Protein 3O9Z (pdb70)

Organism: Thermus thermophilus (strain ATCC BAA-163 / DSM 7039 / HB27) (NCBI:txid262724)

Structure (mmCIF, N/CA/C/O backbone):
data_3O9Z
#
_entry.id   3O9Z
#
_cell.length_a   71.781
_cell.length_b   68.199
_cell.length_c   164.053
_cell.angle_alpha   90.00
_cell.angle_beta   94.66
_cell.angle_gamma   90.00
#
_symmetry.space_group_name_H-M   'P 1 21 1'
#
loop_
_entity.id
_entity.type
_entity.pdbx_description
1 polymer 'Lipopolysaccharide biosynthesis protein wbpB'
2 non-polymer NICOTINAMIDE-ADENINE-DINUCLEOTIDE
3 non-polymer '2-OXOGLUTARIC ACID'
4 non-polymer 'CHLORIDE ION'
5 non-polymer 1,2-ETHANEDIOL
6 water water
#
loop_
_atom_site.group_PDB
_atom_site.id
_atom_site.type_symbol
_atom_site.label_atom_id
_atom_site.label_alt_id
_atom_site.label_comp_id
_atom_site.label_asym_id
_atom_site.label_entity_id
_atom_site.label_seq_id
_atom_site.pdbx_PDB_ins_code
_atom_site.Cartn_x
_atom_site.Cartn_y
_atom_site.Cartn_z
_atom_site.occupancy
_atom_site.B_iso_or_equiv
_atom_site.auth_seq_id
_atom_site.auth_comp_id
_atom_site.auth_asym_id
_atom_site.auth_atom_id
_atom_site.pdbx_PDB_model_num
ATOM 1 N N . MET A 1 3 ? 11.793 24.180 48.076 1.00 35.85 1 MET A N 1
ATOM 2 C CA . MET A 1 3 ? 12.335 25.558 47.877 1.00 33.11 1 MET A CA 1
ATOM 3 C C . MET A 1 3 ? 13.730 25.441 47.296 1.00 30.51 1 MET A C 1
ATOM 4 O O . MET A 1 3 ? 14.671 25.072 48.012 1.00 31.99 1 MET A O 1
ATOM 9 N N . THR A 1 4 ? 13.858 25.775 46.013 1.00 26.26 2 THR A N 1
ATOM 10 C CA . THR A 1 4 ? 15.141 25.622 45.339 1.00 22.68 2 THR A CA 1
ATOM 11 C C . THR A 1 4 ? 16.009 26.669 45.996 1.00 18.28 2 THR A C 1
ATOM 12 O O . THR A 1 4 ? 15.561 27.789 46.122 1.00 21.93 2 THR A O 1
ATOM 16 N N . ARG A 1 5 ? 17.255 26.304 46.255 1.00 19.71 3 ARG A N 1
ATOM 17 C CA . ARG A 1 5 ? 18.160 27.276 46.885 1.00 21.12 3 ARG A CA 1
ATOM 18 C C . ARG A 1 5 ? 19.110 27.837 45.817 1.00 17.18 3 ARG A C 1
ATOM 19 O O . ARG A 1 5 ? 19.888 27.096 45.186 1.00 17.26 3 ARG A O 1
ATOM 27 N N . PHE A 1 6 ? 19.121 29.175 45.725 1.00 19.01 4 PHE A N 1
ATOM 28 C CA . PHE A 1 6 ? 19.905 29.876 44.709 1.00 18.27 4 PHE A CA 1
ATOM 29 C C . PHE A 1 6 ? 20.987 30.738 45.334 1.00 14.94 4 PHE A C 1
ATOM 30 O O . PHE A 1 6 ? 20.779 31.309 46.434 1.00 17.91 4 PHE A O 1
ATOM 38 N N . ALA A 1 7 ? 22.128 30.878 44.668 1.00 15.72 5 ALA A N 1
ATOM 39 C CA . ALA A 1 7 ? 23.009 32.020 44.931 1.00 13.74 5 ALA A CA 1
ATOM 40 C C . ALA A 1 7 ? 23.020 32.765 43.585 1.00 14.71 5 ALA A C 1
ATOM 41 O O . ALA A 1 7 ? 22.752 32.186 42.528 1.00 15.24 5 ALA A O 1
ATOM 43 N N . LEU A 1 8 ? 23.305 34.060 43.624 1.00 13.75 6 LEU A N 1
ATOM 44 C CA . LEU A 1 8 ? 23.214 34.927 42.414 1.00 15.12 6 LEU A CA 1
ATOM 45 C C . LEU A 1 8 ? 24.516 35.710 42.278 1.00 14.33 6 LEU A C 1
ATOM 46 O O . LEU A 1 8 ? 24.982 36.305 43.269 1.00 15.44 6 LEU A O 1
ATOM 51 N N . THR A 1 9 ? 25.098 35.748 41.077 1.00 11.40 7 THR A N 1
ATOM 52 C CA . THR A 1 9 ? 26.225 36.644 40.804 1.00 12.12 7 THR A CA 1
ATOM 53 C C . THR A 1 9 ? 25.750 37.786 39.913 1.00 11.12 7 THR A C 1
ATOM 54 O O . THR A 1 9 ? 24.818 37.652 39.115 1.00 12.99 7 THR A O 1
ATOM 58 N N . GLY A 1 10 ? 26.267 38.979 40.212 1.00 11.44 8 GLY A N 1
ATOM 59 C CA . GLY A 1 10 ? 25.922 40.158 39.412 1.00 13.34 8 GLY A CA 1
ATOM 60 C C . GLY A 1 10 ? 24.750 40.937 39.985 1.00 11.67 8 GLY A C 1
ATOM 61 O O . GLY A 1 10 ? 24.050 41.640 39.226 1.00 12.46 8 GLY A O 1
ATOM 62 N N . LEU A 1 11 ? 24.526 40.857 41.299 1.00 12.08 9 LEU A N 1
ATOM 63 C CA . LEU A 1 11 ? 23.320 41.415 41.922 1.00 11.71 9 LEU A CA 1
ATOM 64 C C . LEU A 1 11 ? 23.090 42.930 41.666 1.00 12.16 9 LEU A C 1
ATOM 65 O O . LEU A 1 11 ? 21.963 43.375 41.673 1.00 14.47 9 LEU A O 1
ATOM 70 N N . ALA A 1 12 ? 24.178 43.680 41.488 1.00 12.74 10 ALA A N 1
ATOM 71 C CA . ALA A 1 12 ? 24.025 45.151 41.354 1.00 11.97 10 ALA A CA 1
ATOM 72 C C . ALA A 1 12 ? 23.640 45.588 39.949 1.00 14.58 10 ALA A C 1
ATOM 73 O O . ALA A 1 12 ? 23.456 46.791 39.703 1.00 14.92 10 ALA A O 1
ATOM 75 N N . GLY A 1 13 ? 23.555 44.646 39.018 1.00 12.50 11 GLY A N 1
ATOM 76 C CA . GLY A 1 13 ? 23.543 45.017 37.625 1.00 14.27 11 GLY A CA 1
ATOM 77 C C . GLY A 1 13 ? 22.163 45.307 37.110 1.00 14.47 11 GLY A C 1
ATOM 78 O O . GLY A 1 13 ? 21.131 45.144 37.789 1.00 15.97 11 GLY A O 1
ATOM 79 N N . TYR A 1 14 ? 22.132 45.765 35.866 1.00 11.91 12 TYR A N 1
ATOM 80 C CA . TYR A 1 14 ? 20.862 46.020 35.219 1.00 13.62 12 TYR A CA 1
ATOM 81 C C . TYR A 1 14 ? 19.868 44.860 35.184 1.00 13.88 12 TYR A C 1
ATOM 82 O O . TYR A 1 14 ? 18.672 45.041 35.423 1.00 14.39 12 TYR A O 1
ATOM 91 N N . ILE A 1 15 ? 20.307 43.660 34.819 1.00 13.58 13 ILE A N 1
ATOM 92 C CA . ILE A 1 15 ? 19.371 42.558 34.608 1.00 13.33 13 ILE A CA 1
ATOM 93 C C . ILE A 1 15 ? 19.072 41.817 35.918 1.00 13.92 13 ILE A C 1
ATOM 94 O O . ILE A 1 15 ? 18.062 41.094 35.979 1.00 14.54 13 ILE A O 1
ATOM 99 N N . ALA A 1 16 ? 19.898 42.002 36.939 1.00 13.27 14 ALA A N 1
ATOM 100 C CA . ALA A 1 16 ? 19.666 41.290 38.219 1.00 15.68 14 ALA A CA 1
ATOM 101 C C . ALA A 1 16 ? 18.244 41.332 38.776 1.00 16.16 14 ALA A C 1
ATOM 102 O O . ALA A 1 16 ? 17.756 40.313 39.280 1.00 15.87 14 ALA A O 1
ATOM 104 N N . PRO A 1 17 ? 17.545 42.466 38.709 1.00 16.96 15 PRO A N 1
ATOM 105 C CA . PRO A 1 17 ? 16.209 42.475 39.336 1.00 18.27 15 PRO A CA 1
ATOM 106 C C . PRO A 1 17 ? 15.247 41.500 38.650 1.00 19.49 15 PRO A C 1
ATOM 107 O O . PRO A 1 17 ? 14.266 41.052 39.255 1.00 19.83 15 PRO A O 1
ATOM 111 N N . ARG A 1 18 ? 15.466 41.187 37.372 1.00 17.80 16 ARG A N 1
ATOM 112 C CA . ARG A 1 18 ? 14.620 40.214 36.694 1.00 21.43 16 ARG A CA 1
ATOM 113 C C . ARG A 1 18 ? 14.868 38.823 37.242 1.00 20.95 16 ARG A C 1
ATOM 114 O O . ARG A 1 18 ? 13.940 38.002 37.313 1.00 21.76 16 ARG A O 1
ATOM 122 N N . HIS A 1 19 ? 16.096 38.553 37.670 1.00 17.39 17 HIS A N 1
ATOM 123 C CA . HIS A 1 19 ? 16.430 37.256 38.290 1.00 15.49 17 HIS A CA 1
ATOM 124 C C . HIS A 1 19 ? 15.896 37.182 39.710 1.00 18.08 17 HIS A C 1
ATOM 125 O O . HIS A 1 19 ? 15.431 36.123 40.120 1.00 18.95 17 HIS A O 1
ATOM 132 N N . LEU A 1 20 ? 15.877 38.304 40.415 1.00 16.67 18 LEU A N 1
ATOM 133 C CA . LEU A 1 20 ? 15.299 38.317 41.760 1.00 17.08 18 LEU A CA 1
ATOM 134 C C . LEU A 1 20 ? 13.822 38.065 41.661 1.00 18.98 18 LEU A C 1
ATOM 135 O O . LEU A 1 20 ? 13.303 37.258 42.443 1.00 20.10 18 LEU A O 1
ATOM 140 N N . LYS A 1 21 ? 13.153 38.713 40.706 1.00 20.21 19 LYS A N 1
ATOM 141 C CA . LYS A 1 21 ? 11.731 38.471 40.488 1.00 21.53 19 LYS A CA 1
ATOM 142 C C . LYS A 1 21 ? 11.494 36.994 40.103 1.00 21.39 19 LYS A C 1
ATOM 143 O O . LYS A 1 21 ? 10.551 36.359 40.616 1.00 23.56 19 LYS A O 1
ATOM 149 N N . ALA A 1 22 ? 12.334 36.410 39.247 1.00 20.84 20 ALA A N 1
ATOM 150 C CA . ALA A 1 22 ? 12.129 35.014 38.827 1.00 23.06 20 ALA A CA 1
ATOM 151 C C . ALA A 1 22 ? 12.297 34.044 39.999 1.00 23.54 20 ALA A C 1
ATOM 152 O O . ALA A 1 22 ? 11.540 33.077 40.147 1.00 24.51 20 ALA A O 1
ATOM 154 N N . ILE A 1 23 ? 13.348 34.224 40.786 1.00 22.97 21 ILE A N 1
ATOM 155 C CA . ILE A 1 23 ? 13.577 33.352 41.933 1.00 21.54 21 ILE A CA 1
ATOM 156 C C . ILE A 1 23 ? 12.388 33.417 42.875 1.00 23.65 21 ILE A C 1
ATOM 157 O O . ILE A 1 23 ? 11.937 32.379 43.361 1.00 24.56 21 ILE A O 1
ATOM 162 N N . LYS A 1 24 ? 11.917 34.626 43.154 1.00 23.93 22 LYS A N 1
ATOM 163 C CA . LYS A 1 24 ? 10.690 34.835 43.924 1.00 26.78 22 LYS A CA 1
ATOM 164 C C . LYS A 1 24 ? 9.542 34.002 43.334 1.00 29.91 22 LYS A C 1
ATOM 165 O O . LYS A 1 24 ? 8.984 33.113 44.002 1.00 29.77 22 LYS A O 1
ATOM 171 N N . GLU A 1 25 ? 9.211 34.303 42.078 1.00 26.14 23 GLU A N 1
ATOM 172 C CA . GLU A 1 25 ? 8.022 33.776 41.417 1.00 27.13 23 GLU A CA 1
ATOM 173 C C . GLU A 1 25 ? 8.089 32.255 41.239 1.00 25.41 23 GLU A C 1
ATOM 174 O O . GLU A 1 25 ? 7.057 31.604 41.186 1.00 30.94 23 GLU A O 1
ATOM 180 N N . VAL A 1 26 ? 9.263 31.641 41.222 1.00 26.15 24 VAL A N 1
ATOM 181 C CA . VAL A 1 26 ? 9.305 30.180 41.208 1.00 24.94 24 VAL A CA 1
ATOM 182 C C . VAL A 1 26 ? 9.380 29.531 42.607 1.00 27.17 24 VAL A C 1
ATOM 183 O O . VAL A 1 26 ? 9.583 28.320 42.719 1.00 28.19 24 VAL A O 1
ATOM 187 N N . GLY A 1 27 ? 9.274 30.338 43.662 1.00 28.04 25 GLY A N 1
ATOM 188 C CA . GLY A 1 27 ? 9.315 29.847 45.052 1.00 25.91 25 GLY A CA 1
ATOM 189 C C . GLY A 1 27 ? 10.679 29.443 45.569 1.00 28.05 25 GLY A C 1
ATOM 190 O O . GLY A 1 27 ? 10.800 28.609 46.477 1.00 26.56 25 GLY A O 1
ATOM 191 N N . GLY A 1 28 ? 11.718 30.059 45.004 1.00 22.51 26 GLY A N 1
ATOM 192 C CA . GLY A 1 28 ? 13.090 29.743 45.389 1.00 22.88 26 GLY A CA 1
ATOM 193 C C . GLY A 1 28 ? 13.500 30.646 46.544 1.00 20.61 26 GLY A C 1
ATOM 194 O O . GLY A 1 28 ? 12.783 31.568 46.847 1.00 22.06 26 GLY A O 1
ATOM 195 N N . VAL A 1 29 ? 14.671 30.393 47.110 1.00 21.16 27 VAL A N 1
ATOM 196 C CA . VAL A 1 29 ? 15.206 31.357 48.071 1.00 23.11 27 VAL A CA 1
ATOM 197 C C . VAL A 1 29 ? 16.590 31.772 47.605 1.00 19.28 27 VAL A C 1
ATOM 198 O O . VAL A 1 29 ? 17.411 30.934 47.240 1.00 20.75 27 VAL A O 1
ATOM 202 N N . LEU A 1 30 ? 16.855 33.086 47.713 1.00 20.78 28 LEU A N 1
ATOM 203 C CA . LEU A 1 30 ? 18.173 33.609 47.448 1.00 20.90 28 LEU A CA 1
ATOM 204 C C . LEU A 1 30 ? 18.957 33.468 48.748 1.00 16.44 28 LEU A C 1
ATOM 205 O O . LEU A 1 30 ? 18.670 34.189 49.720 1.00 21.01 28 LEU A O 1
ATOM 210 N N . VAL A 1 31 ? 19.931 32.579 48.750 1.00 16.94 29 VAL A N 1
ATOM 211 C CA . VAL A 1 31 ? 20.732 32.329 49.941 1.00 18.13 29 VAL A CA 1
ATOM 212 C C . VAL A 1 31 ? 21.878 33.352 50.056 1.00 16.39 29 VAL A C 1
ATOM 213 O O . VAL A 1 31 ? 22.199 33.793 51.159 1.00 16.12 29 VAL A O 1
ATOM 217 N N . ALA A 1 32 ? 22.509 33.711 48.937 1.00 15.82 30 ALA A N 1
ATOM 218 C CA . ALA A 1 32 ? 23.716 34.518 48.980 1.00 14.60 30 ALA A CA 1
ATOM 219 C C . ALA A 1 32 ? 23.888 35.107 47.593 1.00 15.58 30 ALA A C 1
ATOM 220 O O . ALA A 1 32 ? 23.453 34.534 46.582 1.00 15.90 30 ALA A O 1
ATOM 222 N N . SER A 1 33 ? 24.484 36.288 47.560 1.00 13.18 31 SER A N 1
ATOM 223 C CA . SER A 1 33 ? 24.864 36.917 46.279 1.00 12.51 31 SER A CA 1
ATOM 224 C C . SER A 1 33 ? 26.283 37.405 46.313 1.00 12.33 31 SER A C 1
ATOM 225 O O . SER A 1 33 ? 26.857 37.629 47.386 1.00 13.70 31 SER A O 1
ATOM 228 N N . LEU A 1 34 ? 26.828 37.617 45.110 1.00 10.53 32 LEU A N 1
ATOM 229 C CA . LEU A 1 34 ? 28.176 38.101 44.890 1.00 10.17 32 LEU A CA 1
ATOM 230 C C . LEU A 1 34 ? 28.088 39.272 43.916 1.00 12.52 32 LEU A C 1
ATOM 231 O O . LEU A 1 34 ? 27.531 39.125 42.818 1.00 13.42 32 LEU A O 1
ATOM 236 N N . ASP A 1 35 ? 28.730 40.393 44.267 1.00 12.43 33 ASP A N 1
ATOM 237 C CA . ASP A 1 35 ? 29.005 41.452 43.261 1.00 11.46 33 ASP A CA 1
ATOM 238 C C . ASP A 1 35 ? 30.098 42.309 43.878 1.00 11.68 33 ASP A C 1
ATOM 239 O O . ASP A 1 35 ? 29.957 42.703 45.045 1.00 12.50 33 ASP A O 1
ATOM 244 N N . PRO A 1 36 ? 31.182 42.581 43.149 1.00 12.34 34 PRO A N 1
ATOM 245 C CA . PRO A 1 36 ? 32.242 43.469 43.640 1.00 13.24 34 PRO A CA 1
ATOM 246 C C . PRO A 1 36 ? 31.699 44.880 43.873 1.00 14.82 34 PRO A C 1
ATOM 247 O O . PRO A 1 36 ? 32.316 45.586 44.702 1.00 16.80 34 PRO A O 1
ATOM 251 N N . ALA A 1 37 ? 30.600 45.239 43.217 1.00 14.73 35 ALA A N 1
ATOM 252 C CA . ALA A 1 37 ? 29.936 46.519 43.495 1.00 16.30 35 ALA A CA 1
ATOM 253 C C . ALA A 1 37 ? 28.865 46.356 44.526 1.00 15.41 35 ALA A C 1
ATOM 254 O O . ALA A 1 37 ? 28.154 45.345 44.595 1.00 16.44 35 ALA A O 1
ATOM 256 N N . THR A 1 38 ? 28.688 47.386 45.349 1.00 15.76 36 THR A N 1
ATOM 257 C CA . THR A 1 38 ? 27.773 47.237 46.468 1.00 16.41 36 THR A CA 1
ATOM 258 C C . THR A 1 38 ? 26.504 48.066 46.328 1.00 15.01 36 THR A C 1
ATOM 259 O O . THR A 1 38 ? 25.729 48.182 47.302 1.00 17.59 36 THR A O 1
ATOM 263 N N . ASN A 1 39 ? 26.288 48.588 45.117 1.00 14.43 37 ASN A N 1
ATOM 264 C CA . ASN A 1 39 ? 25.029 49.271 44.856 1.00 16.32 37 ASN A CA 1
ATOM 265 C C . ASN A 1 39 ? 23.830 48.371 44.617 1.00 16.32 37 ASN A C 1
ATOM 266 O O . ASN A 1 39 ? 23.312 48.264 43.508 1.00 20.96 37 ASN A O 1
ATOM 271 N N . VAL A 1 40 ? 23.490 47.604 45.656 1.00 16.77 38 VAL A N 1
ATOM 272 C CA . VAL A 1 40 ? 22.594 46.458 45.565 1.00 16.01 38 VAL A CA 1
ATOM 273 C C . VAL A 1 40 ? 21.408 46.583 46.495 1.00 18.55 38 VAL A C 1
ATOM 274 O O . VAL A 1 40 ? 20.649 45.629 46.710 1.00 16.52 38 VAL A O 1
ATOM 278 N N . GLY A 1 41 ? 21.175 47.771 47.043 1.00 17.02 39 GLY A N 1
ATOM 279 C CA . GLY A 1 41 ? 20.087 47.926 48.035 1.00 17.86 39 GLY A CA 1
ATOM 280 C C . GLY A 1 41 ? 18.686 47.464 47.657 1.00 17.59 39 GLY A C 1
ATOM 281 O O . GLY A 1 41 ? 17.833 47.173 48.505 1.00 19.54 39 GLY A O 1
ATOM 282 N N . LEU A 1 42 ? 18.424 47.362 46.357 1.00 16.25 40 LEU A N 1
ATOM 283 C CA . LEU A 1 42 ? 17.178 46.796 45.888 1.00 18.71 40 LEU A CA 1
ATOM 284 C C . LEU A 1 42 ? 16.901 45.406 46.446 1.00 17.77 40 LEU A C 1
ATOM 285 O O . LEU A 1 42 ? 15.750 45.004 46.540 1.00 18.41 40 LEU A O 1
ATOM 290 N N . VAL A 1 43 ? 17.947 44.670 46.789 1.00 18.21 41 VAL A N 1
ATOM 291 C CA . VAL A 1 43 ? 17.804 43.259 47.159 1.00 16.19 41 VAL A CA 1
ATOM 292 C C . VAL A 1 43 ? 16.950 43.089 48.428 1.00 19.24 41 VAL A C 1
ATOM 293 O O . VAL A 1 43 ? 16.249 42.081 48.594 1.00 18.86 41 VAL A O 1
ATOM 297 N N . ASP A 1 44 ? 16.946 44.087 49.313 1.00 18.39 42 ASP A N 1
ATOM 298 C CA . ASP A 1 44 ? 16.142 43.951 50.525 1.00 19.86 42 ASP A CA 1
ATOM 299 C C . ASP A 1 44 ? 14.643 43.924 50.255 1.00 20.80 42 ASP A C 1
ATOM 300 O O . ASP A 1 44 ? 13.899 43.400 51.075 1.00 24.50 42 ASP A O 1
ATOM 305 N N . SER A 1 45 ? 14.198 44.450 49.121 1.00 21.21 43 SER A N 1
ATOM 306 C CA . SER A 1 45 ? 12.773 44.395 48.809 1.00 24.35 43 SER A CA 1
ATOM 307 C C . SER A 1 45 ? 12.365 43.008 48.311 1.00 25.65 43 SER A C 1
ATOM 308 O O . SER A 1 45 ? 11.173 42.758 48.160 1.00 28.92 43 SER A O 1
ATOM 311 N N . PHE A 1 46 ? 13.332 42.120 48.084 1.00 24.35 44 PHE A N 1
ATOM 312 C CA . PHE A 1 46 ? 13.037 40.755 47.625 1.00 23.16 44 PHE A CA 1
ATOM 313 C C . PHE A 1 46 ? 13.432 39.703 48.657 1.00 21.92 44 PHE A C 1
ATOM 314 O O . PHE A 1 46 ? 12.651 38.793 48.980 1.00 24.49 44 PHE A O 1
ATOM 322 N N . PHE A 1 47 ? 14.694 39.751 49.079 1.00 20.04 45 PHE A N 1
ATOM 323 C CA . PHE A 1 47 ? 15.280 38.734 49.935 1.00 18.32 45 PHE A CA 1
ATOM 324 C C . PHE A 1 47 ? 16.115 39.417 51.004 1.00 18.68 45 PHE A C 1
ATOM 325 O O . PHE A 1 47 ? 17.350 39.425 50.941 1.00 18.81 45 PHE A O 1
ATOM 333 N N . PRO A 1 48 ? 15.426 39.970 52.017 1.00 21.23 46 PRO A N 1
ATOM 334 C CA . PRO A 1 48 ? 16.108 40.785 53.017 1.00 21.12 46 PRO A CA 1
ATOM 335 C C . PRO A 1 48 ? 17.035 40.030 53.968 1.00 19.84 46 PRO A C 1
ATOM 336 O O . PRO A 1 48 ? 17.759 40.679 54.715 1.00 21.20 46 PRO A O 1
ATOM 340 N N . GLU A 1 49 ? 17.131 38.700 53.886 1.00 19.22 47 GLU A N 1
ATOM 341 C CA . GLU A 1 49 ? 18.040 37.898 54.725 1.00 20.82 47 GLU A CA 1
ATOM 342 C C . GLU A 1 49 ? 19.225 37.230 53.987 1.00 16.98 47 GLU A C 1
ATOM 343 O O . GLU A 1 49 ? 20.093 36.555 54.562 1.00 20.53 47 GLU A O 1
ATOM 349 N N . ALA A 1 50 ? 19.308 37.482 52.670 1.00 16.10 48 ALA A N 1
ATOM 350 C CA . ALA A 1 50 ? 20.366 36.886 51.875 1.00 17.13 48 ALA A CA 1
ATOM 351 C C . ALA A 1 50 ? 21.737 37.373 52.315 1.00 15.81 48 ALA A C 1
ATOM 352 O O . ALA A 1 50 ? 21.925 38.570 52.622 1.00 15.50 48 ALA A O 1
ATOM 354 N N . GLU A 1 51 ? 22.724 36.500 52.323 1.00 13.63 49 GLU A N 1
ATOM 355 C CA . GLU A 1 51 ? 24.103 36.854 52.563 1.00 15.26 49 GLU A CA 1
ATOM 356 C C . GLU A 1 51 ? 24.619 37.628 51.337 1.00 13.55 49 GLU A C 1
ATOM 357 O O . GLU A 1 51 ? 24.119 37.458 50.223 1.00 14.23 49 GLU A O 1
ATOM 363 N N . PHE A 1 52 ? 25.693 38.384 51.528 1.00 12.82 50 PHE A N 1
ATOM 364 C CA . PHE A 1 52 ? 26.221 39.197 50.437 1.00 12.90 50 PHE A CA 1
ATOM 365 C C . PHE A 1 52 ? 27.741 39.239 50.510 1.00 13.29 50 PHE A C 1
ATOM 366 O O . PHE A 1 52 ? 28.329 39.380 51.593 1.00 13.64 50 PHE A O 1
ATOM 374 N N . PHE A 1 53 ? 28.414 39.091 49.371 1.00 11.59 51 PHE A N 1
ATOM 375 C CA . PHE A 1 53 ? 29.847 39.109 49.273 1.00 12.25 51 PHE A CA 1
ATOM 376 C C . PHE A 1 53 ? 30.304 40.035 48.149 1.00 12.22 51 PHE A C 1
ATOM 377 O O . PHE A 1 53 ? 29.638 40.044 47.086 1.00 12.93 51 PHE A O 1
ATOM 385 N N . THR A 1 54 ? 31.407 40.740 48.375 1.00 12.61 52 THR A N 1
ATOM 386 C CA . THR A 1 54 ? 32.094 41.441 47.296 1.00 12.75 52 THR A CA 1
ATOM 387 C C . THR A 1 54 ? 33.297 40.661 46.735 1.00 14.01 52 THR A C 1
ATOM 388 O O . THR A 1 54 ? 33.757 40.969 45.634 1.00 14.03 52 THR A O 1
ATOM 392 N N . GLU A 1 55 ? 33.831 39.676 47.466 1.00 14.91 53 GLU A N 1
ATOM 393 C CA . GLU A 1 55 ? 35.048 38.959 47.062 1.00 14.12 53 GLU A CA 1
ATOM 394 C C . GLU A 1 55 ? 34.629 37.547 46.598 1.00 13.49 53 GLU A C 1
ATOM 395 O O . GLU A 1 55 ? 34.028 36.760 47.348 1.00 13.94 53 GLU A O 1
ATOM 401 N N . PRO A 1 56 ? 34.867 37.253 45.312 1.00 13.34 54 PRO A N 1
ATOM 402 C CA . PRO A 1 56 ? 34.495 35.921 44.827 1.00 14.11 54 PRO A CA 1
ATOM 403 C C . PRO A 1 56 ? 35.069 34.774 45.680 1.00 14.82 54 PRO A C 1
ATOM 404 O O . PRO A 1 56 ? 34.374 33.789 45.807 1.00 14.51 54 PRO A O 1
ATOM 408 N N . GLU A 1 57 ? 36.283 34.921 46.177 1.00 15.14 55 GLU A N 1
ATOM 409 C CA . GLU A 1 57 ? 36.955 33.844 46.949 1.00 14.21 55 GLU A CA 1
ATOM 410 C C . GLU A 1 57 ? 36.191 33.607 48.222 1.00 16.26 55 GLU A C 1
ATOM 411 O O . GLU A 1 57 ? 35.993 32.459 48.643 1.00 14.97 55 GLU A O 1
ATOM 417 N N . ALA A 1 58 ? 35.699 34.687 48.840 1.00 15.18 56 ALA A N 1
ATOM 418 C CA . ALA A 1 58 ? 34.919 34.515 50.058 1.00 13.20 56 ALA A CA 1
ATOM 419 C C . ALA A 1 58 ? 33.537 33.936 49.811 1.00 13.28 56 ALA A C 1
ATOM 420 O O . ALA A 1 58 ? 33.034 33.103 50.577 1.00 15.82 56 ALA A O 1
ATOM 422 N N . PHE A 1 59 ? 32.870 34.345 48.719 1.00 13.36 57 PHE A N 1
ATOM 423 C CA . PHE A 1 59 ? 31.590 33.793 48.352 1.00 12.97 57 PHE A CA 1
ATOM 424 C C . PHE A 1 59 ? 31.760 32.277 48.064 1.00 13.04 57 PHE A C 1
ATOM 425 O O . PHE A 1 59 ? 30.970 31.520 48.580 1.00 13.95 57 PHE A O 1
ATOM 433 N N . GLU A 1 60 ? 32.837 31.909 47.382 1.00 14.84 58 GLU A N 1
ATOM 434 C CA . GLU A 1 60 ? 33.080 30.472 47.109 1.00 16.51 58 GLU A CA 1
ATOM 435 C C . GLU A 1 60 ? 33.283 29.708 48.431 1.00 16.98 58 GLU A C 1
ATOM 436 O O . GLU A 1 60 ? 32.695 28.618 48.563 1.00 16.01 58 GLU A O 1
ATOM 442 N N . ALA A 1 61 ? 34.145 30.233 49.312 1.00 14.72 59 ALA A N 1
ATOM 443 C CA . ALA A 1 61 ? 34.407 29.510 50.563 1.00 15.23 59 ALA A CA 1
ATOM 444 C C . ALA A 1 61 ? 33.130 29.337 51.344 1.00 15.63 59 ALA A C 1
ATOM 445 O O . ALA A 1 61 ? 32.954 28.321 52.022 1.00 16.72 59 ALA A O 1
ATOM 447 N N . TYR A 1 62 ? 32.240 30.338 51.357 1.00 15.09 60 TYR A N 1
ATOM 448 C CA . TYR A 1 62 ? 30.966 30.291 52.033 1.00 15.06 60 TYR A CA 1
ATOM 449 C C . TYR A 1 62 ? 30.034 29.238 51.457 1.00 17.18 60 TYR A C 1
ATOM 450 O O . TYR A 1 62 ? 29.490 28.416 52.198 1.00 16.93 60 TYR A O 1
ATOM 459 N N . LEU A 1 63 ? 29.935 29.219 50.134 1.00 16.25 61 LEU A N 1
ATOM 460 C CA . LEU A 1 63 ? 29.112 28.213 49.492 1.00 16.37 61 LEU A CA 1
ATOM 461 C C . LEU A 1 63 ? 29.728 26.824 49.696 1.00 14.27 61 LEU A C 1
ATOM 462 O O . LEU A 1 63 ? 28.964 25.889 49.799 1.00 17.21 61 LEU A O 1
ATOM 467 N N . GLU A 1 64 ? 31.051 26.706 49.777 1.00 15.36 62 GLU A N 1
ATOM 468 C CA . GLU A 1 64 ? 31.723 25.410 50.019 1.00 15.03 62 GLU A CA 1
ATOM 469 C C . GLU A 1 64 ? 31.435 24.985 51.445 1.00 18.70 62 GLU A C 1
ATOM 470 O O . GLU A 1 64 ? 31.145 23.793 51.668 1.00 18.63 62 GLU A O 1
ATOM 476 N N . ASP A 1 65 ? 31.507 25.913 52.412 1.00 16.08 63 ASP A N 1
ATOM 477 C CA . ASP A 1 65 ? 31.059 25.599 53.766 1.00 18.11 63 ASP A CA 1
ATOM 478 C C . ASP A 1 65 ? 29.620 25.118 53.830 1.00 16.85 63 ASP A C 1
ATOM 479 O O . ASP A 1 65 ? 29.350 24.130 54.529 1.00 19.33 63 ASP A O 1
ATOM 484 N N . LEU A 1 66 ? 28.672 25.770 53.156 1.00 17.72 64 LEU A N 1
ATOM 485 C CA . LEU A 1 66 ? 27.284 25.331 53.100 1.00 16.43 64 LEU A CA 1
ATOM 486 C C . LEU A 1 66 ? 27.204 23.899 52.529 1.00 19.72 64 LEU A C 1
ATOM 487 O O . LEU A 1 66 ? 26.513 23.050 53.116 1.00 19.96 64 LEU A O 1
ATOM 492 N N . ARG A 1 67 ? 27.944 23.618 51.460 1.00 18.85 65 ARG A N 1
ATOM 493 C CA . ARG A 1 67 ? 27.890 22.275 50.865 1.00 18.46 65 ARG A CA 1
ATOM 494 C C . ARG A 1 67 ? 28.304 21.288 51.939 1.00 19.90 65 ARG A C 1
ATOM 495 O O . ARG A 1 67 ? 27.694 20.213 52.056 1.00 22.10 65 ARG A O 1
ATOM 503 N N . ASP A 1 68 ? 29.409 21.594 52.616 1.00 18.80 66 ASP A N 1
ATOM 504 C CA . ASP A 1 68 ? 30.094 20.601 53.470 1.00 19.06 66 ASP A CA 1
ATOM 505 C C . ASP A 1 68 ? 29.196 20.340 54.673 1.00 24.99 66 ASP A C 1
ATOM 506 O O . ASP A 1 68 ? 29.364 19.336 55.364 1.00 25.89 66 ASP A O 1
ATOM 511 N N . ARG A 1 69 ? 28.226 21.204 54.941 1.00 23.86 67 ARG A N 1
ATOM 512 C CA . ARG A 1 69 ? 27.330 20.975 56.077 1.00 27.23 67 ARG A CA 1
ATOM 513 C C . ARG A 1 69 ? 25.919 20.631 55.657 1.00 25.05 67 ARG A C 1
ATOM 514 O O . ARG A 1 69 ? 24.954 20.704 56.431 1.00 27.40 67 ARG A O 1
ATOM 522 N N . GLY A 1 70 ? 25.806 20.186 54.413 1.00 25.57 68 GLY A N 1
ATOM 523 C CA . GLY A 1 70 ? 24.529 19.691 53.926 1.00 23.98 68 GLY A CA 1
ATOM 524 C C . GLY A 1 70 ? 23.472 20.744 53.657 1.00 25.83 68 GLY A C 1
ATOM 525 O O . GLY A 1 70 ? 22.287 20.451 53.646 1.00 27.32 68 GLY A O 1
ATOM 526 N N . GLU A 1 71 ? 23.883 21.985 53.397 1.00 22.63 69 GLU A N 1
ATOM 527 C CA . GLU A 1 71 ? 22.936 23.067 53.130 1.00 23.33 69 GLU A CA 1
ATOM 528 C C . GLU A 1 71 ? 23.357 23.785 51.839 1.00 22.55 69 GLU A C 1
ATOM 529 O O . GLU A 1 71 ? 23.162 24.998 51.688 1.00 23.62 69 GLU A O 1
ATOM 535 N N . GLY A 1 72 ? 24.005 23.051 50.938 1.00 22.60 70 GLY A N 1
ATOM 536 C CA . GLY A 1 72 ? 24.504 23.658 49.702 1.00 21.88 70 GLY A CA 1
ATOM 537 C C . GLY A 1 72 ? 23.395 24.304 48.905 1.00 21.26 70 GLY A C 1
ATOM 538 O O . GLY A 1 72 ? 22.200 23.996 49.012 1.00 20.69 70 GLY A O 1
ATOM 539 N N . VAL A 1 73 ? 23.768 25.285 48.075 1.00 18.03 71 VAL A N 1
ATOM 540 C CA . VAL A 1 73 ? 22.848 25.776 47.070 1.00 18.05 71 VAL A CA 1
ATOM 541 C C . VAL A 1 73 ? 22.636 24.706 45.962 1.00 15.12 71 VAL A C 1
ATOM 542 O O . VAL A 1 73 ? 23.557 23.952 45.610 1.00 18.75 71 VAL A O 1
ATOM 546 N N . ASP A 1 74 ? 21.444 24.798 45.412 1.00 15.99 72 ASP A N 1
ATOM 547 C CA . ASP A 1 74 ? 21.063 23.973 44.236 1.00 18.73 72 ASP A CA 1
ATOM 548 C C . ASP A 1 74 ? 21.539 24.575 42.909 1.00 19.20 72 ASP A C 1
ATOM 549 O O . ASP A 1 74 ? 21.958 23.837 42.002 1.00 16.84 72 ASP A O 1
ATOM 554 N N . TYR A 1 75 ? 21.551 25.911 42.823 1.00 16.18 73 TYR A N 1
ATOM 555 C CA . TYR A 1 75 ? 21.788 26.617 41.571 1.00 18.61 73 TYR A CA 1
ATOM 556 C C . TYR A 1 75 ? 22.609 27.891 41.855 1.00 16.40 73 TYR A C 1
ATOM 557 O O . TYR A 1 75 ? 22.347 28.623 42.840 1.00 17.64 73 TYR A O 1
ATOM 566 N N . LEU A 1 76 ? 23.584 28.110 40.995 1.00 17.31 74 LEU A N 1
ATOM 567 C CA . LEU A 1 76 ? 24.199 29.444 40.892 1.00 14.27 74 LEU A CA 1
ATOM 568 C C . LEU A 1 76 ? 23.555 30.123 39.684 1.00 16.45 74 LEU A C 1
ATOM 569 O O . LEU A 1 76 ? 23.810 29.673 38.557 1.00 15.37 74 LEU A O 1
ATOM 574 N N . SER A 1 77 ? 22.795 31.206 39.883 1.00 15.38 75 SER A N 1
ATOM 575 C CA . SER A 1 77 ? 22.377 32.078 38.782 1.00 14.36 75 SER A CA 1
ATOM 576 C C . SER A 1 77 ? 23.458 33.113 38.499 1.00 16.53 75 SER A C 1
ATOM 577 O O . SER A 1 77 ? 24.022 33.715 39.413 1.00 15.82 75 SER A O 1
ATOM 580 N N . ILE A 1 78 ? 23.716 33.358 37.222 1.00 14.09 76 ILE A N 1
ATOM 581 C CA . ILE A 1 78 ? 24.918 34.098 36.847 1.00 12.65 76 ILE A CA 1
ATOM 582 C C . ILE A 1 78 ? 24.502 35.262 35.942 1.00 13.14 76 ILE A C 1
ATOM 583 O O . ILE A 1 78 ? 24.085 35.081 34.802 1.00 13.96 76 ILE A O 1
ATOM 588 N N . ALA A 1 79 ? 24.633 36.468 36.489 1.00 13.31 77 ALA A N 1
ATOM 589 C CA . ALA A 1 79 ? 24.294 37.718 35.757 1.00 13.30 77 ALA A CA 1
ATOM 590 C C . ALA A 1 79 ? 25.500 38.651 35.713 1.00 13.38 77 ALA A C 1
ATOM 591 O O . ALA A 1 79 ? 25.328 39.890 35.684 1.00 12.98 77 ALA A O 1
ATOM 593 N N . SER A 1 80 ? 26.710 38.121 35.730 1.00 10.28 78 SER A N 1
ATOM 594 C CA . SER A 1 80 ? 27.975 38.834 35.607 1.00 11.94 78 SER A CA 1
ATOM 595 C C . SER A 1 80 ? 28.312 39.136 34.139 1.00 11.79 78 SER A C 1
ATOM 596 O O . SER A 1 80 ? 27.608 38.613 33.243 1.00 12.19 78 SER A O 1
ATOM 599 N N . PRO A 1 81 ? 29.359 39.944 33.867 1.00 10.50 79 PRO A N 1
ATOM 600 C CA . PRO A 1 81 ? 29.837 40.168 32.484 1.00 10.99 79 PRO A CA 1
ATOM 601 C C . PRO A 1 81 ? 30.213 38.847 31.799 1.00 12.01 79 PRO A C 1
ATOM 602 O O . PRO A 1 81 ? 30.523 37.842 32.474 1.00 10.70 79 PRO A O 1
ATOM 606 N N . ASN A 1 82 ? 30.070 38.803 30.484 1.00 10.05 80 ASN A N 1
ATOM 607 C CA . ASN A 1 82 ? 30.051 37.554 29.742 1.00 11.23 80 ASN A CA 1
ATOM 608 C C . ASN A 1 82 ? 31.281 36.725 29.963 1.00 11.76 80 ASN A C 1
ATOM 609 O O . ASN A 1 82 ? 31.131 35.479 30.001 1.00 13.36 80 ASN A O 1
ATOM 614 N N . HIS A 1 83 ? 32.458 37.328 30.034 1.00 11.56 81 HIS A N 1
ATOM 615 C CA . HIS A 1 83 ? 33.686 36.542 30.157 1.00 11.87 81 HIS A CA 1
ATOM 616 C C . HIS A 1 83 ? 33.754 35.827 31.497 1.00 13.96 81 HIS A C 1
ATOM 617 O O . HIS A 1 83 ? 34.542 34.862 31.622 1.00 15.45 81 HIS A O 1
ATOM 624 N N . LEU A 1 84 ? 32.972 36.267 32.471 1.00 12.20 82 LEU A N 1
ATOM 625 C CA . LEU A 1 84 ? 32.972 35.592 33.760 1.00 11.05 82 LEU A CA 1
ATOM 626 C C . LEU A 1 84 ? 31.971 34.451 33.797 1.00 11.53 82 LEU A C 1
ATOM 627 O O . LEU A 1 84 ? 31.922 33.682 34.784 1.00 12.13 82 LEU A O 1
ATOM 632 N N . HIS A 1 85 ? 31.139 34.267 32.761 1.00 11.80 83 HIS A N 1
ATOM 633 C CA . HIS A 1 85 ? 30.195 33.177 32.821 1.00 11.22 83 HIS A CA 1
ATOM 634 C C . HIS A 1 85 ? 30.921 31.819 32.916 1.00 12.09 83 HIS A C 1
ATOM 635 O O . HIS A 1 85 ? 30.568 31.036 33.817 1.00 12.55 83 HIS A O 1
ATOM 642 N N . TYR A 1 86 ? 31.882 31.588 32.035 1.00 12.70 84 TYR A N 1
ATOM 643 C CA . TYR A 1 86 ? 32.593 30.279 32.039 1.00 12.70 84 TYR A CA 1
ATOM 644 C C . TYR A 1 86 ? 33.194 30.006 33.446 1.00 13.45 84 TYR A C 1
ATOM 645 O O . TYR A 1 86 ? 32.876 28.924 33.996 1.00 14.44 84 TYR A O 1
ATOM 654 N N . PRO A 1 87 ? 34.056 30.919 33.982 1.00 13.63 85 PRO A N 1
ATOM 655 C CA . PRO A 1 87 ? 34.687 30.537 35.268 1.00 14.13 85 PRO A CA 1
ATOM 656 C C . PRO A 1 87 ? 33.700 30.488 36.414 1.00 14.22 85 PRO A C 1
ATOM 657 O O . PRO A 1 87 ? 34.001 29.802 37.419 1.00 14.39 85 PRO A O 1
ATOM 661 N N . GLN A 1 88 ? 32.587 31.236 36.367 1.00 13.63 86 GLN A N 1
ATOM 662 C CA . GLN A 1 88 ? 31.556 31.152 37.385 1.00 11.68 86 GLN A CA 1
ATOM 663 C C . GLN A 1 88 ? 30.706 29.893 37.314 1.00 14.55 86 GLN A C 1
ATOM 664 O O . GLN A 1 88 ? 30.249 29.360 38.316 1.00 15.57 86 GLN A O 1
ATOM 670 N N . ILE A 1 89 ? 30.494 29.422 36.077 1.00 14.65 87 ILE A N 1
ATOM 671 C CA . ILE A 1 89 ? 29.911 28.098 35.896 1.00 16.26 87 ILE A CA 1
ATOM 672 C C . ILE A 1 89 ? 30.923 27.034 36.386 1.00 11.59 87 ILE A C 1
ATOM 673 O O . ILE A 1 89 ? 30.471 26.146 37.109 1.00 16.42 87 ILE A O 1
ATOM 678 N N . ARG A 1 90 ? 32.227 27.200 36.187 1.00 15.87 88 ARG A N 1
ATOM 679 C CA . ARG A 1 90 ? 33.194 26.206 36.741 1.00 12.78 88 ARG A CA 1
ATOM 680 C C . ARG A 1 90 ? 33.065 26.255 38.277 1.00 16.30 88 ARG A C 1
ATOM 681 O O . ARG A 1 90 ? 33.172 25.215 38.948 1.00 16.68 88 ARG A O 1
ATOM 689 N N . MET A 1 91 ? 32.855 27.428 38.879 1.00 14.93 89 MET A N 1
ATOM 690 C CA A MET A 1 91 ? 32.726 27.530 40.333 0.50 16.91 89 MET A CA 1
ATOM 691 C CA B MET A 1 91 ? 32.739 27.515 40.336 0.50 16.79 89 MET A CA 1
ATOM 692 C C . MET A 1 91 ? 31.464 26.800 40.790 1.00 15.11 89 MET A C 1
ATOM 693 O O . MET A 1 91 ? 31.503 26.031 41.783 1.00 18.37 89 MET A O 1
ATOM 702 N N . ALA A 1 92 ? 30.319 27.048 40.151 1.00 15.70 90 ALA A N 1
ATOM 703 C CA . ALA A 1 92 ? 29.075 26.382 40.486 1.00 13.12 90 ALA A CA 1
ATOM 704 C C . ALA A 1 92 ? 29.352 24.854 40.508 1.00 16.05 90 ALA A C 1
ATOM 705 O O . ALA A 1 92 ? 29.030 24.166 41.503 1.00 17.14 90 ALA A O 1
ATOM 707 N N . LEU A 1 93 ? 29.934 24.362 39.432 1.00 16.98 91 LEU A N 1
ATOM 708 C CA . LEU A 1 93 ? 30.062 22.900 39.301 1.00 19.59 91 LEU A CA 1
ATOM 709 C C . LEU A 1 93 ? 30.968 22.363 40.399 1.00 17.40 91 LEU A C 1
ATOM 710 O O . LEU A 1 93 ? 30.750 21.242 40.923 1.00 19.74 91 LEU A O 1
ATOM 715 N N . ARG A 1 94 ? 32.114 22.999 40.629 1.00 17.77 92 ARG A N 1
ATOM 716 C CA . ARG A 1 94 ? 32.998 22.514 41.686 1.00 17.47 92 ARG A CA 1
ATOM 717 C C . ARG A 1 94 ? 32.417 22.552 43.078 1.00 18.72 92 ARG A C 1
ATOM 718 O O . ARG A 1 94 ? 32.842 21.754 43.921 1.00 19.22 92 ARG A O 1
ATOM 726 N N . LEU A 1 95 ? 31.449 23.435 43.299 1.00 18.70 93 LEU A N 1
ATOM 727 C CA . LEU A 1 95 ? 30.694 23.591 44.557 1.00 21.67 93 LEU A CA 1
ATOM 728 C C . LEU A 1 95 ? 29.523 22.625 44.626 1.00 19.63 93 LEU A C 1
ATOM 729 O O . LEU A 1 95 ? 28.819 22.557 45.630 1.00 21.24 93 LEU A O 1
ATOM 734 N N . GLY A 1 96 ? 29.360 21.803 43.589 1.00 20.76 94 GLY A N 1
ATOM 735 C CA . GLY A 1 96 ? 28.232 20.882 43.631 1.00 19.49 94 GLY A CA 1
ATOM 736 C C . GLY A 1 96 ? 26.877 21.490 43.396 1.00 15.11 94 GLY A C 1
ATOM 737 O O . GLY A 1 96 ? 25.860 20.955 43.795 1.00 17.59 94 GLY A O 1
ATOM 738 N N . ALA A 1 97 ? 26.807 22.518 42.544 1.00 15.52 95 ALA A N 1
ATOM 739 C CA . ALA A 1 97 ? 25.553 23.173 42.180 1.00 14.86 95 ALA A CA 1
ATOM 740 C C . ALA A 1 97 ? 25.455 23.181 40.631 1.00 13.98 95 ALA A C 1
ATOM 741 O O . ALA A 1 97 ? 26.476 23.084 39.925 1.00 15.96 95 ALA A O 1
ATOM 743 N N . ASN A 1 98 ? 24.224 23.298 40.181 1.00 13.03 96 ASN A N 1
ATOM 744 C CA . ASN A 1 98 ? 23.951 23.506 38.748 1.00 15.79 96 ASN A CA 1
ATOM 745 C C . ASN A 1 98 ? 24.152 25.000 38.523 1.00 17.18 96 ASN A C 1
ATOM 746 O O . ASN A 1 98 ? 24.293 25.779 39.477 1.00 17.71 96 ASN A O 1
ATOM 751 N N . ALA A 1 99 ? 24.176 25.389 37.252 1.00 15.44 97 ALA A N 1
ATOM 752 C CA . ALA A 1 99 ? 24.344 26.794 36.864 1.00 13.94 97 ALA A CA 1
ATOM 753 C C . ALA A 1 99 ? 23.220 27.213 35.973 1.00 16.67 97 ALA A C 1
ATOM 754 O O . ALA A 1 99 ? 22.790 26.445 35.073 1.00 16.43 97 ALA A O 1
ATOM 756 N N . LEU A 1 100 ? 22.777 28.450 36.143 1.00 17.23 98 LEU A N 1
ATOM 757 C CA . LEU A 1 100 ? 21.851 29.035 35.212 1.00 16.44 98 LEU A CA 1
ATOM 758 C C . LEU A 1 100 ? 22.431 30.384 34.847 1.00 16.60 98 LEU A C 1
ATOM 759 O O . LEU A 1 100 ? 22.324 31.348 35.622 1.00 16.55 98 LEU A O 1
ATOM 764 N N . SER A 1 101 ? 23.008 30.440 33.666 1.00 15.49 99 SER A N 1
ATOM 765 C CA . SER A 1 101 ? 23.755 31.626 33.271 1.00 13.77 99 SER A CA 1
ATOM 766 C C . SER A 1 101 ? 22.982 32.470 32.269 1.00 14.08 99 SER A C 1
ATOM 767 O O . SER A 1 101 ? 22.297 31.962 31.390 1.00 15.69 99 SER A O 1
ATOM 770 N N . GLU A 1 102 ? 23.089 33.789 32.440 1.00 12.79 100 GLU A N 1
ATOM 771 C CA . GLU A 1 102 ? 22.659 34.677 31.355 1.00 11.51 100 GLU A CA 1
ATOM 772 C C . GLU A 1 102 ? 23.319 34.296 30.046 1.00 11.28 100 GLU A C 1
ATOM 773 O O . GLU A 1 102 ? 24.419 33.733 29.999 1.00 12.43 100 GLU A O 1
ATOM 779 N N . LYS A 1 103 ? 22.700 34.769 28.958 1.00 12.20 101 LYS A N 1
ATOM 780 C CA . LYS A 1 103 ? 23.331 34.714 27.636 1.00 11.19 101 LYS A CA 1
ATOM 781 C C . LYS A 1 103 ? 24.485 35.711 27.533 1.00 12.47 101 LYS A C 1
ATOM 782 O O . LYS A 1 103 ? 24.541 36.699 28.291 1.00 13.13 101 LYS A O 1
ATOM 788 N N . PRO A 1 104 ? 25.439 35.458 26.649 1.00 12.63 102 PRO A N 1
ATOM 789 C CA . PRO A 1 104 ? 25.716 34.160 25.978 1.00 11.72 102 PRO A CA 1
ATOM 790 C C . PRO A 1 104 ? 26.157 33.203 27.077 1.00 15.49 102 PRO A C 1
ATOM 791 O O . PRO A 1 104 ? 26.838 33.622 28.011 1.00 14.53 102 PRO A O 1
ATOM 795 N N . LEU A 1 105 ? 25.803 31.923 26.991 1.00 14.60 103 LEU A N 1
ATOM 796 C CA . LEU A 1 105 ? 26.186 30.980 28.054 1.00 13.84 103 LEU A CA 1
ATOM 797 C C . LEU A 1 105 ? 27.680 31.047 28.374 1.00 15.26 103 LEU A C 1
ATOM 798 O O . LEU A 1 105 ? 28.063 31.149 29.561 1.00 15.09 103 LEU A O 1
ATOM 803 N N . VAL A 1 106 ? 28.541 30.971 27.362 1.00 12.03 104 VAL A N 1
ATOM 804 C CA . VAL A 1 106 ? 29.958 31.249 27.461 1.00 11.85 104 VAL A CA 1
ATOM 805 C C . VAL A 1 106 ? 30.404 31.942 26.176 1.00 11.69 104 VAL A C 1
ATOM 806 O O . VAL A 1 106 ? 29.571 32.113 25.264 1.00 13.87 104 VAL A O 1
ATOM 810 N N . LEU A 1 107 ? 31.657 32.345 26.105 1.00 11.11 105 LEU A N 1
ATOM 811 C CA . LEU A 1 107 ? 32.175 33.095 24.955 1.00 12.42 105 LEU A CA 1
ATOM 812 C C . LEU A 1 107 ? 32.683 32.187 23.850 1.00 13.43 105 LEU A C 1
ATOM 813 O O . LEU A 1 107 ? 32.673 32.556 22.686 1.00 13.44 105 LEU A O 1
ATOM 818 N N . TRP A 1 108 ? 33.201 31.000 24.180 1.00 14.73 106 TRP A N 1
ATOM 819 C CA . TRP A 1 108 ? 33.949 30.195 23.188 1.00 14.68 106 TRP A CA 1
ATOM 820 C C . TRP A 1 108 ? 33.470 28.744 23.111 1.00 14.55 106 TRP A C 1
ATOM 821 O O . TRP A 1 108 ? 33.182 28.122 24.113 1.00 14.49 106 TRP A O 1
ATOM 832 N N . PRO A 1 109 ? 33.509 28.150 21.902 1.00 15.94 107 PRO A N 1
ATOM 833 C CA . PRO A 1 109 ? 33.287 26.702 21.804 1.00 15.26 107 PRO A CA 1
ATOM 834 C C . PRO A 1 109 ? 34.226 25.844 22.683 1.00 13.85 107 PRO A C 1
ATOM 835 O O . PRO A 1 109 ? 33.722 24.855 23.176 1.00 16.92 107 PRO A O 1
ATOM 839 N N . GLU A 1 110 ? 35.476 26.246 22.887 1.00 16.27 108 GLU A N 1
ATOM 840 C CA . GLU A 1 110 ? 36.394 25.452 23.743 1.00 16.21 108 GLU A CA 1
ATOM 841 C C . GLU A 1 110 ? 35.839 25.422 25.172 1.00 18.82 108 GLU A C 1
ATOM 842 O O . GLU A 1 110 ? 35.928 24.410 25.871 1.00 19.41 108 GLU A O 1
ATOM 848 N N . GLU A 1 111 ? 35.171 26.503 25.598 1.00 16.54 109 GLU A N 1
ATOM 849 C CA . GLU A 1 111 ? 34.584 26.559 26.935 1.00 16.83 109 GLU A CA 1
ATOM 850 C C . GLU A 1 111 ? 33.374 25.626 27.026 1.00 15.37 109 GLU A C 1
ATOM 851 O O . GLU A 1 111 ? 33.184 24.919 28.021 1.00 17.80 109 GLU A O 1
ATOM 857 N N . ILE A 1 112 ? 32.524 25.583 25.987 1.00 15.35 110 ILE A N 1
ATOM 858 C CA . ILE A 1 112 ? 31.425 24.640 25.914 1.00 16.72 110 ILE A CA 1
ATOM 859 C C . ILE A 1 112 ? 32.001 23.199 26.045 1.00 16.67 110 ILE A C 1
ATOM 860 O O . ILE A 1 112 ? 31.424 22.445 26.844 1.00 18.17 110 ILE A O 1
ATOM 865 N N . ALA A 1 113 ? 33.087 22.901 25.323 1.00 16.44 111 ALA A N 1
ATOM 866 C CA . ALA A 1 113 ? 33.663 21.539 25.333 1.00 19.19 111 ALA A CA 1
ATOM 867 C C . ALA A 1 113 ? 34.192 21.187 26.731 1.00 17.99 111 ALA A C 1
ATOM 868 O O . ALA A 1 113 ? 33.985 20.061 27.215 1.00 20.25 111 ALA A O 1
ATOM 870 N N . ARG A 1 114 ? 34.847 22.130 27.400 1.00 17.11 112 ARG A N 1
ATOM 871 C CA . ARG A 1 114 ? 35.400 21.852 28.711 1.00 17.82 112 ARG A CA 1
ATOM 872 C C . ARG A 1 114 ? 34.265 21.712 29.700 1.00 16.38 112 ARG A C 1
ATOM 873 O O . ARG A 1 114 ? 34.308 20.851 30.602 1.00 19.29 112 ARG A O 1
ATOM 881 N N . LEU A 1 115 ? 33.212 22.532 29.598 1.00 17.32 113 LEU A N 1
ATOM 882 C CA . LEU A 1 115 ? 32.025 22.374 30.411 1.00 15.40 113 LEU A CA 1
ATOM 883 C C . LEU A 1 115 ? 31.306 21.045 30.288 1.00 20.05 113 LEU A C 1
ATOM 884 O O . LEU A 1 115 ? 30.868 20.495 31.288 1.00 17.96 113 LEU A O 1
ATOM 889 N N . LYS A 1 116 ? 31.324 20.478 29.082 1.00 18.28 114 LYS A N 1
ATOM 890 C CA . LYS A 1 116 ? 30.783 19.137 28.913 1.00 20.04 114 LYS A CA 1
ATOM 891 C C . LYS A 1 116 ? 31.587 18.128 29.750 1.00 15.45 114 LYS A C 1
ATOM 892 O O . LYS A 1 116 ? 31.032 17.305 30.452 1.00 22.10 114 LYS A O 1
ATOM 898 N N . GLU A 1 117 ? 32.911 18.268 29.722 1.00 19.26 115 GLU A N 1
ATOM 899 C CA . GLU A 1 117 ? 33.767 17.361 30.520 1.00 15.58 115 GLU A CA 1
ATOM 900 C C . GLU A 1 117 ? 33.441 17.521 32.006 1.00 21.17 115 GLU A C 1
ATOM 901 O O . GLU A 1 117 ? 33.468 16.546 32.777 1.00 21.83 115 GLU A O 1
ATOM 907 N N . LEU A 1 118 ? 33.219 18.762 32.451 1.00 20.39 116 LEU A N 1
ATOM 908 C CA . LEU A 1 118 ? 33.123 19.010 33.879 1.00 19.38 116 LEU A CA 1
ATOM 909 C C . LEU A 1 118 ? 31.725 18.627 34.366 1.00 15.99 116 LEU A C 1
ATOM 910 O O . LEU A 1 118 ? 31.520 18.228 35.524 1.00 19.75 116 LEU A O 1
ATOM 915 N N . GLU A 1 119 ? 30.741 18.669 33.482 1.00 18.28 117 GLU A N 1
ATOM 916 C CA . GLU A 1 119 ? 29.398 18.168 33.809 1.00 14.67 117 GLU A CA 1
ATOM 917 C C . GLU A 1 119 ? 29.527 16.638 34.065 1.00 18.57 117 GLU A C 1
ATOM 918 O O . GLU A 1 119 ? 28.899 16.133 34.983 1.00 18.76 117 GLU A O 1
ATOM 924 N N . ALA A 1 120 ? 30.305 15.940 33.244 1.00 20.21 118 ALA A N 1
ATOM 925 C CA . ALA A 1 120 ? 30.570 14.506 33.440 1.00 19.28 118 ALA A CA 1
ATOM 926 C C . ALA A 1 120 ? 31.338 14.189 34.708 1.00 20.89 118 ALA A C 1
ATOM 927 O O . ALA A 1 120 ? 31.073 13.188 35.393 1.00 22.16 118 ALA A O 1
ATOM 929 N N . ARG A 1 121 ? 32.296 15.039 35.062 1.00 19.71 119 ARG A N 1
ATOM 930 C CA . ARG A 1 121 ? 33.057 14.797 36.283 1.00 20.75 119 ARG A CA 1
ATOM 931 C C . ARG A 1 121 ? 32.215 15.025 37.523 1.00 22.69 119 ARG A C 1
ATOM 932 O O . ARG A 1 121 ? 32.378 14.299 38.523 1.00 26.37 119 ARG A O 1
ATOM 940 N N . THR A 1 122 ? 31.365 16.057 37.514 1.00 20.15 120 THR A N 1
ATOM 941 C CA . THR A 1 122 ? 30.644 16.530 38.683 1.00 19.96 120 THR A CA 1
ATOM 942 C C . THR A 1 122 ? 29.235 16.061 38.787 1.00 19.11 120 THR A C 1
ATOM 943 O O . THR A 1 122 ? 28.640 16.175 39.869 1.00 18.29 120 THR A O 1
ATOM 947 N N . GLY A 1 123 ? 28.695 15.447 37.732 1.00 17.30 121 GLY A N 1
ATOM 948 C CA . GLY A 1 123 ? 27.261 15.140 37.760 1.00 17.29 121 GLY A CA 1
ATOM 949 C C . GLY A 1 123 ? 26.286 16.277 37.834 1.00 20.08 121 GLY A C 1
ATOM 950 O O . GLY A 1 123 ? 25.102 16.084 38.071 1.00 20.30 121 GLY A O 1
ATOM 951 N N . ARG A 1 124 ? 26.765 17.495 37.553 1.00 16.56 122 ARG A N 1
ATOM 952 C CA A ARG A 1 124 ? 25.873 18.653 37.579 0.50 16.51 122 ARG A CA 1
ATOM 953 C CA B ARG A 1 124 ? 25.910 18.676 37.591 0.50 17.33 122 ARG A CA 1
ATOM 954 C C . ARG A 1 124 ? 25.633 19.129 36.145 1.00 17.28 122 ARG A C 1
ATOM 955 O O . ARG A 1 124 ? 26.297 18.643 35.198 1.00 19.16 122 ARG A O 1
ATOM 970 N N . ARG A 1 125 ? 24.703 20.079 36.028 1.00 19.04 123 ARG A N 1
ATOM 971 C CA . ARG A 1 125 ? 24.276 20.608 34.710 1.00 15.64 123 ARG A CA 1
ATOM 972 C C . ARG A 1 125 ? 24.411 22.126 34.595 1.00 19.10 123 ARG A C 1
ATOM 973 O O . ARG A 1 125 ? 24.194 22.866 35.570 1.00 17.88 123 ARG A O 1
ATOM 981 N N . VAL A 1 126 ? 24.646 22.543 33.353 1.00 17.62 124 VAL A N 1
ATOM 982 C CA . VAL A 1 126 ? 24.763 23.955 32.965 1.00 17.98 124 VAL A CA 1
ATOM 983 C C . VAL A 1 126 ? 23.594 24.348 32.093 1.00 18.28 124 VAL A C 1
ATOM 984 O O . VAL A 1 126 ? 23.426 23.737 31.022 1.00 16.80 124 VAL A O 1
ATOM 988 N N . TYR A 1 127 ? 22.843 25.377 32.492 1.00 17.56 125 TYR A N 1
ATOM 989 C CA . TYR A 1 127 ? 21.762 25.961 31.715 1.00 17.70 125 TYR A CA 1
ATOM 990 C C . TYR A 1 127 ? 21.857 27.454 31.456 1.00 20.45 125 TYR A C 1
ATOM 991 O O . TYR A 1 127 ? 22.695 28.104 32.063 1.00 18.04 125 TYR A O 1
ATOM 1000 N N . THR A 1 128 ? 21.092 27.953 30.490 1.00 19.30 126 THR A N 1
ATOM 1001 C CA . THR A 1 128 ? 21.234 29.353 30.084 1.00 18.91 126 THR A CA 1
ATOM 1002 C C . THR A 1 128 ? 19.899 30.045 29.836 1.00 15.35 126 THR A C 1
ATOM 1003 O O . THR A 1 128 ? 18.847 29.446 29.591 1.00 18.76 126 THR A O 1
ATOM 1007 N N . VAL A 1 129 ? 19.908 31.374 29.949 1.00 15.65 127 VAL A N 1
ATOM 1008 C CA . VAL A 1 129 ? 18.713 32.182 29.692 1.00 15.81 127 VAL A CA 1
ATOM 1009 C C . VAL A 1 129 ? 18.694 32.606 28.212 1.00 18.69 127 VAL A C 1
ATOM 1010 O O . VAL A 1 129 ? 19.510 33.419 27.761 1.00 18.75 127 VAL A O 1
ATOM 1014 N N . LEU A 1 130 ? 17.766 32.017 27.470 1.00 18.57 128 LEU A N 1
ATOM 1015 C CA . LEU A 1 130 ? 17.550 32.400 26.074 1.00 18.26 128 LEU A CA 1
ATOM 1016 C C . LEU A 1 130 ? 16.061 32.681 25.945 1.00 18.46 128 LEU A C 1
ATOM 1017 O O . LEU A 1 130 ? 15.279 31.814 25.554 1.00 17.13 128 LEU A O 1
ATOM 1022 N N . GLN A 1 131 ? 15.598 33.857 26.357 1.00 17.23 129 GLN A N 1
ATOM 1023 C CA . GLN A 1 131 ? 14.155 34.029 26.453 1.00 16.76 129 GLN A CA 1
ATOM 1024 C C . GLN A 1 131 ? 13.435 34.026 25.127 1.00 16.25 129 GLN A C 1
ATOM 1025 O O . GLN A 1 131 ? 12.222 33.889 25.135 1.00 17.31 129 GLN A O 1
ATOM 1031 N N . LEU A 1 132 ? 14.125 34.240 24.007 1.00 16.58 130 LEU A N 1
ATOM 1032 C CA . LEU A 1 132 ? 13.383 34.133 22.745 1.00 16.96 130 LEU A CA 1
ATOM 1033 C C . LEU A 1 132 ? 12.786 32.741 22.534 1.00 17.04 130 LEU A C 1
ATOM 1034 O O . LEU A 1 132 ? 11.757 32.589 21.853 1.00 17.34 130 LEU A O 1
ATOM 1039 N N . ARG A 1 133 ? 13.405 31.720 23.125 1.00 16.84 131 ARG A N 1
ATOM 1040 C CA . ARG A 1 133 ? 12.870 30.358 22.959 1.00 16.98 131 ARG A CA 1
ATOM 1041 C C . ARG A 1 133 ? 11.578 30.119 23.735 1.00 20.20 131 ARG A C 1
ATOM 1042 O O . ARG A 1 133 ? 10.929 29.079 23.552 1.00 21.30 131 ARG A O 1
ATOM 1050 N N . VAL A 1 134 ? 11.199 31.053 24.606 1.00 18.22 132 VAL A N 1
ATOM 1051 C CA . VAL A 1 134 ? 9.889 30.985 25.247 1.00 19.56 132 VAL A CA 1
ATOM 1052 C C . VAL A 1 134 ? 8.956 32.117 24.817 1.00 20.13 132 VAL A C 1
ATOM 1053 O O . VAL A 1 134 ? 7.863 32.312 25.358 1.00 20.45 132 VAL A O 1
ATOM 1057 N N . HIS A 1 135 ? 9.384 32.910 23.837 1.00 21.40 133 HIS A N 1
ATOM 1058 C CA . HIS A 1 135 ? 8.507 33.963 23.353 1.00 19.46 133 HIS A CA 1
ATOM 1059 C C . HIS A 1 135 ? 7.331 33.383 22.588 1.00 21.12 133 HIS A C 1
ATOM 1060 O O . HIS A 1 135 ? 7.543 32.645 21.641 1.00 18.94 133 HIS A O 1
ATOM 1067 N N . PRO A 1 136 ? 6.089 33.661 23.011 1.00 20.71 134 PRO A N 1
ATOM 1068 C CA . PRO A 1 136 ? 4.953 32.995 22.381 1.00 23.31 134 PRO A CA 1
ATOM 1069 C C . PRO A 1 136 ? 4.850 33.170 20.864 1.00 21.92 134 PRO A C 1
ATOM 1070 O O . PRO A 1 136 ? 4.410 32.239 20.187 1.00 23.14 134 PRO A O 1
ATOM 1074 N N . SER A 1 137 ? 5.261 34.321 20.324 1.00 20.27 135 SER A N 1
ATOM 1075 C CA . SER A 1 137 ? 5.153 34.529 18.879 1.00 21.93 135 SER A CA 1
ATOM 1076 C C . SER A 1 137 ? 6.164 33.672 18.131 1.00 21.17 135 SER A C 1
ATOM 1077 O O . SER A 1 137 ? 5.944 33.251 16.991 1.00 22.57 135 SER A O 1
ATOM 1080 N N . LEU A 1 138 ? 7.303 33.470 18.775 1.00 18.94 136 LEU A N 1
ATOM 1081 C CA . LEU A 1 138 ? 8.372 32.713 18.148 1.00 18.23 136 LEU A CA 1
ATOM 1082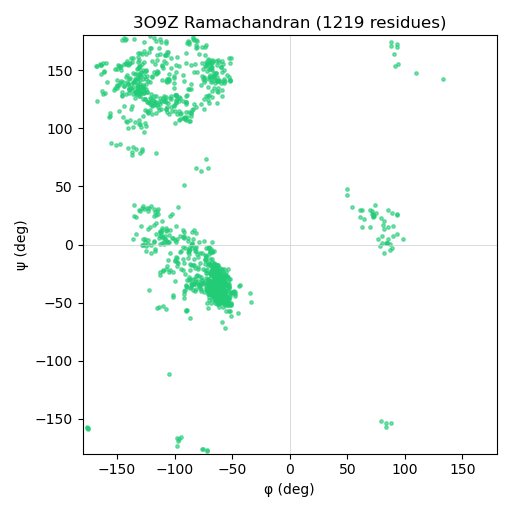 C C . LEU A 1 138 ? 8.165 31.201 18.319 1.00 19.33 136 LEU A C 1
ATOM 1083 O O . LEU A 1 138 ? 8.473 30.422 17.417 1.00 19.91 136 LEU A O 1
ATOM 1088 N N . LEU A 1 139 ? 7.581 30.774 19.438 1.00 18.28 137 LEU A N 1
ATOM 1089 C CA . LEU A 1 139 ? 7.118 29.394 19.541 1.00 18.28 137 LEU A CA 1
ATOM 1090 C C . LEU A 1 139 ? 6.072 29.101 18.463 1.00 18.18 137 LEU A C 1
ATOM 1091 O O . LEU A 1 139 ? 6.089 28.017 17.880 1.00 20.87 137 LEU A O 1
ATOM 1096 N N . ALA A 1 140 ? 5.166 30.040 18.222 1.00 21.26 138 ALA A N 1
ATOM 1097 C CA . ALA A 1 140 ? 4.117 29.867 17.206 1.00 22.09 138 ALA A CA 1
ATOM 1098 C C . ALA A 1 140 ? 4.751 29.751 15.808 1.00 23.89 138 ALA A C 1
ATOM 1099 O O . ALA A 1 140 ? 4.386 28.883 14.995 1.00 24.88 138 ALA A O 1
ATOM 1101 N N . LEU A 1 141 ? 5.706 30.634 15.524 1.00 23.41 139 LEU A N 1
ATOM 1102 C CA . LEU A 1 141 ? 6.459 30.579 14.272 1.00 24.27 139 LEU A CA 1
ATOM 1103 C C . LEU A 1 141 ? 7.143 29.237 14.058 1.00 24.74 139 LEU A C 1
ATOM 1104 O O . LEU A 1 141 ? 7.098 28.672 12.946 1.00 25.88 139 LEU A O 1
ATOM 1109 N N . LYS A 1 142 ? 7.797 28.721 15.093 1.00 21.60 140 LYS A N 1
ATOM 1110 C CA . LYS A 1 142 ? 8.499 27.466 14.981 1.00 22.59 140 LYS A CA 1
ATOM 1111 C C . LYS A 1 142 ? 7.540 26.332 14.642 1.00 26.52 140 LYS A C 1
ATOM 1112 O O . LYS A 1 142 ? 7.857 25.457 13.843 1.00 25.94 140 LYS A O 1
ATOM 1118 N N . GLU A 1 143 ? 6.342 26.372 15.213 1.00 25.73 141 GLU A N 1
ATOM 1119 C CA . GLU A 1 143 ? 5.368 25.332 14.899 1.00 27.26 141 GLU A CA 1
ATOM 1120 C C . GLU A 1 143 ? 4.955 25.393 13.439 1.00 26.57 141 GLU A C 1
ATOM 1121 O O . GLU A 1 143 ? 4.870 24.353 12.777 1.00 29.69 141 GLU A O 1
ATOM 1127 N N . ARG A 1 144 ? 4.705 26.600 12.940 1.00 25.70 142 ARG A N 1
ATOM 1128 C CA . ARG A 1 144 ? 4.270 26.767 11.558 1.00 28.29 142 ARG A CA 1
ATOM 1129 C C . ARG A 1 144 ? 5.356 26.299 10.595 1.00 29.86 142 ARG A C 1
ATOM 1130 O O . ARG A 1 144 ? 5.047 25.727 9.546 1.00 30.91 142 ARG A O 1
ATOM 1138 N N . LEU A 1 145 ? 6.623 26.538 10.939 1.00 27.80 143 LEU A N 1
ATOM 1139 C CA . LEU A 1 145 ? 7.736 26.126 10.081 1.00 26.42 143 LEU A CA 1
ATOM 1140 C C . LEU A 1 145 ? 7.903 24.610 9.996 1.00 28.86 143 LEU A C 1
ATOM 1141 O O . LEU A 1 145 ? 8.314 24.082 8.959 1.00 29.71 143 LEU A O 1
ATOM 1146 N N . GLY A 1 146 ? 7.615 23.903 11.082 1.00 29.17 144 GLY A N 1
ATOM 1147 C CA . GLY A 1 146 ? 7.613 22.450 11.073 1.00 30.06 144 GLY A CA 1
ATOM 1148 C C . GLY A 1 146 ? 6.701 21.876 9.999 1.00 33.06 144 GLY A C 1
ATOM 1149 O O . GLY A 1 146 ? 6.903 20.753 9.570 1.00 36.08 144 GLY A O 1
ATOM 1150 N N . GLN A 1 147 ? 5.708 22.645 9.565 1.00 33.81 145 GLN A N 1
ATOM 1151 C CA . GLN A 1 147 ? 4.760 22.196 8.541 1.00 36.98 145 GLN A CA 1
ATOM 1152 C C . GLN A 1 147 ? 5.338 22.273 7.135 1.00 36.24 145 GLN A C 1
ATOM 1153 O O . GLN A 1 147 ? 4.769 21.728 6.192 1.00 37.64 145 GLN A O 1
ATOM 1159 N N . GLU A 1 148 ? 6.431 23.009 6.988 1.00 32.73 146 GLU A N 1
ATOM 1160 C CA . GLU A 1 148 ? 6.821 23.499 5.684 1.00 32.38 146 GLU A CA 1
ATOM 1161 C C . GLU A 1 148 ? 7.964 22.627 5.207 1.00 29.33 146 GLU A C 1
ATOM 1162 O O . GLU A 1 148 ? 8.661 21.995 6.004 1.00 30.12 146 GLU A O 1
ATOM 1168 N N . LYS A 1 149 ? 8.076 22.500 3.891 1.00 26.00 147 LYS A N 1
ATOM 1169 C CA . LYS A 1 149 ? 9.188 21.753 3.329 1.00 23.73 147 LYS A CA 1
ATOM 1170 C C . LYS A 1 149 ? 10.114 22.743 2.650 1.00 20.18 147 LYS A C 1
ATOM 1171 O O . LYS A 1 149 ? 9.667 23.765 2.168 1.00 24.97 147 LYS A O 1
ATOM 1177 N N . GLY A 1 150 ? 11.385 22.380 2.601 1.00 23.30 148 GLY A N 1
ATOM 1178 C CA . GLY A 1 150 ? 12.374 23.201 1.919 1.00 22.77 148 GLY A CA 1
ATOM 1179 C C . GLY A 1 150 ? 12.967 24.180 2.908 1.00 21.93 148 GLY A C 1
ATOM 1180 O O . GLY A 1 150 ? 12.392 24.441 3.971 1.00 26.18 148 GLY A O 1
ATOM 1181 N N . ALA A 1 151 ? 14.100 24.744 2.518 1.00 18.30 149 ALA A N 1
ATOM 1182 C CA . ALA A 1 151 ? 14.645 25.863 3.274 1.00 17.10 149 ALA A CA 1
ATOM 1183 C C . ALA A 1 151 ? 13.895 27.148 3.009 1.00 17.77 149 ALA A C 1
ATOM 1184 O O . ALA A 1 151 ? 13.272 27.311 1.954 1.00 20.25 149 ALA A O 1
ATOM 1186 N N . LYS A 1 152 ? 13.962 28.085 3.951 1.00 16.62 150 LYS A N 1
ATOM 1187 C CA . LYS A 1 152 ? 13.253 29.349 3.828 1.00 18.64 150 LYS A CA 1
ATOM 1188 C C . LYS A 1 152 ? 14.237 30.504 3.619 1.00 17.53 150 LYS A C 1
ATOM 1189 O O . LYS A 1 152 ? 15.416 30.396 3.974 1.00 19.26 150 LYS A O 1
ATOM 1195 N N . ASP A 1 153 ? 13.786 31.575 2.989 1.00 17.13 151 ASP A N 1
ATOM 1196 C CA . ASP A 1 153 ? 14.588 32.789 2.862 1.00 15.38 151 ASP A CA 1
ATOM 1197 C C . ASP A 1 153 ? 14.114 33.748 3.929 1.00 16.75 151 ASP A C 1
ATOM 1198 O O . ASP A 1 153 ? 12.923 33.991 4.105 1.00 17.38 151 ASP A O 1
ATOM 1203 N N . VAL A 1 154 ? 15.071 34.254 4.703 1.00 13.50 152 VAL A N 1
ATOM 1204 C CA . VAL A 1 154 ? 14.752 34.956 5.956 1.00 14.06 152 VAL A CA 1
ATOM 1205 C C . VAL A 1 154 ? 15.520 36.270 5.988 1.00 14.19 152 VAL A C 1
ATOM 1206 O O . VAL A 1 154 ? 16.696 36.316 5.598 1.00 13.04 152 VAL A O 1
ATOM 1210 N N . VAL A 1 155 ? 14.860 37.327 6.444 1.00 14.15 153 VAL A N 1
ATOM 1211 C CA . VAL A 1 155 ? 15.542 38.585 6.713 1.00 13.95 153 VAL A CA 1
ATOM 1212 C C . VAL A 1 155 ? 15.378 38.838 8.204 1.00 14.86 153 VAL A C 1
ATOM 1213 O O . VAL A 1 155 ? 14.254 38.906 8.716 1.00 15.83 153 VAL A O 1
ATOM 1217 N N . LEU A 1 156 ? 16.492 38.960 8.915 1.00 12.60 154 LEU A N 1
ATOM 1218 C CA . LEU A 1 156 ? 16.472 39.169 10.377 1.00 12.80 154 LEU A CA 1
ATOM 1219 C C . LEU A 1 156 ? 17.029 40.561 10.591 1.00 12.26 154 LEU A C 1
ATOM 1220 O O . LEU A 1 156 ? 18.135 40.883 10.131 1.00 12.07 154 LEU A O 1
ATOM 1225 N N . THR A 1 157 ? 16.240 41.421 11.246 1.00 12.45 155 THR A N 1
ATOM 1226 C CA . THR A 1 157 ? 16.672 42.783 11.543 1.00 11.49 155 THR A CA 1
ATOM 1227 C C . THR A 1 157 ? 16.531 43.014 13.036 1.00 12.53 155 THR A C 1
ATOM 1228 O O . THR A 1 157 ? 15.491 42.696 13.627 1.00 13.78 155 THR A O 1
ATOM 1232 N N . TYR A 1 158 ? 17.621 43.429 13.674 1.00 12.95 156 TYR A N 1
ATOM 1233 C CA . TYR A 1 158 ? 17.675 43.442 15.136 1.00 12.90 156 TYR A CA 1
ATOM 1234 C C . TYR A 1 158 ? 18.311 44.758 15.555 1.00 11.58 156 TYR A C 1
ATOM 1235 O O . TYR A 1 158 ? 19.545 44.909 15.514 1.00 12.45 156 TYR A O 1
ATOM 1244 N N . VAL A 1 159 ? 17.490 45.712 15.966 1.00 13.04 157 VAL A N 1
ATOM 1245 C CA . VAL A 1 159 ? 17.969 47.047 16.312 1.00 11.61 157 VAL A CA 1
ATOM 1246 C C . VAL A 1 159 ? 17.499 47.289 17.735 1.00 14.48 157 VAL A C 1
ATOM 1247 O O . VAL A 1 159 ? 16.320 47.143 18.061 1.00 13.79 157 VAL A O 1
ATOM 1251 N N . THR A 1 160 ? 18.423 47.568 18.644 1.00 12.70 158 THR A N 1
ATOM 1252 C CA . THR A 1 160 ? 18.035 47.823 20.023 1.00 14.06 158 THR A CA 1
ATOM 1253 C C . THR A 1 160 ? 18.903 48.957 20.574 1.00 13.32 158 THR A C 1
ATOM 1254 O O . THR A 1 160 ? 20.118 48.804 20.755 1.00 13.64 158 THR A O 1
ATOM 1258 N N . GLY A 1 161 ? 18.327 50.155 20.710 1.00 13.67 159 GLY A N 1
ATOM 1259 C CA . GLY A 1 161 ? 19.169 51.326 20.942 1.00 14.17 159 GLY A CA 1
ATOM 1260 C C . GLY A 1 161 ? 19.865 51.271 22.290 1.00 12.20 159 GLY A C 1
ATOM 1261 O O . GLY A 1 161 ? 19.312 50.783 23.278 1.00 13.21 159 GLY A O 1
ATOM 1262 N N . ARG A 1 162 ? 21.088 51.798 22.280 1.00 11.33 160 ARG A N 1
ATOM 1263 C CA . ARG A 1 162 ? 21.861 51.894 23.535 1.00 12.23 160 ARG A CA 1
ATOM 1264 C C . ARG A 1 162 ? 22.422 53.296 23.669 1.00 12.27 160 ARG A C 1
ATOM 1265 O O . ARG A 1 162 ? 23.055 53.847 22.754 1.00 13.25 160 ARG A O 1
ATOM 1273 N N . GLY A 1 163 ? 22.262 53.804 24.891 1.00 12.88 161 GLY A N 1
ATOM 1274 C CA . GLY A 1 163 ? 22.836 55.128 25.162 1.00 13.85 161 GLY A CA 1
ATOM 1275 C C . GLY A 1 163 ? 24.339 55.170 25.359 1.00 13.76 161 GLY A C 1
ATOM 1276 O O . GLY A 1 163 ? 25.039 54.150 25.250 1.00 13.37 161 GLY A O 1
ATOM 1277 N N . LYS A 1 164 ? 24.849 56.356 25.684 1.00 13.49 162 LYS A N 1
ATOM 1278 C CA . LYS A 1 164 ? 26.284 56.634 25.705 1.00 13.68 162 LYS A CA 1
ATOM 1279 C C . LYS A 1 164 ? 27.027 55.853 26.773 1.00 12.16 162 LYS A C 1
ATOM 1280 O O . LYS A 1 164 ? 28.234 55.643 26.666 1.00 14.82 162 LYS A O 1
ATOM 1286 N N . TRP A 1 165 ? 26.330 55.362 27.787 1.00 11.63 163 TRP A N 1
ATOM 1287 C CA . TRP A 1 165 ? 26.987 54.578 28.821 1.00 10.89 163 TRP A CA 1
ATOM 1288 C C . TRP A 1 165 ? 27.531 53.261 28.237 1.00 10.72 163 TRP A C 1
ATOM 1289 O O . TRP A 1 165 ? 28.504 52.729 28.752 1.00 12.51 163 TRP A O 1
ATOM 1300 N N . TYR A 1 166 ? 26.828 52.689 27.268 1.00 12.15 164 TYR A N 1
ATOM 1301 C CA . TYR A 1 166 ? 27.224 51.352 26.762 1.00 11.57 164 TYR A CA 1
ATOM 1302 C C . TYR A 1 166 ? 28.668 51.370 26.277 1.00 11.81 164 TYR A C 1
ATOM 1303 O O . TYR A 1 166 ? 29.436 50.432 26.579 1.00 12.13 164 TYR A O 1
ATOM 1312 N N . GLY A 1 167 ? 29.076 52.413 25.547 1.00 11.26 165 GLY A N 1
ATOM 1313 C CA . GLY A 1 167 ? 30.446 52.550 25.056 1.00 11.19 165 GLY A CA 1
ATOM 1314 C C . GLY A 1 167 ? 31.542 52.778 26.067 1.00 10.98 165 GLY A C 1
ATOM 1315 O O . GLY A 1 167 ? 32.722 52.777 25.700 1.00 13.78 165 GLY A O 1
ATOM 1316 N N . LYS A 1 168 ? 31.153 52.957 27.332 1.00 11.49 166 LYS A N 1
ATOM 1317 C CA . LYS A 1 168 ? 32.086 53.130 28.442 1.00 10.86 166 LYS A CA 1
ATOM 1318 C C . LYS A 1 168 ? 32.031 51.945 29.392 1.00 12.64 166 LYS A C 1
ATOM 1319 O O . LYS A 1 168 ? 32.691 51.958 30.434 1.00 14.02 166 LYS A O 1
ATOM 1325 N N . SER A 1 169 ? 31.345 50.882 28.965 1.00 11.75 167 SER A N 1
ATOM 1326 C CA . SER A 1 169 ? 31.150 49.693 29.831 1.00 10.40 167 SER A CA 1
ATOM 1327 C C . SER A 1 169 ? 31.925 48.488 29.283 1.00 10.59 167 SER A C 1
ATOM 1328 O O . SER A 1 169 ? 32.467 48.490 28.168 1.00 12.31 167 SER A O 1
ATOM 1331 N N . TRP A 1 170 ? 31.893 47.417 30.086 1.00 11.77 168 TRP A N 1
ATOM 1332 C CA . TRP A 1 170 ? 32.491 46.146 29.669 1.00 12.06 168 TRP A CA 1
ATOM 1333 C C . TRP A 1 170 ? 31.851 45.634 28.391 1.00 10.81 168 TRP A C 1
ATOM 1334 O O . TRP A 1 170 ? 32.424 44.781 27.714 1.00 10.82 168 TRP A O 1
ATOM 1345 N N . LYS A 1 171 ? 30.633 46.068 28.082 1.00 9.77 169 LYS A N 1
ATOM 1346 C CA . LYS A 1 171 ? 29.925 45.592 26.900 1.00 9.34 169 LYS A CA 1
ATOM 1347 C C . LYS A 1 171 ? 30.636 45.790 25.596 1.00 9.88 169 LYS A C 1
ATOM 1348 O O . LYS A 1 171 ? 30.408 45.047 24.622 1.00 11.07 169 LYS A O 1
ATOM 1354 N N . VAL A 1 172 ? 31.474 46.817 25.510 1.00 10.74 170 VAL A N 1
ATOM 1355 C CA . VAL A 1 172 ? 32.231 47.029 24.286 1.00 11.65 170 VAL A CA 1
ATOM 1356 C C . VAL A 1 172 ? 33.686 46.560 24.382 1.00 12.99 170 VAL A C 1
ATOM 1357 O O . VAL A 1 172 ? 34.453 46.729 23.421 1.00 15.30 170 VAL A O 1
ATOM 1361 N N . ASP A 1 173 ? 34.064 45.924 25.503 1.00 11.20 171 ASP A N 1
ATOM 1362 C CA . ASP A 1 173 ? 35.445 45.371 25.614 1.00 12.43 171 ASP A CA 1
ATOM 1363 C C . ASP A 1 173 ? 35.327 43.945 25.070 1.00 12.45 171 ASP A C 1
ATOM 1364 O O . ASP A 1 173 ? 34.662 43.111 25.681 1.00 11.76 171 ASP A O 1
ATOM 1369 N N . GLU A 1 174 ? 35.853 43.713 23.876 1.00 13.17 172 GLU A N 1
ATOM 1370 C CA . GLU A 1 174 ? 35.580 42.425 23.220 1.00 13.98 172 GLU A CA 1
ATOM 1371 C C . GLU A 1 174 ? 36.043 41.244 24.057 1.00 13.88 172 GLU A C 1
ATOM 1372 O O . GLU A 1 174 ? 35.417 40.183 24.034 1.00 13.50 172 GLU A O 1
ATOM 1378 N N . ALA A 1 175 ? 37.109 41.416 24.827 1.00 13.28 173 ALA A N 1
ATOM 1379 C CA . ALA A 1 175 ? 37.521 40.290 25.691 1.00 11.80 173 ALA A CA 1
ATOM 1380 C C . ALA A 1 175 ? 36.518 39.956 26.761 1.00 14.33 173 ALA A C 1
ATOM 1381 O O . ALA A 1 175 ? 36.459 38.806 27.233 1.00 15.94 173 ALA A O 1
ATOM 1383 N N . LYS A 1 176 ? 35.753 40.959 27.199 1.00 12.22 174 LYS A N 1
ATOM 1384 C CA . LYS A 1 176 ? 34.739 40.753 28.201 1.00 10.86 174 LYS A CA 1
ATOM 1385 C C . LYS A 1 176 ? 33.372 40.369 27.657 1.00 10.74 174 LYS A C 1
ATOM 1386 O O . LYS A 1 176 ? 32.621 39.619 28.279 1.00 12.57 174 LYS A O 1
ATOM 1392 N N . SER A 1 177 ? 33.049 40.965 26.505 1.00 11.00 175 SER A N 1
ATOM 1393 C CA . SER A 1 177 ? 31.693 40.810 25.980 1.00 10.04 175 SER A CA 1
ATOM 1394 C C . SER A 1 177 ? 31.525 39.848 24.804 1.00 10.40 175 SER A C 1
ATOM 1395 O O . SER A 1 177 ? 30.407 39.413 24.579 1.00 11.27 175 SER A O 1
ATOM 1398 N N . GLY A 1 178 ? 32.638 39.626 24.124 1.00 11.53 176 GLY A N 1
ATOM 1399 C CA . GLY A 1 178 ? 32.646 38.884 22.858 1.00 11.64 176 GLY A CA 1
ATOM 1400 C C . GLY A 1 178 ? 32.322 39.717 21.636 1.00 15.14 176 GLY A C 1
ATOM 1401 O O . GLY A 1 178 ? 32.363 39.201 20.512 1.00 14.35 176 GLY A O 1
ATOM 1402 N N . GLY A 1 179 ? 32.103 41.009 21.839 1.00 12.20 177 GLY A N 1
ATOM 1403 C CA . GLY A 1 179 ? 31.831 41.910 20.733 1.00 12.74 177 GLY A CA 1
ATOM 1404 C C . GLY A 1 179 ? 30.318 42.023 20.530 1.00 10.58 177 GLY A C 1
ATOM 1405 O O . GLY A 1 179 ? 29.528 41.259 21.070 1.00 11.97 177 GLY A O 1
ATOM 1406 N N . LEU A 1 180 ? 29.901 42.971 19.691 1.00 12.71 178 LEU A N 1
ATOM 1407 C CA . LEU A 1 180 ? 28.482 43.251 19.453 1.00 10.33 178 LEU A CA 1
ATOM 1408 C C . LEU A 1 180 ? 27.679 42.021 18.998 1.00 12.07 178 LEU A C 1
ATOM 1409 O O . LEU A 1 180 ? 26.582 41.770 19.479 1.00 11.39 178 LEU A O 1
ATOM 1414 N N . ALA A 1 181 ? 28.259 41.270 18.054 1.00 12.35 179 ALA A N 1
ATOM 1415 C CA . ALA A 1 181 ? 27.536 40.105 17.522 1.00 12.95 179 ALA A CA 1
ATOM 1416 C C . ALA A 1 181 ? 27.345 38.994 18.537 1.00 13.70 179 ALA A C 1
ATOM 1417 O O . ALA A 1 181 ? 26.389 38.208 18.431 1.00 15.29 179 ALA A O 1
ATOM 1419 N N . THR A 1 182 ? 28.143 39.007 19.598 1.00 12.93 180 THR A N 1
ATOM 1420 C CA . THR A 1 182 ? 27.923 38.069 20.693 1.00 13.27 180 THR A CA 1
ATOM 1421 C C . THR A 1 182 ? 26.988 38.686 21.735 1.00 13.71 180 THR A C 1
ATOM 1422 O O . THR A 1 182 ? 25.957 38.122 22.088 1.00 15.19 180 THR A O 1
ATOM 1426 N N . ASN A 1 183 ? 27.390 39.841 22.257 1.00 12.63 181 ASN A N 1
ATOM 1427 C CA . ASN A 1 183 ? 26.684 40.409 23.392 1.00 12.65 181 ASN A CA 1
ATOM 1428 C C . ASN A 1 183 ? 25.238 40.688 23.079 1.00 14.03 181 ASN A C 1
ATOM 1429 O O . ASN A 1 183 ? 24.412 40.380 23.913 1.00 15.82 181 ASN A O 1
ATOM 1434 N N . ILE A 1 184 ? 24.946 41.260 21.908 1.00 12.31 182 ILE A N 1
ATOM 1435 C CA . ILE A 1 184 ? 23.557 41.483 21.559 1.00 14.12 182 ILE A CA 1
ATOM 1436 C C . ILE A 1 184 ? 23.115 40.393 20.583 1.00 14.11 182 ILE A C 1
ATOM 1437 O O . ILE A 1 184 ? 22.061 39.825 20.752 1.00 13.57 182 ILE A O 1
ATOM 1442 N N . GLY A 1 185 ? 23.935 40.097 19.594 1.00 12.60 183 GLY A N 1
ATOM 1443 C CA . GLY A 1 185 ? 23.523 39.173 18.516 1.00 12.29 183 GLY A CA 1
ATOM 1444 C C . GLY A 1 185 ? 23.247 37.754 18.927 1.00 13.03 183 GLY A C 1
ATOM 1445 O O . GLY A 1 185 ? 22.471 37.075 18.235 1.00 13.25 183 GLY A O 1
ATOM 1446 N N . ILE A 1 186 ? 23.754 37.313 20.082 1.00 12.94 184 ILE A N 1
ATOM 1447 C CA . ILE A 1 186 ? 23.537 35.899 20.420 1.00 12.61 184 ILE A CA 1
ATOM 1448 C C . ILE A 1 186 ? 22.062 35.547 20.457 1.00 12.13 184 ILE A C 1
ATOM 1449 O O . ILE A 1 186 ? 21.671 34.408 20.155 1.00 11.64 184 ILE A O 1
ATOM 1454 N N . HIS A 1 187 ? 21.195 36.484 20.844 1.00 12.18 185 HIS A N 1
ATOM 1455 C CA . HIS A 1 187 ? 19.769 36.238 20.875 1.00 12.81 185 HIS A CA 1
ATOM 1456 C C . HIS A 1 187 ? 19.295 35.745 19.521 1.00 12.47 185 HIS A C 1
ATOM 1457 O O . HIS A 1 187 ? 18.557 34.757 19.467 1.00 13.69 185 HIS A O 1
ATOM 1464 N N . PHE A 1 188 ? 19.630 36.479 18.480 1.00 12.78 186 PHE A N 1
ATOM 1465 C CA . PHE A 1 188 ? 19.109 36.075 17.179 1.00 13.81 186 PHE A CA 1
ATOM 1466 C C . PHE A 1 188 ? 19.912 34.950 16.534 1.00 13.98 186 PHE A C 1
ATOM 1467 O O . PHE A 1 188 ? 19.284 34.159 15.804 1.00 13.11 186 PHE A O 1
ATOM 1475 N N . PHE A 1 189 ? 21.228 34.857 16.753 1.00 11.84 187 PHE A N 1
ATOM 1476 C CA . PHE A 1 189 ? 21.963 33.691 16.235 1.00 12.92 187 PHE A CA 1
ATOM 1477 C C . PHE A 1 189 ? 21.335 32.442 16.855 1.00 13.33 187 PHE A C 1
ATOM 1478 O O . PHE A 1 189 ? 21.163 31.405 16.180 1.00 14.00 187 PHE A O 1
ATOM 1486 N N . ASP A 1 190 ? 21.012 32.506 18.146 1.00 12.41 188 ASP A N 1
ATOM 1487 C CA . ASP A 1 190 ? 20.390 31.376 18.802 1.00 13.11 188 ASP A CA 1
ATOM 1488 C C . ASP A 1 190 ? 18.979 31.089 18.302 1.00 13.32 188 ASP A C 1
ATOM 1489 O O . ASP A 1 190 ? 18.621 29.914 18.076 1.00 13.69 188 ASP A O 1
ATOM 1494 N N . LEU A 1 191 ? 18.181 32.133 18.079 1.00 13.64 189 LEU A N 1
ATOM 1495 C CA . LEU A 1 191 ? 16.848 31.972 17.502 1.00 13.99 189 LEU A CA 1
ATOM 1496 C C . LEU A 1 191 ? 16.952 31.249 16.163 1.00 13.08 189 LEU A C 1
ATOM 1497 O O . LEU A 1 191 ? 16.199 30.289 15.906 1.00 13.74 189 LEU A O 1
ATOM 1502 N N . LEU A 1 192 ? 17.881 31.696 15.332 1.00 12.85 190 LEU A N 1
ATOM 1503 C CA . LEU A 1 192 ? 18.023 31.107 14.000 1.00 13.37 190 LEU A CA 1
ATOM 1504 C C . LEU A 1 192 ? 18.521 29.673 14.061 1.00 13.24 190 LEU A C 1
ATOM 1505 O O . LEU A 1 192 ? 18.057 28.850 13.263 1.00 15.08 190 LEU A O 1
ATOM 1510 N N . ALA A 1 193 ? 19.432 29.342 14.974 1.00 13.21 191 ALA A N 1
ATOM 1511 C CA . ALA A 1 193 ? 19.903 27.968 15.127 1.00 13.50 191 ALA A CA 1
ATOM 1512 C C . ALA A 1 193 ? 18.761 27.079 15.600 1.00 14.25 191 ALA A C 1
ATOM 1513 O O . ALA A 1 193 ? 18.608 25.928 15.147 1.00 15.82 191 ALA A O 1
ATOM 1515 N N . TRP A 1 194 ? 17.998 27.564 16.566 1.00 14.53 192 TRP A N 1
ATOM 1516 C CA . TRP A 1 194 ? 16.829 26.834 17.078 1.00 14.12 192 TRP A CA 1
ATOM 1517 C C . TRP A 1 194 ? 15.797 26.539 15.981 1.00 14.68 192 TRP A C 1
ATOM 1518 O O . TRP A 1 194 ? 15.295 25.404 15.880 1.00 18.19 192 TRP A O 1
ATOM 1529 N N . LEU A 1 195 ? 15.497 27.526 15.134 1.00 14.60 193 LEU A N 1
ATOM 1530 C CA . LEU A 1 195 ? 14.533 27.323 14.058 1.00 14.65 193 LEU A CA 1
ATOM 1531 C C . LEU A 1 195 ? 15.102 26.535 12.879 1.00 16.81 193 LEU A C 1
ATOM 1532 O O . LEU A 1 195 ? 14.376 25.716 12.303 1.00 18.02 193 LEU A O 1
ATOM 1537 N N . PHE A 1 196 ? 16.356 26.769 12.535 1.00 13.96 194 PHE A N 1
ATOM 1538 C CA . PHE A 1 196 ? 16.869 26.397 11.213 1.00 14.38 194 PHE A CA 1
ATOM 1539 C C . PHE A 1 196 ? 18.131 25.554 11.224 1.00 16.75 194 PHE A C 1
ATOM 1540 O O . PHE A 1 196 ? 18.654 25.191 10.165 1.00 16.86 194 PHE A O 1
ATOM 1548 N N . GLY A 1 197 ? 18.655 25.232 12.396 1.00 15.81 195 GLY A N 1
ATOM 1549 C CA . GLY A 1 197 ? 19.847 24.389 12.449 1.00 14.40 195 GLY A CA 1
ATOM 1550 C C . GLY A 1 197 ? 21.217 24.994 12.285 1.00 16.65 195 GLY A C 1
ATOM 1551 O O . GLY A 1 197 ? 21.424 26.177 12.540 1.00 16.91 195 GLY A O 1
ATOM 1552 N N . ARG A 1 198 ? 22.177 24.175 11.869 1.00 16.57 196 ARG A N 1
ATOM 1553 C CA . ARG A 1 198 ? 23.578 24.518 11.929 1.00 17.96 196 ARG A CA 1
ATOM 1554 C C . ARG A 1 198 ? 23.924 25.414 10.747 1.00 17.66 196 ARG A C 1
ATOM 1555 O O . ARG A 1 198 ? 23.377 25.254 9.633 1.00 17.42 196 ARG A O 1
ATOM 1563 N N . ALA A 1 199 ? 24.877 26.310 10.944 1.00 15.85 197 ALA A N 1
ATOM 1564 C CA . ALA A 1 199 ? 25.335 27.166 9.885 1.00 13.85 197 ALA A CA 1
ATOM 1565 C C . ALA A 1 199 ? 26.393 26.492 9.019 1.00 18.76 197 ALA A C 1
ATOM 1566 O O . ALA A 1 199 ? 27.522 26.195 9.456 1.00 19.59 197 ALA A O 1
ATOM 1568 N N . LEU A 1 200 ? 26.051 26.308 7.753 1.00 17.43 198 LEU A N 1
ATOM 1569 C CA . LEU A 1 200 ? 27.005 25.747 6.797 1.00 17.46 198 LEU A CA 1
ATOM 1570 C C . LEU A 1 200 ? 27.971 26.777 6.257 1.00 17.86 198 LEU A C 1
ATOM 1571 O O . LEU A 1 200 ? 29.092 26.455 5.878 1.00 19.98 198 LEU A O 1
ATOM 1576 N N . HIS A 1 201 ? 27.557 28.038 6.218 1.00 16.22 199 HIS A N 1
ATOM 1577 C CA . HIS A 1 201 ? 28.374 29.098 5.652 1.00 16.76 199 HIS A CA 1
ATOM 1578 C C . HIS A 1 201 ? 28.024 30.379 6.382 1.00 15.56 199 HIS A C 1
ATOM 1579 O O . HIS A 1 201 ? 26.860 30.639 6.670 1.00 15.94 199 HIS A O 1
ATOM 1586 N N . VAL A 1 202 ? 29.043 31.150 6.744 1.00 15.65 200 VAL A N 1
ATOM 1587 C CA . VAL A 1 202 ? 28.822 32.429 7.424 1.00 16.03 200 VAL A CA 1
ATOM 1588 C C . VAL A 1 202 ? 29.584 33.540 6.714 1.00 17.26 200 VAL A C 1
ATOM 1589 O O . VAL A 1 202 ? 30.737 33.320 6.292 1.00 18.85 200 VAL A O 1
ATOM 1593 N N . GLU A 1 203 ? 28.958 34.698 6.510 1.00 15.53 201 GLU A N 1
ATOM 1594 C CA . GLU A 1 203 ? 29.621 35.881 5.938 1.00 15.69 201 GLU A CA 1
ATOM 1595 C C . GLU A 1 203 ? 29.347 37.097 6.814 1.00 15.35 201 GLU A C 1
ATOM 1596 O O . GLU A 1 203 ? 28.258 37.233 7.366 1.00 14.66 201 GLU A O 1
ATOM 1602 N N . VAL A 1 204 ? 30.298 38.023 6.881 1.00 15.44 202 VAL A N 1
ATOM 1603 C CA . VAL A 1 204 ? 30.048 39.303 7.534 1.00 15.34 202 VAL A CA 1
ATOM 1604 C C . VAL A 1 204 ? 30.357 40.392 6.531 1.00 14.67 202 VAL A C 1
ATOM 1605 O O . VAL A 1 204 ? 31.409 40.320 5.846 1.00 14.90 202 VAL A O 1
ATOM 1609 N N . HIS A 1 205 ? 29.435 41.348 6.384 1.00 15.83 203 HIS A N 1
ATOM 1610 C CA . HIS A 1 205 ? 29.505 42.369 5.340 1.00 15.16 203 HIS A CA 1
ATOM 1611 C C . HIS A 1 205 ? 29.808 43.766 5.877 1.00 15.62 203 HIS A C 1
ATOM 1612 O O . HIS A 1 205 ? 30.254 44.643 5.127 1.00 19.17 203 HIS A O 1
ATOM 1619 N N . ALA A 1 206 ? 29.523 43.967 7.163 1.00 16.46 204 ALA A N 1
ATOM 1620 C CA . ALA A 1 206 ? 29.708 45.292 7.805 1.00 17.09 204 ALA A CA 1
ATOM 1621 C C . ALA A 1 206 ? 30.022 45.010 9.245 1.00 16.10 204 ALA A C 1
ATOM 1622 O O . ALA A 1 206 ? 29.430 44.147 9.884 1.00 17.45 204 ALA A O 1
ATOM 1624 N N . ARG A 1 207 ? 30.997 45.734 9.789 1.00 20.87 205 ARG A N 1
ATOM 1625 C CA . ARG A 1 207 ? 31.336 45.498 11.189 1.00 22.86 205 ARG A CA 1
ATOM 1626 C C . ARG A 1 207 ? 31.974 46.705 11.854 1.00 27.37 205 ARG A C 1
ATOM 1627 O O . ARG A 1 207 ? 33.214 46.816 11.830 1.00 31.12 205 ARG A O 1
ATOM 1635 N N . THR A 1 208 ? 31.133 47.596 12.397 1.00 22.99 206 THR A N 1
ATOM 1636 C CA . THR A 1 208 ? 31.532 48.887 12.998 1.00 21.14 206 THR A CA 1
ATOM 1637 C C . THR A 1 208 ? 31.133 48.832 14.469 1.00 20.40 206 THR A C 1
ATOM 1638 O O . THR A 1 208 ? 30.555 47.865 14.905 1.00 19.54 206 THR A O 1
ATOM 1642 N N . PRO A 1 209 ? 31.440 49.881 15.261 1.00 20.92 207 PRO A N 1
ATOM 1643 C CA . PRO A 1 209 ? 31.082 49.769 16.667 1.00 20.54 207 PRO A CA 1
ATOM 1644 C C . PRO A 1 209 ? 29.593 49.592 16.975 1.00 18.87 207 PRO A C 1
ATOM 1645 O O . PRO A 1 209 ? 29.242 49.000 17.996 1.00 18.58 207 PRO A O 1
ATOM 1649 N N . THR A 1 210 ? 28.731 50.058 16.076 1.00 17.39 208 THR A N 1
ATOM 1650 C CA . THR A 1 210 ? 27.312 50.002 16.362 1.00 16.53 208 THR A CA 1
ATOM 1651 C C . THR A 1 210 ? 26.525 49.179 15.344 1.00 13.66 208 THR A C 1
ATOM 1652 O O . THR A 1 210 ? 25.325 49.024 15.553 1.00 12.72 208 THR A O 1
ATOM 1656 N N . VAL A 1 211 ? 27.183 48.620 14.333 1.00 13.57 209 VAL A N 1
ATOM 1657 C CA . VAL A 1 211 ? 26.448 47.853 13.299 1.00 12.37 209 VAL A CA 1
ATOM 1658 C C . VAL A 1 211 ? 27.253 46.619 12.933 1.00 12.35 209 VAL A C 1
ATOM 1659 O O . VAL A 1 211 ? 28.473 46.703 12.707 1.00 13.29 209 VAL A O 1
ATOM 1663 N N . ASN A 1 212 ? 26.591 45.476 12.858 1.00 11.04 210 ASN A N 1
ATOM 1664 C CA . ASN A 1 212 ? 27.139 44.295 12.176 1.00 13.72 210 ASN A CA 1
ATOM 1665 C C . ASN A 1 212 ? 26.060 43.796 11.226 1.00 12.62 210 ASN A C 1
ATOM 1666 O O . ASN A 1 212 ? 24.885 43.792 11.582 1.00 13.40 210 ASN A O 1
ATOM 1671 N N . ALA A 1 213 ? 26.442 43.348 10.039 1.00 13.16 211 ALA A N 1
ATOM 1672 C CA . ALA A 1 213 ? 25.482 42.750 9.125 1.00 12.62 211 ALA A CA 1
ATOM 1673 C C . ALA A 1 213 ? 26.157 41.629 8.373 1.00 12.56 211 ALA A C 1
ATOM 1674 O O . ALA A 1 213 ? 27.389 41.641 8.193 1.00 14.30 211 ALA A O 1
ATOM 1676 N N . GLY A 1 214 ? 25.381 40.677 7.898 1.00 11.99 212 GLY A N 1
ATOM 1677 C CA . GLY A 1 214 ? 25.980 39.581 7.144 1.00 12.68 212 GLY A CA 1
ATOM 1678 C C . GLY A 1 214 ? 24.937 38.624 6.594 1.00 12.35 212 GLY A C 1
ATOM 1679 O O . GLY A 1 214 ? 23.774 38.985 6.397 1.00 13.02 212 GLY A O 1
ATOM 1680 N N . TYR A 1 215 ? 25.387 37.411 6.323 1.00 12.30 213 TYR A N 1
ATOM 1681 C CA . TYR A 1 215 ? 24.556 36.360 5.708 1.00 12.18 213 TYR A CA 1
ATOM 1682 C C . TYR A 1 215 ? 24.910 35.029 6.338 1.00 12.71 213 TYR A C 1
ATOM 1683 O O . TYR A 1 215 ? 26.088 34.792 6.678 1.00 16.53 213 TYR A O 1
ATOM 1692 N N . LEU A 1 216 ? 23.940 34.147 6.517 1.00 12.74 214 LEU A N 1
ATOM 1693 C CA . LEU A 1 216 ? 24.174 32.780 6.941 1.00 14.10 214 LEU A CA 1
ATOM 1694 C C . LEU A 1 216 ? 23.488 31.855 5.961 1.00 14.12 214 LEU A C 1
ATOM 1695 O O . LEU A 1 216 ? 22.353 32.103 5.581 1.00 15.21 214 LEU A O 1
ATOM 1700 N N . GLU A 1 217 ? 24.119 30.731 5.676 1.00 13.17 215 GLU A N 1
ATOM 1701 C CA . GLU A 1 217 ? 23.400 29.592 5.104 1.00 13.79 215 GLU A CA 1
ATOM 1702 C C . GLU A 1 217 ? 23.269 28.551 6.192 1.00 13.45 215 GLU A C 1
ATOM 1703 O O . GLU A 1 217 ? 24.290 28.002 6.628 1.00 15.08 215 GLU A O 1
ATOM 1709 N N . LEU A 1 218 ? 22.040 28.289 6.624 1.00 13.41 216 LEU A N 1
ATOM 1710 C CA . LEU A 1 218 ? 21.763 27.289 7.658 1.00 13.41 216 LEU A CA 1
ATOM 1711 C C . LEU A 1 218 ? 21.099 26.077 7.016 1.00 15.08 216 LEU A C 1
ATOM 1712 O O . LEU A 1 218 ? 20.594 26.162 5.876 1.00 16.33 216 LEU A O 1
ATOM 1717 N N . GLU A 1 219 ? 21.090 24.964 7.732 1.00 15.33 217 GLU A N 1
ATOM 1718 C CA . GLU A 1 219 ? 20.423 23.760 7.211 1.00 15.75 217 GLU A CA 1
ATOM 1719 C C . GLU A 1 219 ? 19.024 24.083 6.709 1.00 17.89 217 GLU A C 1
ATOM 1720 O O . GLU A 1 219 ? 18.657 23.621 5.603 1.00 19.33 217 GLU A O 1
ATOM 1726 N N . GLY A 1 220 ? 18.256 24.918 7.408 1.00 15.82 218 GLY A N 1
ATOM 1727 C CA . GLY A 1 220 ? 16.860 25.167 7.062 1.00 14.66 218 GLY A CA 1
ATOM 1728 C C . GLY A 1 220 ? 16.553 26.542 6.515 1.00 14.39 218 GLY A C 1
ATOM 1729 O O . GLY A 1 220 ? 15.386 26.892 6.358 1.00 14.84 218 GLY A O 1
ATOM 1730 N N . ALA A 1 221 ? 17.563 27.374 6.270 1.00 15.70 219 ALA A N 1
ATOM 1731 C CA . ALA A 1 221 ? 17.287 28.736 5.799 1.00 13.33 219 ALA A CA 1
ATOM 1732 C C . ALA A 1 221 ? 18.501 29.421 5.232 1.00 14.30 219 ALA A C 1
ATOM 1733 O O . ALA A 1 221 ? 19.627 29.166 5.648 1.00 16.99 219 ALA A O 1
ATOM 1735 N N . ARG A 1 222 ? 18.259 30.394 4.363 1.00 13.95 220 ARG A N 1
ATOM 1736 C CA . ARG A 1 222 ? 19.279 31.373 3.975 1.00 13.50 220 ARG A CA 1
ATOM 1737 C C . ARG A 1 222 ? 18.872 32.673 4.640 1.00 14.57 220 ARG A C 1
ATOM 1738 O O . ARG A 1 222 ? 17.736 33.108 4.518 1.00 14.48 220 ARG A O 1
ATOM 1746 N N . VAL A 1 223 ? 19.769 33.306 5.392 1.00 12.77 221 VAL A N 1
ATOM 1747 C CA . VAL A 1 223 ? 19.385 34.435 6.238 1.00 11.90 221 VAL A CA 1
ATOM 1748 C C . VAL A 1 223 ? 20.223 35.651 5.961 1.00 12.18 221 VAL A C 1
ATOM 1749 O O . VAL A 1 223 ? 21.450 35.562 6.018 1.00 12.98 221 VAL A O 1
ATOM 1753 N N . ARG A 1 224 ? 19.615 36.793 5.660 1.00 12.08 222 ARG A N 1
ATOM 1754 C CA . ARG A 1 224 ? 20.359 38.065 5.597 1.00 13.01 222 ARG A CA 1
ATOM 1755 C C . ARG A 1 224 ? 20.071 38.734 6.930 1.00 13.14 222 ARG A C 1
ATOM 1756 O O . ARG A 1 224 ? 18.891 38.853 7.310 1.00 12.67 222 ARG A O 1
ATOM 1764 N N . TRP A 1 225 ? 21.103 39.167 7.663 1.00 11.13 223 TRP A N 1
ATOM 1765 C CA . TRP A 1 225 ? 20.912 39.721 9.004 1.00 11.64 223 TRP A CA 1
ATOM 1766 C C . TRP A 1 225 ? 21.558 41.081 9.174 1.00 12.77 223 TRP A C 1
ATOM 1767 O O . TRP A 1 225 ? 22.557 41.393 8.543 1.00 12.00 223 TRP A O 1
ATOM 1778 N N . PHE A 1 226 ? 20.955 41.892 10.044 1.00 11.90 224 PHE A N 1
ATOM 1779 C CA . PHE A 1 226 ? 21.440 43.211 10.375 1.00 11.06 224 PHE A CA 1
ATOM 1780 C C . PHE A 1 226 ? 21.205 43.425 11.852 1.00 12.44 224 PHE A C 1
ATOM 1781 O O . PHE A 1 226 ? 20.086 43.180 12.330 1.00 12.68 224 PHE A O 1
ATOM 1789 N N . LEU A 1 227 ? 22.265 43.848 12.532 1.00 11.35 225 LEU A N 1
ATOM 1790 C CA . LEU A 1 227 ? 22.250 44.095 13.980 1.00 10.55 225 LEU A CA 1
ATOM 1791 C C . LEU A 1 227 ? 22.764 45.524 14.244 1.00 10.88 225 LEU A C 1
ATOM 1792 O O . LEU A 1 227 ? 23.845 45.885 13.761 1.00 11.62 225 LEU A O 1
ATOM 1797 N N . SER A 1 228 ? 22.038 46.309 15.042 1.00 10.72 226 SER A N 1
ATOM 1798 C CA . SER A 1 228 ? 22.598 47.585 15.442 1.00 11.67 226 SER A CA 1
ATOM 1799 C C . SER A 1 228 ? 22.088 47.998 16.814 1.00 12.58 226 SER A C 1
ATOM 1800 O O . SER A 1 228 ? 20.978 47.619 17.242 1.00 11.97 226 SER A O 1
ATOM 1803 N N . ILE A 1 229 ? 22.947 48.749 17.488 1.00 11.96 227 ILE A N 1
ATOM 1804 C CA . ILE A 1 229 ? 22.581 49.442 18.724 1.00 13.02 227 ILE A CA 1
ATOM 1805 C C . ILE A 1 229 ? 22.387 50.933 18.504 1.00 12.25 227 ILE A C 1
ATOM 1806 O O . ILE A 1 229 ? 22.266 51.693 19.480 1.00 14.13 227 ILE A O 1
ATOM 1811 N N . ASP A 1 230 ? 22.402 51.342 17.235 1.00 12.76 228 ASP A N 1
ATOM 1812 C CA . ASP A 1 230 ? 22.049 52.741 16.870 1.00 14.02 228 ASP A CA 1
ATOM 1813 C C . ASP A 1 230 ? 20.559 52.779 16.508 1.00 14.50 228 ASP A C 1
ATOM 1814 O O . ASP A 1 230 ? 20.162 52.204 15.489 1.00 14.16 228 ASP A O 1
ATOM 1819 N N . PRO A 1 231 ? 19.749 53.471 17.320 1.00 14.30 229 PRO A N 1
ATOM 1820 C CA . PRO A 1 231 ? 18.306 53.456 17.059 1.00 16.83 229 PRO A CA 1
ATOM 1821 C C . PRO A 1 231 ? 17.892 54.249 15.807 1.00 17.35 229 PRO A C 1
ATOM 1822 O O . PRO A 1 231 ? 16.759 54.096 15.364 1.00 16.71 229 PRO A O 1
ATOM 1826 N N . SER A 1 232 ? 18.836 54.898 15.129 1.00 17.95 230 SER A N 1
ATOM 1827 C CA A SER A 1 232 ? 18.549 55.516 13.841 0.50 16.34 230 SER A CA 1
ATOM 1828 C CA B SER A 1 232 ? 18.571 55.515 13.834 0.50 16.85 230 SER A CA 1
ATOM 1829 C C . SER A 1 232 ? 18.146 54.462 12.812 1.00 17.54 230 SER A C 1
ATOM 1830 O O . SER A 1 232 ? 17.593 54.789 11.754 1.00 18.57 230 SER A O 1
ATOM 1835 N N . PHE A 1 233 ? 18.486 53.196 13.056 1.00 16.59 231 PHE A N 1
ATOM 1836 C CA . PHE A 1 233 ? 18.112 52.154 12.080 1.00 15.16 231 PHE A CA 1
ATOM 1837 C C . PHE A 1 233 ? 16.731 51.556 12.303 1.00 16.03 231 PHE A C 1
ATOM 1838 O O . PHE A 1 233 ? 16.268 50.719 11.532 1.00 17.17 231 PHE A O 1
ATOM 1846 N N . VAL A 1 234 ? 16.056 51.950 13.373 1.00 16.27 232 VAL A N 1
ATOM 1847 C CA . VAL A 1 234 ? 14.645 51.597 13.491 1.00 17.13 232 VAL A CA 1
ATOM 1848 C C . VAL A 1 234 ? 13.913 52.182 12.264 1.00 18.71 232 VAL A C 1
ATOM 1849 O O . VAL A 1 234 ? 14.131 53.356 11.911 1.00 19.97 232 VAL A O 1
ATOM 1853 N N . PRO A 1 235 ? 13.064 51.369 11.611 1.00 17.26 233 PRO A N 1
ATOM 1854 C CA . PRO A 1 235 ? 12.362 51.846 10.405 1.00 19.23 233 PRO A CA 1
ATOM 1855 C C . PRO A 1 235 ? 11.651 53.167 10.670 1.00 18.69 233 PRO A C 1
ATOM 1856 O O . PRO A 1 235 ? 11.146 53.411 11.773 1.00 19.28 233 PRO A O 1
ATOM 1860 N N . GLU A 1 236 ? 11.695 54.045 9.670 1.00 19.34 234 GLU A N 1
ATOM 1861 C CA . GLU A 1 236 ? 11.213 55.418 9.837 1.00 23.51 234 GLU A CA 1
ATOM 1862 C C . GLU A 1 236 ? 9.786 55.562 10.376 1.00 23.11 234 GLU A C 1
ATOM 1863 O O . GLU A 1 236 ? 9.564 56.384 11.254 1.00 21.92 234 GLU A O 1
ATOM 1869 N N . PRO A 1 237 ? 8.851 54.708 9.932 1.00 22.78 235 PRO A N 1
ATOM 1870 C CA . PRO A 1 237 ? 7.490 54.836 10.484 1.00 23.71 235 PRO A CA 1
ATOM 1871 C C . PRO A 1 237 ? 7.371 54.576 11.992 1.00 23.65 235 PRO A C 1
ATOM 1872 O O . PRO A 1 237 ? 6.446 55.066 12.645 1.00 26.31 235 PRO A O 1
ATOM 1876 N N . LEU A 1 238 ? 8.306 53.824 12.571 1.00 21.57 236 LEU A N 1
ATOM 1877 C CA . LEU A 1 238 ? 8.383 53.620 14.013 1.00 21.83 236 LEU A CA 1
ATOM 1878 C C . LEU A 1 238 ? 9.294 54.656 14.673 1.00 21.13 236 LEU A C 1
ATOM 1879 O O . LEU A 1 238 ? 9.031 55.116 15.781 1.00 21.47 236 LEU A O 1
ATOM 1884 N N . ARG A 1 239 ? 10.411 54.973 14.032 1.00 21.10 237 ARG A N 1
ATOM 1885 C CA . ARG A 1 239 ? 11.364 55.947 14.550 1.00 23.17 237 ARG A CA 1
ATOM 1886 C C . ARG A 1 239 ? 10.743 57.336 14.705 1.00 25.97 237 ARG A C 1
ATOM 1887 O O . ARG A 1 239 ? 11.024 58.038 15.684 1.00 25.55 237 ARG A O 1
ATOM 1895 N N . ARG A 1 240 ? 9.865 57.704 13.767 1.00 24.67 238 ARG A N 1
ATOM 1896 C CA . ARG A 1 240 ? 9.189 59.008 13.833 1.00 24.84 238 ARG A CA 1
ATOM 1897 C C . ARG A 1 240 ? 8.341 59.123 15.083 1.00 24.68 238 ARG A C 1
ATOM 1898 O O . ARG A 1 240 ? 8.071 60.221 15.563 1.00 26.48 238 ARG A O 1
ATOM 1906 N N . GLN A 1 241 ? 7.950 57.994 15.661 1.00 24.49 239 GLN A N 1
ATOM 1907 C CA . GLN A 1 241 ? 7.154 58.010 16.877 1.00 25.35 239 GLN A CA 1
ATOM 1908 C C . GLN A 1 241 ? 7.996 57.938 18.136 1.00 27.42 239 GLN A C 1
ATOM 1909 O O . GLN A 1 241 ? 7.453 57.940 19.240 1.00 28.02 239 GLN A O 1
ATOM 1915 N N . GLY A 1 242 ? 9.314 57.824 17.973 1.00 24.55 240 GLY A N 1
ATOM 1916 C CA . GLY A 1 242 ? 10.222 57.785 19.112 1.00 26.73 240 GLY A CA 1
ATOM 1917 C C . GLY A 1 242 ? 10.650 56.378 19.500 1.00 25.77 240 GLY A C 1
ATOM 1918 O O . GLY A 1 242 ? 11.337 56.230 20.504 1.00 26.47 240 GLY A O 1
ATOM 1919 N N . LYS A 1 243 ? 10.254 55.346 18.745 1.00 21.77 241 LYS A N 1
ATOM 1920 C CA . LYS A 1 243 ? 10.619 53.965 19.100 1.00 23.09 241 LYS A CA 1
ATOM 1921 C C . LYS A 1 243 ? 12.109 53.703 18.905 1.00 19.87 241 LYS A C 1
ATOM 1922 O O . LYS A 1 243 ? 12.682 54.205 17.927 1.00 21.15 241 LYS A O 1
ATOM 1928 N N . ARG A 1 244 ? 12.699 52.923 19.813 1.00 17.16 242 ARG A N 1
ATOM 1929 C CA A ARG A 1 244 ? 14.151 52.710 19.752 0.50 18.58 242 ARG A CA 1
ATOM 1930 C CA B ARG A 1 244 ? 14.152 52.701 19.858 0.50 18.95 242 ARG A CA 1
ATOM 1931 C C . ARG A 1 244 ? 14.560 51.254 19.610 1.00 19.93 242 ARG A C 1
ATOM 1932 O O . ARG A 1 244 ? 15.751 50.943 19.692 1.00 18.48 242 ARG A O 1
ATOM 1947 N N . THR A 1 245 ? 13.590 50.374 19.401 1.00 17.76 243 THR A N 1
ATOM 1948 C CA . THR A 1 245 ? 13.856 48.975 19.128 1.00 17.64 243 THR A CA 1
ATOM 1949 C C . THR A 1 245 ? 13.021 48.517 17.938 1.00 18.16 243 THR A C 1
ATOM 1950 O O . THR A 1 245 ? 11.889 48.982 17.689 1.00 18.59 243 THR A O 1
ATOM 1954 N N . TYR A 1 246 ? 13.578 47.536 17.247 1.00 16.01 244 TYR A N 1
ATOM 1955 C CA . TYR A 1 246 ? 12.915 46.877 16.135 1.00 16.18 244 TYR A CA 1
ATOM 1956 C C . TYR A 1 246 ? 13.565 45.508 16.004 1.00 15.25 244 TYR A C 1
ATOM 1957 O O . TYR A 1 246 ? 14.722 45.407 15.600 1.00 15.68 244 TYR A O 1
ATOM 1966 N N . ARG A 1 247 ? 12.817 44.466 16.355 1.00 16.07 245 ARG A N 1
ATOM 1967 C CA . ARG A 1 247 ? 13.319 43.099 16.368 1.00 15.13 245 ARG A CA 1
ATOM 1968 C C . ARG A 1 247 ? 12.406 42.240 15.534 1.00 16.83 245 ARG A C 1
ATOM 1969 O O . ARG A 1 247 ? 11.274 41.946 15.944 1.00 16.79 245 ARG A O 1
ATOM 1977 N N . SER A 1 248 ? 12.873 41.906 14.334 1.00 14.94 246 SER A N 1
ATOM 1978 C CA . SER A 1 248 ? 11.988 41.390 13.286 1.00 16.86 246 SER A CA 1
ATOM 1979 C C . SER A 1 248 ? 12.611 40.158 12.641 1.00 15.46 246 SER A C 1
ATOM 1980 O O . SER A 1 248 ? 13.798 40.151 12.284 1.00 15.55 246 SER A O 1
ATOM 1983 N N . ILE A 1 249 ? 11.815 39.101 12.502 1.00 15.83 247 ILE A N 1
ATOM 1984 C CA . ILE A 1 249 ? 12.180 37.966 11.642 1.00 15.64 247 ILE A CA 1
ATOM 1985 C C . ILE A 1 249 ? 11.147 37.865 10.528 1.00 16.15 247 ILE A C 1
ATOM 1986 O O . ILE A 1 249 ? 9.929 37.724 10.775 1.00 18.23 247 ILE A O 1
ATOM 1991 N N . ALA A 1 250 ? 11.608 37.970 9.284 1.00 14.84 248 ALA A N 1
ATOM 1992 C CA . ALA A 1 250 ? 10.692 37.887 8.126 1.00 15.46 248 ALA A CA 1
ATOM 1993 C C . ALA A 1 250 ? 10.998 36.624 7.339 1.00 18.21 248 ALA A C 1
ATOM 1994 O O . ALA A 1 250 ? 12.112 36.453 6.839 1.00 17.92 248 ALA A O 1
ATOM 1996 N N . VAL A 1 251 ? 10.039 35.701 7.279 1.00 20.01 249 VAL A N 1
ATOM 1997 C CA . VAL A 1 251 ? 10.292 34.389 6.696 1.00 21.08 249 VAL A CA 1
ATOM 1998 C C . VAL A 1 251 ? 9.429 34.273 5.438 1.00 25.81 249 VAL A C 1
ATOM 1999 O O . VAL A 1 251 ? 8.199 34.368 5.495 1.00 24.42 249 VAL A O 1
ATOM 2003 N N . ASP A 1 252 ? 10.096 34.106 4.301 1.00 26.59 250 ASP A N 1
ATOM 2004 C CA . ASP A 1 252 ? 9.424 34.034 3.006 1.00 32.02 250 ASP A CA 1
ATOM 2005 C C . ASP A 1 252 ? 8.454 35.218 2.859 1.00 33.23 250 ASP A C 1
ATOM 2006 O O . ASP A 1 252 ? 7.322 35.028 2.405 1.00 33.85 250 ASP A O 1
ATOM 2011 N N . GLY A 1 253 ? 8.871 36.420 3.265 1.00 32.06 251 GLY A N 1
ATOM 2012 C CA . GLY A 1 253 ? 8.026 37.622 3.196 1.00 33.98 251 GLY A CA 1
ATOM 2013 C C . GLY A 1 253 ? 6.966 37.889 4.258 1.00 35.88 251 GLY A C 1
ATOM 2014 O O . GLY A 1 253 ? 6.234 38.878 4.184 1.00 37.54 251 GLY A O 1
ATOM 2015 N N . GLU A 1 254 ? 6.853 37.013 5.247 1.00 34.83 252 GLU A N 1
ATOM 2016 C CA . GLU A 1 254 ? 5.946 37.244 6.375 1.00 34.38 252 GLU A CA 1
ATOM 2017 C C . GLU A 1 254 ? 6.680 37.747 7.615 1.00 31.83 252 GLU A C 1
ATOM 2018 O O . GLU A 1 254 ? 7.599 37.076 8.084 1.00 32.91 252 GLU A O 1
ATOM 2024 N N . GLU A 1 255 ? 6.126 38.773 8.249 1.00 28.10 253 GLU A N 1
ATOM 2025 C CA . GLU A 1 255 ? 6.797 39.540 9.294 1.00 26.77 253 GLU A CA 1
ATOM 2026 C C . GLU A 1 255 ? 6.403 39.095 10.704 1.00 26.11 253 GLU A C 1
ATOM 2027 O O . GLU A 1 255 ? 5.224 39.101 11.064 1.00 27.04 253 GLU A O 1
ATOM 2033 N N . VAL A 1 256 ? 7.375 38.750 11.544 1.00 23.76 254 VAL A N 1
ATOM 2034 C CA . VAL A 1 256 ? 7.107 38.640 12.989 1.00 22.99 254 VAL A CA 1
ATOM 2035 C C . VAL A 1 256 ? 7.988 39.629 13.752 1.00 20.96 254 VAL A C 1
ATOM 2036 O O . VAL A 1 256 ? 9.210 39.475 13.751 1.00 20.43 254 VAL A O 1
ATOM 2040 N N . GLU A 1 257 ? 7.383 40.651 14.367 1.00 20.33 255 GLU A N 1
ATOM 2041 C CA . GLU A 1 257 ? 8.134 41.597 15.200 1.00 19.40 255 GLU A CA 1
ATOM 2042 C C . GLU A 1 257 ? 7.933 41.145 16.638 1.00 21.16 255 GLU A C 1
ATOM 2043 O O . GLU A 1 257 ? 6.784 41.029 17.072 1.00 23.92 255 GLU A O 1
ATOM 2049 N N . PHE A 1 258 ? 9.020 40.866 17.358 1.00 19.99 256 PHE A N 1
ATOM 2050 C CA . PHE A 1 258 ? 8.930 40.182 18.657 1.00 20.28 256 PHE A CA 1
ATOM 2051 C C . PHE A 1 258 ? 9.420 40.974 19.857 1.00 22.00 256 PHE A C 1
ATOM 2052 O O . PHE A 1 258 ? 9.862 40.398 20.847 1.00 21.39 256 PHE A O 1
ATOM 2060 N N . SER A 1 259 ? 9.343 42.295 19.791 1.00 23.45 257 SER A N 1
ATOM 2061 C CA . SER A 1 259 ? 9.757 43.125 20.915 1.00 22.20 257 SER A CA 1
ATOM 2062 C C . SER A 1 259 ? 8.793 43.100 22.101 1.00 22.78 257 SER A C 1
ATOM 2063 O O . SER A 1 259 ? 9.199 43.242 23.260 1.00 23.47 257 SER A O 1
ATOM 2066 N N . GLU A 1 260 ? 7.520 42.873 21.807 1.00 24.89 258 GLU A N 1
ATOM 2067 C CA . GLU A 1 260 ? 6.542 42.986 22.874 1.00 27.22 258 GLU A CA 1
ATOM 2068 C C . GLU A 1 260 ? 6.699 41.799 23.801 1.00 25.68 258 GLU A C 1
ATOM 2069 O O . GLU A 1 260 ? 6.747 40.651 23.355 1.00 25.18 258 GLU A O 1
ATOM 2075 N N . GLY A 1 261 ? 6.843 42.080 25.097 1.00 25.16 259 GLY A N 1
ATOM 2076 C CA . GLY A 1 261 ? 7.126 41.032 26.071 1.00 24.28 259 GLY A CA 1
ATOM 2077 C C . GLY A 1 261 ? 8.560 40.534 26.135 1.00 22.76 259 GLY A C 1
ATOM 2078 O O . GLY A 1 261 ? 8.860 39.648 26.929 1.00 23.08 259 GLY A O 1
ATOM 2079 N N . PHE A 1 262 ? 9.442 41.064 25.291 1.00 21.41 260 PHE A N 1
ATOM 2080 C CA . PHE A 1 262 ? 10.868 40.699 25.370 1.00 20.98 260 PHE A CA 1
ATOM 2081 C C . PHE A 1 262 ? 11.502 40.761 26.770 1.00 23.62 260 PHE A C 1
ATOM 2082 O O . PHE A 1 262 ? 12.343 39.925 27.112 1.00 21.28 260 PHE A O 1
ATOM 2090 N N . THR A 1 263 ? 11.149 41.779 27.549 1.00 24.05 261 THR A N 1
ATOM 2091 C CA . THR A 1 263 ? 11.693 41.930 28.892 1.00 24.38 261 THR A CA 1
ATOM 2092 C C . THR A 1 263 ? 10.851 41.270 29.980 1.00 25.07 261 THR A C 1
ATOM 2093 O O . THR A 1 263 ? 11.147 41.427 31.172 1.00 25.26 261 THR A O 1
ATOM 2097 N N . ASP A 1 264 ? 9.873 40.456 29.572 1.00 25.55 262 ASP A N 1
ATOM 2098 C CA . ASP A 1 264 ? 8.908 39.880 30.513 1.00 28.44 262 ASP A CA 1
ATOM 2099 C C . ASP A 1 264 ? 8.856 38.353 30.511 1.00 26.52 262 ASP A C 1
ATOM 2100 O O . ASP A 1 264 ? 7.762 37.798 30.726 1.00 27.65 262 ASP A O 1
ATOM 2105 N N . LEU A 1 265 ? 9.980 37.690 30.233 1.00 23.03 263 LEU A N 1
ATOM 2106 C CA . LEU A 1 265 ? 10.091 36.210 30.121 1.00 22.28 263 LEU A CA 1
ATOM 2107 C C . LEU A 1 265 ? 11.140 35.466 30.979 1.00 22.51 263 LEU A C 1
ATOM 2108 O O . LEU A 1 265 ? 11.350 34.254 30.852 1.00 21.17 263 LEU A O 1
ATOM 2113 N N . HIS A 1 266 ? 11.858 36.155 31.865 1.00 20.29 264 HIS A N 1
ATOM 2114 C CA . HIS A 1 266 ? 12.851 35.453 32.661 1.00 21.09 264 HIS A CA 1
ATOM 2115 C C . HIS A 1 266 ? 12.227 34.412 33.605 1.00 20.11 264 HIS A C 1
ATOM 2116 O O . HIS A 1 266 ? 12.832 33.394 33.889 1.00 20.14 264 HIS A O 1
ATOM 2123 N N . THR A 1 267 ? 11.043 34.718 34.120 1.00 23.22 265 THR A N 1
ATOM 2124 C CA . THR A 1 267 ? 10.476 33.777 35.093 1.00 23.64 265 THR A CA 1
ATOM 2125 C C . THR A 1 267 ? 10.130 32.460 34.380 1.00 22.52 265 THR A C 1
ATOM 2126 O O . THR A 1 267 ? 10.430 31.369 34.867 1.00 22.44 265 THR A O 1
ATOM 2130 N N . GLU A 1 268 ? 9.619 32.584 33.156 1.00 24.53 266 GLU A N 1
ATOM 2131 C CA . GLU A 1 268 ? 9.415 31.384 32.351 1.00 23.73 266 GLU A CA 1
ATOM 2132 C C . GLU A 1 268 ? 10.656 30.560 31.989 1.00 24.50 266 GLU A C 1
ATOM 2133 O O . GLU A 1 268 ? 10.636 29.344 32.073 1.00 22.11 266 GLU A O 1
ATOM 2139 N N . VAL A 1 269 ? 11.798 31.176 31.662 1.00 18.93 267 VAL A N 1
ATOM 2140 C CA . VAL A 1 269 ? 13.029 30.428 31.580 1.00 22.68 267 VAL A CA 1
ATOM 2141 C C . VAL A 1 269 ? 13.339 29.669 32.878 1.00 21.05 267 VAL A C 1
ATOM 2142 O O . VAL A 1 269 ? 13.857 28.569 32.841 1.00 22.15 267 VAL A O 1
ATOM 2146 N N . TYR A 1 270 ? 13.158 30.332 34.023 1.00 22.96 268 TYR A N 1
ATOM 2147 C CA . TYR A 1 270 ? 13.544 29.720 35.299 1.00 22.65 268 TYR A CA 1
ATOM 2148 C C . TYR A 1 270 ? 12.680 28.490 35.548 1.00 22.95 268 TYR A C 1
ATOM 2149 O O . TYR A 1 270 ? 13.163 27.414 35.884 1.00 21.77 268 TYR A O 1
ATOM 2158 N N . ARG A 1 271 ? 11.395 28.684 35.308 1.00 21.14 269 ARG A N 1
ATOM 2159 C CA . ARG A 1 271 ? 10.480 27.545 35.431 1.00 22.89 269 ARG A CA 1
ATOM 2160 C C . ARG A 1 271 ? 10.860 26.348 34.555 1.00 25.77 269 ARG A C 1
ATOM 2161 O O . ARG A 1 271 ? 10.903 25.200 35.010 1.00 25.06 269 ARG A O 1
ATOM 2169 N N . LYS A 1 272 ? 11.133 26.604 33.283 1.00 26.85 270 LYS A N 1
ATOM 2170 C CA . LYS A 1 272 ? 11.519 25.503 32.405 1.00 24.42 270 LYS A CA 1
ATOM 2171 C C . LYS A 1 272 ? 12.775 24.821 32.889 1.00 28.00 270 LYS A C 1
ATOM 2172 O O . LYS A 1 272 ? 12.898 23.611 32.815 1.00 24.77 270 LYS A O 1
ATOM 2178 N N . THR A 1 273 ? 13.710 25.599 33.424 1.00 20.38 271 THR A N 1
ATOM 2179 C CA . THR A 1 273 ? 14.988 25.055 33.831 1.00 23.18 271 THR A CA 1
ATOM 2180 C C . THR A 1 273 ? 14.713 24.087 34.980 1.00 23.72 271 THR A C 1
ATOM 2181 O O . THR A 1 273 ? 15.258 22.993 35.036 1.00 25.85 271 THR A O 1
ATOM 2185 N N . LEU A 1 274 ? 13.877 24.517 35.914 1.00 26.41 272 LEU A N 1
ATOM 2186 C CA . LEU A 1 274 ? 13.712 23.748 37.144 1.00 25.39 272 LEU A CA 1
ATOM 2187 C C . LEU A 1 274 ? 12.866 22.527 36.820 1.00 29.05 272 LEU A C 1
ATOM 2188 O O . LEU A 1 274 ? 12.886 21.542 37.549 1.00 29.19 272 LEU A O 1
ATOM 2193 N N . ALA A 1 275 ? 12.127 22.617 35.721 1.00 28.08 273 ALA A N 1
ATOM 2194 C CA . ALA A 1 275 ? 11.302 21.489 35.296 1.00 30.53 273 ALA A CA 1
ATOM 2195 C C . ALA A 1 275 ? 12.032 20.517 34.391 1.00 29.59 273 ALA A C 1
ATOM 2196 O O . ALA A 1 275 ? 11.453 19.516 33.979 1.00 32.69 273 ALA A O 1
ATOM 2198 N N . GLY A 1 276 ? 13.323 20.724 34.179 1.00 29.20 274 GLY A N 1
ATOM 2199 C CA . GLY A 1 276 ? 14.133 19.789 33.398 1.00 28.71 274 GLY A CA 1
ATOM 2200 C C . GLY A 1 276 ? 14.038 20.096 31.915 1.00 29.74 274 GLY A C 1
ATOM 2201 O O . GLY A 1 276 ? 14.450 19.295 31.086 1.00 32.03 274 GLY A O 1
ATOM 2202 N N . GLU A 1 277 ? 13.537 21.276 31.576 1.00 27.83 275 GLU A N 1
ATOM 2203 C CA . GLU A 1 277 ? 13.324 21.616 30.173 1.00 29.08 275 GLU A CA 1
ATOM 2204 C C . GLU A 1 277 ? 14.210 22.782 29.780 1.00 25.92 275 GLU A C 1
ATOM 2205 O O . GLU A 1 277 ? 13.881 23.511 28.843 1.00 28.95 275 GLU A O 1
ATOM 2211 N N . GLY A 1 278 ? 15.320 22.935 30.499 1.00 27.27 276 GLY A N 1
ATOM 2212 C CA . GLY A 1 278 ? 16.180 24.103 30.340 1.00 26.52 276 GLY A CA 1
ATOM 2213 C C . GLY A 1 278 ? 17.024 24.014 29.088 1.00 26.80 276 GLY A C 1
ATOM 2214 O O . GLY A 1 278 ? 17.065 22.986 28.402 1.00 25.75 276 GLY A O 1
ATOM 2215 N N . PHE A 1 279 ? 17.677 25.120 28.766 1.00 22.09 277 PHE A N 1
ATOM 2216 C CA . PHE A 1 279 ? 18.546 25.177 27.607 1.00 20.06 277 PHE A CA 1
ATOM 2217 C C . PHE A 1 279 ? 19.979 24.930 28.011 1.00 22.60 277 PHE A C 1
ATOM 2218 O O . PHE A 1 279 ? 20.600 25.792 28.656 1.00 21.53 277 PHE A O 1
ATOM 2226 N N . GLY A 1 280 ? 20.503 23.756 27.683 1.00 17.88 278 GLY A N 1
ATOM 2227 C CA . GLY A 1 280 ? 21.812 23.339 28.115 1.00 19.69 278 GLY A CA 1
ATOM 2228 C C . GLY A 1 280 ? 22.925 23.582 27.123 1.00 16.20 278 GLY A C 1
ATOM 2229 O O . GLY A 1 280 ? 22.715 24.351 26.144 1.00 17.83 278 GLY A O 1
ATOM 2230 N N . LEU A 1 281 ? 24.095 22.998 27.346 1.00 18.21 279 LEU A N 1
ATOM 2231 C CA . LEU A 1 281 ? 25.249 23.175 26.511 1.00 17.63 279 LEU A CA 1
ATOM 2232 C C . LEU A 1 281 ? 24.913 22.802 25.072 1.00 19.31 279 LEU A C 1
ATOM 2233 O O . LEU A 1 281 ? 25.347 23.473 24.145 1.00 20.68 279 LEU A O 1
ATOM 2238 N N . ASP A 1 282 ? 24.244 21.669 24.906 1.00 20.07 280 ASP A N 1
ATOM 2239 C CA . ASP A 1 282 ? 23.955 21.206 23.546 1.00 20.24 280 ASP A CA 1
ATOM 2240 C C . ASP A 1 282 ? 23.062 22.199 22.792 1.00 17.73 280 ASP A C 1
ATOM 2241 O O . ASP A 1 282 ? 23.237 22.343 21.575 1.00 19.27 280 ASP A O 1
ATOM 2246 N N . GLU A 1 283 ? 22.072 22.794 23.449 1.00 17.24 281 GLU A N 1
ATOM 2247 C CA . GLU A 1 283 ? 21.171 23.786 22.863 1.00 17.58 281 GLU A CA 1
ATOM 2248 C C . GLU A 1 283 ? 21.911 25.081 22.546 1.00 17.25 281 GLU A C 1
ATOM 2249 O O . GLU A 1 283 ? 21.716 25.677 21.489 1.00 17.09 281 GLU A O 1
ATOM 2255 N N . ALA A 1 284 ? 22.805 25.496 23.434 1.00 16.34 282 ALA A N 1
ATOM 2256 C CA . ALA A 1 284 ? 23.430 26.824 23.288 1.00 15.63 282 ALA A CA 1
ATOM 2257 C C . ALA A 1 284 ? 24.630 26.852 22.352 1.00 15.93 282 ALA A C 1
ATOM 2258 O O . ALA A 1 284 ? 25.120 27.908 21.873 1.00 14.88 282 ALA A O 1
ATOM 2260 N N . ALA A 1 285 ? 25.176 25.656 22.094 1.00 12.81 283 ALA A N 1
ATOM 2261 C CA . ALA A 1 285 ? 26.479 25.632 21.480 1.00 12.71 283 ALA A CA 1
ATOM 2262 C C . ALA A 1 285 ? 26.512 26.251 20.075 1.00 12.76 283 ALA A C 1
ATOM 2263 O O . ALA A 1 285 ? 27.468 26.898 19.737 1.00 15.08 283 ALA A O 1
ATOM 2265 N N . GLU A 1 286 ? 25.504 25.960 19.250 1.00 15.84 284 GLU A N 1
ATOM 2266 C CA . GLU A 1 286 ? 25.611 26.409 17.870 1.00 16.64 284 GLU A CA 1
ATOM 2267 C C . GLU A 1 286 ? 25.709 27.925 17.698 1.00 13.48 284 GLU A C 1
ATOM 2268 O O . GLU A 1 286 ? 26.541 28.418 16.954 1.00 15.39 284 GLU A O 1
ATOM 2274 N N . ALA A 1 287 ? 24.880 28.652 18.447 1.00 15.26 285 ALA A N 1
ATOM 2275 C CA . ALA A 1 287 ? 24.956 30.110 18.322 1.00 14.01 285 ALA A CA 1
ATOM 2276 C C . ALA A 1 287 ? 26.244 30.686 18.870 1.00 12.75 285 ALA A C 1
ATOM 2277 O O . ALA A 1 287 ? 26.789 31.610 18.318 1.00 14.41 285 ALA A O 1
ATOM 2279 N N . ILE A 1 288 ? 26.780 30.014 19.899 1.00 13.78 286 ILE A N 1
ATOM 2280 C CA . ILE A 1 288 ? 28.116 30.391 20.355 1.00 15.50 286 ILE A CA 1
ATOM 2281 C C . ILE A 1 288 ? 29.260 30.162 19.348 1.00 11.65 286 ILE A C 1
ATOM 2282 O O . ILE A 1 288 ? 30.150 30.969 19.157 1.00 14.68 286 ILE A O 1
ATOM 2287 N N . ARG A 1 289 ? 29.113 29.065 18.596 1.00 15.38 287 ARG A N 1
ATOM 2288 C CA . ARG A 1 289 ? 30.081 28.778 17.546 1.00 16.29 287 ARG A CA 1
ATOM 2289 C C . ARG A 1 289 ? 30.028 29.830 16.431 1.00 12.07 287 ARG A C 1
ATOM 2290 O O . ARG A 1 289 ? 31.042 30.347 16.001 1.00 15.91 287 ARG A O 1
ATOM 2298 N N . VAL A 1 290 ? 28.806 30.204 16.037 1.00 15.50 288 VAL A N 1
ATOM 2299 C CA . VAL A 1 290 ? 28.634 31.257 15.044 1.00 16.48 288 VAL A CA 1
ATOM 2300 C C . VAL A 1 290 ? 29.154 32.628 15.481 1.00 14.08 288 VAL A C 1
ATOM 2301 O O . VAL A 1 290 ? 29.942 33.304 14.807 1.00 14.81 288 VAL A O 1
ATOM 2305 N N . ALA A 1 291 ? 28.761 33.002 16.700 1.00 14.26 289 ALA A N 1
ATOM 2306 C CA . ALA A 1 291 ? 29.223 34.269 17.213 1.00 16.21 289 ALA A CA 1
ATOM 2307 C C . ALA A 1 291 ? 30.736 34.343 17.366 1.00 14.74 289 ALA A C 1
ATOM 2308 O O . ALA A 1 291 ? 31.388 35.371 17.076 1.00 14.99 289 ALA A O 1
ATOM 2310 N N . ALA A 1 292 ? 31.301 33.220 17.812 1.00 15.37 290 ALA A N 1
ATOM 2311 C CA . ALA A 1 292 ? 32.762 33.221 17.965 1.00 17.12 290 ALA A CA 1
ATOM 2312 C C . ALA A 1 292 ? 33.519 33.345 16.632 1.00 17.76 290 ALA A C 1
ATOM 2313 O O . ALA A 1 292 ? 34.490 34.113 16.532 1.00 19.31 290 ALA A O 1
ATOM 2315 N N . LEU A 1 293 ? 33.008 32.663 15.601 1.00 18.00 291 LEU A N 1
ATOM 2316 C CA . LEU A 1 293 ? 33.562 32.783 14.247 1.00 20.57 291 LEU A CA 1
ATOM 2317 C C . LEU A 1 293 ? 33.599 34.224 13.785 1.00 20.62 291 LEU A C 1
ATOM 2318 O O . LEU A 1 293 ? 34.575 34.713 13.201 1.00 21.01 291 LEU A O 1
ATOM 2323 N N . LEU A 1 294 ? 32.486 34.911 14.057 1.00 19.64 292 LEU A N 1
ATOM 2324 C CA . LEU A 1 294 ? 32.320 36.292 13.641 1.00 21.00 292 LEU A CA 1
ATOM 2325 C C . LEU A 1 294 ? 33.312 37.279 14.262 1.00 23.52 292 LEU A C 1
ATOM 2326 O O . LEU A 1 294 ? 33.463 38.403 13.768 1.00 24.37 292 LEU A O 1
ATOM 2331 N N . ARG A 1 295 ? 33.981 36.915 15.361 1.00 20.83 293 ARG A N 1
ATOM 2332 C CA . ARG A 1 295 ? 34.999 37.832 15.893 1.00 22.58 293 ARG A CA 1
ATOM 2333 C C . ARG A 1 295 ? 36.200 38.056 15.000 1.00 25.21 293 ARG A C 1
ATOM 2334 O O . ARG A 1 295 ? 36.847 39.100 15.049 1.00 27.94 293 ARG A O 1
ATOM 2342 N N . THR A 1 296 ? 36.539 37.046 14.208 1.00 24.05 294 THR A N 1
ATOM 2343 C CA . THR A 1 296 ? 37.745 37.138 13.403 1.00 26.07 294 THR A CA 1
ATOM 2344 C C . THR A 1 296 ? 37.456 36.901 11.931 1.00 25.98 294 THR A C 1
ATOM 2345 O O . THR A 1 296 ? 38.359 37.027 11.104 1.00 27.94 294 THR A O 1
ATOM 2349 N N . LEU A 1 297 ? 36.221 36.544 11.580 1.00 22.89 295 LEU A N 1
ATOM 2350 C CA . LEU A 1 297 ? 35.942 36.330 10.156 1.00 21.96 295 LEU A CA 1
ATOM 2351 C C . LEU A 1 297 ? 36.237 37.612 9.350 1.00 21.57 295 LEU A C 1
ATOM 2352 O O . LEU A 1 297 ? 35.716 38.683 9.645 1.00 21.38 295 LEU A O 1
ATOM 2357 N N . PRO A 1 298 ? 37.045 37.505 8.273 1.00 21.90 296 PRO A N 1
ATOM 2358 C CA . PRO A 1 298 ? 37.229 38.679 7.441 1.00 21.70 296 PRO A CA 1
ATOM 2359 C C . PRO A 1 298 ? 35.943 39.142 6.777 1.00 19.60 296 PRO A C 1
ATOM 2360 O O . PRO A 1 298 ? 35.111 38.307 6.390 1.00 20.68 296 PRO A O 1
ATOM 2364 N N . LEU A 1 299 ? 35.820 40.454 6.656 1.00 20.06 297 LEU A N 1
ATOM 2365 C CA . LEU A 1 299 ? 34.772 41.085 5.869 1.00 19.95 297 LEU A CA 1
ATOM 2366 C C . LEU A 1 299 ? 34.793 40.609 4.427 1.00 22.28 297 LEU A C 1
ATOM 2367 O O . LEU A 1 299 ? 35.846 40.409 3.801 1.00 21.42 297 LEU A O 1
ATOM 2372 N N . SER A 1 300 ? 33.605 40.377 3.888 1.00 18.59 298 SER A N 1
ATOM 2373 C CA . SER A 1 300 ? 33.502 40.116 2.467 1.00 21.25 298 SER A CA 1
ATOM 2374 C C . SER A 1 300 ? 32.466 40.999 1.785 1.00 21.25 298 SER A C 1
ATOM 2375 O O . SER A 1 300 ? 31.616 41.613 2.435 1.00 21.79 298 SER A O 1
ATOM 2378 N N . GLN A 1 301 ? 32.531 41.060 0.457 1.00 22.91 299 GLN A N 1
ATOM 2379 C CA . GLN A 1 301 ? 31.640 41.924 -0.290 1.00 22.84 299 GLN A CA 1
ATOM 2380 C C . GLN A 1 301 ? 30.444 41.047 -0.663 1.00 21.96 299 GLN A C 1
ATOM 2381 O O . GLN A 1 301 ? 30.635 40.021 -1.302 1.00 24.62 299 GLN A O 1
ATOM 2387 N N . PRO A 1 302 ? 29.237 41.461 -0.270 1.00 21.83 300 PRO A N 1
ATOM 2388 C CA . PRO A 1 302 ? 28.067 40.611 -0.503 1.00 22.08 300 PRO A CA 1
ATOM 2389 C C . PRO A 1 302 ? 27.660 40.613 -1.968 1.00 21.80 300 PRO A C 1
ATOM 2390 O O . PRO A 1 302 ? 27.724 41.648 -2.641 1.00 22.57 300 PRO A O 1
ATOM 2394 N N . SER A 1 303 ? 27.246 39.450 -2.450 1.00 23.24 301 SER A N 1
ATOM 2395 C CA . SER A 1 303 ? 26.462 39.409 -3.692 1.00 23.52 301 SER A CA 1
ATOM 2396 C C . SER A 1 303 ? 25.106 40.065 -3.427 1.00 25.04 301 SER A C 1
ATOM 2397 O O . SER A 1 303 ? 24.663 40.119 -2.272 1.00 23.24 301 SER A O 1
ATOM 2400 N N . PRO A 1 304 ? 24.432 40.581 -4.472 1.00 22.60 302 PRO A N 1
ATOM 2401 C CA . PRO A 1 304 ? 23.176 41.281 -4.235 1.00 23.63 302 PRO A CA 1
ATOM 2402 C C . PRO A 1 304 ? 22.180 40.384 -3.548 1.00 23.14 302 PRO A C 1
ATOM 2403 O O . PRO A 1 304 ? 21.426 40.859 -2.710 1.00 25.66 302 PRO A O 1
ATOM 2407 N N . GLU A 1 305 ? 22.229 39.091 -3.829 1.00 20.66 303 GLU A N 1
ATOM 2408 C CA . GLU A 1 305 ? 21.224 38.186 -3.266 1.00 18.81 303 GLU A CA 1
ATOM 2409 C C . GLU A 1 305 ? 21.453 37.942 -1.773 1.00 20.13 303 GLU A C 1
ATOM 2410 O O . GLU A 1 305 ? 20.536 37.513 -1.066 1.00 20.67 303 GLU A O 1
ATOM 2416 N N . ASN A 1 306 ? 22.648 38.264 -1.282 1.00 18.18 304 ASN A N 1
ATOM 2417 C CA . ASN A 1 306 ? 22.979 37.966 0.121 1.00 17.96 304 ASN A CA 1
ATOM 2418 C C . ASN A 1 306 ? 23.061 39.190 1.012 1.00 18.58 304 ASN A C 1
ATOM 2419 O O . ASN A 1 306 ? 23.378 39.046 2.192 1.00 16.12 304 ASN A O 1
ATOM 2424 N N . ARG A 1 307 ? 22.776 40.366 0.467 1.00 16.65 305 ARG A N 1
ATOM 2425 C CA . ARG A 1 307 ? 22.939 41.627 1.160 1.00 17.17 305 ARG A CA 1
ATOM 2426 C C . ARG A 1 307 ? 21.681 42.032 1.921 1.00 16.81 305 ARG A C 1
ATOM 2427 O O . ARG A 1 307 ? 20.630 42.211 1.303 1.00 18.95 305 ARG A O 1
ATOM 2435 N N . HIS A 1 308 ? 21.758 42.257 3.235 1.00 14.67 306 HIS A N 1
ATOM 2436 C CA . HIS A 1 308 ? 20.578 42.733 3.957 1.00 15.56 306 HIS A CA 1
ATOM 2437 C C . HIS A 1 308 ? 20.081 44.045 3.365 1.00 15.08 306 HIS A C 1
ATOM 2438 O O . HIS A 1 308 ? 20.907 44.852 2.990 1.00 16.82 306 HIS A O 1
ATOM 2445 N N . PRO A 1 309 ? 18.753 44.243 3.255 1.00 15.09 307 PRO A N 1
ATOM 2446 C CA . PRO A 1 309 ? 18.251 45.483 2.637 1.00 17.96 307 PRO A CA 1
ATOM 2447 C C . PRO A 1 309 ? 18.813 46.769 3.222 1.00 18.26 307 PRO A C 1
ATOM 2448 O O . PRO A 1 309 ? 18.920 47.775 2.495 1.00 22.24 307 PRO A O 1
ATOM 2452 N N . PHE A 1 310 ? 19.086 46.817 4.524 1.00 15.79 308 PHE A N 1
ATOM 2453 C CA . PHE A 1 310 ? 19.614 48.050 5.109 1.00 19.51 308 PHE A CA 1
ATOM 2454 C C . PHE A 1 310 ? 20.989 48.417 4.537 1.00 23.67 308 PHE A C 1
ATOM 2455 O O . PHE A 1 310 ? 21.437 49.561 4.659 1.00 24.84 308 PHE A O 1
ATOM 2463 N N . LEU A 1 311 ? 21.671 47.466 3.905 1.00 24.43 309 LEU A N 1
ATOM 2464 C CA . LEU A 1 311 ? 22.966 47.772 3.281 1.00 26.77 309 LEU A CA 1
ATOM 2465 C C . LEU A 1 311 ? 22.869 48.427 1.896 1.00 30.90 309 LEU A C 1
ATOM 2466 O O . LEU A 1 311 ? 23.882 48.736 1.261 1.00 33.16 309 LEU A O 1
ATOM 2471 N N . GLY A 1 312 ? 21.652 48.606 1.397 1.00 32.78 310 GLY A N 1
ATOM 2472 C CA . GLY A 1 312 ? 21.461 49.263 0.105 1.00 37.92 310 GLY A CA 1
ATOM 2473 C C . GLY A 1 312 ? 21.248 48.220 -0.971 1.00 39.66 310 GLY A C 1
ATOM 2474 O O . GLY A 1 312 ? 20.738 47.127 -0.695 1.00 44.48 310 GLY A O 1
ATOM 2476 N N . MET B 1 3 ? 12.031 73.976 30.379 1.00 47.29 1 MET B N 1
ATOM 2477 C CA . MET B 1 3 ? 12.603 72.603 30.542 1.00 38.11 1 MET B CA 1
ATOM 2478 C C . MET B 1 3 ? 13.928 72.657 31.295 1.00 28.48 1 MET B C 1
ATOM 2479 O O . MET B 1 3 ? 14.983 72.963 30.737 1.00 30.08 1 MET B O 1
ATOM 2484 N N . THR B 1 4 ? 13.873 72.341 32.583 1.00 23.70 2 THR B N 1
ATOM 2485 C CA . THR B 1 4 ? 15.048 72.494 33.416 1.00 17.71 2 THR B CA 1
ATOM 2486 C C . THR B 1 4 ? 16.094 71.433 33.057 1.00 17.04 2 THR B C 1
ATOM 2487 O O . THR B 1 4 ? 15.730 70.268 32.865 1.00 17.80 2 THR B O 1
ATOM 2491 N N . ARG B 1 5 ? 17.337 71.878 32.952 1.00 16.04 3 ARG B N 1
ATOM 2492 C CA . ARG B 1 5 ? 18.453 71.005 32.479 1.00 16.80 3 ARG B CA 1
ATOM 2493 C C . ARG B 1 5 ? 19.218 70.494 33.686 1.00 16.53 3 ARG B C 1
ATOM 2494 O O . ARG B 1 5 ? 19.767 71.276 34.468 1.00 17.82 3 ARG B O 1
ATOM 2502 N N . PHE B 1 6 ? 19.279 69.160 33.809 1.00 14.65 4 PHE B N 1
ATOM 2503 C CA . PHE B 1 6 ? 19.970 68.491 34.937 1.00 15.46 4 PHE B CA 1
ATOM 2504 C C . PHE B 1 6 ? 21.173 67.669 34.496 1.00 14.52 4 PHE B C 1
ATOM 2505 O O . PHE B 1 6 ? 21.153 67.119 33.388 1.00 14.84 4 PHE B O 1
ATOM 2513 N N . ALA B 1 7 ? 22.182 67.604 35.356 1.00 12.57 5 ALA B N 1
ATOM 2514 C CA . ALA B 1 7 ? 23.144 66.499 35.320 1.00 11.51 5 ALA B CA 1
ATOM 2515 C C . ALA B 1 7 ? 22.968 65.758 36.628 1.00 16.08 5 ALA B C 1
ATOM 2516 O O . ALA B 1 7 ? 22.414 66.288 37.586 1.00 13.80 5 ALA B O 1
ATOM 2518 N N . LEU B 1 8 ? 23.469 64.528 36.689 1.00 12.70 6 LEU B N 1
ATOM 2519 C CA . LEU B 1 8 ? 23.262 63.646 37.862 1.00 12.62 6 LEU B CA 1
ATOM 2520 C C . LEU B 1 8 ? 24.529 62.878 38.197 1.00 11.56 6 LEU B C 1
ATOM 2521 O O . LEU B 1 8 ? 25.164 62.310 37.282 1.00 12.68 6 LEU B O 1
ATOM 2526 N N . THR B 1 9 ? 24.959 62.884 39.460 1.00 9.22 7 THR B N 1
ATOM 2527 C CA . THR B 1 9 ? 26.044 61.993 39.898 1.00 10.13 7 THR B CA 1
ATOM 2528 C C . THR B 1 9 ? 25.464 60.837 40.721 1.00 10.86 7 THR B C 1
ATOM 2529 O O . THR B 1 9 ? 24.423 60.947 41.357 1.00 11.19 7 THR B O 1
ATOM 2533 N N . GLY B 1 10 ? 26.067 59.663 40.519 1.00 10.47 8 GLY B N 1
ATOM 2534 C CA . GLY B 1 10 ? 25.627 58.422 41.223 1.00 12.34 8 GLY B CA 1
ATOM 2535 C C . GLY B 1 10 ? 24.541 57.646 40.500 1.00 10.46 8 GLY B C 1
ATOM 2536 O O . GLY B 1 10 ? 23.741 56.945 41.139 1.00 11.63 8 GLY B O 1
ATOM 2537 N N . LEU B 1 11 ? 24.485 57.781 39.167 1.00 10.66 9 LEU B N 1
ATOM 2538 C CA . LEU B 1 11 ? 23.445 57.165 38.335 1.00 11.14 9 LEU B CA 1
ATOM 2539 C C . LEU B 1 11 ? 23.233 55.639 38.523 1.00 9.73 9 LEU B C 1
ATOM 2540 O O . LEU B 1 11 ? 22.098 55.175 38.350 1.00 13.38 9 LEU B O 1
ATOM 2545 N N . ALA B 1 12 ? 24.313 54.925 38.887 1.00 10.21 10 ALA B N 1
ATOM 2546 C CA . ALA B 1 12 ? 24.191 53.442 38.981 1.00 12.50 10 ALA B CA 1
ATOM 2547 C C . ALA B 1 12 ? 23.581 53.015 40.316 1.00 15.32 10 ALA B C 1
ATOM 2548 O O . ALA B 1 12 ? 23.332 51.816 40.544 1.00 15.41 10 ALA B O 1
ATOM 2550 N N . GLY B 1 13 ? 23.364 53.960 41.227 1.00 10.69 11 GLY B N 1
ATOM 2551 C CA . GLY B 1 13 ? 23.034 53.612 42.610 1.00 12.29 11 GLY B CA 1
ATOM 2552 C C . GLY B 1 13 ? 21.590 53.241 42.843 1.00 10.79 11 GLY B C 1
ATOM 2553 O O . GLY B 1 13 ? 20.685 53.418 42.013 1.00 15.02 11 GLY B O 1
ATOM 2554 N N . TYR B 1 14 ? 21.331 52.829 44.084 1.00 11.29 12 TYR B N 1
ATOM 2555 C CA . TYR B 1 14 ? 19.981 52.515 44.527 1.00 10.73 12 TYR B CA 1
ATOM 2556 C C . TYR B 1 14 ? 18.953 53.633 44.379 1.00 11.85 12 TYR B C 1
ATOM 2557 O O . TYR B 1 14 ? 17.793 53.417 43.981 1.00 14.14 12 TYR B O 1
ATOM 2566 N N . ILE B 1 15 ? 19.350 54.837 44.812 1.00 12.24 13 ILE B N 1
ATOM 2567 C CA . ILE B 1 15 ? 18.395 55.955 44.880 1.00 12.01 13 ILE B CA 1
ATOM 2568 C C . ILE B 1 15 ? 18.292 56.678 43.545 1.00 12.14 13 ILE B C 1
ATOM 2569 O O . ILE B 1 15 ? 17.257 57.357 43.317 1.00 13.07 13 ILE B O 1
ATOM 2574 N N . ALA B 1 16 ? 19.262 56.494 42.654 1.00 11.76 14 ALA B N 1
ATOM 2575 C CA . ALA B 1 16 ? 19.234 57.236 41.392 1.00 13.58 14 ALA B CA 1
ATOM 2576 C C . ALA B 1 16 ? 17.926 57.138 40.610 1.00 14.80 14 ALA B C 1
ATOM 2577 O O . ALA B 1 16 ? 17.475 58.144 40.074 1.00 13.48 14 ALA B O 1
ATOM 2579 N N . PRO B 1 17 ? 17.267 55.964 40.518 1.00 14.57 15 PRO B N 1
ATOM 2580 C CA . PRO B 1 17 ? 16.037 55.928 39.719 1.00 14.64 15 PRO B CA 1
ATOM 2581 C C . PRO B 1 17 ? 14.946 56.832 40.254 1.00 14.81 15 PRO B C 1
ATOM 2582 O O . PRO B 1 17 ? 14.079 57.291 39.507 1.00 15.70 15 PRO B O 1
ATOM 2586 N N . ARG B 1 18 ? 14.958 57.128 41.552 1.00 15.25 16 ARG B N 1
ATOM 2587 C CA . ARG B 1 18 ? 13.988 58.043 42.089 1.00 14.61 16 ARG B CA 1
ATOM 2588 C C . ARG B 1 18 ? 14.273 59.477 41.614 1.00 16.52 16 ARG B C 1
ATOM 2589 O O . ARG B 1 18 ? 13.358 60.275 41.429 1.00 18.32 16 ARG B O 1
ATOM 2597 N N . HIS B 1 19 ? 15.547 59.833 41.459 1.00 13.44 17 HIS B N 1
ATOM 2598 C CA . HIS B 1 19 ? 15.918 61.106 40.829 1.00 14.65 17 HIS B CA 1
ATOM 2599 C C . HIS B 1 19 ? 15.542 61.150 39.346 1.00 18.02 17 HIS B C 1
ATOM 2600 O O . HIS B 1 19 ? 15.062 62.156 38.863 1.00 16.11 17 HIS B O 1
ATOM 2607 N N . LEU B 1 20 ? 15.768 60.062 38.631 1.00 14.20 18 LEU B N 1
ATOM 2608 C CA . LEU B 1 20 ? 15.406 60.068 37.217 1.00 15.72 18 LEU B CA 1
ATOM 2609 C C . LEU B 1 20 ? 13.906 60.286 37.079 1.00 16.31 18 LEU B C 1
ATOM 2610 O O . LEU B 1 20 ? 13.417 61.046 36.197 1.00 17.77 18 LEU B O 1
ATOM 2615 N N . LYS B 1 21 ? 13.145 59.629 37.941 1.00 16.27 19 LYS B N 1
ATOM 2616 C CA . LYS B 1 21 ? 11.693 59.832 37.926 1.00 17.85 19 LYS B CA 1
ATOM 2617 C C . LYS B 1 21 ? 11.311 61.268 38.269 1.00 19.91 19 LYS B C 1
ATOM 2618 O O . LYS B 1 21 ? 10.424 61.844 37.644 1.00 18.51 19 LYS B O 1
ATOM 2624 N N . ALA B 1 22 ? 11.963 61.855 39.266 1.00 16.39 20 ALA B N 1
ATOM 2625 C CA . ALA B 1 22 ? 11.658 63.235 39.622 1.00 18.71 20 ALA B CA 1
ATOM 2626 C C . ALA B 1 22 ? 11.945 64.193 38.473 1.00 19.30 20 ALA B C 1
ATOM 2627 O O . ALA B 1 22 ? 11.123 65.076 38.172 1.00 18.27 20 ALA B O 1
ATOM 2629 N N . ILE B 1 23 ? 13.096 64.035 37.826 1.00 15.13 21 ILE B N 1
ATOM 2630 C CA . ILE B 1 23 ? 13.491 64.910 36.714 1.00 15.10 21 ILE B CA 1
ATOM 2631 C C . ILE B 1 23 ? 12.450 64.781 35.611 1.00 19.13 21 ILE B C 1
ATOM 2632 O O . ILE B 1 23 ? 12.027 65.812 35.057 1.00 21.25 21 ILE B O 1
ATOM 2637 N N . LYS B 1 24 ? 12.049 63.553 35.281 1.00 17.87 22 LYS B N 1
ATOM 2638 C CA . LYS B 1 24 ? 10.997 63.364 34.275 1.00 21.12 22 LYS B CA 1
ATOM 2639 C C . LYS B 1 24 ? 9.705 64.080 34.682 1.00 24.83 22 LYS B C 1
ATOM 2640 O O . LYS B 1 24 ? 9.131 64.833 33.903 1.00 25.20 22 LYS B O 1
ATOM 2646 N N . GLU B 1 25 ? 9.285 63.917 35.932 1.00 20.44 23 GLU B N 1
ATOM 2647 C CA . GLU B 1 25 ? 7.996 64.422 36.392 1.00 22.73 23 GLU B CA 1
ATOM 2648 C C . GLU B 1 25 ? 7.954 65.941 36.579 1.00 26.78 23 GLU B C 1
ATOM 2649 O O . GLU B 1 25 ? 6.876 66.529 36.541 1.00 31.93 23 GLU B O 1
ATOM 2655 N N . VAL B 1 26 ? 9.086 66.617 36.758 1.00 20.44 24 VAL B N 1
ATOM 2656 C CA . VAL B 1 26 ? 9.059 68.080 36.800 1.00 21.55 24 VAL B CA 1
ATOM 2657 C C . VAL B 1 26 ? 9.322 68.691 35.420 1.00 28.97 24 VAL B C 1
ATOM 2658 O O . VAL B 1 26 ? 9.592 69.885 35.298 1.00 28.37 24 VAL B O 1
ATOM 2662 N N . GLY B 1 27 ? 9.266 67.845 34.395 1.00 20.36 25 GLY B N 1
ATOM 2663 C CA . GLY B 1 27 ? 9.411 68.297 33.014 1.00 24.03 25 GLY B CA 1
ATOM 2664 C C . GLY B 1 27 ? 10.835 68.687 32.688 1.00 24.21 25 GLY B C 1
ATOM 2665 O O . GLY B 1 27 ? 11.089 69.459 31.762 1.00 25.89 25 GLY B O 1
ATOM 2666 N N . GLY B 1 28 ? 11.795 68.126 33.430 1.00 21.47 26 GLY B N 1
ATOM 2667 C CA . GLY B 1 28 ? 13.189 68.389 33.161 1.00 19.60 26 GLY B CA 1
ATOM 2668 C C . GLY B 1 28 ? 13.805 67.430 32.142 1.00 17.91 26 GLY B C 1
ATOM 2669 O O . GLY B 1 28 ? 13.179 66.474 31.708 1.00 20.90 26 GLY B O 1
ATOM 2670 N N . VAL B 1 29 ? 15.052 67.704 31.798 1.00 16.48 27 VAL B N 1
ATOM 2671 C CA . VAL B 1 29 ? 15.854 66.807 30.949 1.00 21.18 27 VAL B CA 1
ATOM 2672 C C . VAL B 1 29 ? 17.192 66.489 31.607 1.00 17.56 27 VAL B C 1
ATOM 2673 O O . VAL B 1 29 ? 17.903 67.364 32.099 1.00 18.34 27 VAL B O 1
ATOM 2677 N N . LEU B 1 30 ? 17.558 65.201 31.564 1.00 18.14 28 LEU B N 1
ATOM 2678 C CA . LEU B 1 30 ? 18.881 64.794 32.046 1.00 16.46 28 LEU B CA 1
ATOM 2679 C C . LEU B 1 30 ? 19.864 64.920 30.900 1.00 15.90 28 LEU B C 1
ATOM 2680 O O . LEU B 1 30 ? 19.764 64.174 29.915 1.00 18.07 28 LEU B O 1
ATOM 2685 N N . VAL B 1 31 ? 20.812 65.826 31.033 1.00 15.03 29 VAL B N 1
ATOM 2686 C CA . VAL B 1 31 ? 21.760 66.131 29.973 1.00 14.92 29 VAL B CA 1
ATOM 2687 C C . VAL B 1 31 ? 22.960 65.177 30.029 1.00 12.48 29 VAL B C 1
ATOM 2688 O O . VAL B 1 31 ? 23.492 64.746 28.999 1.00 13.92 29 VAL B O 1
ATOM 2692 N N . ALA B 1 32 ? 23.390 64.834 31.238 1.00 13.20 30 ALA B N 1
ATOM 2693 C CA . ALA B 1 32 ? 24.600 64.040 31.407 1.00 11.43 30 ALA B CA 1
ATOM 2694 C C . ALA B 1 32 ? 24.622 63.478 32.811 1.00 11.92 30 ALA B C 1
ATOM 2695 O O . ALA B 1 32 ? 24.015 64.039 33.747 1.00 13.24 30 ALA B O 1
ATOM 2697 N N . SER B 1 33 ? 25.326 62.347 32.963 1.00 11.06 31 SER B N 1
ATOM 2698 C CA . SER B 1 33 ? 25.502 61.721 34.271 1.00 10.64 31 SER B CA 1
ATOM 2699 C C . SER B 1 33 ? 26.941 61.271 34.483 1.00 9.44 31 SER B C 1
ATOM 2700 O O . SER B 1 33 ? 27.720 61.048 33.522 1.00 11.75 31 SER B O 1
ATOM 2703 N N . LEU B 1 34 ? 27.280 61.079 35.764 1.00 8.89 32 LEU B N 1
ATOM 2704 C CA . LEU B 1 34 ? 28.592 60.589 36.189 1.00 9.31 32 LEU B CA 1
ATOM 2705 C C . LEU B 1 34 ? 28.386 59.423 37.147 1.00 10.11 32 LEU B C 1
ATOM 2706 O O . LEU B 1 34 ? 27.660 59.543 38.142 1.00 10.66 32 LEU B O 1
ATOM 2711 N N . ASP B 1 35 ? 29.093 58.306 36.874 1.00 10.15 33 ASP B N 1
ATOM 2712 C CA . ASP B 1 35 ? 29.237 57.279 37.922 1.00 11.44 33 ASP B CA 1
ATOM 2713 C C . ASP B 1 35 ? 30.439 56.415 37.518 1.00 10.86 33 ASP B C 1
ATOM 2714 O O . ASP B 1 35 ? 30.568 56.041 36.360 1.00 10.80 33 ASP B O 1
ATOM 2719 N N . PRO B 1 36 ? 31.402 56.161 38.423 1.00 11.37 34 PRO B N 1
ATOM 2720 C CA . PRO B 1 36 ? 32.555 55.327 38.050 1.00 12.19 34 PRO B CA 1
ATOM 2721 C C . PRO B 1 36 ? 32.081 53.894 37.727 1.00 14.36 34 PRO B C 1
ATOM 2722 O O . PRO B 1 36 ? 32.812 53.141 37.038 1.00 18.03 34 PRO B O 1
ATOM 2726 N N . ALA B 1 37 ? 30.912 53.520 38.220 1.00 11.99 35 ALA B N 1
ATOM 2727 C CA . ALA B 1 37 ? 30.312 52.201 37.886 1.00 15.65 35 ALA B CA 1
ATOM 2728 C C . ALA B 1 37 ? 29.413 52.332 36.675 1.00 15.53 35 ALA B C 1
ATOM 2729 O O . ALA B 1 37 ? 28.684 53.332 36.491 1.00 16.71 35 ALA B O 1
ATOM 2731 N N . THR B 1 38 ? 29.444 51.330 35.796 1.00 15.65 36 THR B N 1
ATOM 2732 C CA . THR B 1 38 ? 28.674 51.441 34.560 1.00 17.82 36 THR B CA 1
ATOM 2733 C C . THR B 1 38 ? 27.395 50.611 34.543 1.00 12.96 36 THR B C 1
ATOM 2734 O O . THR B 1 38 ? 26.776 50.443 33.472 1.00 15.10 36 THR B O 1
ATOM 2738 N N . ASN B 1 39 ? 26.970 50.096 35.703 1.00 14.01 37 ASN B N 1
ATOM 2739 C CA . ASN B 1 39 ? 25.730 49.328 35.732 1.00 14.55 37 ASN B CA 1
ATOM 2740 C C . ASN B 1 39 ? 24.529 50.247 35.789 1.00 14.90 37 ASN B C 1
ATOM 2741 O O . ASN B 1 39 ? 23.890 50.400 36.839 1.00 19.93 37 ASN B O 1
ATOM 2746 N N . VAL B 1 40 ? 24.378 50.988 34.692 1.00 14.85 38 VAL B N 1
ATOM 2747 C CA . VAL B 1 40 ? 23.416 52.071 34.588 1.00 12.97 38 VAL B CA 1
ATOM 2748 C C . VAL B 1 40 ? 22.389 51.966 33.498 1.00 17.11 38 VAL B C 1
ATOM 2749 O O . VAL B 1 40 ? 21.699 52.952 33.176 1.00 16.40 38 VAL B O 1
ATOM 2753 N N . GLY B 1 41 ? 22.247 50.762 32.933 1.00 14.91 39 GLY B N 1
ATOM 2754 C CA . GLY B 1 41 ? 21.385 50.612 31.762 1.00 17.66 39 GLY B CA 1
ATOM 2755 C C . GLY B 1 41 ? 19.956 51.050 31.932 1.00 17.16 39 GLY B C 1
ATOM 2756 O O . GLY B 1 41 ? 19.280 51.332 30.955 1.00 16.87 39 GLY B O 1
ATOM 2757 N N . LEU B 1 42 ? 19.454 51.130 33.162 1.00 15.16 40 LEU B N 1
ATOM 2758 C CA . LEU B 1 42 ? 18.104 51.633 33.345 1.00 15.98 40 LEU B CA 1
ATOM 2759 C C . LEU B 1 42 ? 17.891 53.055 32.785 1.00 15.25 40 LEU B C 1
ATOM 2760 O O . LEU B 1 42 ? 16.773 53.507 32.510 1.00 17.89 40 LEU B O 1
ATOM 2765 N N . VAL B 1 43 ? 18.972 53.815 32.686 1.00 15.38 41 VAL B N 1
ATOM 2766 C CA . VAL B 1 43 ? 18.862 55.213 32.263 1.00 15.00 41 VAL B CA 1
ATOM 2767 C C . VAL B 1 43 ? 18.204 55.347 30.895 1.00 19.65 41 VAL B C 1
ATOM 2768 O O . VAL B 1 43 ? 17.534 56.346 30.633 1.00 18.09 41 VAL B O 1
ATOM 2772 N N . ASP B 1 44 ? 18.391 54.376 29.999 1.00 16.34 42 ASP B N 1
ATOM 2773 C CA . ASP B 1 44 ? 17.825 54.558 28.661 1.00 14.75 42 ASP B CA 1
ATOM 2774 C C . ASP B 1 44 ? 16.302 54.566 28.638 1.00 18.34 42 ASP B C 1
ATOM 2775 O O . ASP B 1 44 ? 15.741 55.131 27.713 1.00 22.09 42 ASP B O 1
ATOM 2780 N N . SER B 1 45 ? 15.658 53.978 29.639 1.00 18.00 43 SER B N 1
ATOM 2781 C CA . SER B 1 45 ? 14.189 54.001 29.716 1.00 21.11 43 SER B CA 1
ATOM 2782 C C . SER B 1 45 ? 13.651 55.352 30.181 1.00 24.44 43 SER B C 1
ATOM 2783 O O . SER B 1 45 ? 12.452 55.585 30.113 1.00 28.55 43 SER B O 1
ATOM 2786 N N . PHE B 1 46 ? 14.528 56.263 30.600 1.00 17.64 44 PHE B N 1
ATOM 2787 C CA . PHE B 1 46 ? 14.117 57.618 31.014 1.00 18.56 44 PHE B CA 1
ATOM 2788 C C . PHE B 1 46 ? 14.658 58.677 30.065 1.00 19.42 44 PHE B C 1
ATOM 2789 O O . PHE B 1 46 ? 13.911 59.515 29.577 1.00 20.97 44 PHE B O 1
ATOM 2797 N N . PHE B 1 47 ? 15.979 58.676 29.844 1.00 17.72 45 PHE B N 1
ATOM 2798 C CA . PHE B 1 47 ? 16.678 59.697 29.080 1.00 17.19 45 PHE B CA 1
ATOM 2799 C C . PHE B 1 47 ? 17.704 59.054 28.139 1.00 17.93 45 PHE B C 1
ATOM 2800 O O . PHE B 1 47 ? 18.888 59.003 28.415 1.00 15.43 45 PHE B O 1
ATOM 2808 N N . PRO B 1 48 ? 17.224 58.536 27.003 1.00 17.15 46 PRO B N 1
ATOM 2809 C CA . PRO B 1 48 ? 18.078 57.742 26.118 1.00 16.44 46 PRO B CA 1
ATOM 2810 C C . PRO B 1 48 ? 19.161 58.536 25.402 1.00 17.08 46 PRO B C 1
ATOM 2811 O O . PRO B 1 48 ? 20.071 57.930 24.819 1.00 18.01 46 PRO B O 1
ATOM 2815 N N . GLU B 1 49 ? 19.186 59.866 25.515 1.00 17.04 47 GLU B N 1
ATOM 2816 C CA . GLU B 1 49 ? 20.215 60.666 24.845 1.00 15.07 47 GLU B CA 1
ATOM 2817 C C . GLU B 1 49 ? 21.228 61.321 25.787 1.00 12.77 47 GLU B C 1
ATOM 2818 O O . GLU B 1 49 ? 22.154 62.024 25.364 1.00 16.79 47 GLU B O 1
ATOM 2824 N N . ALA B 1 50 ? 21.145 60.996 27.080 1.00 13.84 48 ALA B N 1
ATOM 2825 C CA . ALA B 1 50 ? 22.017 61.616 28.056 1.00 13.78 48 ALA B CA 1
ATOM 2826 C C . ALA B 1 50 ? 23.465 61.194 27.844 1.00 12.51 48 ALA B C 1
ATOM 2827 O O . ALA B 1 50 ? 23.723 60.015 27.544 1.00 14.42 48 ALA B O 1
ATOM 2829 N N . GLU B 1 51 ? 24.444 62.093 27.990 1.00 11.15 49 GLU B N 1
ATOM 2830 C CA . GLU B 1 51 ? 25.851 61.788 27.979 1.00 11.59 49 GLU B CA 1
ATOM 2831 C C . GLU B 1 51 ? 26.180 61.053 29.278 1.00 11.50 49 GLU B C 1
ATOM 2832 O O . GLU B 1 51 ? 25.447 61.132 30.270 1.00 12.30 49 GLU B O 1
ATOM 2838 N N . PHE B 1 52 ? 27.268 60.279 29.238 1.00 11.15 50 PHE B N 1
ATOM 2839 C CA . PHE B 1 52 ? 27.658 59.487 30.411 1.00 11.50 50 PHE B CA 1
ATOM 2840 C C . PHE B 1 52 ? 29.151 59.508 30.550 1.00 11.06 50 PHE B C 1
ATOM 2841 O O . PHE B 1 52 ? 29.895 59.375 29.569 1.00 12.57 50 PHE B O 1
ATOM 2849 N N . PHE B 1 53 ? 29.592 59.614 31.812 1.00 10.20 51 PHE B N 1
ATOM 2850 C CA . PHE B 1 53 ? 31.010 59.664 32.154 1.00 8.23 51 PHE B CA 1
ATOM 2851 C C . PHE B 1 53 ? 31.274 58.752 33.339 1.00 11.06 51 PHE B C 1
ATOM 2852 O O . PHE B 1 53 ? 30.512 58.719 34.297 1.00 11.78 51 PHE B O 1
ATOM 2860 N N . THR B 1 54 ? 32.400 58.042 33.280 1.00 10.77 52 THR B N 1
ATOM 2861 C CA . THR B 1 54 ? 32.966 57.356 34.442 1.00 12.24 52 THR B CA 1
ATOM 2862 C C . THR B 1 54 ? 33.985 58.193 35.215 1.00 12.46 52 THR B C 1
ATOM 2863 O O . THR B 1 54 ? 34.297 57.911 36.382 1.00 13.71 52 THR B O 1
ATOM 2867 N N . GLU B 1 55 ? 34.573 59.184 34.548 1.00 12.01 53 GLU B N 1
ATOM 2868 C CA . GLU B 1 55 ? 35.658 59.957 35.173 1.00 14.05 53 GLU B CA 1
ATOM 2869 C C . GLU B 1 55 ? 35.175 61.353 35.568 1.00 11.46 53 GLU B C 1
ATOM 2870 O O . GLU B 1 55 ? 34.758 62.124 34.706 1.00 11.47 53 GLU B O 1
ATOM 2876 N N . PRO B 1 56 ? 35.211 61.688 36.872 1.00 11.18 54 PRO B N 1
ATOM 2877 C CA . PRO B 1 56 ? 34.710 63.011 37.309 1.00 11.21 54 PRO B CA 1
ATOM 2878 C C . PRO B 1 56 ? 35.410 64.172 36.551 1.00 11.37 54 PRO B C 1
ATOM 2879 O O . PRO B 1 56 ? 34.740 65.134 36.194 1.00 12.36 54 PRO B O 1
ATOM 2883 N N . GLU B 1 57 ? 36.697 64.023 36.233 1.00 12.93 55 GLU B N 1
ATOM 2884 C CA . GLU B 1 57 ? 37.413 65.152 35.576 1.00 11.49 55 GLU B CA 1
ATOM 2885 C C . GLU B 1 57 ? 36.869 65.364 34.164 1.00 12.89 55 GLU B C 1
ATOM 2886 O O . GLU B 1 57 ? 36.783 66.500 33.663 1.00 13.01 55 GLU B O 1
ATOM 2892 N N . ALA B 1 58 ? 36.491 64.278 33.482 1.00 12.14 56 ALA B N 1
ATOM 2893 C CA . ALA B 1 58 ? 35.905 64.399 32.142 1.00 9.93 56 ALA B CA 1
ATOM 2894 C C . ALA B 1 58 ? 34.486 64.963 32.174 1.00 12.27 56 ALA B C 1
ATOM 2895 O O . ALA B 1 58 ? 34.097 65.758 31.332 1.00 12.74 56 ALA B O 1
ATOM 2897 N N . PHE B 1 59 ? 33.705 64.534 33.170 1.00 11.21 57 PHE B N 1
ATOM 2898 C CA . PHE B 1 59 ? 32.382 65.075 33.373 1.00 13.26 57 PHE B CA 1
ATOM 2899 C C . PHE B 1 59 ? 32.461 66.610 33.577 1.00 10.67 57 PHE B C 1
ATOM 2900 O O . PHE B 1 59 ? 31.695 67.300 32.906 1.00 12.54 57 PHE B O 1
ATOM 2908 N N . GLU B 1 60 ? 33.344 67.043 34.469 1.00 13.90 58 GLU B N 1
ATOM 2909 C CA . GLU B 1 60 ? 33.544 68.477 34.800 1.00 14.53 58 GLU B CA 1
ATOM 2910 C C . GLU B 1 60 ? 33.888 69.269 33.524 1.00 16.31 58 GLU B C 1
ATOM 2911 O O . GLU B 1 60 ? 33.303 70.321 33.250 1.00 16.23 58 GLU B O 1
ATOM 2917 N N . ALA B 1 61 ? 34.770 68.700 32.714 1.00 14.78 59 ALA B N 1
ATOM 2918 C CA . ALA B 1 61 ? 35.251 69.395 31.498 1.00 13.43 59 ALA B CA 1
ATOM 2919 C C . ALA B 1 61 ? 34.142 69.520 30.479 1.00 18.97 59 ALA B C 1
ATOM 2920 O O . ALA B 1 61 ? 33.926 70.575 29.873 1.00 17.11 59 ALA B O 1
ATOM 2922 N N . TYR B 1 62 ? 33.362 68.459 30.303 1.00 13.91 60 TYR B N 1
ATOM 2923 C CA . TYR B 1 62 ? 32.190 68.502 29.464 1.00 13.41 60 TYR B CA 1
ATOM 2924 C C . TYR B 1 62 ? 31.156 69.542 29.918 1.00 17.30 60 TYR B C 1
ATOM 2925 O O . TYR B 1 62 ? 30.624 70.298 29.087 1.00 16.26 60 TYR B O 1
ATOM 2934 N N . LEU B 1 63 ? 30.888 69.632 31.222 1.00 15.32 61 LEU B N 1
ATOM 2935 C CA . LEU B 1 63 ? 29.801 70.554 31.664 1.00 15.74 61 LEU B CA 1
ATOM 2936 C C . LEU B 1 63 ? 30.270 72.006 31.547 1.00 17.64 61 LEU B C 1
ATOM 2937 O O . LEU B 1 63 ? 29.462 72.918 31.258 1.00 15.50 61 LEU B O 1
ATOM 2942 N N . GLU B 1 64 ? 31.559 72.178 31.751 1.00 16.16 62 GLU B N 1
ATOM 2943 C CA . GLU B 1 64 ? 32.172 73.507 31.528 1.00 17.51 62 GLU B CA 1
ATOM 2944 C C . GLU B 1 64 ? 32.072 73.885 30.063 1.00 25.41 62 GLU B C 1
ATOM 2945 O O . GLU B 1 64 ? 31.710 75.026 29.749 1.00 22.60 62 GLU B O 1
ATOM 2951 N N . ASP B 1 65 ? 32.365 72.943 29.172 1.00 19.59 63 ASP B N 1
ATOM 2952 C CA . ASP B 1 65 ? 32.246 73.239 27.741 1.00 19.39 63 ASP B CA 1
ATOM 2953 C C . ASP B 1 65 ? 30.799 73.627 27.374 1.00 29.61 63 ASP B C 1
ATOM 2954 O O . ASP B 1 65 ? 30.550 74.523 26.561 1.00 28.10 63 ASP B O 1
ATOM 2959 N N . LEU B 1 66 ? 29.809 72.966 27.962 1.00 17.54 64 LEU B N 1
ATOM 2960 C CA . LEU B 1 66 ? 28.402 73.313 27.749 1.00 18.42 64 LEU B CA 1
ATOM 2961 C C . LEU B 1 66 ? 28.145 74.736 28.252 1.00 24.69 64 LEU B C 1
ATOM 2962 O O . LEU B 1 66 ? 27.442 75.476 27.557 1.00 26.90 64 LEU B O 1
ATOM 2967 N N . ARG B 1 67 ? 28.672 75.064 29.433 1.00 20.50 65 ARG B N 1
ATOM 2968 C CA . ARG B 1 67 ? 28.536 76.400 30.080 1.00 24.20 65 ARG B CA 1
ATOM 2969 C C . ARG B 1 67 ? 29.358 77.440 29.296 1.00 33.12 65 ARG B C 1
ATOM 2970 O O . ARG B 1 67 ? 28.786 78.481 28.972 1.00 34.10 65 ARG B O 1
ATOM 2978 N N . ASP B 1 68 ? 30.626 77.164 28.949 1.00 31.03 66 ASP B N 1
ATOM 2979 C CA . ASP B 1 68 ? 31.491 78.173 28.289 1.00 26.47 66 ASP B CA 1
ATOM 2980 C C . ASP B 1 68 ? 30.904 78.401 26.900 1.00 31.21 66 ASP B C 1
ATOM 2981 O O . ASP B 1 68 ? 31.438 79.204 26.136 1.00 60.83 66 ASP B O 1
ATOM 2986 N N . ARG B 1 69 ? 29.793 77.755 26.574 1.00 31.84 67 ARG B N 1
ATOM 2987 C CA . ARG B 1 69 ? 29.032 78.114 25.374 1.00 32.39 67 ARG B CA 1
ATOM 2988 C C . ARG B 1 69 ? 27.496 78.289 25.414 1.00 53.41 67 ARG B C 1
ATOM 2989 O O . ARG B 1 69 ? 26.842 78.171 24.380 1.00 43.38 67 ARG B O 1
ATOM 2997 N N . GLY B 1 70 ? 26.886 78.591 26.558 1.00 26.32 68 GLY B N 1
ATOM 2998 C CA . GLY B 1 70 ? 25.438 78.802 26.593 1.00 31.46 68 GLY B CA 1
ATOM 2999 C C . GLY B 1 70 ? 24.425 77.685 26.751 1.00 27.65 68 GLY B C 1
ATOM 3000 O O . GLY B 1 70 ? 23.219 77.933 26.716 1.00 27.74 68 GLY B O 1
ATOM 3001 N N . GLU B 1 71 ? 24.874 76.444 26.967 1.00 24.85 69 GLU B N 1
ATOM 3002 C CA . GLU B 1 71 ? 23.948 75.322 27.036 1.00 26.37 69 GLU B CA 1
ATOM 3003 C C . GLU B 1 71 ? 24.174 74.553 28.353 1.00 27.14 69 GLU B C 1
ATOM 3004 O O . GLU B 1 71 ? 23.992 73.330 28.420 1.00 24.23 69 GLU B O 1
ATOM 3010 N N . GLY B 1 72 ? 24.593 75.271 29.387 1.00 22.23 70 GLY B N 1
ATOM 3011 C CA . GLY B 1 72 ? 24.960 74.637 30.675 1.00 19.18 70 GLY B CA 1
ATOM 3012 C C . GLY B 1 72 ? 23.760 74.049 31.356 1.00 21.66 70 GLY B C 1
ATOM 3013 O O . GLY B 1 72 ? 22.616 74.370 31.036 1.00 20.78 70 GLY B O 1
ATOM 3014 N N . VAL B 1 73 ? 24.024 73.105 32.264 1.00 17.56 71 VAL B N 1
ATOM 3015 C CA . VAL B 1 73 ? 22.934 72.599 33.078 1.00 17.51 71 VAL B CA 1
ATOM 3016 C C . VAL B 1 73 ? 22.524 73.603 34.169 1.00 14.45 71 VAL B C 1
ATOM 3017 O O . VAL B 1 73 ? 23.342 74.413 34.576 1.00 17.32 71 VAL B O 1
ATOM 3021 N N . ASP B 1 74 ? 21.260 73.527 34.530 1.00 14.24 72 ASP B N 1
ATOM 3022 C CA . ASP B 1 74 ? 20.708 74.392 35.594 1.00 14.75 72 ASP B CA 1
ATOM 3023 C C . ASP B 1 74 ? 20.942 73.818 36.989 1.00 17.88 72 ASP B C 1
ATOM 3024 O O . ASP B 1 74 ? 21.158 74.562 37.947 1.00 17.53 72 ASP B O 1
ATOM 3029 N N . TYR B 1 75 ? 20.905 72.485 37.105 1.00 15.52 73 TYR B N 1
ATOM 3030 C CA . TYR B 1 75 ? 21.063 71.780 38.388 1.00 15.01 73 TYR B CA 1
ATOM 3031 C C . TYR B 1 75 ? 21.986 70.583 38.218 1.00 17.97 73 TYR B C 1
ATOM 3032 O O . TYR B 1 75 ? 21.896 69.882 37.199 1.00 16.13 73 TYR B O 1
ATOM 3041 N N . LEU B 1 76 ? 22.850 70.372 39.203 1.00 14.43 74 LEU B N 1
ATOM 3042 C CA . LEU B 1 76 ? 23.483 69.052 39.396 1.00 11.06 74 LEU B CA 1
ATOM 3043 C C . LEU B 1 76 ? 22.794 68.369 40.562 1.00 12.53 74 LEU B C 1
ATOM 3044 O O . LEU B 1 76 ? 22.846 68.841 41.714 1.00 12.89 74 LEU B O 1
ATOM 3049 N N . SER B 1 77 ? 22.172 67.229 40.265 1.00 11.79 75 SER B N 1
ATOM 3050 C CA . SER B 1 77 ? 21.637 66.315 41.276 1.00 11.04 75 SER B CA 1
ATOM 3051 C C . SER B 1 77 ? 22.740 65.382 41.722 1.00 11.68 75 SER B C 1
ATOM 3052 O O . SER B 1 77 ? 23.448 64.833 40.882 1.00 12.42 75 SER B O 1
ATOM 3055 N N . ILE B 1 78 ? 22.858 65.204 43.035 1.00 11.60 76 ILE B N 1
ATOM 3056 C CA . ILE B 1 78 ? 24.003 64.500 43.576 1.00 9.45 76 ILE B CA 1
ATOM 3057 C C . ILE B 1 78 ? 23.465 63.328 44.416 1.00 12.50 76 ILE B C 1
ATOM 3058 O O . ILE B 1 78 ? 22.856 63.497 45.480 1.00 12.49 76 ILE B O 1
ATOM 3063 N N . ALA B 1 79 ? 23.767 62.108 43.935 1.00 11.15 77 ALA B N 1
ATOM 3064 C CA . ALA B 1 79 ? 23.354 60.863 44.610 1.00 10.18 77 ALA B CA 1
ATOM 3065 C C . ALA B 1 79 ? 24.572 59.967 44.803 1.00 11.53 77 ALA B C 1
ATOM 3066 O O . ALA B 1 79 ? 24.435 58.727 44.784 1.00 11.82 77 ALA B O 1
ATOM 3068 N N . SER B 1 80 ? 25.751 60.540 44.985 1.00 11.42 78 SER B N 1
ATOM 3069 C CA . SER B 1 80 ? 26.972 59.820 45.298 1.00 10.90 78 SER B CA 1
ATOM 3070 C C . SER B 1 80 ? 27.089 59.521 46.825 1.00 10.61 78 SER B C 1
ATOM 3071 O O . SER B 1 80 ? 26.287 60.067 47.615 1.00 11.25 78 SER B O 1
ATOM 3074 N N . PRO B 1 81 ? 28.121 58.788 47.287 1.00 10.33 79 PRO B N 1
ATOM 3075 C CA . PRO B 1 81 ? 28.356 58.556 48.726 1.00 8.72 79 PRO B CA 1
ATOM 3076 C C . PRO B 1 81 ? 28.563 59.877 49.447 1.00 12.40 79 PRO B C 1
ATOM 3077 O O . PRO B 1 81 ? 28.961 60.887 48.836 1.00 10.71 79 PRO B O 1
ATOM 3081 N N . ASN B 1 82 ? 28.233 59.883 50.735 1.00 10.59 80 ASN B N 1
ATOM 3082 C CA . ASN B 1 82 ? 28.089 61.156 51.474 1.00 10.11 80 ASN B CA 1
ATOM 3083 C C . ASN B 1 82 ? 29.303 62.061 51.443 1.00 11.55 80 ASN B C 1
ATOM 3084 O O . ASN B 1 82 ? 29.151 63.287 51.347 1.00 12.67 80 ASN B O 1
ATOM 3089 N N . HIS B 1 83 ? 30.474 61.454 51.544 1.00 10.51 81 HIS B N 1
ATOM 3090 C CA . HIS B 1 83 ? 31.697 62.265 51.618 1.00 11.14 81 HIS B CA 1
ATOM 3091 C C . HIS B 1 83 ? 31.934 62.989 50.311 1.00 13.26 81 HIS B C 1
ATOM 3092 O O . HIS B 1 83 ? 32.675 64.000 50.300 1.00 12.72 81 HIS B O 1
ATOM 3099 N N . LEU B 1 84 ? 31.315 62.544 49.234 1.00 10.35 82 LEU B N 1
ATOM 3100 C CA . LEU B 1 84 ? 31.485 63.220 47.950 1.00 10.35 82 LEU B CA 1
ATOM 3101 C C . LEU B 1 84 ? 30.496 64.360 47.735 1.00 10.09 82 LEU B C 1
ATOM 3102 O O . LEU B 1 84 ? 30.629 65.131 46.762 1.00 11.14 82 LEU B O 1
ATOM 3107 N N . HIS B 1 85 ? 29.510 64.532 48.609 1.00 10.07 83 HIS B N 1
ATOM 3108 C CA . HIS B 1 85 ? 28.514 65.592 48.392 1.00 10.86 83 HIS B CA 1
ATOM 3109 C C . HIS B 1 85 ? 29.215 66.961 48.414 1.00 10.68 83 HIS B C 1
ATOM 3110 O O . HIS B 1 85 ? 29.042 67.708 47.467 1.00 12.05 83 HIS B O 1
ATOM 3117 N N . TYR B 1 86 ? 29.995 67.218 49.452 1.00 11.75 84 TYR B N 1
ATOM 3118 C CA . TYR B 1 86 ? 30.670 68.544 49.514 1.00 13.60 84 TYR B CA 1
ATOM 3119 C C . TYR B 1 86 ? 31.469 68.892 48.234 1.00 12.72 84 TYR B C 1
ATOM 3120 O O . TYR B 1 86 ? 31.187 69.947 47.615 1.00 11.76 84 TYR B O 1
ATOM 3129 N N . PRO B 1 87 ? 32.442 68.024 47.855 1.00 11.42 85 PRO B N 1
ATOM 3130 C CA . PRO B 1 87 ? 33.208 68.452 46.665 1.00 13.57 85 PRO B CA 1
ATOM 3131 C C . PRO B 1 87 ? 32.397 68.423 45.366 1.00 14.61 85 PRO B C 1
ATOM 3132 O O . PRO B 1 87 ? 32.665 69.198 44.429 1.00 15.00 85 PRO B O 1
ATOM 3136 N N . GLN B 1 88 ? 31.335 67.615 45.256 1.00 12.57 86 GLN B N 1
ATOM 3137 C CA . GLN B 1 88 ? 30.555 67.671 44.058 1.00 12.23 86 GLN B CA 1
ATOM 3138 C C . GLN B 1 88 ? 29.609 68.870 44.038 1.00 11.26 86 GLN B C 1
ATOM 3139 O O . GLN B 1 88 ? 29.281 69.383 42.968 1.00 12.36 86 GLN B O 1
ATOM 3145 N N . ILE B 1 89 ? 29.181 69.366 45.215 1.00 11.75 87 ILE B N 1
ATOM 3146 C CA . ILE B 1 89 ? 28.427 70.630 45.245 1.00 10.90 87 ILE B CA 1
ATOM 3147 C C . ILE B 1 89 ? 29.314 71.819 44.811 1.00 13.11 87 ILE B C 1
ATOM 3148 O O . ILE B 1 89 ? 28.869 72.713 44.066 1.00 15.47 87 ILE B O 1
ATOM 3153 N N . ARG B 1 90 ? 30.541 71.754 45.263 1.00 12.77 88 ARG B N 1
ATOM 3154 C CA . ARG B 1 90 ? 31.432 72.848 44.808 1.00 15.11 88 ARG B CA 1
ATOM 3155 C C . ARG B 1 90 ? 31.598 72.786 43.289 1.00 19.31 88 ARG B C 1
ATOM 3156 O O . ARG B 1 90 ? 31.612 73.844 42.615 1.00 18.78 88 ARG B O 1
ATOM 3164 N N . MET B 1 91 ? 31.801 71.575 42.759 1.00 15.15 89 MET B N 1
ATOM 3165 C CA A MET B 1 91 ? 31.823 71.449 41.294 0.50 15.38 89 MET B CA 1
ATOM 3166 C CA B MET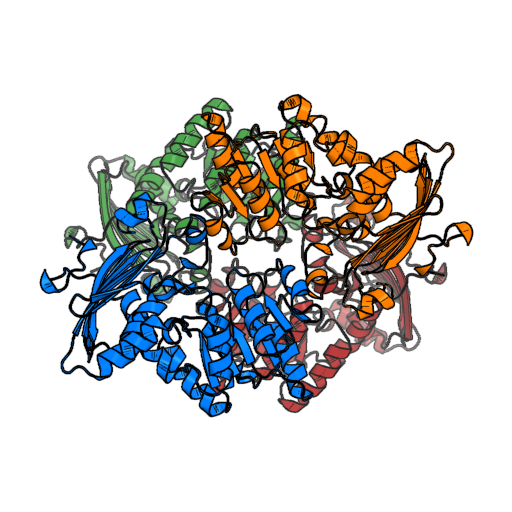 B 1 91 ? 31.823 71.430 41.289 0.50 15.65 89 MET B CA 1
ATOM 3167 C C . MET B 1 91 ? 30.590 72.071 40.631 1.00 16.95 89 MET B C 1
ATOM 3168 O O . MET B 1 91 ? 30.691 72.809 39.636 1.00 15.24 89 MET B O 1
ATOM 3177 N N . ALA B 1 92 ? 29.379 71.814 41.119 1.00 14.29 90 ALA B N 1
ATOM 3178 C CA . ALA B 1 92 ? 28.190 72.335 40.542 1.00 13.73 90 ALA B CA 1
ATOM 3179 C C . ALA B 1 92 ? 28.186 73.866 40.498 1.00 16.44 90 ALA B C 1
ATOM 3180 O O . ALA B 1 92 ? 27.885 74.460 39.456 1.00 15.36 90 ALA B O 1
ATOM 3182 N N . LEU B 1 93 ? 28.413 74.448 41.662 1.00 16.32 91 LEU B N 1
ATOM 3183 C CA . LEU B 1 93 ? 28.345 75.915 41.736 1.00 15.74 91 LEU B CA 1
ATOM 3184 C C . LEU B 1 93 ? 29.331 76.569 40.801 1.00 20.02 91 LEU B C 1
ATOM 3185 O O . LEU B 1 93 ? 28.974 77.527 40.110 1.00 17.17 91 LEU B O 1
ATOM 3190 N N . ARG B 1 94 ? 30.565 76.085 40.799 1.00 17.18 92 ARG B N 1
ATOM 3191 C CA . ARG B 1 94 ? 31.552 76.619 39.876 1.00 27.08 92 ARG B CA 1
ATOM 3192 C C . ARG B 1 94 ? 31.111 76.504 38.427 1.00 35.58 92 ARG B C 1
ATOM 3193 O O . ARG B 1 94 ? 31.364 77.424 37.653 1.00 19.55 92 ARG B O 1
ATOM 3201 N N . LEU B 1 95 ? 30.410 75.429 38.073 1.00 20.32 93 LEU B N 1
ATOM 3202 C CA . LEU B 1 95 ? 29.909 75.263 36.712 1.00 17.76 93 LEU B CA 1
ATOM 3203 C C . LEU B 1 95 ? 28.600 76.029 36.398 1.00 17.42 93 LEU B C 1
ATOM 3204 O O . LEU B 1 95 ? 28.075 75.810 35.320 1.00 18.53 93 LEU B O 1
ATOM 3209 N N . GLY B 1 96 ? 28.103 76.941 37.268 1.00 14.78 94 GLY B N 1
ATOM 3210 C CA . GLY B 1 96 ? 26.849 77.648 37.061 1.00 15.06 94 GLY B CA 1
ATOM 3211 C C . GLY B 1 96 ? 25.603 76.884 37.225 1.00 17.60 94 GLY B C 1
ATOM 3212 O O . GLY B 1 96 ? 24.588 77.207 36.598 1.00 18.59 94 GLY B O 1
ATOM 3213 N N . ALA B 1 97 ? 25.713 75.828 38.049 1.00 15.50 95 ALA B N 1
ATOM 3214 C CA . ALA B 1 97 ? 24.493 75.107 38.335 1.00 15.18 95 ALA B CA 1
ATOM 3215 C C . ALA B 1 97 ? 24.190 75.264 39.833 1.00 11.03 95 ALA B C 1
ATOM 3216 O O . ALA B 1 97 ? 25.131 75.341 40.584 1.00 16.45 95 ALA B O 1
ATOM 3218 N N . ASN B 1 98 ? 22.883 75.242 40.117 1.00 13.83 96 ASN B N 1
ATOM 3219 C CA . ASN B 1 98 ? 22.417 74.928 41.475 1.00 13.45 96 ASN B CA 1
ATOM 3220 C C . ASN B 1 98 ? 22.747 73.466 41.768 1.00 15.52 96 ASN B C 1
ATOM 3221 O O . ASN B 1 98 ? 22.952 72.659 40.829 1.00 17.38 96 ASN B O 1
ATOM 3226 N N . ALA B 1 99 ? 22.927 73.163 43.047 1.00 12.19 97 ALA B N 1
ATOM 3227 C CA . ALA B 1 99 ? 23.124 71.759 43.452 1.00 11.56 97 ALA B CA 1
ATOM 3228 C C . ALA B 1 99 ? 21.834 71.308 44.134 1.00 14.81 97 ALA B C 1
ATOM 3229 O O . ALA B 1 99 ? 21.210 72.029 44.948 1.00 13.46 97 ALA B O 1
ATOM 3231 N N . LEU B 1 100 ? 21.455 70.062 43.892 1.00 13.53 98 LEU B N 1
ATOM 3232 C CA . LEU B 1 100 ? 20.417 69.420 44.676 1.00 14.29 98 LEU B CA 1
ATOM 3233 C C . LEU B 1 100 ? 20.963 68.103 45.204 1.00 13.42 98 LEU B C 1
ATOM 3234 O O . LEU B 1 100 ? 21.016 67.136 44.424 1.00 13.73 98 LEU B O 1
ATOM 3239 N N . SER B 1 101 ? 21.446 68.095 46.442 1.00 12.37 99 SER B N 1
ATOM 3240 C CA . SER B 1 101 ? 22.205 66.944 46.937 1.00 12.91 99 SER B CA 1
ATOM 3241 C C . SER B 1 101 ? 21.327 66.080 47.804 1.00 13.67 99 SER B C 1
ATOM 3242 O O . SER B 1 101 ? 20.533 66.534 48.621 1.00 12.74 99 SER B O 1
ATOM 3245 N N . GLU B 1 102 ? 21.473 64.780 47.627 1.00 11.42 100 GLU B N 1
ATOM 3246 C CA . GLU B 1 102 ? 20.937 63.906 48.650 1.00 10.21 100 GLU B CA 1
ATOM 3247 C C . GLU B 1 102 ? 21.381 64.262 50.062 1.00 10.94 100 GLU B C 1
ATOM 3248 O O . GLU B 1 102 ? 22.428 64.866 50.280 1.00 12.06 100 GLU B O 1
ATOM 3254 N N . LYS B 1 103 ? 20.621 63.777 51.036 1.00 11.10 101 LYS B N 1
ATOM 3255 C CA . LYS B 1 103 ? 21.040 63.846 52.417 1.00 11.09 101 LYS B CA 1
ATOM 3256 C C . LYS B 1 103 ? 22.179 62.860 52.754 1.00 12.01 101 LYS B C 1
ATOM 3257 O O . LYS B 1 103 ? 22.398 61.880 52.017 1.00 12.12 101 LYS B O 1
ATOM 3263 N N . PRO B 1 104 ? 22.963 63.108 53.803 1.00 12.04 102 PRO B N 1
ATOM 3264 C CA . PRO B 1 104 ? 23.074 64.429 54.447 1.00 11.31 102 PRO B CA 1
ATOM 3265 C C . PRO B 1 104 ? 23.679 65.404 53.425 1.00 13.39 102 PRO B C 1
ATOM 3266 O O . PRO B 1 104 ? 24.495 64.995 52.600 1.00 12.98 102 PRO B O 1
ATOM 3270 N N . LEU B 1 105 ? 23.321 66.676 53.459 1.00 11.95 103 LEU B N 1
ATOM 3271 C CA . LEU B 1 105 ? 23.806 67.627 52.458 1.00 10.39 103 LEU B CA 1
ATOM 3272 C C . LEU B 1 105 ? 25.324 67.593 52.404 1.00 11.68 103 LEU B C 1
ATOM 3273 O O . LEU B 1 105 ? 25.898 67.492 51.281 1.00 13.36 103 LEU B O 1
ATOM 3278 N N . VAL B 1 106 ? 25.978 67.708 53.559 1.00 10.30 104 VAL B N 1
ATOM 3279 C CA . VAL B 1 106 ? 27.395 67.437 53.670 1.00 8.99 104 VAL B CA 1
ATOM 3280 C C . VAL B 1 106 ? 27.689 66.750 55.005 1.00 10.78 104 VAL B C 1
ATOM 3281 O O . VAL B 1 106 ? 26.752 66.529 55.787 1.00 13.19 104 VAL B O 1
ATOM 3285 N N . LEU B 1 107 ? 28.934 66.364 55.279 1.00 10.79 105 LEU B N 1
ATOM 3286 C CA . LEU B 1 107 ? 29.280 65.659 56.528 1.00 11.44 105 LEU B CA 1
ATOM 3287 C C . LEU B 1 107 ? 29.589 66.584 57.707 1.00 13.10 105 LEU B C 1
ATOM 3288 O O . LEU B 1 107 ? 29.441 66.178 58.873 1.00 14.49 105 LEU B O 1
ATOM 3293 N N . TRP B 1 108 ? 30.110 67.792 57.443 1.00 12.43 106 TRP B N 1
ATOM 3294 C CA . TRP B 1 108 ? 30.665 68.583 58.533 1.00 13.02 106 TRP B CA 1
ATOM 3295 C C . TRP B 1 108 ? 30.186 70.029 58.501 1.00 12.33 106 TRP B C 1
ATOM 3296 O O . TRP B 1 108 ? 30.005 70.602 57.435 1.00 12.81 106 TRP B O 1
ATOM 3307 N N . PRO B 1 109 ? 30.036 70.622 59.692 1.00 13.92 107 PRO B N 1
ATOM 3308 C CA . PRO B 1 109 ? 29.704 72.055 59.748 1.00 13.39 107 PRO B CA 1
ATOM 3309 C C . PRO B 1 109 ? 30.707 72.991 59.019 1.00 13.07 107 PRO B C 1
ATOM 3310 O O . PRO B 1 109 ? 30.260 73.976 58.428 1.00 15.09 107 PRO B O 1
ATOM 3314 N N . GLU B 1 110 ? 31.974 72.625 58.996 1.00 13.52 108 GLU B N 1
ATOM 3315 C CA . GLU B 1 110 ? 32.962 73.428 58.240 1.00 18.10 108 GLU B CA 1
ATOM 3316 C C . GLU B 1 110 ? 32.632 73.431 56.752 1.00 18.09 108 GLU B C 1
ATOM 3317 O O . GLU B 1 110 ? 32.855 74.425 56.061 1.00 17.41 108 GLU B O 1
ATOM 3323 N N . GLU B 1 111 ? 32.104 72.319 56.234 1.00 13.56 109 GLU B N 1
ATOM 3324 C CA . GLU B 1 111 ? 31.717 72.256 54.832 1.00 12.64 109 GLU B CA 1
ATOM 3325 C C . GLU B 1 111 ? 30.491 73.127 54.524 1.00 13.28 109 GLU B C 1
ATOM 3326 O O . GLU B 1 111 ? 30.449 73.853 53.519 1.00 12.85 109 GLU B O 1
ATOM 3332 N N . ILE B 1 112 ? 29.503 73.191 55.438 1.00 14.49 110 ILE B N 1
ATOM 3333 C CA . ILE B 1 112 ? 28.389 74.133 55.297 1.00 13.59 110 ILE B CA 1
ATOM 3334 C C . ILE B 1 112 ? 28.917 75.590 55.221 1.00 13.14 110 ILE B C 1
ATOM 3335 O O . ILE B 1 112 ? 28.489 76.336 54.343 1.00 14.47 110 ILE B O 1
ATOM 3340 N N . ALA B 1 113 ? 29.847 75.880 56.127 1.00 14.57 111 ALA B N 1
ATOM 3341 C CA . ALA B 1 113 ? 30.334 77.273 56.177 1.00 17.31 111 ALA B CA 1
ATOM 3342 C C . ALA B 1 113 ? 31.043 77.653 54.881 1.00 19.28 111 ALA B C 1
ATOM 3343 O O . ALA B 1 113 ? 30.815 78.743 54.312 1.00 16.89 111 ALA B O 1
ATOM 3345 N N . ARG B 1 114 ? 31.838 76.728 54.355 1.00 16.68 112 ARG B N 1
ATOM 3346 C CA . ARG B 1 114 ? 32.504 77.036 53.086 1.00 14.83 112 ARG B CA 1
ATOM 3347 C C . ARG B 1 114 ? 31.558 77.151 51.903 1.00 19.80 112 ARG B C 1
ATOM 3348 O O . ARG B 1 114 ? 31.707 77.985 51.000 1.00 16.72 112 ARG B O 1
ATOM 3356 N N . LEU B 1 115 ? 30.539 76.299 51.863 1.00 13.55 113 LEU B N 1
ATOM 3357 C CA . LEU B 1 115 ? 29.530 76.433 50.842 1.00 14.78 113 LEU B CA 1
ATOM 3358 C C . LEU B 1 115 ? 28.726 77.757 50.859 1.00 15.25 113 LEU B C 1
ATOM 3359 O O . LEU B 1 115 ? 28.337 78.259 49.815 1.00 16.21 113 LEU B O 1
ATOM 3364 N N . LYS B 1 116 ? 28.490 78.309 52.044 1.00 16.00 114 LYS B N 1
ATOM 3365 C CA A LYS B 1 116 ? 27.778 79.587 52.126 0.50 15.17 114 LYS B CA 1
ATOM 3366 C CA B LYS B 1 116 ? 27.784 79.589 52.140 0.50 15.76 114 LYS B CA 1
ATOM 3367 C C . LYS B 1 116 ? 28.631 80.659 51.457 1.00 16.40 114 LYS B C 1
ATOM 3368 O O . LYS B 1 116 ? 28.121 81.497 50.713 1.00 19.19 114 LYS B O 1
ATOM 3379 N N . GLU B 1 117 ? 29.916 80.611 51.716 1.00 16.35 115 GLU B N 1
ATOM 3380 C CA . GLU B 1 117 ? 30.799 81.556 51.026 1.00 18.28 115 GLU B CA 1
ATOM 3381 C C . GLU B 1 117 ? 30.858 81.338 49.531 1.00 22.05 115 GLU B C 1
ATOM 3382 O O . GLU B 1 117 ? 30.803 82.289 48.733 1.00 21.93 115 GLU B O 1
ATOM 3388 N N . LEU B 1 118 ? 30.990 80.071 49.135 1.00 17.15 116 LEU B N 1
ATOM 3389 C CA . LEU B 1 118 ? 31.000 79.816 47.688 1.00 15.84 116 LEU B CA 1
ATOM 3390 C C . LEU B 1 118 ? 29.708 80.189 46.937 1.00 19.21 116 LEU B C 1
ATOM 3391 O O . LEU B 1 118 ? 29.820 80.615 45.788 1.00 16.71 116 LEU B O 1
ATOM 3396 N N . GLU B 1 119 ? 28.496 80.070 47.511 1.00 14.44 117 GLU B N 1
ATOM 3397 C CA . GLU B 1 119 ? 27.279 80.561 46.869 1.00 12.81 117 GLU B CA 1
ATOM 3398 C C . GLU B 1 119 ? 27.460 82.038 46.468 1.00 15.07 117 GLU B C 1
ATOM 3399 O O . GLU B 1 119 ? 26.910 82.471 45.436 1.00 15.47 117 GLU B O 1
ATOM 3405 N N . ALA B 1 120 ? 28.048 82.765 47.403 1.00 17.16 118 ALA B N 1
ATOM 3406 C CA . ALA B 1 120 ? 28.093 84.235 47.216 1.00 19.98 118 ALA B CA 1
ATOM 3407 C C . ALA B 1 120 ? 29.041 84.603 46.094 1.00 22.10 118 ALA B C 1
ATOM 3408 O O . ALA B 1 120 ? 28.986 85.717 45.581 1.00 20.66 118 ALA B O 1
ATOM 3410 N N . ARG B 1 121 ? 29.912 83.679 45.704 1.00 18.09 119 ARG B N 1
ATOM 3411 C CA . ARG B 1 121 ? 30.922 83.922 44.660 1.00 16.30 119 ARG B CA 1
ATOM 3412 C C . ARG B 1 121 ? 30.579 83.278 43.324 1.00 23.40 119 ARG B C 1
ATOM 3413 O O . ARG B 1 121 ? 31.201 83.516 42.276 1.00 18.67 119 ARG B O 1
ATOM 3421 N N . THR B 1 122 ? 29.529 82.475 43.324 1.00 16.29 120 THR B N 1
ATOM 3422 C CA . THR B 1 122 ? 29.081 81.852 42.103 1.00 17.43 120 THR B CA 1
ATOM 3423 C C . THR B 1 122 ? 27.653 82.146 41.619 1.00 14.93 120 THR B C 1
ATOM 3424 O O . THR B 1 122 ? 27.184 81.591 40.584 1.00 15.77 120 THR B O 1
ATOM 3428 N N . GLY B 1 123 ? 26.834 82.842 42.424 1.00 17.62 121 GLY B N 1
ATOM 3429 C CA . GLY B 1 123 ? 25.470 83.167 42.009 1.00 20.89 121 GLY B CA 1
ATOM 3430 C C . GLY B 1 123 ? 24.516 81.998 41.929 1.00 14.12 121 GLY B C 1
ATOM 3431 O O . GLY B 1 123 ? 23.466 82.103 41.272 1.00 17.85 121 GLY B O 1
ATOM 3432 N N . ARG B 1 124 ? 24.907 80.856 42.535 1.00 18.27 122 ARG B N 1
ATOM 3433 C CA . ARG B 1 124 ? 24.033 79.697 42.580 1.00 12.53 122 ARG B CA 1
ATOM 3434 C C . ARG B 1 124 ? 23.853 79.210 44.026 1.00 15.27 122 ARG B C 1
ATOM 3435 O O . ARG B 1 124 ? 24.470 79.701 44.965 1.00 17.42 122 ARG B O 1
ATOM 3443 N N . ARG B 1 125 ? 22.967 78.231 44.145 1.00 16.09 123 ARG B N 1
ATOM 3444 C CA . ARG B 1 125 ? 22.426 77.891 45.449 1.00 14.75 123 ARG B CA 1
ATOM 3445 C C . ARG B 1 125 ? 22.537 76.365 45.614 1.00 15.76 123 ARG B C 1
ATOM 3446 O O . ARG B 1 125 ? 22.441 75.593 44.623 1.00 15.51 123 ARG B O 1
ATOM 3454 N N . VAL B 1 126 ? 22.657 75.973 46.875 1.00 13.94 124 VAL B N 1
ATOM 3455 C CA . VAL B 1 126 ? 22.813 74.584 47.294 1.00 15.60 124 VAL B CA 1
ATOM 3456 C C . VAL B 1 126 ? 21.512 74.171 47.974 1.00 17.50 124 VAL B C 1
ATOM 3457 O O . VAL B 1 126 ? 21.070 74.777 48.964 1.00 14.76 124 VAL B O 1
ATOM 3461 N N . TYR B 1 127 ? 20.934 73.059 47.537 1.00 14.11 125 TYR B N 1
ATOM 3462 C CA . TYR B 1 127 ? 19.685 72.569 48.112 1.00 14.25 125 TYR B CA 1
ATOM 3463 C C . TYR B 1 127 ? 19.860 71.086 48.409 1.00 17.23 125 TYR B C 1
ATOM 3464 O O . TYR B 1 127 ? 20.820 70.456 47.944 1.00 14.90 125 TYR B O 1
ATOM 3473 N N . THR B 1 128 ? 18.949 70.543 49.216 1.00 14.10 126 THR B N 1
ATOM 3474 C CA . THR B 1 128 ? 19.144 69.158 49.667 1.00 14.66 126 THR B CA 1
ATOM 3475 C C . THR B 1 128 ? 17.825 68.428 49.725 1.00 13.34 126 THR B C 1
ATOM 3476 O O . THR B 1 128 ? 16.732 68.999 49.832 1.00 13.41 126 THR B O 1
ATOM 3480 N N . VAL B 1 129 ? 17.941 67.103 49.634 1.00 12.08 127 VAL B N 1
ATOM 3481 C CA . VAL B 1 129 ? 16.733 66.258 49.686 1.00 11.57 127 VAL B CA 1
ATOM 3482 C C . VAL B 1 129 ? 16.473 65.868 51.142 1.00 15.80 127 VAL B C 1
ATOM 3483 O O . VAL B 1 129 ? 17.208 65.060 51.706 1.00 16.84 127 VAL B O 1
ATOM 3487 N N . LEU B 1 130 ? 15.417 66.448 51.713 1.00 13.27 128 LEU B N 1
ATOM 3488 C CA . LEU B 1 130 ? 14.952 66.106 53.074 1.00 14.15 128 LEU B CA 1
ATOM 3489 C C . LEU B 1 130 ? 13.452 65.855 52.952 1.00 13.84 128 LEU B C 1
ATOM 3490 O O . LEU B 1 130 ? 12.614 66.715 53.224 1.00 14.82 128 LEU B O 1
ATOM 3495 N N . GLN B 1 131 ? 13.092 64.669 52.464 1.00 11.13 129 GLN B N 1
ATOM 3496 C CA . GLN B 1 131 ? 11.693 64.445 52.147 1.00 12.04 129 GLN B CA 1
ATOM 3497 C C . GLN B 1 131 ? 10.785 64.450 53.363 1.00 10.56 129 GLN B C 1
ATOM 3498 O O . GLN B 1 131 ? 9.581 64.622 53.157 1.00 13.82 129 GLN B O 1
ATOM 3504 N N . LEU B 1 132 ? 11.297 64.217 54.571 1.00 13.65 130 LEU B N 1
ATOM 3505 C CA . LEU B 1 132 ? 10.373 64.265 55.716 1.00 12.90 130 LEU B CA 1
ATOM 3506 C C . LEU B 1 132 ? 9.745 65.652 55.817 1.00 16.41 130 LEU B C 1
ATOM 3507 O O . LEU B 1 132 ? 8.605 65.784 56.298 1.00 14.33 130 LEU B O 1
ATOM 3512 N N . ARG B 1 133 ? 10.437 66.687 55.349 1.00 13.34 131 ARG B N 1
ATOM 3513 C CA . ARG B 1 133 ? 9.883 68.058 55.407 1.00 14.35 131 ARG B CA 1
ATOM 3514 C C . ARG B 1 133 ? 8.703 68.273 54.452 1.00 16.68 131 ARG B C 1
ATOM 3515 O O . ARG B 1 133 ? 8.002 69.293 54.568 1.00 17.39 131 ARG B O 1
ATOM 3523 N N . VAL B 1 134 ? 8.472 67.351 53.517 1.00 13.67 132 VAL B N 1
ATOM 3524 C CA . VAL B 1 134 ? 7.257 67.400 52.687 1.00 15.46 132 VAL B CA 1
ATOM 3525 C C . VAL B 1 134 ? 6.240 66.276 52.920 1.00 13.41 132 VAL B C 1
ATOM 3526 O O . VAL B 1 134 ? 5.239 66.137 52.187 1.00 17.71 132 VAL B O 1
ATOM 3530 N N . HIS B 1 135 ? 6.450 65.508 53.984 1.00 14.45 133 HIS B N 1
ATOM 3531 C CA . HIS B 1 135 ? 5.576 64.400 54.306 1.00 14.73 133 HIS B CA 1
ATOM 3532 C C . HIS B 1 135 ? 4.286 65.002 54.881 1.00 15.07 133 HIS B C 1
ATOM 3533 O O . HIS B 1 135 ? 4.311 65.766 55.851 1.00 15.64 133 HIS B O 1
ATOM 3540 N N . PRO B 1 136 ? 3.116 64.665 54.320 1.00 15.89 134 PRO B N 1
ATOM 3541 C CA . PRO B 1 136 ? 1.904 65.367 54.718 1.00 17.91 134 PRO B CA 1
ATOM 3542 C C . PRO B 1 136 ? 1.556 65.191 56.192 1.00 15.90 134 PRO B C 1
ATOM 3543 O O . PRO B 1 136 ? 1.082 66.144 56.806 1.00 17.37 134 PRO B O 1
ATOM 3547 N N . SER B 1 137 ? 1.905 64.052 56.773 1.00 16.33 135 SER B N 1
ATOM 3548 C CA . SER B 1 137 ? 1.573 63.786 58.178 1.00 15.02 135 SER B CA 1
ATOM 3549 C C . SER B 1 137 ? 2.448 64.635 59.067 1.00 16.48 135 SER B C 1
ATOM 3550 O O . SER B 1 137 ? 2.026 65.052 60.148 1.00 18.02 135 SER B O 1
ATOM 3553 N N . LEU B 1 138 ? 3.704 64.829 58.661 1.00 13.63 136 LEU B N 1
ATOM 3554 C CA . LEU B 1 138 ? 4.602 65.635 59.483 1.00 17.71 136 LEU B CA 1
ATOM 3555 C C . LEU B 1 138 ? 4.353 67.130 59.333 1.00 15.41 136 LEU B C 1
ATOM 3556 O O . LEU B 1 138 ? 4.539 67.897 60.278 1.00 15.18 136 LEU B O 1
ATOM 3561 N N . LEU B 1 139 ? 3.982 67.585 58.132 1.00 14.55 137 LEU B N 1
ATOM 3562 C CA . LEU B 1 139 ? 3.584 68.985 57.983 1.00 14.20 137 LEU B CA 1
ATOM 3563 C C . LEU B 1 139 ? 2.353 69.266 58.856 1.00 13.62 137 LEU B C 1
ATOM 3564 O O . LEU B 1 139 ? 2.261 70.336 59.473 1.00 15.28 137 LEU B O 1
ATOM 3569 N N . ALA B 1 140 ? 1.447 68.303 58.914 1.00 16.65 138 ALA B N 1
ATOM 3570 C CA . ALA B 1 140 ? 0.250 68.486 59.732 1.00 17.79 138 ALA B CA 1
ATOM 3571 C C . ALA B 1 140 ? 0.630 68.504 61.219 1.00 19.82 138 ALA B C 1
ATOM 3572 O O . ALA B 1 140 ? 0.119 69.315 62.005 1.00 18.23 138 ALA B O 1
ATOM 3574 N N . LEU B 1 141 ? 1.532 67.614 61.623 1.00 15.56 139 LEU B N 1
ATOM 3575 C CA . LEU B 1 141 ? 1.992 67.585 63.035 1.00 15.45 139 LEU B CA 1
ATOM 3576 C C . LEU B 1 141 ? 2.636 68.928 63.356 1.00 15.38 139 LEU B C 1
ATOM 3577 O O . LEU B 1 141 ? 2.432 69.532 64.425 1.00 16.30 139 LEU B O 1
ATOM 3582 N N . LYS B 1 142 ? 3.472 69.432 62.448 1.00 16.70 140 LYS B N 1
ATOM 3583 C CA . LYS B 1 142 ? 4.122 70.707 62.698 1.00 15.83 140 LYS B CA 1
ATOM 3584 C C . LYS B 1 142 ? 3.133 71.850 62.957 1.00 19.09 140 LYS B C 1
ATOM 3585 O O . LYS B 1 142 ? 3.343 72.684 63.845 1.00 19.40 140 LYS B O 1
ATOM 3591 N N . GLU B 1 143 ? 2.032 71.858 62.219 1.00 17.45 141 GLU B N 1
ATOM 3592 C CA . GLU B 1 143 ? 1.036 72.899 62.449 1.00 18.44 141 GLU B CA 1
ATOM 3593 C C . GLU B 1 143 ? 0.375 72.729 63.813 1.00 20.16 141 GLU B C 1
ATOM 3594 O O . GLU B 1 143 ? 0.234 73.729 64.531 1.00 24.51 141 GLU B O 1
ATOM 3600 N N . ARG B 1 144 ? 0.023 71.505 64.186 1.00 17.88 142 ARG B N 1
ATOM 3601 C CA . ARG B 1 144 ? -0.535 71.205 65.509 1.00 16.73 142 ARG B CA 1
ATOM 3602 C C . ARG B 1 144 ? 0.406 71.635 66.627 1.00 22.86 142 ARG B C 1
ATOM 3603 O O . ARG B 1 144 ? -0.028 72.297 67.582 1.00 23.75 142 ARG B O 1
ATOM 3611 N N . LEU B 1 145 ? 1.701 71.366 66.479 1.00 18.08 143 LEU B N 1
ATOM 3612 C CA . LEU B 1 145 ? 2.632 71.635 67.580 1.00 21.17 143 LEU B CA 1
ATOM 3613 C C . LEU B 1 145 ? 2.858 73.129 67.735 1.00 26.26 143 LEU B C 1
ATOM 3614 O O . LEU B 1 145 ? 3.218 73.586 68.823 1.00 27.79 143 LEU B O 1
ATOM 3619 N N . GLY B 1 146 ? 2.663 73.883 66.660 1.00 22.98 144 GLY B N 1
ATOM 3620 C CA . GLY B 1 146 ? 2.884 75.324 66.687 1.00 29.43 144 GLY B CA 1
ATOM 3621 C C . GLY B 1 146 ? 1.795 76.040 67.473 1.00 28.14 144 GLY B C 1
ATOM 3622 O O . GLY B 1 146 ? 1.948 77.214 67.800 1.00 32.35 144 GLY B O 1
ATOM 3623 N N . GLN B 1 147 ? 0.702 75.345 67.775 1.00 25.70 145 GLN B N 1
ATOM 3624 C CA . GLN B 1 147 ? -0.438 76.033 68.394 1.00 30.30 145 GLN B CA 1
ATOM 3625 C C . GLN B 1 147 ? -0.270 75.957 69.903 1.00 43.24 145 GLN B C 1
ATOM 3626 O O . GLN B 1 147 ? -1.084 76.499 70.647 1.00 41.29 145 GLN B O 1
ATOM 3632 N N . GLU B 1 148 ? 0.784 75.270 70.337 1.00 29.60 146 GLU B N 1
ATOM 3633 C CA . GLU B 1 148 ? 0.940 74.880 71.731 1.00 40.18 146 GLU B CA 1
ATOM 3634 C C . GLU B 1 148 ? 2.165 75.570 72.326 1.00 23.94 146 GLU B C 1
ATOM 3635 O O . GLU B 1 148 ? 3.237 75.567 71.741 1.00 40.07 146 GLU B O 1
ATOM 3641 N N . LYS B 1 149 ? 1.970 76.230 73.465 1.00 27.05 147 LYS B N 1
ATOM 3642 C CA . LYS B 1 149 ? 3.093 76.837 74.178 1.00 19.78 147 LYS B CA 1
ATOM 3643 C C . LYS B 1 149 ? 3.804 75.788 75.042 1.00 22.58 147 LYS B C 1
ATOM 3644 O O . LYS B 1 149 ? 3.217 74.799 75.467 1.00 29.21 147 LYS B O 1
ATOM 3650 N N . GLY B 1 150 ? 5.066 76.064 75.315 1.00 20.14 148 GLY B N 1
ATOM 3651 C CA . GLY B 1 150 ? 5.898 75.168 76.116 1.00 20.15 148 GLY B CA 1
ATOM 3652 C C . GLY B 1 150 ? 6.715 74.193 75.281 1.00 22.77 148 GLY B C 1
ATOM 3653 O O . GLY B 1 150 ? 6.298 73.809 74.179 1.00 22.44 148 GLY B O 1
ATOM 3654 N N . ALA B 1 151 ? 7.818 73.719 75.849 1.00 16.24 149 ALA B N 1
ATOM 3655 C CA . ALA B 1 151 ? 8.578 72.659 75.164 1.00 13.94 149 ALA B CA 1
ATOM 3656 C C . ALA B 1 151 ? 7.811 71.342 75.265 1.00 19.82 149 ALA B C 1
ATOM 3657 O O . ALA B 1 151 ? 6.978 71.101 76.139 1.00 18.68 149 ALA B O 1
ATOM 3659 N N . LYS B 1 152 ? 8.058 70.481 74.288 1.00 15.31 150 LYS B N 1
ATOM 3660 C CA . LYS B 1 152 ? 7.371 69.212 74.238 1.00 16.58 150 LYS B CA 1
ATOM 3661 C C . LYS B 1 152 ? 8.290 68.093 74.708 1.00 15.55 150 LYS B C 1
ATOM 3662 O O . LYS B 1 152 ? 9.508 68.216 74.671 1.00 19.80 150 LYS B O 1
ATOM 3668 N N . ASP B 1 153 ? 7.691 66.985 75.091 1.00 15.25 151 ASP B N 1
ATOM 3669 C CA . ASP B 1 153 ? 8.439 65.775 75.402 1.00 15.22 151 ASP B CA 1
ATOM 3670 C C . ASP B 1 153 ? 8.188 64.762 74.293 1.00 14.25 151 ASP B C 1
ATOM 3671 O O . ASP B 1 153 ? 7.036 64.424 73.974 1.00 17.20 151 ASP B O 1
ATOM 3676 N N . VAL B 1 154 ? 9.282 64.275 73.710 1.00 14.42 152 VAL B N 1
ATOM 3677 C CA . VAL B 1 154 ? 9.205 63.505 72.461 1.00 14.38 152 VAL B CA 1
ATOM 3678 C C . VAL B 1 154 ? 9.936 62.180 72.605 1.00 13.04 152 VAL B C 1
ATOM 3679 O O . VAL B 1 154 ? 11.044 62.096 73.164 1.00 13.47 152 VAL B O 1
ATOM 3683 N N . VAL B 1 155 ? 9.328 61.104 72.085 1.00 13.29 153 VAL B N 1
ATOM 3684 C CA . VAL B 1 155 ? 10.039 59.835 71.892 1.00 14.31 153 VAL B CA 1
ATOM 3685 C C . VAL B 1 155 ? 10.103 59.565 70.386 1.00 13.25 153 VAL B C 1
ATOM 3686 O O . VAL B 1 155 ? 9.063 59.534 69.717 1.00 15.01 153 VAL B O 1
ATOM 3690 N N . LEU B 1 156 ? 11.329 59.460 69.873 1.00 13.30 154 LEU B N 1
ATOM 3691 C CA . LEU B 1 156 ? 11.559 59.277 68.432 1.00 13.88 154 LEU B CA 1
ATOM 3692 C C . LEU B 1 156 ? 12.137 57.875 68.273 1.00 12.58 154 LEU B C 1
ATOM 3693 O O . LEU B 1 156 ? 13.183 57.580 68.865 1.00 13.26 154 LEU B O 1
ATOM 3698 N N . THR B 1 157 ? 11.450 57.022 67.493 1.00 13.36 155 THR B N 1
ATOM 3699 C CA . THR B 1 157 ? 11.928 55.672 67.245 1.00 11.86 155 THR B CA 1
ATOM 3700 C C . THR B 1 157 ? 12.059 55.503 65.745 1.00 12.95 155 THR B C 1
ATOM 3701 O O . THR B 1 157 ? 11.148 55.811 65.013 1.00 14.91 155 THR B O 1
ATOM 3705 N N . TYR B 1 158 ? 13.259 55.163 65.282 1.00 13.90 156 TYR B N 1
ATOM 3706 C CA . TYR B 1 158 ? 13.497 55.109 63.835 1.00 13.66 156 TYR B CA 1
ATOM 3707 C C . TYR B 1 158 ? 14.250 53.804 63.519 1.00 11.28 156 TYR B C 1
ATOM 3708 O O . TYR B 1 158 ? 15.441 53.661 63.755 1.00 13.04 156 TYR B O 1
ATOM 3717 N N . VAL B 1 159 ? 13.484 52.860 62.949 1.00 13.52 157 VAL B N 1
ATOM 3718 C CA . VAL B 1 159 ? 13.984 51.545 62.586 1.00 14.03 157 VAL B CA 1
ATOM 3719 C C . VAL B 1 159 ? 13.787 51.362 61.091 1.00 12.31 157 VAL B C 1
ATOM 3720 O O . VAL B 1 159 ? 12.680 51.506 60.564 1.00 14.42 157 VAL B O 1
ATOM 3724 N N . THR B 1 160 ? 14.874 51.022 60.398 1.00 12.83 158 THR B N 1
ATOM 3725 C CA . THR B 1 160 ? 14.754 50.772 58.966 1.00 12.94 158 THR B CA 1
ATOM 3726 C C . THR B 1 160 ? 15.718 49.650 58.607 1.00 12.96 158 THR B C 1
ATOM 3727 O O . THR B 1 160 ? 16.937 49.781 58.689 1.00 13.37 158 THR B O 1
ATOM 3731 N N . GLY B 1 161 ? 15.157 48.475 58.283 1.00 13.91 159 GLY B N 1
ATOM 3732 C CA . GLY B 1 161 ? 16.001 47.287 58.230 1.00 13.92 159 GLY B CA 1
ATOM 3733 C C . GLY B 1 161 ? 16.954 47.343 57.046 1.00 11.30 159 GLY B C 1
ATOM 3734 O O . GLY B 1 161 ? 16.540 47.794 55.979 1.00 14.25 159 GLY B O 1
ATOM 3735 N N . ARG B 1 162 ? 18.157 46.816 57.254 1.00 13.49 160 ARG B N 1
ATOM 3736 C CA . ARG B 1 162 ? 19.169 46.731 56.183 1.00 13.75 160 ARG B CA 1
ATOM 3737 C C . ARG B 1 162 ? 19.771 45.337 56.154 1.00 13.83 160 ARG B C 1
ATOM 3738 O O . ARG B 1 162 ? 20.200 44.804 57.169 1.00 15.21 160 ARG B O 1
ATOM 3746 N N . GLY B 1 163 ? 19.791 44.764 54.953 1.00 14.02 161 GLY B N 1
ATOM 3747 C CA . GLY B 1 163 ? 20.421 43.441 54.744 1.00 14.22 161 GLY B CA 1
ATOM 3748 C C . GLY B 1 163 ? 21.937 43.446 54.821 1.00 14.34 161 GLY B C 1
ATOM 3749 O O . GLY B 1 163 ? 22.595 44.484 55.072 1.00 14.27 161 GLY B O 1
ATOM 3750 N N . LYS B 1 164 ? 22.550 42.280 54.588 1.00 14.04 162 LYS B N 1
ATOM 3751 C CA . LYS B 1 164 ? 23.948 42.057 54.853 1.00 12.56 162 LYS B CA 1
ATOM 3752 C C . LYS B 1 164 ? 24.894 42.843 53.953 1.00 11.82 162 LYS B C 1
ATOM 3753 O O . LYS B 1 164 ? 26.075 43.031 54.268 1.00 16.43 162 LYS B O 1
ATOM 3759 N N . TRP B 1 165 ? 24.393 43.268 52.784 1.00 13.01 163 TRP B N 1
ATOM 3760 C CA . TRP B 1 165 ? 25.221 44.067 51.877 1.00 14.04 163 TRP B CA 1
ATOM 3761 C C . TRP B 1 165 ? 25.587 45.419 52.514 1.00 12.63 163 TRP B C 1
ATOM 3762 O O . TRP B 1 165 ? 26.642 45.995 52.221 1.00 13.56 163 TRP B O 1
ATOM 3773 N N . TYR B 1 166 ? 24.740 45.920 53.402 1.00 13.01 164 TYR B N 1
ATOM 3774 C CA . TYR B 1 166 ? 24.988 47.272 53.938 1.00 11.57 164 TYR B CA 1
ATOM 3775 C C . TYR B 1 166 ? 26.339 47.331 54.657 1.00 13.44 164 TYR B C 1
ATOM 3776 O O . TYR B 1 166 ? 27.152 48.272 54.500 1.00 13.41 164 TYR B O 1
ATOM 3785 N N . GLY B 1 167 ? 26.616 46.312 55.477 1.00 13.79 165 GLY B N 1
ATOM 3786 C CA . GLY B 1 167 ? 27.866 46.229 56.195 1.00 13.44 165 GLY B CA 1
ATOM 3787 C C . GLY B 1 167 ? 29.112 45.944 55.388 1.00 12.33 165 GLY B C 1
ATOM 3788 O O . GLY B 1 167 ? 30.240 45.888 55.921 1.00 16.37 165 GLY B O 1
ATOM 3789 N N . LYS B 1 168 ? 28.935 45.753 54.071 1.00 12.98 166 LYS B N 1
ATOM 3790 C CA . LYS B 1 168 ? 30.077 45.614 53.170 1.00 12.33 166 LYS B CA 1
ATOM 3791 C C . LYS B 1 168 ? 30.208 46.794 52.206 1.00 14.19 166 LYS B C 1
ATOM 3792 O O . LYS B 1 168 ? 31.031 46.748 51.273 1.00 15.64 166 LYS B O 1
ATOM 3798 N N . SER B 1 169 ? 29.440 47.857 52.489 1.00 11.56 167 SER B N 1
ATOM 3799 C CA . SER B 1 169 ? 29.380 49.000 51.583 1.00 12.55 167 SER B CA 1
ATOM 3800 C C . SER B 1 169 ? 30.019 50.231 52.226 1.00 10.85 167 SER B C 1
ATOM 3801 O O . SER B 1 169 ? 30.298 50.254 53.412 1.00 12.77 167 SER B O 1
ATOM 3804 N N . TRP B 1 170 ? 30.068 51.300 51.423 1.00 11.77 168 TRP B N 1
ATOM 3805 C CA . TRP B 1 170 ? 30.580 52.570 51.906 1.00 12.48 168 TRP B CA 1
ATOM 3806 C C . TRP B 1 170 ? 29.747 53.095 53.070 1.00 11.44 168 TRP B C 1
ATOM 3807 O O . TRP B 1 170 ? 30.217 53.936 53.843 1.00 11.24 168 TRP B O 1
ATOM 3818 N N . LYS B 1 171 ? 28.523 52.608 53.190 1.00 10.93 169 LYS B N 1
ATOM 3819 C CA . LYS B 1 171 ? 27.604 53.162 54.189 1.00 10.62 169 LYS B CA 1
ATOM 3820 C C . LYS B 1 171 ? 28.091 52.933 55.614 1.00 9.81 169 LYS B C 1
ATOM 3821 O O . LYS B 1 171 ? 27.646 53.652 56.545 1.00 11.93 169 LYS B O 1
ATOM 3827 N N . VAL B 1 172 ? 28.897 51.890 55.824 1.00 11.90 170 VAL B N 1
ATOM 3828 C CA . VAL B 1 172 ? 29.481 51.673 57.142 1.00 11.70 170 VAL B CA 1
ATOM 3829 C C . VAL B 1 172 ? 30.932 52.147 57.316 1.00 12.89 170 VAL B C 1
ATOM 3830 O O . VAL B 1 172 ? 31.494 52.037 58.410 1.00 15.33 170 VAL B O 1
ATOM 3834 N N . ASP B 1 173 ? 31.512 52.775 56.290 1.00 11.84 171 ASP B N 1
ATOM 3835 C CA . ASP B 1 173 ? 32.827 53.411 56.393 1.00 11.52 171 ASP B CA 1
ATOM 3836 C C . ASP B 1 173 ? 32.601 54.830 56.910 1.00 10.86 171 ASP B C 1
ATOM 3837 O O . ASP B 1 173 ? 32.028 55.628 56.176 1.00 12.40 171 ASP B O 1
ATOM 3842 N N . GLU B 1 174 ? 32.926 55.078 58.161 1.00 13.01 172 GLU B N 1
ATOM 3843 C CA . GLU B 1 174 ? 32.494 56.334 58.752 1.00 13.21 172 GLU B CA 1
ATOM 3844 C C . GLU B 1 174 ? 33.086 57.530 58.008 1.00 14.24 172 GLU B C 1
ATOM 3845 O O . GLU B 1 174 ? 32.429 58.571 57.926 1.00 14.16 172 GLU B O 1
ATOM 3851 N N . ALA B 1 175 ? 34.261 57.372 57.416 1.00 13.82 173 ALA B N 1
ATOM 3852 C CA . ALA B 1 175 ? 34.833 58.505 56.678 1.00 12.91 173 ALA B CA 1
ATOM 3853 C C . ALA B 1 175 ? 34.015 58.799 55.425 1.00 14.60 173 ALA B C 1
ATOM 3854 O O . ALA B 1 175 ? 33.953 59.956 54.963 1.00 17.00 173 ALA B O 1
ATOM 3856 N N . LYS B 1 176 ? 33.348 57.795 54.868 1.00 11.87 174 LYS B N 1
ATOM 3857 C CA . LYS B 1 176 ? 32.496 58.013 53.704 1.00 10.81 174 LYS B CA 1
ATOM 3858 C C . LYS B 1 176 ? 31.050 58.366 54.028 1.00 10.61 174 LYS B C 1
ATOM 3859 O O . LYS B 1 176 ? 30.366 59.124 53.299 1.00 12.86 174 LYS B O 1
ATOM 3865 N N . SER B 1 177 ? 30.553 57.768 55.118 1.00 10.66 175 SER B N 1
ATOM 3866 C CA . SER B 1 177 ? 29.127 57.901 55.399 1.00 11.03 175 SER B CA 1
ATOM 3867 C C . SER B 1 177 ? 28.760 58.830 56.556 1.00 10.07 175 SER B C 1
ATOM 3868 O O . SER B 1 177 ? 27.605 59.277 56.639 1.00 12.07 175 SER B O 1
ATOM 3871 N N . GLY B 1 178 ? 29.748 59.100 57.395 1.00 11.79 176 GLY B N 1
ATOM 3872 C CA . GLY B 1 178 ? 29.448 59.820 58.635 1.00 10.92 176 GLY B CA 1
ATOM 3873 C C . GLY B 1 178 ? 29.026 58.948 59.795 1.00 13.47 176 GLY B C 1
ATOM 3874 O O . GLY B 1 178 ? 28.887 59.466 60.901 1.00 14.10 176 GLY B O 1
ATOM 3875 N N . GLY B 1 179 ? 28.874 57.642 59.560 1.00 12.13 177 GLY B N 1
ATOM 3876 C CA . GLY B 1 179 ? 28.353 56.709 60.579 1.00 12.85 177 GLY B CA 1
ATOM 3877 C C . GLY B 1 179 ? 26.831 56.616 60.554 1.00 12.41 177 GLY B C 1
ATOM 3878 O O . GLY B 1 179 ? 26.152 57.360 59.885 1.00 12.60 177 GLY B O 1
ATOM 3879 N N . LEU B 1 180 ? 26.302 55.661 61.307 1.00 12.41 178 LEU B N 1
ATOM 3880 C CA . LEU B 1 180 ? 24.877 55.347 61.311 1.00 10.98 178 LEU B CA 1
ATOM 3881 C C . LEU B 1 180 ? 24.007 56.584 61.634 1.00 10.99 178 LEU B C 1
ATOM 3882 O O . LEU B 1 180 ? 22.979 56.810 60.980 1.00 11.84 178 LEU B O 1
ATOM 3887 N N . ALA B 1 181 ? 24.436 57.330 62.663 1.00 12.32 179 ALA B N 1
ATOM 3888 C CA . ALA B 1 181 ? 23.638 58.478 63.102 1.00 11.66 179 ALA B CA 1
ATOM 3889 C C . ALA B 1 181 ? 23.570 59.573 62.053 1.00 13.72 179 ALA B C 1
ATOM 3890 O O . ALA B 1 181 ? 22.625 60.372 62.032 1.00 14.29 179 ALA B O 1
ATOM 3892 N N . THR B 1 182 ? 24.557 59.616 61.156 1.00 11.16 180 THR B N 1
ATOM 3893 C CA . THR B 1 182 ? 24.500 60.558 60.047 1.00 11.64 180 THR B CA 1
ATOM 3894 C C . THR B 1 182 ? 23.778 59.921 58.866 1.00 12.82 180 THR B C 1
ATOM 3895 O O . THR B 1 182 ? 22.798 60.451 58.343 1.00 13.95 180 THR B O 1
ATOM 3899 N N . ASN B 1 183 ? 24.270 58.770 58.406 1.00 11.31 181 ASN B N 1
ATOM 3900 C CA . ASN B 1 183 ? 23.789 58.254 57.152 1.00 11.01 181 ASN B CA 1
ATOM 3901 C C . ASN B 1 183 ? 22.297 57.966 57.223 1.00 12.65 181 ASN B C 1
ATOM 3902 O O . ASN B 1 183 ? 21.572 58.202 56.265 1.00 13.40 181 ASN B O 1
ATOM 3907 N N . ILE B 1 184 ? 21.831 57.377 58.328 1.00 11.13 182 ILE B N 1
ATOM 3908 C CA . ILE B 1 184 ? 20.403 57.103 58.429 1.00 11.69 182 ILE B CA 1
ATOM 3909 C C . ILE B 1 184 ? 19.770 58.173 59.317 1.00 12.31 182 ILE B C 1
ATOM 3910 O O . ILE B 1 184 ? 18.703 58.688 59.024 1.00 13.17 182 ILE B O 1
ATOM 3915 N N . GLY B 1 185 ? 20.429 58.486 60.417 1.00 11.73 183 GLY B N 1
ATOM 3916 C CA . GLY B 1 185 ? 19.761 59.355 61.408 1.00 10.71 183 GLY B CA 1
ATOM 3917 C C . GLY B 1 185 ? 19.578 60.803 61.007 1.00 11.03 183 GLY B C 1
ATOM 3918 O O . GLY B 1 185 ? 18.778 61.480 61.621 1.00 12.36 183 GLY B O 1
ATOM 3919 N N . ILE B 1 186 ? 20.282 61.281 59.974 1.00 11.46 184 ILE B N 1
ATOM 3920 C CA . ILE B 1 186 ? 20.120 62.689 59.620 1.00 11.20 184 ILE B CA 1
ATOM 3921 C C . ILE B 1 186 ? 18.637 62.980 59.337 1.00 11.86 184 ILE B C 1
ATOM 3922 O O . ILE B 1 186 ? 18.158 64.106 59.571 1.00 11.16 184 ILE B O 1
ATOM 3927 N N . HIS B 1 187 ? 17.861 62.027 58.815 1.00 11.89 185 HIS B N 1
ATOM 3928 C CA . HIS B 1 187 ? 16.477 62.303 58.528 1.00 10.61 185 HIS B CA 1
ATOM 3929 C C . HIS B 1 187 ? 15.767 62.783 59.794 1.00 11.50 185 HIS B C 1
ATOM 3930 O O . HIS B 1 187 ? 15.000 63.747 59.734 1.00 10.37 185 HIS B O 1
ATOM 3937 N N . PHE B 1 188 ? 15.941 62.078 60.899 1.00 11.64 186 PHE B N 1
ATOM 3938 C CA . PHE B 1 188 ? 15.197 62.446 62.108 1.00 12.69 186 PHE B CA 1
ATOM 3939 C C . PHE B 1 188 ? 15.875 63.551 62.894 1.00 11.28 186 PHE B C 1
ATOM 3940 O O . PHE B 1 188 ? 15.173 64.327 63.526 1.00 12.71 186 PHE B O 1
ATOM 3948 N N . PHE B 1 189 ? 17.208 63.663 62.846 1.00 10.42 187 PHE B N 1
ATOM 3949 C CA . PHE B 1 189 ? 17.815 64.836 63.506 1.00 11.93 187 PHE B CA 1
ATOM 3950 C C . PHE B 1 189 ? 17.333 66.077 62.779 1.00 12.38 187 PHE B C 1
ATOM 3951 O O . PHE B 1 189 ? 17.098 67.118 63.412 1.00 11.93 187 PHE B O 1
ATOM 3959 N N . ASP B 1 190 ? 17.190 66.015 61.454 1.00 12.39 188 ASP B N 1
ATOM 3960 C CA . ASP B 1 190 ? 16.663 67.149 60.727 1.00 11.69 188 ASP B CA 1
ATOM 3961 C C . ASP B 1 190 ? 15.180 67.403 61.009 1.00 11.05 188 ASP B C 1
ATOM 3962 O O . ASP B 1 190 ? 14.762 68.558 61.186 1.00 11.52 188 ASP B O 1
ATOM 3967 N N . LEU B 1 191 ? 14.347 66.352 61.070 1.00 11.02 189 LEU B N 1
ATOM 3968 C CA . LEU B 1 191 ? 12.950 66.530 61.452 1.00 11.05 189 LEU B CA 1
ATOM 3969 C C . LEU B 1 191 ? 12.878 67.230 62.815 1.00 11.22 189 LEU B C 1
ATOM 3970 O O . LEU B 1 191 ? 12.092 68.159 62.958 1.00 12.45 189 LEU B O 1
ATOM 3975 N N . LEU B 1 192 ? 13.696 66.792 63.772 1.00 10.65 190 LEU B N 1
ATOM 3976 C CA . LEU B 1 192 ? 13.614 67.365 65.113 1.00 12.17 190 LEU B CA 1
ATOM 3977 C C . LEU B 1 192 ? 14.094 68.809 65.111 1.00 11.67 190 LEU B C 1
ATOM 3978 O O . LEU B 1 192 ? 13.537 69.654 65.819 1.00 12.82 190 LEU B O 1
ATOM 3983 N N . ALA B 1 193 ? 15.135 69.143 64.359 1.00 12.56 191 ALA B N 1
ATOM 3984 C CA . ALA B 1 193 ? 15.572 70.563 64.279 1.00 10.85 191 ALA B CA 1
ATOM 3985 C C . ALA B 1 193 ? 14.500 71.417 63.605 1.00 12.13 191 ALA B C 1
ATOM 3986 O O . ALA B 1 193 ? 14.258 72.569 63.973 1.00 12.98 191 ALA B O 1
ATOM 3988 N N . TRP B 1 194 ? 13.875 70.917 62.545 1.00 12.50 192 TRP B N 1
ATOM 3989 C CA . TRP B 1 194 ? 12.816 71.640 61.861 1.00 13.61 192 TRP B CA 1
ATOM 3990 C C . TRP B 1 194 ? 11.644 71.908 62.797 1.00 13.59 192 TRP B C 1
ATOM 3991 O O . TRP B 1 194 ? 11.046 73.018 62.769 1.00 16.68 192 TRP B O 1
ATOM 4002 N N . LEU B 1 195 ? 11.296 70.924 63.618 1.00 12.65 193 LEU B N 1
ATOM 4003 C CA . LEU B 1 195 ? 10.179 71.104 64.549 1.00 12.57 193 LEU B CA 1
ATOM 4004 C C . LEU B 1 195 ? 10.539 71.915 65.788 1.00 12.54 193 LEU B C 1
ATOM 4005 O O . LEU B 1 195 ? 9.680 72.669 66.275 1.00 16.43 193 LEU B O 1
ATOM 4010 N N . PHE B 1 196 ? 11.758 71.775 66.289 1.00 12.17 194 PHE B N 1
ATOM 4011 C CA . PHE B 1 196 ? 12.019 72.146 67.694 1.00 11.55 194 PHE B CA 1
ATOM 4012 C C . PHE B 1 196 ? 13.307 72.933 67.852 1.00 14.72 194 PHE B C 1
ATOM 4013 O O . PHE B 1 196 ? 13.696 73.306 68.977 1.00 15.47 194 PHE B O 1
ATOM 4021 N N . GLY B 1 197 ? 13.947 73.251 66.752 1.00 14.32 195 GLY B N 1
ATOM 4022 C CA . GLY B 1 197 ? 15.136 74.119 66.828 1.00 13.90 195 GLY B CA 1
ATOM 4023 C C . GLY B 1 197 ? 16.443 73.491 67.252 1.00 14.19 195 GLY B C 1
ATOM 4024 O O . GLY B 1 197 ? 16.691 72.296 67.048 1.00 14.97 195 GLY B O 1
ATOM 4025 N N . ARG B 1 198 ? 17.303 74.305 67.864 1.00 16.18 196 ARG B N 1
ATOM 4026 C CA . ARG B 1 198 ? 18.697 73.987 68.047 1.00 15.96 196 ARG B CA 1
ATOM 4027 C C . ARG B 1 198 ? 18.892 73.107 69.283 1.00 14.03 196 ARG B C 1
ATOM 4028 O O . ARG B 1 198 ? 18.176 73.252 70.285 1.00 14.83 196 ARG B O 1
ATOM 4036 N N . ALA B 1 199 ? 19.900 72.240 69.236 1.00 14.19 197 ALA B N 1
ATOM 4037 C CA . ALA B 1 199 ? 20.232 71.351 70.313 1.00 13.18 197 ALA B CA 1
ATOM 4038 C C . ALA B 1 199 ? 21.140 72.063 71.312 1.00 18.78 197 ALA B C 1
ATOM 4039 O O . ALA B 1 199 ? 22.308 72.380 71.037 1.00 19.99 197 ALA B O 1
ATOM 4041 N N . LEU B 1 200 ? 20.611 72.228 72.518 1.00 17.47 198 LEU B N 1
ATOM 4042 C CA . LEU B 1 200 ? 21.369 72.796 73.628 1.00 17.19 198 LEU B CA 1
ATOM 4043 C C . LEU B 1 200 ? 22.237 71.741 74.305 1.00 18.23 198 LEU B C 1
ATOM 4044 O O . LEU B 1 200 ? 23.317 72.040 74.830 1.00 20.71 198 LEU B O 1
ATOM 4049 N N . HIS B 1 201 ? 21.798 70.482 74.286 1.00 15.52 199 HIS B N 1
ATOM 4050 C CA . HIS B 1 201 ? 22.546 69.411 74.938 1.00 17.88 199 HIS B CA 1
ATOM 4051 C C . HIS B 1 201 ? 22.262 68.126 74.167 1.00 14.82 199 HIS B C 1
ATOM 4052 O O . HIS B 1 201 ? 21.149 67.921 73.705 1.00 16.21 199 HIS B O 1
ATOM 4059 N N . VAL B 1 202 ? 23.294 67.292 74.011 1.00 15.79 200 VAL B N 1
ATOM 4060 C CA . VAL B 1 202 ? 23.231 66.010 73.288 1.00 15.66 200 VAL B CA 1
ATOM 4061 C C . VAL B 1 202 ? 23.893 64.916 74.144 1.00 19.22 200 VAL B C 1
ATOM 4062 O O . VAL B 1 202 ? 24.958 65.119 74.764 1.00 17.90 200 VAL B O 1
ATOM 4066 N N . GLU B 1 203 ? 23.265 63.749 74.194 1.00 17.04 201 GLU B N 1
ATOM 4067 C CA . GLU B 1 203 ? 23.845 62.582 74.868 1.00 16.48 201 GLU B CA 1
ATOM 4068 C C . GLU B 1 203 ? 23.669 61.395 73.956 1.00 15.44 201 GLU B C 1
ATOM 4069 O O . GLU B 1 203 ? 22.655 61.277 73.270 1.00 15.58 201 GLU B O 1
ATOM 4075 N N . VAL B 1 204 ? 24.633 60.483 74.013 1.00 16.20 202 VAL B N 1
ATOM 4076 C CA . VAL B 1 204 ? 24.507 59.180 73.370 1.00 16.63 202 VAL B CA 1
ATOM 4077 C C . VAL B 1 204 ? 24.628 58.081 74.426 1.00 14.46 202 VAL B C 1
ATOM 4078 O O . VAL B 1 204 ? 25.544 58.142 75.263 1.00 18.09 202 VAL B O 1
ATOM 4082 N N . HIS B 1 205 ? 23.683 57.145 74.430 1.00 16.23 203 HIS B N 1
ATOM 4083 C CA . HIS B 1 205 ? 23.605 56.111 75.479 1.00 17.38 203 HIS B CA 1
ATOM 4084 C C . HIS B 1 205 ? 23.959 54.718 74.987 1.00 23.82 203 HIS B C 1
ATOM 4085 O O . HIS B 1 205 ? 24.296 53.840 75.796 1.00 22.30 203 HIS B O 1
ATOM 4092 N N . ALA B 1 206 ? 23.827 54.491 73.687 1.00 17.59 204 ALA B N 1
ATOM 4093 C CA . ALA B 1 206 ? 24.152 53.176 73.120 1.00 22.39 204 ALA B CA 1
ATOM 4094 C C . ALA B 1 206 ? 24.745 53.415 71.756 1.00 19.22 204 ALA B C 1
ATOM 4095 O O . ALA B 1 206 ? 24.262 54.254 71.009 1.00 17.83 204 ALA B O 1
ATOM 4097 N N . ARG B 1 207 ? 25.779 52.653 71.410 1.00 21.37 205 ARG B N 1
ATOM 4098 C CA . ARG B 1 207 ? 26.338 52.730 70.075 1.00 25.35 205 ARG B CA 1
ATOM 4099 C C . ARG B 1 207 ? 26.855 51.327 69.758 1.00 43.78 205 ARG B C 1
ATOM 4100 O O . ARG B 1 207 ? 27.674 50.759 70.484 1.00 29.48 205 ARG B O 1
ATOM 4108 N N . THR B 1 208 ? 26.228 50.702 68.769 1.00 22.89 206 THR B N 1
ATOM 4109 C CA . THR B 1 208 ? 26.723 49.459 68.194 1.00 24.84 206 THR B CA 1
ATOM 4110 C C . THR B 1 208 ? 26.617 49.595 66.684 1.00 20.65 206 THR B C 1
ATOM 4111 O O . THR B 1 208 ? 26.114 50.591 66.181 1.00 19.04 206 THR B O 1
ATOM 4115 N N . PRO B 1 209 ? 27.080 48.590 65.924 1.00 21.83 207 PRO B N 1
ATOM 4116 C CA . PRO B 1 209 ? 26.974 48.761 64.477 1.00 20.23 207 PRO B CA 1
ATOM 4117 C C . PRO B 1 209 ? 25.565 48.944 63.924 1.00 17.94 207 PRO B C 1
ATOM 4118 O O . PRO B 1 209 ? 25.406 49.535 62.851 1.00 19.42 207 PRO B O 1
ATOM 4122 N N . THR B 1 210 ? 24.557 48.465 64.643 1.00 16.01 208 THR B N 1
ATOM 4123 C CA . THR B 1 210 ? 23.190 48.488 64.191 1.00 18.32 208 THR B CA 1
ATOM 4124 C C . THR B 1 210 ? 22.209 49.333 65.026 1.00 11.40 208 THR B C 1
ATOM 4125 O O . THR B 1 210 ? 21.058 49.478 64.625 1.00 13.94 208 THR B O 1
ATOM 4129 N N . VAL B 1 211 ? 22.681 49.875 66.142 1.00 14.45 209 VAL B N 1
ATOM 4130 C CA . VAL B 1 211 ? 21.813 50.644 67.041 1.00 13.98 209 VAL B CA 1
ATOM 4131 C C . VAL B 1 211 ? 22.591 51.863 67.533 1.00 15.65 209 VAL B C 1
ATOM 4132 O O . VAL B 1 211 ? 23.732 51.759 67.948 1.00 15.68 209 VAL B O 1
ATOM 4136 N N . ASN B 1 212 ? 21.961 53.036 67.515 1.00 13.57 210 ASN B N 1
ATOM 4137 C CA . ASN B 1 212 ? 22.421 54.161 68.305 1.00 13.32 210 ASN B CA 1
ATOM 4138 C C . ASN B 1 212 ? 21.185 54.693 69.053 1.00 14.34 210 ASN B C 1
ATOM 4139 O O . ASN B 1 212 ? 20.085 54.717 68.513 1.00 15.40 210 ASN B O 1
ATOM 4144 N N . ALA B 1 213 ? 21.375 55.177 70.280 1.00 13.17 211 ALA B N 1
ATOM 4145 C CA . ALA B 1 213 ? 20.274 55.757 71.034 1.00 13.48 211 ALA B CA 1
ATOM 4146 C C . ALA B 1 213 ? 20.809 56.853 71.927 1.00 13.37 211 ALA B C 1
ATOM 4147 O O . ALA B 1 213 ? 21.980 56.847 72.313 1.00 16.80 211 ALA B O 1
ATOM 4149 N N . GLY B 1 214 ? 19.955 57.810 72.259 1.00 12.57 212 GLY B N 1
ATOM 4150 C CA . GLY B 1 214 ? 20.420 58.882 73.113 1.00 14.48 212 GLY B CA 1
ATOM 4151 C C . GLY B 1 214 ? 19.302 59.846 73.472 1.00 12.87 212 GLY B C 1
ATOM 4152 O O . GLY B 1 214 ? 18.101 59.527 73.467 1.00 13.97 212 GLY B O 1
ATOM 4153 N N . TYR B 1 215 ? 19.725 61.049 73.816 1.00 13.31 213 TYR B N 1
ATOM 4154 C CA . TYR B 1 215 ? 18.817 62.092 74.302 1.00 14.52 213 TYR B CA 1
ATOM 4155 C C . TYR B 1 215 ? 19.243 63.444 73.735 1.00 13.68 213 TYR B C 1
ATOM 4156 O O . TYR B 1 215 ? 20.425 63.700 73.548 1.00 17.29 213 TYR B O 1
ATOM 4165 N N . LEU B 1 216 ? 18.291 64.331 73.448 1.00 13.42 214 LEU B N 1
ATOM 4166 C CA . LEU B 1 216 ? 18.550 65.716 73.039 1.00 14.38 214 LEU B CA 1
ATOM 4167 C C . LEU B 1 216 ? 17.719 66.661 73.886 1.00 14.32 214 LEU B C 1
ATOM 4168 O O . LEU B 1 216 ? 16.556 66.397 74.140 1.00 15.33 214 LEU B O 1
ATOM 4173 N N . GLU B 1 217 ? 18.328 67.763 74.294 1.00 13.51 215 GLU B N 1
ATOM 4174 C CA . GLU B 1 217 ? 17.557 68.893 74.747 1.00 13.96 215 GLU B CA 1
ATOM 4175 C C . GLU B 1 217 ? 17.596 69.939 73.653 1.00 15.05 215 GLU B C 1
ATOM 4176 O O . GLU B 1 217 ? 18.658 70.461 73.373 1.00 14.09 215 GLU B O 1
ATOM 4182 N N . LEU B 1 218 ? 16.457 70.208 73.014 1.00 14.65 216 LEU B N 1
ATOM 4183 C CA . LEU B 1 218 ? 16.354 71.195 71.920 1.00 12.81 216 LEU B CA 1
ATOM 4184 C C . LEU B 1 218 ? 15.637 72.425 72.463 1.00 14.94 216 LEU B C 1
ATOM 4185 O O . LEU B 1 218 ? 14.986 72.347 73.509 1.00 15.98 216 LEU B O 1
ATOM 4190 N N . GLU B 1 219 ? 15.709 73.521 71.728 1.00 13.75 217 GLU B N 1
ATOM 4191 C CA . GLU B 1 219 ? 15.012 74.731 72.186 1.00 14.39 217 GLU B CA 1
ATOM 4192 C C . GLU B 1 219 ? 13.534 74.453 72.465 1.00 17.45 217 GLU B C 1
ATOM 4193 O O . GLU B 1 219 ? 12.965 75.006 73.438 1.00 18.23 217 GLU B O 1
ATOM 4199 N N . GLY B 1 220 ? 12.891 73.594 71.661 1.00 14.06 218 GLY B N 1
ATOM 4200 C CA . GLY B 1 220 ? 11.457 73.352 71.751 1.00 13.90 218 GLY B CA 1
ATOM 4201 C C . GLY B 1 220 ? 11.057 71.988 72.291 1.00 12.88 218 GLY B C 1
ATOM 4202 O O . GLY B 1 220 ? 9.861 71.668 72.267 1.00 14.87 218 GLY B O 1
ATOM 4203 N N . ALA B 1 221 ? 12.020 71.140 72.642 1.00 13.14 219 ALA B N 1
ATOM 4204 C CA . ALA B 1 221 ? 11.644 69.817 73.078 1.00 11.64 219 ALA B CA 1
ATOM 4205 C C . ALA B 1 221 ? 12.744 69.079 73.796 1.00 12.83 219 ALA B C 1
ATOM 4206 O O . ALA B 1 221 ? 13.928 69.341 73.535 1.00 16.33 219 ALA B O 1
ATOM 4208 N N . ARG B 1 222 ? 12.353 68.140 74.643 1.00 13.02 220 ARG B N 1
ATOM 4209 C CA . ARG B 1 222 ? 13.256 67.155 75.191 1.00 12.61 220 ARG B CA 1
ATOM 4210 C C . ARG B 1 222 ? 12.983 65.861 74.417 1.00 13.80 220 ARG B C 1
ATOM 4211 O O . ARG B 1 222 ? 11.831 65.418 74.363 1.00 15.89 220 ARG B O 1
ATOM 4219 N N . VAL B 1 223 ? 14.021 65.228 73.854 1.00 12.81 221 VAL B N 1
ATOM 4220 C CA . VAL B 1 223 ? 13.793 64.078 72.955 1.00 12.91 221 VAL B CA 1
ATOM 4221 C C . VAL B 1 223 ? 14.591 62.855 73.361 1.00 13.54 221 VAL B C 1
ATOM 4222 O O . VAL B 1 223 ? 15.820 62.933 73.511 1.00 13.88 221 VAL B O 1
ATOM 4226 N N . ARG B 1 224 ? 13.899 61.728 73.560 1.00 12.63 222 ARG B N 1
ATOM 4227 C CA . ARG B 1 224 ? 14.595 60.453 73.695 1.00 12.08 222 ARG B CA 1
ATOM 4228 C C . ARG B 1 224 ? 14.518 59.781 72.339 1.00 12.63 222 ARG B C 1
ATOM 4229 O O . ARG B 1 224 ? 13.435 59.631 71.777 1.00 12.81 222 ARG B O 1
ATOM 4237 N N . TRP B 1 225 ? 15.648 59.333 71.812 1.00 13.18 223 TRP B N 1
ATOM 4238 C CA . TRP B 1 225 ? 15.653 58.789 70.449 1.00 12.36 223 TRP B CA 1
ATOM 4239 C C . TRP B 1 225 ? 16.364 57.433 70.401 1.00 11.70 223 TRP B C 1
ATOM 4240 O O . TRP B 1 225 ? 17.299 57.143 71.152 1.00 12.77 223 TRP B O 1
ATOM 4251 N N . PHE B 1 226 ? 15.939 56.658 69.405 1.00 12.57 224 PHE B N 1
ATOM 4252 C CA . PHE B 1 226 ? 16.468 55.299 69.174 1.00 11.51 224 PHE B CA 1
ATOM 4253 C C . PHE B 1 226 ? 16.467 55.098 67.663 1.00 11.69 224 PHE B C 1
ATOM 4254 O O . PHE B 1 226 ? 15.449 55.312 67.008 1.00 13.40 224 PHE B O 1
ATOM 4262 N N . LEU B 1 227 ? 17.635 54.675 67.186 1.00 11.61 225 LEU B N 1
ATOM 4263 C CA . LEU B 1 227 ? 17.852 54.422 65.759 1.00 12.80 225 LEU B CA 1
ATOM 4264 C C . LEU B 1 227 ? 18.421 53.019 65.552 1.00 13.93 225 LEU B C 1
ATOM 4265 O O . LEU B 1 227 ? 19.399 52.650 66.180 1.00 12.89 225 LEU B O 1
ATOM 4270 N N . SER B 1 228 ? 17.814 52.271 64.634 1.00 12.35 226 SER B N 1
ATOM 4271 C CA . SER B 1 228 ? 18.354 50.982 64.254 1.00 14.30 226 SER B CA 1
ATOM 4272 C C . SER B 1 228 ? 18.141 50.608 62.801 1.00 10.78 226 SER B C 1
ATOM 4273 O O . SER B 1 228 ? 17.120 50.985 62.212 1.00 12.76 226 SER B O 1
ATOM 4276 N N . ILE B 1 229 ? 19.113 49.821 62.306 1.00 13.42 227 ILE B N 1
ATOM 4277 C CA . ILE B 1 229 ? 18.988 49.121 61.019 1.00 14.14 227 ILE B CA 1
ATOM 4278 C C . ILE B 1 229 ? 18.772 47.632 61.205 1.00 14.65 227 ILE B C 1
ATOM 4279 O O . ILE B 1 229 ? 18.762 46.903 60.207 1.00 14.93 227 ILE B O 1
ATOM 4284 N N . ASP B 1 230 ? 18.470 47.231 62.443 1.00 14.42 228 ASP B N 1
ATOM 4285 C CA . ASP B 1 230 ? 18.069 45.829 62.724 1.00 17.93 228 ASP B CA 1
ATOM 4286 C C . ASP B 1 230 ? 16.536 45.758 62.781 1.00 17.09 228 ASP B C 1
ATOM 4287 O O . ASP B 1 230 ? 15.925 46.355 63.657 1.00 17.01 228 ASP B O 1
ATOM 4292 N N . PRO B 1 231 ? 15.890 45.074 61.817 1.00 15.60 229 PRO B N 1
ATOM 4293 C CA . PRO B 1 231 ? 14.430 45.069 61.745 1.00 15.62 229 PRO B CA 1
ATOM 4294 C C . PRO B 1 231 ? 13.730 44.301 62.873 1.00 17.07 229 PRO B C 1
ATOM 4295 O O . PRO B 1 231 ? 12.514 44.484 63.039 1.00 19.29 229 PRO B O 1
ATOM 4299 N N . SER B 1 232 ? 14.510 43.633 63.716 1.00 20.39 230 SER B N 1
ATOM 4300 C CA . SER B 1 232 ? 13.886 43.024 64.891 1.00 21.05 230 SER B CA 1
ATOM 4301 C C . SER B 1 232 ? 13.316 44.046 65.872 1.00 25.26 230 SER B C 1
ATOM 4302 O O . SER B 1 232 ? 12.515 43.688 66.739 1.00 23.50 230 SER B O 1
ATOM 4305 N N . PHE B 1 233 ? 13.754 45.299 65.769 1.00 20.46 231 PHE B N 1
ATOM 4306 C CA . PHE B 1 233 ? 13.198 46.350 66.618 1.00 17.29 231 PHE B CA 1
ATOM 4307 C C . PHE B 1 233 ? 11.874 46.904 66.113 1.00 16.99 231 PHE B C 1
ATOM 4308 O O . PHE B 1 233 ? 11.271 47.740 66.790 1.00 20.63 231 PHE B O 1
ATOM 4316 N N . VAL B 1 234 ? 11.396 46.505 64.933 1.00 19.25 232 VAL B N 1
ATOM 4317 C CA . VAL B 1 234 ? 10.035 46.834 64.515 1.00 18.63 232 VAL B CA 1
ATOM 4318 C C . VAL B 1 234 ? 9.009 46.212 65.480 1.00 19.29 232 VAL B C 1
ATOM 4319 O O . VAL B 1 234 ? 9.163 45.043 65.829 1.00 22.01 232 VAL B O 1
ATOM 4323 N N . PRO B 1 235 ? 8.022 46.986 65.966 1.00 20.55 233 PRO B N 1
ATOM 4324 C CA . PRO B 1 235 ? 7.081 46.414 66.939 1.00 22.32 233 PRO B CA 1
ATOM 4325 C C . PRO B 1 235 ? 6.438 45.140 66.388 1.00 25.61 233 PRO B C 1
ATOM 4326 O O . PRO B 1 235 ? 6.103 45.062 65.204 1.00 24.40 233 PRO B O 1
ATOM 4330 N N . GLU B 1 236 ? 6.179 44.192 67.285 1.00 28.19 234 GLU B N 1
ATOM 4331 C CA . GLU B 1 236 ? 5.795 42.834 66.907 1.00 34.72 234 GLU B CA 1
ATOM 4332 C C . GLU B 1 236 ? 4.537 42.731 66.046 1.00 30.74 234 GLU B C 1
ATOM 4333 O O . GLU B 1 236 ? 4.519 42.011 65.045 1.00 27.25 234 GLU B O 1
ATOM 4339 N N . PRO B 1 237 ? 3.500 43.511 66.377 1.00 25.77 235 PRO B N 1
ATOM 4340 C CA . PRO B 1 237 ? 2.281 43.508 65.566 1.00 27.11 235 PRO B CA 1
ATOM 4341 C C . PRO B 1 237 ? 2.542 43.927 64.121 1.00 30.61 235 PRO B C 1
ATOM 4342 O O . PRO B 1 237 ? 1.902 43.422 63.198 1.00 30.09 235 PRO B O 1
ATOM 4346 N N . LEU B 1 238 ? 3.472 44.858 63.915 1.00 29.15 236 LEU B N 1
ATOM 4347 C CA . LEU B 1 238 ? 3.861 45.267 62.562 1.00 30.56 236 LEU B CA 1
ATOM 4348 C C . LEU B 1 238 ? 4.795 44.253 61.900 1.00 23.50 236 LEU B C 1
ATOM 4349 O O . LEU B 1 238 ? 4.723 44.002 60.698 1.00 28.40 236 LEU B O 1
ATOM 4354 N N . ARG B 1 239 ? 5.687 43.664 62.687 1.00 22.77 237 ARG B N 1
ATOM 4355 C CA . ARG B 1 239 ? 6.581 42.621 62.186 1.00 29.54 237 ARG B CA 1
ATOM 4356 C C . ARG B 1 239 ? 5.724 41.490 61.622 1.00 110.58 237 ARG B C 1
ATOM 4357 O O . ARG B 1 239 ? 6.057 40.918 60.586 1.00 32.86 237 ARG B O 1
ATOM 4365 N N . ARG B 1 240 ? 4.609 41.198 62.292 1.00 30.29 238 ARG B N 1
ATOM 4366 C CA . ARG B 1 240 ? 3.770 40.048 61.954 1.00 500.00 238 ARG B CA 1
ATOM 4367 C C . ARG B 1 240 ? 3.287 40.227 60.521 1.00 45.04 238 ARG B C 1
ATOM 4368 O O . ARG B 1 240 ? 3.263 39.287 59.733 1.00 45.40 238 ARG B O 1
ATOM 4376 N N . GLN B 1 241 ? 2.882 41.448 60.196 1.00 29.37 239 GLN B N 1
ATOM 4377 C CA . GLN B 1 241 ? 2.366 41.759 58.870 1.00 39.38 239 GLN B CA 1
ATOM 4378 C C . GLN B 1 241 ? 3.480 42.041 57.876 1.00 35.74 239 GLN B C 1
ATOM 4379 O O . GLN B 1 241 ? 3.230 42.535 56.774 1.00 43.30 239 GLN B O 1
ATOM 4385 N N . GLY B 1 242 ? 4.709 41.719 58.268 1.00 30.73 240 GLY B N 1
ATOM 4386 C CA . GLY B 1 242 ? 5.824 41.778 57.334 1.00 37.62 240 GLY B CA 1
ATOM 4387 C C . GLY B 1 242 ? 6.560 43.105 57.259 1.00 85.95 240 GLY B C 1
ATOM 4388 O O . GLY B 1 242 ? 7.427 43.267 56.410 1.00 30.61 240 GLY B O 1
ATOM 4389 N N . LYS B 1 243 ? 6.258 44.069 58.124 1.00 30.43 241 LYS B N 1
ATOM 4390 C CA . LYS B 1 243 ? 6.954 45.367 58.018 1.00 24.11 241 LYS B CA 1
ATOM 4391 C C . LYS B 1 243 ? 8.398 45.323 58.520 1.00 20.23 241 LYS B C 1
ATOM 4392 O O . LYS B 1 243 ? 8.650 44.792 59.594 1.00 24.21 241 LYS B O 1
ATOM 4398 N N . ARG B 1 244 ? 9.279 46.018 57.795 1.00 20.41 242 ARG B N 1
ATOM 4399 C CA A ARG B 1 244 ? 10.721 46.107 58.006 0.50 20.57 242 ARG B CA 1
ATOM 4400 C CA B ARG B 1 244 ? 10.691 46.060 58.204 0.50 17.31 242 ARG B CA 1
ATOM 4401 C C . ARG B 1 244 ? 11.140 47.491 58.498 1.00 19.59 242 ARG B C 1
ATOM 4402 O O . ARG B 1 244 ? 12.331 47.730 58.712 1.00 18.96 242 ARG B O 1
ATOM 4417 N N . THR B 1 245 ? 10.177 48.396 58.583 1.00 17.31 243 THR B N 1
ATOM 4418 C CA . THR B 1 245 ? 10.477 49.756 59.064 1.00 17.48 243 THR B CA 1
ATOM 4419 C C . THR B 1 245 ? 9.469 50.153 60.123 1.00 18.48 243 THR B C 1
ATOM 4420 O O . THR B 1 245 ? 8.327 49.675 60.183 1.00 17.62 243 THR B O 1
ATOM 4424 N N . TYR B 1 246 ? 9.887 51.096 60.948 1.00 16.55 244 TYR B N 1
ATOM 4425 C CA . TYR B 1 246 ? 9.019 51.711 61.948 1.00 16.24 244 TYR B CA 1
ATOM 4426 C C . TYR B 1 246 ? 9.635 53.080 62.239 1.00 15.02 244 TYR B C 1
ATOM 4427 O O . TYR B 1 246 ? 10.722 53.157 62.808 1.00 17.57 244 TYR B O 1
ATOM 4436 N N . ARG B 1 247 ? 8.914 54.126 61.849 1.00 14.96 245 ARG B N 1
ATOM 4437 C CA . ARG B 1 247 ? 9.488 55.483 61.981 1.00 14.12 245 ARG B CA 1
ATOM 4438 C C . ARG B 1 247 ? 8.398 56.293 62.659 1.00 15.05 245 ARG B C 1
ATOM 4439 O O . ARG B 1 247 ? 7.346 56.560 62.074 1.00 15.59 245 ARG B O 1
ATOM 4447 N N . SER B 1 248 ? 8.613 56.606 63.937 1.00 15.47 246 SER B N 1
ATOM 4448 C CA . SER B 1 248 ? 7.533 57.094 64.778 1.00 16.89 246 SER B CA 1
ATOM 4449 C C . SER B 1 248 ? 8.026 58.273 65.608 1.00 14.32 246 SER B C 1
ATOM 4450 O O . SER B 1 248 ? 9.134 58.229 66.162 1.00 17.04 246 SER B O 1
ATOM 4453 N N . ILE B 1 249 ? 7.207 59.312 65.683 1.00 15.72 247 ILE B N 1
ATOM 4454 C CA . ILE B 1 249 ? 7.431 60.410 66.641 1.00 14.04 247 ILE B CA 1
ATOM 4455 C C . ILE B 1 249 ? 6.186 60.520 67.541 1.00 14.17 247 ILE B C 1
ATOM 4456 O O . ILE B 1 249 ? 5.054 60.694 67.063 1.00 17.36 247 ILE B O 1
ATOM 4461 N N . ALA B 1 250 ? 6.415 60.407 68.858 1.00 14.12 248 ALA B N 1
ATOM 4462 C CA . ALA B 1 250 ? 5.361 60.463 69.874 1.00 16.79 248 ALA B CA 1
ATOM 4463 C C . ALA B 1 250 ? 5.616 61.764 70.649 1.00 15.03 248 ALA B C 1
ATOM 4464 O O . ALA B 1 250 ? 6.728 62.006 71.126 1.00 16.96 248 ALA B O 1
ATOM 4466 N N . VAL B 1 251 ? 4.588 62.600 70.736 1.00 16.66 249 VAL B N 1
ATOM 4467 C CA . VAL B 1 251 ? 4.735 63.921 71.323 1.00 16.85 249 VAL B CA 1
ATOM 4468 C C . VAL B 1 251 ? 3.370 64.476 71.657 1.00 21.09 249 VAL B C 1
ATOM 4469 O O . VAL B 1 251 ? 2.403 64.247 70.916 1.00 20.17 249 VAL B O 1
ATOM 4473 N N . ASP B 1 252 ? 3.332 65.252 72.742 1.00 26.23 250 ASP B N 1
ATOM 4474 C CA . ASP B 1 252 ? 2.155 66.068 73.031 1.00 27.37 250 ASP B CA 1
ATOM 4475 C C . ASP B 1 252 ? 0.899 65.198 73.051 1.00 22.85 250 ASP B C 1
ATOM 4476 O O . ASP B 1 252 ? -0.171 65.675 72.653 1.00 25.37 250 ASP B O 1
ATOM 4481 N N . GLY B 1 253 ? 1.033 63.946 73.469 1.00 22.69 251 GLY B N 1
ATOM 4482 C CA . GLY B 1 253 ? -0.087 63.021 73.634 1.00 29.46 251 GLY B CA 1
ATOM 4483 C C . GLY B 1 253 ? -0.547 62.285 72.387 1.00 31.08 251 GLY B C 1
ATOM 4484 O O . GLY B 1 253 ? -1.507 61.520 72.442 1.00 28.02 251 GLY B O 1
ATOM 4485 N N . GLU B 1 254 ? 0.122 62.519 71.257 1.00 22.25 252 GLU B N 1
ATOM 4486 C CA . GLU B 1 254 ? -0.135 61.790 70.015 1.00 23.33 252 GLU B CA 1
ATOM 4487 C C . GLU B 1 254 ? 1.093 61.040 69.486 1.00 32.49 252 GLU B C 1
ATOM 4488 O O . GLU B 1 254 ? 2.202 61.235 69.979 1.00 25.02 252 GLU B O 1
ATOM 4494 N N . GLU B 1 255 ? 0.901 60.176 68.491 1.00 21.54 253 GLU B N 1
ATOM 4495 C CA . GLU B 1 255 ? 2.017 59.474 67.857 1.00 20.88 253 GLU B CA 1
ATOM 4496 C C . GLU B 1 255 ? 1.745 59.487 66.373 1.00 26.39 253 GLU B C 1
ATOM 4497 O O . GLU B 1 255 ? 0.621 59.294 65.934 1.00 23.86 253 GLU B O 1
ATOM 4503 N N . VAL B 1 256 ? 2.781 59.796 65.608 1.00 17.05 254 VAL B N 1
ATOM 4504 C CA . VAL B 1 256 ? 2.666 59.777 64.149 1.00 16.63 254 VAL B CA 1
ATOM 4505 C C . VAL B 1 256 ? 3.706 58.796 63.644 1.00 20.91 254 VAL B C 1
ATOM 4506 O O . VAL B 1 256 ? 4.909 58.970 63.880 1.00 17.10 254 VAL B O 1
ATOM 4510 N N . GLU B 1 257 ? 3.261 57.755 62.937 1.00 18.97 255 GLU B N 1
ATOM 4511 C CA . GLU B 1 257 ? 4.184 56.842 62.261 1.00 17.47 255 GLU B CA 1
ATOM 4512 C C . GLU B 1 257 ? 4.215 57.318 60.801 1.00 20.13 255 GLU B C 1
ATOM 4513 O O . GLU B 1 257 ? 3.155 57.524 60.188 1.00 19.31 255 GLU B O 1
ATOM 4519 N N . PHE B 1 258 ? 5.412 57.610 60.279 1.00 17.62 256 PHE B N 1
ATOM 4520 C CA . PHE B 1 258 ? 5.545 58.344 59.017 1.00 16.91 256 PHE B CA 1
ATOM 4521 C C . PHE B 1 258 ? 6.234 57.545 57.916 1.00 20.03 256 PHE B C 1
ATOM 4522 O O . PHE B 1 258 ? 6.853 58.095 57.013 1.00 18.59 256 PHE B O 1
ATOM 4530 N N . SER B 1 259 ? 6.071 56.229 57.939 1.00 16.56 257 SER B N 1
ATOM 4531 C CA . SER B 1 259 ? 6.668 55.417 56.888 1.00 17.23 257 SER B CA 1
ATOM 4532 C C . SER B 1 259 ? 5.900 55.469 55.582 1.00 19.50 257 SER B C 1
ATOM 4533 O O . SER B 1 259 ? 6.494 55.266 54.534 1.00 18.17 257 SER B O 1
ATOM 4536 N N . GLU B 1 260 ? 4.593 55.705 55.631 1.00 20.78 258 GLU B N 1
ATOM 4537 C CA . GLU B 1 260 ? 3.825 55.573 54.397 1.00 20.81 258 GLU B CA 1
ATOM 4538 C C . GLU B 1 260 ? 4.206 56.730 53.497 1.00 21.35 258 GLU B C 1
ATOM 4539 O O . GLU B 1 260 ? 4.181 57.902 53.897 1.00 24.62 258 GLU B O 1
ATOM 4545 N N . GLY B 1 261 ? 4.646 56.401 52.289 1.00 19.93 259 GLY B N 1
ATOM 4546 C CA . GLY B 1 261 ? 4.985 57.441 51.346 1.00 18.36 259 GLY B CA 1
ATOM 4547 C C . GLY B 1 261 ? 6.404 57.976 51.521 1.00 19.95 259 GLY B C 1
ATOM 4548 O O . GLY B 1 261 ? 6.808 58.845 50.764 1.00 18.52 259 GLY B O 1
ATOM 4549 N N . PHE B 1 262 ? 7.155 57.428 52.478 1.00 18.23 260 PHE B N 1
ATOM 4550 C CA . PHE B 1 262 ? 8.570 57.816 52.700 1.00 16.99 260 PHE B CA 1
ATOM 4551 C C . PHE B 1 262 ? 9.401 57.728 51.421 1.00 17.57 260 PHE B C 1
ATOM 4552 O O . PHE B 1 262 ? 10.248 58.583 51.195 1.00 15.82 260 PHE B O 1
ATOM 4560 N N . THR B 1 263 ? 9.119 56.746 50.566 1.00 16.22 261 THR B N 1
ATOM 4561 C CA . THR B 1 263 ? 9.851 56.540 49.335 1.00 15.91 261 THR B CA 1
ATOM 4562 C C . THR B 1 263 ? 9.216 57.181 48.117 1.00 18.17 261 THR B C 1
ATOM 4563 O O . THR B 1 263 ? 9.662 56.958 46.991 1.00 20.82 261 THR B O 1
ATOM 4567 N N . ASP B 1 264 ? 8.163 57.966 48.315 1.00 17.14 262 ASP B N 1
ATOM 4568 C CA . ASP B 1 264 ? 7.392 58.509 47.213 1.00 18.60 262 ASP B CA 1
ATOM 4569 C C . ASP B 1 264 ? 7.298 60.012 47.267 1.00 19.33 262 ASP B C 1
ATOM 4570 O O . ASP B 1 264 ? 6.288 60.589 46.851 1.00 22.84 262 ASP B O 1
ATOM 4575 N N . LEU B 1 265 ? 8.322 60.674 47.801 1.00 14.89 263 LEU B N 1
ATOM 4576 C CA . LEU B 1 265 ? 8.263 62.129 47.998 1.00 15.91 263 LEU B CA 1
ATOM 4577 C C . LEU B 1 265 ? 9.395 62.894 47.301 1.00 13.27 263 LEU B C 1
ATOM 4578 O O . LEU B 1 265 ? 9.521 64.113 47.405 1.00 14.97 263 LEU B O 1
ATOM 4583 N N . HIS B 1 266 ? 10.227 62.177 46.547 1.00 16.99 264 HIS B N 1
ATOM 4584 C CA . HIS B 1 266 ? 11.341 62.850 45.881 1.00 14.60 264 HIS B CA 1
ATOM 4585 C C . HIS B 1 266 ? 10.844 63.819 44.800 1.00 15.94 264 HIS B C 1
ATOM 4586 O O . HIS B 1 266 ? 11.450 64.886 44.654 1.00 15.21 264 HIS B O 1
ATOM 4593 N N . THR B 1 267 ? 9.788 63.480 44.065 1.00 15.29 265 THR B N 1
ATOM 4594 C CA . THR B 1 267 ? 9.264 64.439 43.070 1.00 17.92 265 THR B CA 1
ATOM 4595 C C . THR B 1 267 ? 8.770 65.736 43.725 1.00 17.08 265 THR B C 1
ATOM 4596 O O . THR B 1 267 ? 9.143 66.817 43.292 1.00 18.16 265 THR B O 1
ATOM 4600 N N . GLU B 1 268 ? 8.107 65.592 44.871 1.00 17.57 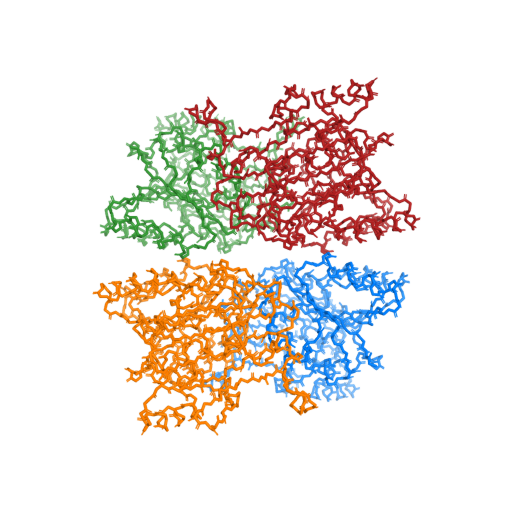266 GLU B N 1
ATOM 4601 C CA . GLU B 1 268 ? 7.688 66.774 45.594 1.00 19.61 266 GLU B CA 1
ATOM 4602 C C . GLU B 1 268 ? 8.857 67.606 46.062 1.00 18.91 266 GLU B C 1
ATOM 4603 O O . GLU B 1 268 ? 8.799 68.808 46.000 1.00 18.29 266 GLU B O 1
ATOM 4609 N N . VAL B 1 269 ? 9.949 66.980 46.518 1.00 14.67 267 VAL B N 1
ATOM 4610 C CA . VAL B 1 269 ? 11.147 67.745 46.866 1.00 15.37 267 VAL B CA 1
ATOM 4611 C C . VAL B 1 269 ? 11.720 68.519 45.680 1.00 15.74 267 VAL B C 1
ATOM 4612 O O . VAL B 1 269 ? 12.062 69.679 45.786 1.00 15.61 267 VAL B O 1
ATOM 4616 N N . TYR B 1 270 ? 11.777 67.871 44.527 1.00 14.83 268 TYR B N 1
ATOM 4617 C CA . TYR B 1 270 ? 12.214 68.544 43.313 1.00 16.12 268 TYR B CA 1
ATOM 4618 C C . TYR B 1 270 ? 11.280 69.698 42.991 1.00 14.39 268 TYR B C 1
ATOM 4619 O O . TYR B 1 270 ? 11.816 70.756 42.623 1.00 16.57 268 TYR B O 1
ATOM 4628 N N . ARG B 1 271 ? 9.963 69.469 43.050 1.00 17.16 269 ARG B N 1
ATOM 4629 C CA . ARG B 1 271 ? 8.998 70.552 42.729 1.00 15.80 269 ARG B CA 1
ATOM 4630 C C . ARG B 1 271 ? 9.198 71.734 43.661 1.00 20.65 269 ARG B C 1
ATOM 4631 O O . ARG B 1 271 ? 9.285 72.875 43.191 1.00 23.25 269 ARG B O 1
ATOM 4639 N N . LYS B 1 272 ? 9.298 71.472 44.966 1.00 17.39 270 LYS B N 1
ATOM 4640 C CA . LYS B 1 272 ? 9.551 72.568 45.926 1.00 22.20 270 LYS B CA 1
ATOM 4641 C C . LYS B 1 272 ? 10.858 73.289 45.617 1.00 19.83 270 LYS B C 1
ATOM 4642 O O . LYS B 1 272 ? 10.946 74.521 45.662 1.00 20.88 270 LYS B O 1
ATOM 4648 N N . THR B 1 273 ? 11.925 72.559 45.316 1.00 18.16 271 THR B N 1
ATOM 4649 C CA . THR B 1 273 ? 13.196 73.158 44.995 1.00 15.65 271 THR B CA 1
ATOM 4650 C C . THR B 1 273 ? 13.152 74.070 43.756 1.00 17.12 271 THR B C 1
ATOM 4651 O O . THR B 1 273 ? 13.665 75.195 43.792 1.00 22.43 271 THR B O 1
ATOM 4655 N N . LEU B 1 274 ? 12.550 73.579 42.676 1.00 17.49 272 LEU B N 1
ATOM 4656 C CA . LEU B 1 274 ? 12.479 74.391 41.443 1.00 19.50 272 LEU B CA 1
ATOM 4657 C C . LEU B 1 274 ? 11.554 75.610 41.638 1.00 24.05 272 LEU B C 1
ATOM 4658 O O . LEU B 1 274 ? 11.760 76.638 40.981 1.00 27.42 272 LEU B O 1
ATOM 4663 N N . ALA B 1 275 ? 10.597 75.532 42.566 1.00 22.74 273 ALA B N 1
ATOM 4664 C CA . ALA B 1 275 ? 9.724 76.669 42.917 1.00 21.41 273 ALA B CA 1
ATOM 4665 C C . ALA B 1 275 ? 10.379 77.698 43.855 1.00 26.74 273 ALA B C 1
ATOM 4666 O O . ALA B 1 275 ? 9.737 78.664 44.270 1.00 28.25 273 ALA B O 1
ATOM 4668 N N . GLY B 1 276 ? 11.645 77.507 44.222 1.00 21.08 274 GLY B N 1
ATOM 4669 C CA . GLY B 1 276 ? 12.362 78.404 45.114 1.00 24.38 274 GLY B CA 1
ATOM 4670 C C . GLY B 1 276 ? 12.052 78.165 46.584 1.00 26.18 274 GLY B C 1
ATOM 4671 O O . GLY B 1 276 ? 12.296 79.023 47.434 1.00 28.72 274 GLY B O 1
ATOM 4672 N N . GLU B 1 277 ? 11.474 77.014 46.902 1.00 21.68 275 GLU B N 1
ATOM 4673 C CA . GLU B 1 277 ? 11.121 76.711 48.280 1.00 20.94 275 GLU B CA 1
ATOM 4674 C C . GLU B 1 277 ? 11.925 75.528 48.809 1.00 23.84 275 GLU B C 1
ATOM 4675 O O . GLU B 1 277 ? 11.472 74.823 49.715 1.00 25.06 275 GLU B O 1
ATOM 4681 N N . GLY B 1 278 ? 13.122 75.354 48.267 1.00 22.80 276 GLY B N 1
ATOM 4682 C CA . GLY B 1 278 ? 13.991 74.259 48.668 1.00 23.57 276 GLY B CA 1
ATOM 4683 C C . GLY B 1 278 ? 14.638 74.382 50.032 1.00 20.85 276 GLY B C 1
ATOM 4684 O O . GLY B 1 278 ? 14.640 75.440 50.697 1.00 25.30 276 GLY B O 1
ATOM 4685 N N . PHE B 1 279 ? 15.288 73.299 50.433 1.00 13.22 277 PHE B N 1
ATOM 4686 C CA . PHE B 1 279 ? 15.912 73.238 51.728 1.00 15.16 277 PHE B CA 1
ATOM 4687 C C . PHE B 1 279 ? 17.400 73.520 51.550 1.00 15.96 277 PHE B C 1
ATOM 4688 O O . PHE B 1 279 ? 18.193 72.703 51.042 1.00 17.01 277 PHE B O 1
ATOM 4696 N N . GLY B 1 280 ? 17.822 74.719 51.923 1.00 14.10 278 GLY B N 1
ATOM 4697 C CA . GLY B 1 280 ? 19.183 75.154 51.676 1.00 13.85 278 GLY B CA 1
ATOM 4698 C C . GLY B 1 280 ? 20.127 74.937 52.816 1.00 13.66 278 GLY B C 1
ATOM 4699 O O . GLY B 1 280 ? 19.839 74.220 53.781 1.00 14.19 278 GLY B O 1
ATOM 4700 N N . LEU B 1 281 ? 21.293 75.585 52.759 1.00 12.09 279 LEU B N 1
ATOM 4701 C CA . LEU B 1 281 ? 22.356 75.448 53.734 1.00 11.85 279 LEU B CA 1
ATOM 4702 C C . LEU B 1 281 ? 21.867 75.818 55.147 1.00 13.77 279 LEU B C 1
ATOM 4703 O O . LEU B 1 281 ? 22.169 75.140 56.119 1.00 15.03 279 LEU B O 1
ATOM 4708 N N . ASP B 1 282 ? 21.137 76.920 55.211 1.00 15.79 280 ASP B N 1
ATOM 4709 C CA . ASP B 1 282 ? 20.642 77.400 56.507 1.00 18.33 280 ASP B CA 1
ATOM 4710 C C . ASP B 1 282 ? 19.692 76.397 57.149 1.00 16.05 280 ASP B C 1
ATOM 4711 O O . ASP B 1 282 ? 19.695 76.234 58.378 1.00 16.95 280 ASP B O 1
ATOM 4716 N N . GLU B 1 283 ? 18.890 75.733 56.328 1.00 14.88 281 GLU B N 1
ATOM 4717 C CA . GLU B 1 283 ? 17.910 74.750 56.785 1.00 15.36 281 GLU B CA 1
ATOM 4718 C C . GLU B 1 283 ? 18.600 73.460 57.196 1.00 15.60 281 GLU B C 1
ATOM 4719 O O . GLU B 1 283 ? 18.207 72.828 58.188 1.00 15.51 281 GLU B O 1
ATOM 4725 N N . ALA B 1 284 ? 19.605 73.035 56.434 1.00 14.15 282 ALA B N 1
ATOM 4726 C CA . ALA B 1 284 ? 20.257 71.751 56.705 1.00 13.55 282 ALA B CA 1
ATOM 4727 C C . ALA B 1 284 ? 21.262 71.755 57.815 1.00 12.53 282 ALA B C 1
ATOM 4728 O O . ALA B 1 284 ? 21.633 70.711 58.345 1.00 14.26 282 ALA B O 1
ATOM 4730 N N . ALA B 1 285 ? 21.767 72.946 58.174 1.00 12.22 283 ALA B N 1
ATOM 4731 C CA . ALA B 1 285 ? 22.964 72.996 58.995 1.00 12.05 283 ALA B CA 1
ATOM 4732 C C . ALA B 1 285 ? 22.819 72.409 60.392 1.00 12.85 283 ALA B C 1
ATOM 4733 O O . ALA B 1 285 ? 23.705 71.726 60.825 1.00 14.42 283 ALA B O 1
ATOM 4735 N N . GLU B 1 286 ? 21.672 72.648 61.050 1.00 14.43 284 GLU B N 1
ATOM 4736 C CA . GLU B 1 286 ? 21.589 72.207 62.445 1.00 14.52 284 GLU B CA 1
ATOM 4737 C C . GLU B 1 286 ? 21.679 70.688 62.658 1.00 11.43 284 GLU B C 1
ATOM 4738 O O . GLU B 1 286 ? 22.453 70.194 63.481 1.00 14.11 284 GLU B O 1
ATOM 4744 N N . ALA B 1 287 ? 21.003 69.957 61.774 1.00 12.65 285 ALA B N 1
ATOM 4745 C CA . ALA B 1 287 ? 21.096 68.509 61.916 1.00 13.75 285 ALA B CA 1
ATOM 4746 C C . ALA B 1 287 ? 22.482 67.937 61.629 1.00 13.07 285 ALA B C 1
ATOM 4747 O O . ALA B 1 287 ? 22.903 66.993 62.246 1.00 13.08 285 ALA B O 1
ATOM 4749 N N . ILE B 1 288 ? 23.185 68.575 60.680 1.00 13.44 286 ILE B N 1
ATOM 4750 C CA . ILE B 1 288 ? 24.544 68.192 60.376 1.00 13.44 286 ILE B CA 1
ATOM 4751 C C . ILE B 1 288 ? 25.450 68.468 61.562 1.00 12.33 286 ILE B C 1
ATOM 4752 O O . ILE B 1 288 ? 26.329 67.681 61.879 1.00 14.35 286 ILE B O 1
ATOM 4757 N N . ARG B 1 289 ? 25.183 69.596 62.242 1.00 13.38 287 ARG B N 1
ATOM 4758 C CA . ARG B 1 289 ? 25.975 69.878 63.438 1.00 15.48 287 ARG B CA 1
ATOM 4759 C C . ARG B 1 289 ? 25.788 68.821 64.521 1.00 13.86 287 ARG B C 1
ATOM 4760 O O . ARG B 1 289 ? 26.747 68.346 65.113 1.00 15.68 287 ARG B O 1
ATOM 4768 N N . VAL B 1 290 ? 24.532 68.436 64.760 1.00 13.03 288 VAL B N 1
ATOM 4769 C CA . VAL B 1 290 ? 24.243 67.392 65.743 1.00 13.99 288 VAL B CA 1
ATOM 4770 C C . VAL B 1 290 ? 24.838 66.039 65.378 1.00 14.69 288 VAL B C 1
ATOM 4771 O O . VAL B 1 290 ? 25.504 65.387 66.167 1.00 15.59 288 VAL B O 1
ATOM 4775 N N . ALA B 1 291 ? 24.624 65.629 64.127 1.00 12.82 289 ALA B N 1
ATOM 4776 C CA . ALA B 1 291 ? 25.187 64.375 63.662 1.00 12.83 289 ALA B CA 1
ATOM 4777 C C . ALA B 1 291 ? 26.717 64.344 63.768 1.00 14.11 289 ALA B C 1
ATOM 4778 O O . ALA B 1 291 ? 27.285 63.334 64.157 1.00 15.50 289 ALA B O 1
ATOM 4780 N N . ALA B 1 292 ? 27.361 65.453 63.424 1.00 14.49 290 ALA B N 1
ATOM 4781 C CA . ALA B 1 292 ? 28.812 65.476 63.500 1.00 17.34 290 ALA B CA 1
ATOM 4782 C C . ALA B 1 292 ? 29.317 65.380 64.948 1.00 20.86 290 ALA B C 1
ATOM 4783 O O . ALA B 1 292 ? 30.291 64.664 65.200 1.00 18.52 290 ALA B O 1
ATOM 4785 N N . LEU B 1 293 ? 28.623 66.040 65.876 1.00 18.76 291 LEU B N 1
ATOM 4786 C CA . LEU B 1 293 ? 28.977 65.986 67.308 1.00 22.74 291 LEU B CA 1
ATOM 4787 C C . LEU B 1 293 ? 28.894 64.544 67.777 1.00 21.95 291 LEU B C 1
ATOM 4788 O O . LEU B 1 293 ? 29.765 64.046 68.517 1.00 21.55 291 LEU B O 1
ATOM 4793 N N . LEU B 1 294 ? 27.857 63.833 67.339 1.00 19.68 292 LEU B N 1
ATOM 4794 C CA . LEU 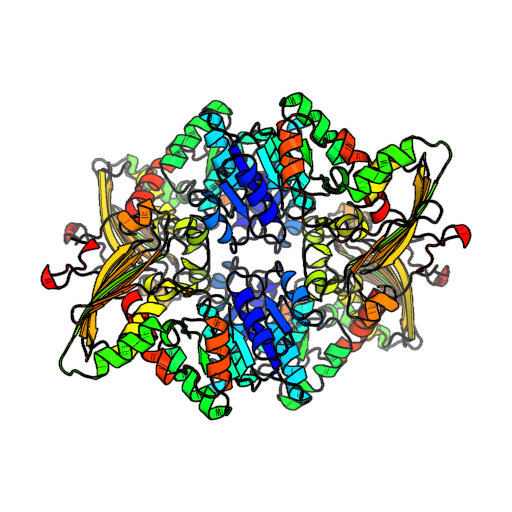B 1 294 ? 27.719 62.447 67.732 1.00 16.52 292 LEU B CA 1
ATOM 4795 C C . LEU B 1 294 ? 28.826 61.478 67.283 1.00 23.53 292 LEU B C 1
ATOM 4796 O O . LEU B 1 294 ? 28.946 60.402 67.872 1.00 25.75 292 LEU B O 1
ATOM 4801 N N . ARG B 1 295 ? 29.604 61.786 66.239 1.00 19.34 293 ARG B N 1
ATOM 4802 C CA . ARG B 1 295 ? 30.685 60.868 65.831 1.00 20.26 293 ARG B CA 1
ATOM 4803 C C . ARG B 1 295 ? 31.738 60.653 66.890 1.00 21.72 293 ARG B C 1
ATOM 4804 O O . ARG B 1 295 ? 32.357 59.592 66.963 1.00 27.80 293 ARG B O 1
ATOM 4812 N N . THR B 1 296 ? 31.900 61.659 67.744 1.00 22.28 294 THR B N 1
ATOM 4813 C CA . THR B 1 296 ? 32.987 61.642 68.724 1.00 28.30 294 THR B CA 1
ATOM 4814 C C . THR B 1 296 ? 32.508 61.807 70.162 1.00 28.06 294 THR B C 1
ATOM 4815 O O . THR B 1 296 ? 33.307 61.755 71.102 1.00 31.40 294 THR B O 1
ATOM 4819 N N . LEU B 1 297 ? 31.207 61.971 70.361 1.00 20.53 295 LEU B N 1
ATOM 4820 C CA . LEU B 1 297 ? 30.726 62.140 71.733 1.00 20.54 295 LEU B CA 1
ATOM 4821 C C . LEU B 1 297 ? 30.850 60.838 72.533 1.00 22.74 295 LEU B C 1
ATOM 4822 O O . LEU B 1 297 ? 30.344 59.812 72.124 1.00 21.25 295 LEU B O 1
ATOM 4827 N N . PRO B 1 298 ? 31.460 60.876 73.734 1.00 21.46 296 PRO B N 1
ATOM 4828 C CA . PRO B 1 298 ? 31.549 59.676 74.552 1.00 21.04 296 PRO B CA 1
ATOM 4829 C C . PRO B 1 298 ? 30.165 59.242 74.998 1.00 23.31 296 PRO B C 1
ATOM 4830 O O . PRO B 1 298 ? 29.303 60.088 75.248 1.00 22.82 296 PRO B O 1
ATOM 4834 N N . LEU B 1 299 ? 29.989 57.937 75.134 1.00 20.94 297 LEU B N 1
ATOM 4835 C CA . LEU B 1 299 ? 28.816 57.352 75.760 1.00 21.92 297 LEU B CA 1
ATOM 4836 C C . LEU B 1 299 ? 28.632 57.872 77.181 1.00 29.18 297 LEU B C 1
ATOM 4837 O O . LEU B 1 299 ? 29.607 58.104 77.904 1.00 27.03 297 LEU B O 1
ATOM 4842 N N . SER B 1 300 ? 27.383 58.091 77.572 1.00 23.38 298 SER B N 1
ATOM 4843 C CA . SER B 1 300 ? 27.073 58.361 78.975 1.00 21.34 298 SER B CA 1
ATOM 4844 C C . SER B 1 300 ? 25.941 57.453 79.433 1.00 23.10 298 SER B C 1
ATOM 4845 O O . SER B 1 300 ? 25.203 56.892 78.625 1.00 21.41 298 SER B O 1
ATOM 4848 N N . GLN B 1 301 ? 25.774 57.368 80.752 1.00 24.74 299 GLN B N 1
ATOM 4849 C CA . GLN B 1 301 ? 24.720 56.552 81.339 1.00 25.99 299 GLN B CA 1
ATOM 4850 C C . GLN B 1 301 ? 23.490 57.451 81.489 1.00 22.75 299 GLN B C 1
ATOM 4851 O O . GLN B 1 301 ? 23.559 58.495 82.121 1.00 27.82 299 GLN B O 1
ATOM 4857 N N . PRO B 1 302 ? 22.367 57.050 80.884 1.00 23.00 300 PRO B N 1
ATOM 4858 C CA . PRO B 1 302 ? 21.189 57.913 80.956 1.00 25.14 300 PRO B CA 1
ATOM 4859 C C . PRO B 1 302 ? 20.518 57.897 82.326 1.00 28.51 300 PRO B C 1
ATOM 4860 O O . PRO B 1 302 ? 20.427 56.850 82.975 1.00 27.33 300 PRO B O 1
ATOM 4864 N N . SER B 1 303 ? 20.005 59.053 82.724 1.00 24.06 301 SER B N 1
ATOM 4865 C CA . SER B 1 303 ? 19.043 59.077 83.808 1.00 26.81 301 SER B CA 1
ATOM 4866 C C . SER B 1 303 ? 17.776 58.386 83.348 1.00 29.85 301 SER B C 1
ATOM 4867 O O . SER B 1 303 ? 17.476 58.296 82.156 1.00 24.90 301 SER B O 1
ATOM 4870 N N . PRO B 1 304 ? 16.977 57.915 84.300 1.00 24.27 302 PRO B N 1
ATOM 4871 C CA . PRO B 1 304 ? 15.788 57.234 83.826 1.00 21.96 302 PRO B CA 1
ATOM 4872 C C . PRO B 1 304 ? 14.875 58.099 82.963 1.00 22.59 302 PRO B C 1
ATOM 4873 O O . PRO B 1 304 ? 14.259 57.553 82.039 1.00 27.48 302 PRO B O 1
ATOM 4877 N N . GLU B 1 305 ? 14.798 59.400 83.246 1.00 22.76 303 GLU B N 1
ATOM 4878 C CA . GLU B 1 305 ? 13.917 60.317 82.514 1.00 21.10 303 GLU B CA 1
ATOM 4879 C C . GLU B 1 305 ? 14.408 60.477 81.075 1.00 20.70 303 GLU B C 1
ATOM 4880 O O . GLU B 1 305 ? 13.619 60.875 80.213 1.00 24.13 303 GLU B O 1
ATOM 4886 N N . ASN B 1 306 ? 15.691 60.197 80.837 1.00 18.37 304 ASN B N 1
ATOM 4887 C CA . ASN B 1 306 ? 16.298 60.458 79.528 1.00 17.86 304 ASN B CA 1
ATOM 4888 C C . ASN B 1 306 ? 16.542 59.212 78.678 1.00 20.97 304 ASN B C 1
ATOM 4889 O O . ASN B 1 306 ? 17.033 59.335 77.560 1.00 18.26 304 ASN B O 1
ATOM 4894 N N . ARG B 1 307 ? 16.154 58.036 79.170 1.00 17.41 305 ARG B N 1
ATOM 4895 C CA . ARG B 1 307 ? 16.426 56.762 78.507 1.00 19.38 305 ARG B CA 1
ATOM 4896 C C . ARG B 1 307 ? 15.294 56.402 77.554 1.00 17.24 305 ARG B C 1
ATOM 4897 O O . ARG B 1 307 ? 14.176 56.218 77.991 1.00 20.35 305 ARG B O 1
ATOM 4905 N N . HIS B 1 308 ? 15.563 56.226 76.253 1.00 15.27 306 HIS B N 1
ATOM 4906 C CA . HIS B 1 308 ? 14.533 55.728 75.361 1.00 15.37 306 HIS B CA 1
ATOM 4907 C C . HIS B 1 308 ? 13.972 54.372 75.847 1.00 17.38 306 HIS B C 1
ATOM 4908 O O . HIS B 1 308 ? 14.746 53.539 76.275 1.00 19.48 306 HIS B O 1
ATOM 4915 N N . PRO B 1 309 ? 12.650 54.154 75.738 1.00 16.82 307 PRO B N 1
ATOM 4916 C CA . PRO B 1 309 ? 12.061 52.885 76.210 1.00 17.92 307 PRO B CA 1
ATOM 4917 C C . PRO B 1 309 ? 12.632 51.607 75.612 1.00 24.84 307 PRO B C 1
ATOM 4918 O O . PRO B 1 309 ? 12.582 50.572 76.285 1.00 25.21 307 PRO B O 1
ATOM 4922 N N . PHE B 1 310 ? 13.203 51.645 74.407 1.00 21.02 308 PHE B N 1
ATOM 4923 C CA . PHE B 1 310 ? 13.737 50.424 73.816 1.00 19.89 308 PHE B CA 1
ATOM 4924 C C . PHE B 1 310 ? 15.040 49.990 74.475 1.00 26.07 308 PHE B C 1
ATOM 4925 O O . PHE B 1 310 ? 15.545 48.909 74.179 1.00 33.89 308 PHE B O 1
ATOM 4933 N N . LEU B 1 311 ? 15.611 50.834 75.330 1.00 24.99 309 LEU B N 1
ATOM 4934 C CA . LEU B 1 311 ? 16.759 50.456 76.134 1.00 31.63 309 LEU B CA 1
ATOM 4935 C C . LEU B 1 311 ? 16.368 49.976 77.535 1.00 39.99 309 LEU B C 1
ATOM 4936 O O . LEU B 1 311 ? 17.227 49.542 78.295 1.00 47.11 309 LEU B O 1
ATOM 4941 N N . GLY B 1 312 ? 15.088 50.094 77.881 1.00 44.67 310 GLY B N 1
ATOM 4942 C CA . GLY B 1 312 ? 14.639 50.079 79.272 1.00 57.69 310 GLY B CA 1
ATOM 4943 C C . GLY B 1 312 ? 15.324 49.027 80.122 1.00 74.27 310 GLY B C 1
ATOM 4944 O O . GLY B 1 312 ? 14.883 47.877 80.176 1.00 104.47 310 GLY B O 1
ATOM 4946 N N . MET C 1 3 ? 60.978 77.038 46.338 1.00 53.38 1 MET C N 1
ATOM 4947 C CA . MET C 1 3 ? 60.730 75.568 46.337 1.00 52.77 1 MET C CA 1
ATOM 4948 C C . MET C 1 3 ? 59.453 75.242 45.557 1.00 24.33 1 MET C C 1
ATOM 4949 O O . MET C 1 3 ? 58.356 75.554 46.003 1.00 33.26 1 MET C O 1
ATOM 4954 N N . THR C 1 4 ? 59.641 74.630 44.395 1.00 27.58 2 THR C N 1
ATOM 4955 C CA . THR C 1 4 ? 58.532 74.434 43.472 1.00 23.18 2 THR C CA 1
ATOM 4956 C C . THR C 1 4 ? 57.544 73.451 44.097 1.00 19.80 2 THR C C 1
ATOM 4957 O O . THR C 1 4 ? 57.924 72.386 44.551 1.00 21.27 2 THR C O 1
ATOM 4961 N N . ARG C 1 5 ? 56.290 73.862 44.162 1.00 19.14 3 ARG C N 1
ATOM 4962 C CA . ARG C 1 5 ? 55.258 73.012 44.767 1.00 16.86 3 ARG C CA 1
ATOM 4963 C C . ARG C 1 5 ? 54.489 72.190 43.733 1.00 15.67 3 ARG C C 1
ATOM 4964 O O . ARG C 1 5 ? 53.927 72.758 42.791 1.00 17.40 3 ARG C O 1
ATOM 4972 N N . PHE C 1 6 ? 54.505 70.879 43.941 1.00 14.72 4 PHE C N 1
ATOM 4973 C CA . PHE C 1 6 ? 53.850 69.947 42.984 1.00 14.41 4 PHE C CA 1
ATOM 4974 C C . PHE C 1 6 ? 52.681 69.246 43.646 1.00 17.53 4 PHE C C 1
ATOM 4975 O O . PHE C 1 6 ? 52.674 68.944 44.842 1.00 16.53 4 PHE C O 1
ATOM 4983 N N . ALA C 1 7 ? 51.688 68.954 42.827 1.00 14.06 5 ALA C N 1
ATOM 4984 C CA . ALA C 1 7 ? 50.772 67.864 43.112 1.00 14.90 5 ALA C CA 1
ATOM 4985 C C . ALA C 1 7 ? 50.920 66.781 42.032 1.00 16.07 5 ALA C C 1
ATOM 4986 O O . ALA C 1 7 ? 51.372 67.093 40.923 1.00 16.33 5 ALA C O 1
ATOM 4988 N N . LEU C 1 8 ? 50.511 65.538 42.305 1.00 13.15 6 LEU C N 1
ATOM 4989 C CA . LEU C 1 8 ? 50.757 64.460 41.349 1.00 14.28 6 LEU C CA 1
ATOM 4990 C C . LEU C 1 8 ? 49.554 63.574 41.213 1.00 14.78 6 LEU C C 1
ATOM 4991 O O . LEU C 1 8 ? 48.942 63.222 42.223 1.00 16.56 6 LEU C O 1
ATOM 4996 N N . THR C 1 9 ? 49.235 63.191 39.980 1.00 12.39 7 THR C N 1
ATOM 4997 C CA . THR C 1 9 ? 48.178 62.205 39.754 1.00 13.34 7 THR C CA 1
ATOM 4998 C C . THR C 1 9 ? 48.787 60.900 39.245 1.00 12.43 7 THR C C 1
ATOM 4999 O O . THR C 1 9 ? 49.818 60.870 38.576 1.00 15.04 7 THR C O 1
ATOM 5003 N N . GLY C 1 10 ? 48.204 59.808 39.737 1.00 13.69 8 GLY C N 1
ATOM 5004 C CA . GLY C 1 10 ? 48.644 58.461 39.334 1.00 14.66 8 GLY C CA 1
ATOM 5005 C C . GLY C 1 10 ? 49.687 57.851 40.266 1.00 15.20 8 GLY C C 1
ATOM 5006 O O . GLY C 1 10 ? 50.469 56.999 39.814 1.00 16.38 8 GLY C O 1
ATOM 5007 N N . LEU C 1 11 ? 49.702 58.283 41.524 1.00 15.46 9 LEU C N 1
ATOM 5008 C CA . LEU C 1 11 ? 50.800 57.852 42.434 1.00 17.17 9 LEU C CA 1
ATOM 5009 C C . LEU C 1 11 ? 51.019 56.338 42.595 1.00 20.11 9 LEU C C 1
ATOM 5010 O O . LEU C 1 11 ? 52.147 55.953 42.890 1.00 17.81 9 LEU C O 1
ATOM 5015 N N . ALA C 1 12 ? 49.989 55.507 42.421 1.00 17.18 10 ALA C N 1
ATOM 5016 C CA . ALA C 1 12 ? 50.103 54.056 42.705 1.00 17.79 10 ALA C CA 1
ATOM 5017 C C . ALA C 1 12 ? 50.660 53.266 41.517 1.00 22.23 10 ALA C C 1
ATOM 5018 O O . ALA C 1 12 ? 50.871 52.059 41.631 1.00 21.35 10 ALA C O 1
ATOM 5020 N N . GLY C 1 13 ? 50.968 53.922 40.405 1.00 18.56 11 GLY C N 1
ATOM 5021 C CA . GLY C 1 13 ? 51.267 53.192 39.192 1.00 20.02 11 GLY C CA 1
ATOM 5022 C C . GLY C 1 13 ? 52.748 53.021 38.958 1.00 20.98 11 GLY C C 1
ATOM 5023 O O . GLY C 1 13 ? 53.594 53.399 39.778 1.00 21.37 11 GLY C O 1
ATOM 5024 N N . TYR C 1 14 ? 53.031 52.470 37.787 1.00 18.61 12 TYR C N 1
ATOM 5025 C CA . TYR C 1 14 ? 54.389 52.086 37.443 1.00 20.60 12 TYR C CA 1
ATOM 5026 C C . TYR C 1 14 ? 55.360 53.254 37.335 1.00 19.35 12 TYR C C 1
ATOM 5027 O O . TYR C 1 14 ? 56.501 53.187 37.798 1.00 19.63 12 TYR C O 1
ATOM 5036 N N . ILE C 1 15 ? 54.952 54.348 36.680 1.00 18.67 13 ILE C N 1
ATOM 5037 C CA . ILE C 1 15 ? 55.889 55.433 36.381 1.00 17.09 13 ILE C CA 1
ATOM 5038 C C . ILE C 1 15 ? 56.047 56.466 37.504 1.00 18.11 13 ILE C C 1
ATOM 5039 O O . ILE C 1 15 ? 57.055 57.186 37.579 1.00 19.24 13 ILE C O 1
ATOM 5044 N N . ALA C 1 16 ? 55.051 56.537 38.382 1.00 18.39 14 ALA C N 1
ATOM 5045 C CA . ALA C 1 16 ? 55.054 57.547 39.443 1.00 19.78 14 ALA C CA 1
ATOM 5046 C C . ALA C 1 16 ? 56.357 57.637 40.257 1.00 16.58 14 ALA C C 1
ATOM 5047 O O . ALA C 1 16 ? 56.762 58.764 40.547 1.00 18.70 14 ALA C O 1
ATOM 5049 N N . PRO C 1 17 ? 56.995 56.494 40.609 1.00 18.81 15 PRO C N 1
ATOM 5050 C CA . PRO C 1 17 ? 58.244 56.624 41.381 1.00 21.38 15 PRO C CA 1
ATOM 5051 C C . PRO C 1 17 ? 59.321 57.470 40.712 1.00 20.07 15 PRO C C 1
ATOM 5052 O O . PRO C 1 17 ? 60.129 58.135 41.370 1.00 23.13 15 PRO C O 1
ATOM 5056 N N . ARG C 1 18 ? 59.316 57.483 39.379 1.00 18.68 16 ARG C N 1
ATOM 5057 C CA . ARG C 1 18 ? 60.232 58.339 38.657 1.00 19.24 16 ARG C CA 1
ATOM 5058 C C . ARG C 1 18 ? 59.916 59.810 38.779 1.00 16.37 16 ARG C C 1
ATOM 5059 O O . ARG C 1 18 ? 60.802 60.684 38.741 1.00 19.62 16 ARG C O 1
ATOM 5067 N N . HIS C 1 19 ? 58.613 60.107 38.879 1.00 16.79 17 HIS C N 1
ATOM 5068 C CA . HIS C 1 19 ? 58.199 61.480 39.127 1.00 17.12 17 HIS C CA 1
ATOM 5069 C C . HIS C 1 19 ? 58.522 61.933 40.548 1.00 16.95 17 HIS C C 1
ATOM 5070 O O . HIS C 1 19 ? 58.989 63.066 40.731 1.00 17.58 17 HIS C O 1
ATOM 5077 N N . LEU C 1 20 ? 58.317 61.049 41.525 1.00 18.74 18 LEU C N 1
ATOM 5078 C CA . LEU C 1 20 ? 58.712 61.349 42.908 1.00 17.10 18 LEU C CA 1
ATOM 5079 C C . LEU C 1 20 ? 60.217 61.642 42.982 1.00 19.96 18 LEU C C 1
ATOM 5080 O O . LEU C 1 20 ? 60.638 62.656 43.554 1.00 20.72 18 LEU C O 1
ATOM 5085 N N . LYS C 1 21 ? 61.007 60.793 42.335 1.00 22.41 19 LYS C N 1
ATOM 5086 C CA . LYS C 1 21 ? 62.457 61.002 42.296 1.00 21.79 19 LYS C CA 1
ATOM 5087 C C . LYS C 1 21 ? 62.819 62.323 41.624 1.00 26.94 19 LYS C C 1
ATOM 5088 O O . LYS C 1 21 ? 63.664 63.090 42.087 1.00 23.85 19 LYS C O 1
ATOM 5094 N N . ALA C 1 22 ? 62.163 62.604 40.502 1.00 19.94 20 ALA C N 1
ATOM 5095 C CA . ALA C 1 22 ? 62.369 63.865 39.829 1.00 20.75 20 ALA C CA 1
ATOM 5096 C C . ALA C 1 22 ? 62.050 65.107 40.678 1.00 20.44 20 ALA C C 1
ATOM 5097 O O . ALA C 1 22 ? 62.825 66.065 40.720 1.00 21.81 20 ALA C O 1
ATOM 5099 N N . ILE C 1 23 ? 60.887 65.135 41.321 1.00 18.83 21 ILE C N 1
ATOM 5100 C CA . ILE C 1 23 ? 60.511 66.279 42.135 1.00 18.43 21 ILE C CA 1
ATOM 5101 C C . ILE C 1 23 ? 61.565 66.485 43.247 1.00 18.55 21 ILE C C 1
ATOM 5102 O O . ILE C 1 23 ? 61.918 67.618 43.555 1.00 22.60 21 ILE C O 1
ATOM 5107 N N . LYS C 1 24 ? 61.993 65.390 43.871 1.00 20.43 22 LYS C N 1
ATOM 5108 C CA . LYS C 1 24 ? 62.973 65.434 44.965 1.00 20.80 22 LYS C CA 1
ATOM 5109 C C . LYS C 1 24 ? 64.256 66.025 44.391 1.00 22.88 22 LYS C C 1
ATOM 5110 O O . LYS C 1 24 ? 64.786 67.007 44.939 1.00 27.67 22 LYS C O 1
ATOM 5116 N N . GLU C 1 25 ? 64.705 65.483 43.256 1.00 21.83 23 GLU C N 1
ATOM 5117 C CA . GLU C 1 25 ? 65.995 65.908 42.680 1.00 23.56 23 GLU C CA 1
ATOM 5118 C C . GLU C 1 25 ? 66.059 67.334 42.142 1.00 34.27 23 GLU C C 1
ATOM 5119 O O . GLU C 1 25 ? 67.148 67.930 42.109 1.00 31.38 23 GLU C O 1
ATOM 5125 N N . VAL C 1 26 ? 64.922 67.907 41.745 1.00 25.36 24 VAL C N 1
ATOM 5126 C CA . VAL C 1 26 ? 64.901 69.319 41.377 1.00 23.48 24 VAL C CA 1
ATOM 5127 C C . VAL C 1 26 ? 64.565 70.245 42.541 1.00 26.67 24 VAL C C 1
ATOM 5128 O O . VAL C 1 26 ? 64.360 71.437 42.337 1.00 28.13 24 VAL C O 1
ATOM 5132 N N . GLY C 1 27 ? 64.482 69.690 43.745 1.00 25.37 25 GLY C N 1
ATOM 5133 C CA . GLY C 1 27 ? 64.317 70.507 44.943 1.00 26.84 25 GLY C CA 1
ATOM 5134 C C . GLY C 1 27 ? 62.886 70.960 45.130 1.00 27.70 25 GLY C C 1
ATOM 5135 O O . GLY C 1 27 ? 62.620 71.970 45.784 1.00 26.89 25 GLY C O 1
ATOM 5136 N N . GLY C 1 28 ? 61.960 70.223 44.520 1.00 25.52 26 GLY C N 1
ATOM 5137 C CA . GLY C 1 28 ? 60.538 70.515 44.709 1.00 23.98 26 GLY C CA 1
ATOM 5138 C C . GLY C 1 28 ? 59.962 69.877 45.957 1.00 20.01 26 GLY C C 1
ATOM 5139 O O . GLY C 1 28 ? 60.631 69.135 46.673 1.00 24.52 26 GLY C O 1
ATOM 5140 N N . VAL C 1 29 ? 58.693 70.158 46.216 1.00 21.07 27 VAL C N 1
ATOM 5141 C CA . VAL C 1 29 ? 58.009 69.449 47.285 1.00 18.17 27 VAL C CA 1
ATOM 5142 C C . VAL C 1 29 ? 56.670 68.962 46.754 1.00 19.95 27 VAL C C 1
ATOM 5143 O O . VAL C 1 29 ? 55.986 69.689 46.059 1.00 22.45 27 VAL C O 1
ATOM 5147 N N . LEU C 1 30 ? 56.339 67.719 47.078 1.00 18.79 28 LEU C N 1
ATOM 5148 C CA . LEU C 1 30 ? 55.027 67.163 46.732 1.00 18.61 28 LEU C CA 1
ATOM 5149 C C . LEU C 1 30 ? 54.048 67.545 47.830 1.00 17.64 28 LEU C C 1
ATOM 5150 O O . LEU C 1 30 ? 54.221 67.143 48.994 1.00 22.10 28 LEU C O 1
ATOM 5155 N N . VAL C 1 31 ? 53.081 68.380 47.492 1.00 16.75 29 VAL C N 1
ATOM 5156 C CA . VAL C 1 31 ? 52.067 68.832 48.431 1.00 17.93 29 VAL C CA 1
ATOM 5157 C C . VAL C 1 31 ? 50.924 67.806 48.590 1.00 19.29 29 VAL C C 1
ATOM 5158 O O . VAL C 1 31 ? 50.409 67.595 49.696 1.00 18.21 29 VAL C O 1
ATOM 5162 N N . ALA C 1 32 ? 50.496 67.176 47.493 1.00 15.85 30 ALA C N 1
ATOM 5163 C CA . ALA C 1 32 ? 49.325 66.295 47.498 1.00 14.98 30 ALA C CA 1
ATOM 5164 C C . ALA C 1 32 ? 49.386 65.368 46.301 1.00 14.93 30 ALA C C 1
ATOM 5165 O O . ALA C 1 32 ? 49.972 65.738 45.260 1.00 15.71 30 ALA C O 1
ATOM 5167 N N . SER C 1 33 ? 48.704 64.219 46.416 1.00 15.67 31 SER C N 1
ATOM 5168 C CA . SER C 1 33 ? 48.645 63.251 45.303 1.00 12.87 31 SER C CA 1
ATOM 5169 C C . SER C 1 33 ? 47.227 62.699 45.230 1.00 13.06 31 SER C C 1
ATOM 5170 O O . SER C 1 33 ? 46.457 62.776 46.194 1.00 14.94 31 SER C O 1
ATOM 5173 N N . LEU C 1 34 ? 46.888 62.239 44.024 1.00 12.59 32 LEU C N 1
ATOM 5174 C CA . LEU C 1 34 ? 45.606 61.595 43.735 1.00 12.89 32 LEU C CA 1
ATOM 5175 C C . LEU C 1 34 ? 45.895 60.241 43.085 1.00 13.04 32 LEU C C 1
ATOM 5176 O O . LEU C 1 34 ? 46.626 60.136 42.093 1.00 13.71 32 LEU C O 1
ATOM 5181 N N . ASP C 1 35 ? 45.172 59.226 43.576 1.00 14.11 33 ASP C N 1
ATOM 5182 C CA . ASP C 1 35 ? 45.036 57.962 42.856 1.00 14.89 33 ASP C CA 1
ATOM 5183 C C . ASP C 1 35 ? 43.833 57.255 43.479 1.00 17.92 33 ASP C C 1
ATOM 5184 O O . ASP C 1 35 ? 43.761 57.161 44.684 1.00 16.33 33 ASP C O 1
ATOM 5189 N N . PRO C 1 36 ? 42.894 56.739 42.676 1.00 15.78 34 PRO C N 1
ATOM 5190 C CA . PRO C 1 36 ? 41.816 55.899 43.224 1.00 19.99 34 PRO C CA 1
ATOM 5191 C C . PRO C 1 36 ? 42.346 54.629 43.878 1.00 20.30 34 PRO C C 1
ATOM 5192 O O . PRO C 1 36 ? 41.661 54.085 44.751 1.00 26.91 34 PRO C O 1
ATOM 5196 N N . ALA C 1 37 ? 43.540 54.172 43.518 1.00 18.84 35 ALA C N 1
ATOM 5197 C CA . ALA C 1 37 ? 44.204 53.051 44.207 1.00 22.03 35 ALA C CA 1
ATOM 5198 C C . ALA C 1 37 ? 45.197 53.476 45.280 1.00 27.29 35 ALA C C 1
ATOM 5199 O O . ALA C 1 37 ? 45.834 54.516 45.193 1.00 19.76 35 ALA C O 1
ATOM 5201 N N . THR C 1 38 ? 45.424 52.613 46.269 1.00 26.10 36 THR C N 1
ATOM 5202 C CA . THR C 1 38 ? 46.183 53.013 47.446 1.00 26.55 36 THR C CA 1
ATOM 5203 C C . THR C 1 38 ? 47.492 52.243 47.675 1.00 26.13 36 THR C C 1
ATOM 5204 O O . THR C 1 38 ? 48.090 52.345 48.745 1.00 31.26 36 THR C O 1
ATOM 5208 N N . ASN C 1 39 ? 47.997 51.545 46.656 1.00 31.58 37 ASN C N 1
ATOM 5209 C CA . ASN C 1 39 ? 49.380 51.033 46.648 1.00 22.36 37 ASN C CA 1
ATOM 5210 C C . ASN C 1 39 ? 50.524 52.053 46.488 1.00 24.30 37 ASN C C 1
ATOM 5211 O O . ASN C 1 39 ? 51.244 52.028 45.482 1.00 24.95 37 ASN C O 1
ATOM 5216 N N . VAL C 1 40 ? 50.699 52.929 47.478 1.00 24.08 38 VAL C N 1
ATOM 5217 C CA . VAL C 1 40 ? 51.458 54.171 47.345 1.00 24.26 38 VAL C CA 1
ATOM 5218 C C . VAL C 1 40 ? 52.459 54.460 48.468 1.00 22.46 38 VAL C C 1
ATOM 5219 O O . VAL C 1 40 ? 53.068 55.534 48.467 1.00 26.33 38 VAL C O 1
ATOM 5223 N N . GLY C 1 41 ? 52.691 53.499 49.361 1.00 29.38 39 GLY C N 1
ATOM 5224 C CA . GLY C 1 41 ? 53.556 53.688 50.540 1.00 34.50 39 GLY C CA 1
ATOM 5225 C C . GLY C 1 41 ? 54.945 54.242 50.277 1.00 32.45 39 GLY C C 1
ATOM 5226 O O . GLY C 1 41 ? 55.523 54.946 51.115 1.00 27.62 39 GLY C O 1
ATOM 5227 N N . LEU C 1 42 ? 55.478 53.949 49.094 1.00 30.01 40 LEU C N 1
ATOM 5228 C CA . LEU C 1 42 ? 56.713 54.553 48.620 1.00 23.57 40 LEU C CA 1
ATOM 5229 C C . LEU C 1 42 ? 56.814 56.056 48.873 1.00 24.61 40 LEU C C 1
ATOM 5230 O O . LEU C 1 42 ? 57.905 56.594 49.095 1.00 26.59 40 LEU C O 1
ATOM 5235 N N . VAL C 1 43 ? 55.677 56.744 48.785 1.00 24.99 41 VAL C N 1
ATOM 5236 C CA . VAL C 1 43 ? 55.680 58.197 48.848 1.00 25.97 41 VAL C CA 1
ATOM 5237 C C . VAL C 1 43 ? 56.290 58.669 50.169 1.00 22.18 41 VAL C C 1
ATOM 5238 O O . VAL C 1 43 ? 56.837 59.775 50.237 1.00 25.99 41 VAL C O 1
ATOM 5242 N N . ASP C 1 44 ? 56.184 57.838 51.210 1.00 29.34 42 ASP C N 1
ATOM 5243 C CA . ASP C 1 44 ? 56.608 58.227 52.565 1.00 24.28 42 ASP C CA 1
ATOM 5244 C C . ASP C 1 44 ? 58.124 58.364 52.630 1.00 22.89 42 ASP C C 1
ATOM 5245 O O . ASP C 1 44 ? 58.638 59.179 53.416 1.00 26.94 42 ASP C O 1
ATOM 5250 N N . SER C 1 45 ? 58.822 57.663 51.742 1.00 27.40 43 SER C N 1
ATOM 5251 C CA . SER C 1 45 ? 60.281 57.766 51.689 1.00 25.29 43 SER C CA 1
ATOM 5252 C C . SER C 1 45 ? 60.760 59.013 50.940 1.00 31.48 43 SER C C 1
ATOM 5253 O O . SER C 1 45 ? 61.932 59.398 51.015 1.00 33.15 43 SER C O 1
ATOM 5256 N N . PHE C 1 46 ? 59.830 59.686 50.265 1.00 25.78 44 PHE C N 1
ATOM 5257 C CA . PHE C 1 46 ? 60.121 60.947 49.592 1.00 24.70 44 PHE C CA 1
ATOM 5258 C C . PHE C 1 46 ? 59.531 62.169 50.273 1.00 18.52 44 PHE C C 1
ATOM 5259 O O . PHE C 1 46 ? 60.208 63.166 50.529 1.00 23.47 44 PHE C O 1
ATOM 5267 N N . PHE C 1 47 ? 58.214 62.140 50.468 1.00 21.08 45 PHE C N 1
ATOM 5268 C CA . PHE C 1 47 ? 57.460 63.288 50.981 1.00 18.43 45 PHE C CA 1
ATOM 5269 C C . PHE C 1 47 ? 56.468 62.833 52.032 1.00 22.29 45 PHE C C 1
ATOM 5270 O O . PHE C 1 47 ? 55.287 62.590 51.743 1.00 20.99 45 PHE C O 1
ATOM 5278 N N . PRO C 1 48 ? 56.970 62.707 53.272 1.00 23.03 46 PRO C N 1
ATOM 5279 C CA . PRO C 1 48 ? 56.209 62.028 54.311 1.00 25.58 46 PRO C CA 1
ATOM 5280 C C . PRO C 1 48 ? 54.954 62.781 54.729 1.00 24.06 46 PRO C C 1
ATOM 5281 O O . PRO C 1 48 ? 54.128 62.226 55.454 1.00 29.47 46 PRO C O 1
ATOM 5285 N N . GLU C 1 49 ? 54.838 64.049 54.367 1.00 21.97 47 GLU C N 1
ATOM 5286 C CA . GLU C 1 49 ? 53.723 64.845 54.846 1.00 22.78 47 GLU C CA 1
ATOM 5287 C C . GLU C 1 49 ? 52.738 65.130 53.722 1.00 19.37 47 GLU C C 1
ATOM 5288 O O . GLU C 1 49 ? 51.834 65.939 53.913 1.00 22.28 47 GLU C O 1
ATOM 5294 N N . ALA C 1 50 ? 52.955 64.554 52.535 1.00 18.36 48 ALA C N 1
ATOM 5295 C CA . ALA C 1 50 ? 52.044 64.890 51.420 1.00 16.06 48 ALA C CA 1
ATOM 5296 C C . ALA C 1 50 ? 50.606 64.441 51.705 1.00 15.95 48 ALA C C 1
ATOM 5297 O O . ALA C 1 50 ? 50.367 63.318 52.178 1.00 18.16 48 ALA C O 1
ATOM 5299 N N . GLU C 1 51 ? 49.659 65.291 51.311 1.00 13.96 49 GLU C N 1
ATOM 5300 C CA . GLU C 1 51 ? 48.254 64.875 51.362 1.00 14.28 49 GLU C CA 1
ATOM 5301 C C . GLU C 1 51 ? 47.970 63.802 50.309 1.00 15.28 49 GLU C C 1
ATOM 5302 O O . GLU C 1 51 ? 48.696 63.685 49.308 1.00 16.36 49 GLU C O 1
ATOM 5308 N N . PHE C 1 52 ? 46.919 63.017 50.531 1.00 16.84 50 PHE C N 1
ATOM 5309 C CA . PHE C 1 52 ? 46.536 61.958 49.593 1.00 15.59 50 PHE C CA 1
ATOM 5310 C C . PHE C 1 52 ? 45.024 61.860 49.438 1.00 14.79 50 PHE C C 1
ATOM 5311 O O . PHE C 1 52 ? 44.280 61.952 50.409 1.00 16.45 50 PHE C O 1
ATOM 5319 N N . PHE C 1 53 ? 44.579 61.679 48.193 1.00 11.87 51 PHE C N 1
ATOM 5320 C CA . PHE C 1 53 ? 43.159 61.618 47.872 1.00 13.44 51 PHE C CA 1
ATOM 5321 C C . PHE C 1 53 ? 42.920 60.464 46.931 1.00 12.45 51 PHE C C 1
ATOM 5322 O O . PHE C 1 53 ? 43.711 60.213 46.032 1.00 14.00 51 PHE C O 1
ATOM 5330 N N . THR C 1 54 ? 41.816 59.761 47.169 1.00 13.18 52 THR C N 1
ATOM 5331 C CA . THR C 1 54 ? 41.347 58.769 46.195 1.00 11.87 52 THR C CA 1
ATOM 5332 C C . THR C 1 54 ? 40.312 59.404 45.268 1.00 12.95 52 THR C C 1
ATOM 5333 O O . THR C 1 54 ? 40.047 58.825 44.219 1.00 14.24 52 THR C O 1
ATOM 5337 N N . GLU C 1 55 ? 39.675 60.504 45.660 1.00 12.66 53 GLU C N 1
ATOM 5338 C CA . GLU C 1 55 ? 38.565 61.051 44.915 1.00 13.70 53 GLU C CA 1
ATOM 5339 C C . GLU C 1 55 ? 39.041 62.303 44.170 1.00 13.64 53 GLU C C 1
ATOM 5340 O O . GLU C 1 55 ? 39.445 63.254 44.820 1.00 13.19 53 GLU C O 1
ATOM 5346 N N . PRO C 1 56 ? 38.923 62.322 42.836 1.00 12.35 54 PRO C N 1
ATOM 5347 C CA . PRO C 1 56 ? 39.411 63.500 42.119 1.00 12.17 54 PRO C CA 1
ATOM 5348 C C . PRO C 1 56 ? 38.719 64.760 42.575 1.00 11.98 54 PRO C C 1
ATOM 5349 O O . PRO C 1 56 ? 39.366 65.813 42.605 1.00 13.11 54 PRO C O 1
ATOM 5353 N N . GLU C 1 57 ? 37.419 64.709 42.914 1.00 11.46 55 GLU C N 1
ATOM 5354 C CA . GLU C 1 57 ? 36.694 65.950 43.259 1.00 12.28 55 GLU C CA 1
ATOM 5355 C C . GLU C 1 57 ? 37.228 66.492 44.597 1.00 14.42 55 GLU C C 1
ATOM 5356 O O . GLU C 1 57 ? 37.296 67.697 44.803 1.00 12.79 55 GLU C O 1
ATOM 5362 N N . ALA C 1 58 ? 37.588 65.598 45.517 1.00 13.23 56 ALA C N 1
ATOM 5363 C CA . ALA C 1 58 ? 38.183 66.047 46.799 1.00 11.13 56 ALA C CA 1
ATOM 5364 C C . ALA C 1 58 ? 39.596 66.586 46.617 1.00 13.79 56 ALA C C 1
ATOM 5365 O O . ALA C 1 58 ? 39.928 67.619 47.237 1.00 14.79 56 ALA C O 1
ATOM 5367 N N . PHE C 1 59 ? 40.388 65.982 45.726 1.00 13.33 57 PHE C N 1
ATOM 5368 C CA . PHE C 1 59 ? 41.726 66.513 45.415 1.00 12.57 57 PHE C CA 1
ATOM 5369 C C . PHE C 1 59 ? 41.551 67.919 44.842 1.00 13.59 57 PHE C C 1
ATOM 5370 O O . PHE C 1 59 ? 42.257 68.845 45.251 1.00 13.22 57 PHE C O 1
ATOM 5378 N N . GLU C 1 60 ? 40.595 68.103 43.940 1.00 11.22 58 GLU C N 1
ATOM 5379 C CA . GLU C 1 60 ? 40.477 69.383 43.256 1.00 12.57 58 GLU C CA 1
ATOM 5380 C C . GLU C 1 60 ? 40.011 70.425 44.288 1.00 16.07 58 GLU C C 1
ATOM 5381 O O . GLU C 1 60 ? 40.504 71.573 44.315 1.00 15.63 58 GLU C O 1
ATOM 5387 N N . ALA C 1 61 ? 39.042 70.081 45.151 1.00 14.08 59 ALA C N 1
ATOM 5388 C CA . ALA C 1 61 ? 38.613 71.043 46.168 1.00 14.06 59 ALA C CA 1
ATOM 5389 C C . ALA C 1 61 ? 39.731 71.451 47.126 1.00 15.26 59 ALA C C 1
ATOM 5390 O O . ALA C 1 61 ? 39.805 72.634 47.522 1.00 15.16 59 ALA C O 1
ATOM 5392 N N . TYR C 1 62 ? 40.610 70.517 47.467 1.00 13.81 60 TYR C N 1
ATOM 5393 C CA . TYR C 1 62 ? 41.751 70.787 48.346 1.00 13.97 60 TYR C CA 1
ATOM 5394 C C . TYR C 1 62 ? 42.681 71.769 47.633 1.00 15.82 60 TYR C C 1
ATOM 5395 O O . TYR C 1 62 ? 43.110 72.750 48.231 1.00 16.67 60 TYR C O 1
ATOM 5404 N N . LEU C 1 63 ? 43.009 71.493 46.376 1.00 15.14 61 LEU C N 1
ATOM 5405 C CA . LEU C 1 63 ? 43.924 72.368 45.632 1.00 16.83 61 LEU C CA 1
ATOM 5406 C C . LEU C 1 63 ? 43.282 73.740 45.394 1.00 17.53 61 LEU C C 1
ATOM 5407 O O . LEU C 1 63 ? 44.001 74.775 45.370 1.00 17.17 61 LEU C O 1
ATOM 5412 N N . GLU C 1 64 ? 41.975 73.785 45.202 1.00 16.50 62 GLU C N 1
ATOM 5413 C CA . GLU C 1 64 ? 41.250 75.051 45.055 1.00 16.34 62 GLU C CA 1
ATOM 5414 C C . GLU C 1 64 ? 41.348 75.865 46.345 1.00 17.49 62 GLU C C 1
ATOM 5415 O O . GLU C 1 64 ? 41.610 77.079 46.281 1.00 17.09 62 GLU C O 1
ATOM 5421 N N . ASP C 1 65 ? 41.133 75.214 47.487 1.00 16.08 63 ASP C N 1
ATOM 5422 C CA . ASP C 1 65 ? 41.325 75.892 48.776 1.00 15.02 63 ASP C CA 1
ATOM 5423 C C . ASP C 1 65 ? 42.727 76.496 48.915 1.00 19.13 63 ASP C C 1
ATOM 5424 O O . ASP C 1 65 ? 42.859 77.649 49.377 1.00 18.80 63 ASP C O 1
ATOM 5429 N N . LEU C 1 66 ? 43.763 75.744 48.576 1.00 15.40 64 LEU C N 1
ATOM 5430 C CA . LEU C 1 66 ? 45.145 76.244 48.626 1.00 16.31 64 LEU C CA 1
ATOM 5431 C C . LEU C 1 66 ? 45.256 77.469 47.757 1.00 19.52 64 LEU C C 1
ATOM 5432 O O . LEU C 1 66 ? 45.788 78.500 48.213 1.00 18.27 64 LEU C O 1
ATOM 5437 N N . ARG C 1 67 ? 44.785 77.392 46.518 1.00 16.34 65 ARG C N 1
ATOM 5438 C CA . ARG C 1 67 ? 44.872 78.525 45.580 1.00 19.56 65 ARG C CA 1
ATOM 5439 C C . ARG C 1 67 ? 44.194 79.756 46.200 1.00 21.12 65 ARG C C 1
ATOM 5440 O O . ARG C 1 67 ? 44.737 80.868 46.165 1.00 22.61 65 ARG C O 1
ATOM 5448 N N . ASP C 1 68 ? 43.007 79.573 46.764 1.00 18.11 66 ASP C N 1
ATOM 5449 C CA . ASP C 1 68 ? 42.215 80.707 47.255 1.00 19.24 66 ASP C CA 1
ATOM 5450 C C . ASP C 1 68 ? 42.898 81.423 48.416 1.00 27.45 66 ASP C C 1
ATOM 5451 O O . ASP C 1 68 ? 42.742 82.635 48.612 1.00 24.48 66 ASP C O 1
ATOM 5456 N N . ARG C 1 69 ? 43.664 80.690 49.206 1.00 19.40 67 ARG C N 1
ATOM 5457 C CA . ARG C 1 69 ? 44.387 81.325 50.312 1.00 21.15 67 ARG C CA 1
ATOM 5458 C C . ARG C 1 69 ? 45.866 81.531 49.991 1.00 18.69 67 ARG C C 1
ATOM 5459 O O . ARG C 1 69 ? 46.714 81.634 50.872 1.00 21.53 67 ARG C O 1
ATOM 5467 N N . GLY C 1 70 ? 46.156 81.635 48.691 1.00 20.42 68 GLY C N 1
ATOM 5468 C CA . GLY C 1 70 ? 47.487 82.066 48.265 1.00 26.61 68 GLY C CA 1
ATOM 5469 C C . GLY C 1 70 ? 48.628 81.088 48.460 1.00 30.12 68 GLY C C 1
ATOM 5470 O O . GLY C 1 70 ? 49.791 81.493 48.592 1.00 31.33 68 GLY C O 1
ATOM 5471 N N . GLU C 1 71 ? 48.307 79.792 48.418 1.00 21.68 69 GLU C N 1
ATOM 5472 C CA . GLU C 1 71 ? 49.227 78.709 48.741 1.00 18.39 69 GLU C CA 1
ATOM 5473 C C . GLU C 1 71 ? 49.119 77.585 47.682 1.00 17.33 69 GLU C C 1
ATOM 5474 O O . GLU C 1 71 ? 49.505 76.448 47.936 1.00 20.78 69 GLU C O 1
ATOM 5480 N N . GLY C 1 72 ? 48.672 77.970 46.488 1.00 19.57 70 GLY C N 1
ATOM 5481 C CA . GLY C 1 72 ? 48.467 77.017 45.375 1.00 17.57 70 GLY C CA 1
ATOM 5482 C C . GLY C 1 72 ? 49.712 76.267 44.955 1.00 26.54 70 GLY C C 1
ATOM 5483 O O . GLY C 1 72 ? 50.821 76.760 45.125 1.00 23.70 70 GLY C O 1
ATOM 5484 N N . VAL C 1 73 ? 49.551 75.068 44.399 1.00 16.32 71 VAL C N 1
ATOM 5485 C CA . VAL C 1 73 ? 50.675 74.410 43.748 1.00 16.74 71 VAL C CA 1
ATOM 5486 C C . VAL C 1 73 ? 51.080 75.142 42.457 1.00 13.52 71 VAL C C 1
ATOM 5487 O O . VAL C 1 73 ? 50.291 75.825 41.804 1.00 16.88 71 VAL C O 1
ATOM 5491 N N . ASP C 1 74 ? 52.361 74.984 42.144 1.00 17.59 72 ASP C N 1
ATOM 5492 C CA . ASP C 1 74 ? 52.963 75.551 40.940 1.00 16.52 72 ASP C CA 1
ATOM 5493 C C . ASP C 1 74 ? 52.769 74.650 39.731 1.00 16.82 72 ASP C C 1
ATOM 5494 O O . ASP C 1 74 ? 52.596 75.146 38.622 1.00 16.15 72 ASP C O 1
ATOM 5499 N N . TYR C 1 75 ? 52.767 73.345 39.967 1.00 15.86 73 TYR C N 1
ATOM 5500 C CA . TYR C 1 75 ? 52.690 72.337 38.890 1.00 15.85 73 TYR C CA 1
ATOM 5501 C C . TYR C 1 75 ? 51.752 71.205 39.320 1.00 15.06 73 TYR C C 1
ATOM 5502 O O . TYR C 1 75 ? 51.781 70.793 40.494 1.00 16.56 73 TYR C O 1
ATOM 5511 N N . LEU C 1 76 ? 51.001 70.683 38.354 1.00 14.45 74 LEU C N 1
ATOM 5512 C CA . LEU C 1 76 ? 50.390 69.361 38.482 1.00 13.38 74 LEU C CA 1
ATOM 5513 C C . LEU C 1 76 ? 51.143 68.402 37.575 1.00 11.47 74 LEU C C 1
ATOM 5514 O O . LEU C 1 76 ? 51.104 68.575 36.346 1.00 13.20 74 LEU C O 1
ATOM 5519 N N . SER C 1 77 ? 51.783 67.410 38.176 1.00 13.27 75 SER C N 1
ATOM 5520 C CA . SER C 1 77 ? 52.402 66.328 37.413 1.00 11.69 75 SER C CA 1
ATOM 5521 C C . SER C 1 77 ? 51.365 65.228 37.168 1.00 13.05 75 SER C C 1
ATOM 5522 O O . SER C 1 77 ? 50.687 64.818 38.102 1.00 14.35 75 SER C O 1
ATOM 5525 N N . ILE C 1 78 ? 51.268 64.724 35.944 1.00 13.06 76 ILE C N 1
ATOM 5526 C CA . ILE C 1 78 ? 50.160 63.876 35.591 1.00 13.17 76 ILE C CA 1
ATOM 5527 C C . ILE C 1 78 ? 50.691 62.539 35.095 1.00 15.55 76 ILE C C 1
ATOM 5528 O O . ILE C 1 78 ? 51.327 62.442 34.043 1.00 14.51 76 ILE C O 1
ATOM 5533 N N . ALA C 1 79 ? 50.417 61.501 35.872 1.00 12.96 77 ALA C N 1
ATOM 5534 C CA . ALA C 1 79 ? 50.831 60.155 35.468 1.00 13.43 77 ALA C CA 1
ATOM 5535 C C . ALA C 1 79 ? 49.663 59.197 35.513 1.00 15.07 77 ALA C C 1
ATOM 5536 O O . ALA C 1 79 ? 49.818 58.004 35.809 1.00 17.48 77 ALA C O 1
ATOM 5538 N N . SER C 1 80 ? 48.479 59.689 35.215 1.00 13.51 78 SER C N 1
ATOM 5539 C CA . SER C 1 80 ? 47.299 58.863 35.090 1.00 13.50 78 SER C CA 1
ATOM 5540 C C . SER C 1 80 ? 47.160 58.225 33.696 1.00 12.54 78 SER C C 1
ATOM 5541 O O . SER C 1 80 ? 47.929 58.545 32.790 1.00 14.41 78 SER C O 1
ATOM 5544 N N . PRO C 1 81 ? 46.113 57.401 33.456 1.00 14.17 79 PRO C N 1
ATOM 5545 C CA . PRO C 1 81 ? 45.909 56.804 32.127 1.00 12.96 79 PRO C CA 1
ATOM 5546 C C . PRO C 1 81 ? 45.704 57.913 31.099 1.00 12.30 79 PRO C C 1
ATOM 5547 O O . PRO C 1 81 ? 45.229 59.015 31.428 1.00 13.52 79 PRO C O 1
ATOM 5551 N N . ASN C 1 82 ? 45.974 57.577 29.835 1.00 12.24 80 ASN C N 1
ATOM 5552 C CA . ASN C 1 82 ? 46.161 58.635 28.825 1.00 11.24 80 ASN C CA 1
ATOM 5553 C C . ASN C 1 82 ? 44.906 59.471 28.613 1.00 13.81 80 ASN C C 1
ATOM 5554 O O . ASN C 1 82 ? 45.030 60.683 28.400 1.00 12.25 80 ASN C O 1
ATOM 5559 N N . HIS C 1 83 ? 43.705 58.881 28.621 1.00 12.96 81 HIS C N 1
ATOM 5560 C CA . HIS C 1 83 ? 42.487 59.653 28.391 1.00 12.16 81 HIS C CA 1
ATOM 5561 C C . HIS C 1 83 ? 42.232 60.693 29.478 1.00 10.37 81 HIS C C 1
ATOM 5562 O O . HIS C 1 83 ? 41.429 61.606 29.237 1.00 14.21 81 HIS C O 1
ATOM 5569 N N . LEU C 1 84 ? 42.850 60.510 30.639 1.00 12.67 82 LEU C N 1
ATOM 5570 C CA . LEU C 1 84 ? 42.699 61.438 31.756 1.00 12.61 82 LEU C CA 1
ATOM 5571 C C . LEU C 1 84 ? 43.630 62.631 31.632 1.00 12.52 82 LEU C C 1
ATOM 5572 O O . LEU C 1 84 ? 43.491 63.587 32.400 1.00 12.03 82 LEU C O 1
ATOM 5577 N N . HIS C 1 85 ? 44.613 62.576 30.731 1.00 11.60 83 HIS C N 1
ATOM 5578 C CA . HIS C 1 85 ? 45.591 63.690 30.704 1.00 12.57 83 HIS C CA 1
ATOM 5579 C C . HIS C 1 85 ? 44.895 64.983 30.349 1.00 11.42 83 HIS C C 1
ATOM 5580 O O . HIS C 1 85 ? 45.051 65.955 31.077 1.00 12.20 83 HIS C O 1
ATOM 5587 N N . TYR C 1 86 ? 44.114 65.011 29.268 1.00 11.45 84 TYR C N 1
ATOM 5588 C CA . TYR C 1 86 ? 43.418 66.255 28.912 1.00 12.11 84 TYR C CA 1
ATOM 5589 C C . TYR C 1 86 ? 42.608 66.862 30.060 1.00 11.14 84 TYR C C 1
ATOM 5590 O O . TYR C 1 86 ? 42.808 68.027 30.395 1.00 13.60 84 TYR C O 1
ATOM 5599 N N . PRO C 1 87 ? 41.650 66.116 30.657 1.00 11.11 85 PRO C N 1
ATOM 5600 C CA . PRO C 1 87 ? 40.865 66.797 31.682 1.00 13.23 85 PRO C CA 1
ATOM 5601 C C . PRO C 1 87 ? 41.653 67.064 32.964 1.00 11.56 85 PRO C C 1
ATOM 5602 O O . PRO C 1 87 ? 41.314 68.040 33.645 1.00 13.60 85 PRO C O 1
ATOM 5606 N N . GLN C 1 88 ? 42.739 66.348 33.258 1.00 11.26 86 GLN C N 1
ATOM 5607 C CA . GLN C 1 88 ? 43.571 66.753 34.399 1.00 12.78 86 GLN C CA 1
ATOM 5608 C C . GLN C 1 88 ? 44.450 67.972 34.111 1.00 12.23 86 GLN C C 1
ATOM 5609 O O . GLN C 1 88 ? 44.671 68.766 35.018 1.00 13.52 86 GLN C O 1
ATOM 5615 N N . ILE C 1 89 ? 44.868 68.133 32.860 1.00 11.37 87 ILE C N 1
ATOM 5616 C CA . ILE C 1 89 ? 45.567 69.386 32.489 1.00 11.08 87 ILE C CA 1
ATOM 5617 C C . ILE C 1 89 ? 44.582 70.546 32.582 1.00 12.73 87 ILE C C 1
ATOM 5618 O O . ILE C 1 89 ? 44.957 71.608 33.102 1.00 13.53 87 ILE C O 1
ATOM 5623 N N . ARG C 1 90 ? 43.315 70.308 32.195 1.00 11.09 88 ARG C N 1
ATOM 5624 C CA . ARG C 1 90 ? 42.321 71.400 32.352 1.00 15.07 88 ARG C CA 1
ATOM 5625 C C . ARG C 1 90 ? 42.176 71.759 33.818 1.00 15.28 88 ARG C C 1
ATOM 5626 O O . ARG C 1 90 ? 42.105 72.942 34.138 1.00 16.48 88 ARG C O 1
ATOM 5634 N N . MET C 1 91 ? 42.139 70.749 34.686 1.00 13.62 89 MET C N 1
ATOM 5635 C CA . MET C 1 91 ? 42.100 71.034 36.130 1.00 15.77 89 MET C CA 1
ATOM 5636 C C . MET C 1 91 ? 43.306 71.873 36.599 1.00 17.09 89 MET C C 1
ATOM 5637 O O . MET C 1 91 ? 43.156 72.857 37.316 1.00 16.52 89 MET C O 1
ATOM 5642 N N . ALA C 1 92 ? 44.522 71.486 36.220 1.00 13.81 90 ALA C N 1
ATOM 5643 C CA . ALA C 1 92 ? 45.694 72.268 36.557 1.00 13.58 90 ALA C CA 1
ATOM 5644 C C . ALA C 1 92 ? 45.586 73.717 36.166 1.00 14.54 90 ALA C C 1
ATOM 5645 O O . ALA C 1 92 ? 45.854 74.619 36.993 1.00 15.91 90 ALA C O 1
ATOM 5647 N N . LEU C 1 93 ? 45.216 73.947 34.908 1.00 14.62 91 LEU C N 1
ATOM 5648 C CA . LEU C 1 93 ? 45.135 75.324 34.407 1.00 18.24 91 LEU C CA 1
ATOM 5649 C C . LEU C 1 93 ? 44.079 76.099 35.194 1.00 17.25 91 LEU C C 1
ATOM 5650 O O . LEU C 1 93 ? 44.333 77.260 35.511 1.00 22.91 91 LEU C O 1
ATOM 5655 N N . ARG C 1 94 ? 42.904 75.525 35.428 1.00 17.32 92 ARG C N 1
ATOM 5656 C CA . ARG C 1 94 ? 41.935 76.355 36.170 1.00 23.61 92 ARG C CA 1
ATOM 5657 C C . ARG C 1 94 ? 42.310 76.589 37.644 1.00 22.81 92 ARG C C 1
ATOM 5658 O O . ARG C 1 94 ? 41.830 77.548 38.262 1.00 21.67 92 ARG C O 1
ATOM 5666 N N . LEU C 1 95 ? 43.222 75.768 38.163 1.00 18.20 93 LEU C N 1
ATOM 5667 C CA . LEU C 1 95 ? 43.795 75.953 39.512 1.00 18.42 93 LEU C CA 1
ATOM 5668 C C . LEU C 1 95 ? 44.965 76.951 39.505 1.00 19.70 93 LEU C C 1
ATOM 5669 O O . LEU C 1 95 ? 45.602 77.179 40.541 1.00 20.25 93 LEU C O 1
ATOM 5674 N N . GLY C 1 96 ? 45.244 77.572 38.363 1.00 17.08 94 GLY C N 1
ATOM 5675 C CA . GLY C 1 96 ? 46.457 78.381 38.203 1.00 17.52 94 GLY C CA 1
ATOM 5676 C C . GLY C 1 96 ? 47.834 77.750 38.318 1.00 19.23 94 GLY C C 1
ATOM 5677 O O . GLY C 1 96 ? 48.808 78.402 38.716 1.00 20.41 94 GLY C O 1
ATOM 5678 N N . ALA C 1 97 ? 47.918 76.471 37.963 1.00 16.43 95 ALA C N 1
ATOM 5679 C CA . ALA C 1 97 ? 49.166 75.724 37.971 1.00 14.15 95 ALA C CA 1
ATOM 5680 C C . ALA C 1 97 ? 49.541 75.437 36.526 1.00 12.90 95 ALA C C 1
ATOM 5681 O O . ALA C 1 97 ? 48.677 75.381 35.649 1.00 15.72 95 ALA C O 1
ATOM 5683 N N . ASN C 1 98 ? 50.848 75.275 36.330 1.00 13.70 96 ASN C N 1
ATOM 5684 C CA . ASN C 1 98 ? 51.340 74.650 35.087 1.00 14.11 96 ASN C CA 1
ATOM 5685 C C . ASN C 1 98 ? 51.054 73.155 35.172 1.00 14.31 96 ASN C C 1
ATOM 5686 O O . ASN C 1 98 ? 50.794 72.614 36.264 1.00 15.65 96 ASN C O 1
ATOM 5691 N N . ALA C 1 99 ? 51.099 72.472 34.040 1.00 14.78 97 ALA C N 1
ATOM 5692 C CA . ALA C 1 99 ? 50.969 71.012 34.037 1.00 14.22 97 ALA C CA 1
ATOM 5693 C C . ALA C 1 99 ? 52.205 70.388 33.443 1.00 12.36 97 ALA C C 1
ATOM 5694 O O . ALA C 1 99 ? 52.806 70.942 32.500 1.00 15.63 97 ALA C O 1
ATOM 5696 N N . LEU C 1 100 ? 52.606 69.234 33.964 1.00 13.48 98 LEU C N 1
ATOM 5697 C CA . LEU C 1 100 ? 53.674 68.451 33.340 1.00 15.26 98 LEU C CA 1
ATOM 5698 C C . LEU C 1 100 ? 53.070 67.055 33.217 1.00 14.24 98 LEU C C 1
ATOM 5699 O O . LEU C 1 100 ? 52.995 66.317 34.199 1.00 14.55 98 LEU C O 1
ATOM 5704 N N . SER C 1 101 ? 52.619 66.718 32.013 1.00 13.04 99 SER C N 1
ATOM 5705 C CA . SER C 1 101 ? 51.926 65.452 31.775 1.00 12.91 99 SER C CA 1
ATOM 5706 C C . SER C 1 101 ? 52.815 64.410 31.149 1.00 14.07 99 SER C C 1
ATOM 5707 O O . SER C 1 101 ? 53.609 64.707 30.236 1.00 13.55 99 SER C O 1
ATOM 5710 N N . GLU C 1 102 ? 52.603 63.165 31.580 1.00 13.02 100 GLU C N 1
ATOM 5711 C CA . GLU C 1 102 ? 53.231 62.055 30.851 1.00 12.84 100 GLU C CA 1
ATOM 5712 C C . GLU C 1 102 ? 52.778 62.056 29.398 1.00 13.94 100 GLU C C 1
ATOM 5713 O O . GLU C 1 102 ? 51.702 62.603 29.040 1.00 13.21 100 GLU C O 1
ATOM 5719 N N . LYS C 1 103 ? 53.585 61.418 28.543 1.00 13.67 101 LYS C N 1
ATOM 5720 C CA . LYS C 1 103 ? 53.154 61.187 27.188 1.00 13.96 101 LYS C CA 1
ATOM 5721 C C . LYS C 1 103 ? 52.037 60.144 27.139 1.00 13.28 101 LYS C C 1
ATOM 5722 O O . LYS C 1 103 ? 51.839 59.353 28.062 1.00 14.23 101 LYS C O 1
ATOM 5728 N N . PRO C 1 104 ? 51.240 60.122 26.073 1.00 13.76 102 PRO C N 1
ATOM 5729 C CA . PRO C 1 104 ? 51.075 61.224 25.131 1.00 13.13 102 PRO C CA 1
ATOM 5730 C C . PRO C 1 104 ? 50.467 62.398 25.883 1.00 14.36 102 PRO C C 1
ATOM 5731 O O . PRO C 1 104 ? 49.592 62.184 26.753 1.00 13.38 102 PRO C O 1
ATOM 5735 N N . LEU C 1 105 ? 50.816 63.624 25.497 1.00 12.67 103 LEU C N 1
ATOM 5736 C CA . LEU C 1 105 ? 50.321 64.791 26.221 1.00 11.08 103 LEU C CA 1
ATOM 5737 C C . LEU C 1 105 ? 48.785 64.734 26.320 1.00 12.13 103 LEU C C 1
ATOM 5738 O O . LEU C 1 105 ? 48.224 64.941 27.417 1.00 13.74 103 LEU C O 1
ATOM 5743 N N . VAL C 1 106 ? 48.123 64.527 25.186 1.00 12.00 104 VAL C N 1
ATOM 5744 C CA . VAL C 1 106 ? 46.696 64.239 25.159 1.00 10.23 104 VAL C CA 1
ATOM 5745 C C . VAL C 1 106 ? 46.443 63.249 24.040 1.00 11.43 104 VAL C C 1
ATOM 5746 O O . VAL C 1 106 ? 47.379 62.858 23.309 1.00 12.88 104 VAL C O 1
ATOM 5750 N N . LEU C 1 107 ? 45.201 62.803 23.866 1.00 10.90 105 LEU C N 1
ATOM 5751 C CA . LEU C 1 107 ? 44.900 61.832 22.835 1.00 12.02 105 LEU C CA 1
ATOM 5752 C C . LEU C 1 107 ? 44.577 62.412 21.450 1.00 11.35 105 LEU C C 1
ATOM 5753 O O . LEU C 1 107 ? 44.758 61.724 20.429 1.00 13.77 105 LEU C O 1
ATOM 5758 N N . TRP C 1 108 ? 44.035 63.647 21.406 1.00 12.63 106 TRP C N 1
ATOM 5759 C CA . TRP C 1 108 ? 43.405 64.142 20.184 1.00 12.68 106 TRP C CA 1
ATOM 5760 C C . TRP C 1 108 ? 43.890 65.545 19.861 1.00 12.49 106 TRP C C 1
ATOM 5761 O O . TRP C 1 108 ? 44.042 66.366 20.752 1.00 13.61 106 TRP C O 1
ATOM 5772 N N . PRO C 1 109 ? 44.046 65.814 18.546 1.00 14.59 107 PRO C N 1
ATOM 5773 C CA . PRO C 1 109 ? 44.339 67.202 18.133 1.00 13.05 107 PRO C CA 1
ATOM 5774 C C . PRO C 1 109 ? 43.335 68.262 18.640 1.00 11.51 107 PRO C C 1
ATOM 5775 O O . PRO C 1 109 ? 43.761 69.373 18.972 1.00 15.16 107 PRO C O 1
ATOM 5779 N N . GLU C 1 110 ? 42.060 67.902 18.729 1.00 15.14 108 GLU C N 1
ATOM 5780 C CA . GLU C 1 110 ? 41.088 68.882 19.222 1.00 16.52 108 GLU C CA 1
ATOM 5781 C C . GLU C 1 110 ? 41.400 69.242 20.675 1.00 16.54 108 GLU C C 1
ATOM 5782 O O . GLU C 1 110 ? 41.166 70.384 21.133 1.00 16.96 108 GLU C O 1
ATOM 5788 N N . GLU C 1 111 ? 41.927 68.279 21.446 1.00 13.99 109 GLU C N 1
ATOM 5789 C CA . GLU C 1 111 ? 42.313 68.589 22.836 1.00 12.92 109 GLU C CA 1
ATOM 5790 C C . GLU C 1 111 ? 43.523 69.532 22.898 1.00 11.62 109 GLU C C 1
ATOM 5791 O O . GLU C 1 111 ? 43.589 70.452 23.725 1.00 13.15 109 GLU C O 1
ATOM 5797 N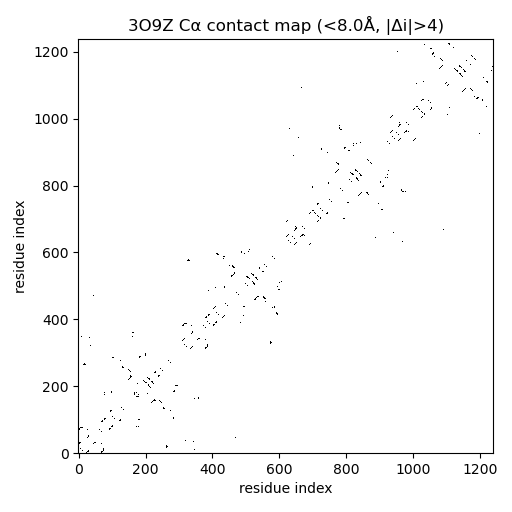 N . ILE C 1 112 ? 44.534 69.328 22.024 1.00 14.07 110 ILE C N 1
ATOM 5798 C CA . ILE C 1 112 ? 45.618 70.303 21.906 1.00 13.93 110 ILE C CA 1
ATOM 5799 C C . ILE C 1 112 ? 45.090 71.719 21.643 1.00 12.76 110 ILE C C 1
ATOM 5800 O O . ILE C 1 112 ? 45.529 72.667 22.307 1.00 15.64 110 ILE C O 1
ATOM 5805 N N . ALA C 1 113 ? 44.171 71.783 20.679 1.00 13.58 111 ALA C N 1
ATOM 5806 C CA . ALA C 1 113 ? 43.635 73.124 20.330 1.00 16.74 111 ALA C CA 1
ATOM 5807 C C . ALA C 1 113 ? 42.926 73.823 21.496 1.00 16.68 111 ALA C C 1
ATOM 5808 O O . ALA C 1 113 ? 43.153 75.012 21.759 1.00 20.25 111 ALA C O 1
ATOM 5810 N N . ARG C 1 114 ? 42.178 73.046 22.260 1.00 14.77 112 ARG C N 1
ATOM 5811 C CA . ARG C 1 114 ? 41.501 73.611 23.426 1.00 15.93 112 ARG C CA 1
ATOM 5812 C C . ARG C 1 114 ? 42.466 74.066 24.504 1.00 18.36 112 ARG C C 1
ATOM 5813 O O . ARG C 1 114 ? 42.298 75.088 25.173 1.00 18.52 112 ARG C O 1
ATOM 5821 N N . LEU C 1 115 ? 43.524 73.291 24.705 1.00 14.55 113 LEU C N 1
ATOM 5822 C CA . LEU C 1 115 ? 44.517 73.622 25.721 1.00 14.95 113 LEU C CA 1
ATOM 5823 C C . LEU C 1 115 ? 45.285 74.882 25.328 1.00 15.53 113 LEU C C 1
ATOM 5824 O O . LEU C 1 115 ? 45.670 75.661 26.188 1.00 17.35 113 LEU C O 1
ATOM 5829 N N . LYS C 1 116 ? 45.500 75.095 24.031 1.00 15.63 114 LYS C N 1
ATOM 5830 C CA . LYS C 1 116 ? 46.172 76.336 23.649 1.00 17.14 114 LYS C CA 1
ATOM 5831 C C . LYS C 1 116 ? 45.354 77.575 24.034 1.00 17.38 114 LYS C C 1
ATOM 5832 O O . LYS C 1 116 ? 45.917 78.553 24.532 1.00 20.70 114 LYS C O 1
ATOM 5838 N N . GLU C 1 117 ? 44.050 77.470 23.854 1.00 19.31 115 GLU C N 1
ATOM 5839 C CA . GLU C 1 117 ? 43.131 78.551 24.251 1.00 19.47 115 GLU C CA 1
ATOM 5840 C C . GLU C 1 117 ? 43.174 78.752 25.770 1.00 24.37 115 GLU C C 1
ATOM 5841 O O . GLU C 1 117 ? 43.158 79.886 26.268 1.00 23.47 115 GLU C O 1
ATOM 5847 N N . LEU C 1 118 ? 43.165 77.657 26.531 1.00 19.31 116 LEU C N 1
ATOM 5848 C CA . LEU C 1 118 ? 43.171 77.787 27.989 1.00 18.52 116 LEU C CA 1
ATOM 5849 C C . LEU C 1 118 ? 44.493 78.324 28.545 1.00 22.81 116 LEU C C 1
ATOM 5850 O O . LEU C 1 118 ? 44.529 79.052 29.539 1.00 19.66 116 LEU C O 1
ATOM 5855 N N . GLU C 1 119 ? 45.615 77.982 27.920 1.00 17.52 117 GLU C N 1
ATOM 5856 C CA . GLU C 1 119 ? 46.891 78.582 28.303 1.00 19.99 117 GLU C CA 1
ATOM 5857 C C . GLU C 1 119 ? 46.800 80.105 28.244 1.00 19.95 117 GLU C C 1
ATOM 5858 O O . GLU C 1 119 ? 47.276 80.792 29.141 1.00 21.41 117 GLU C O 1
ATOM 5864 N N . ALA C 1 120 ? 46.247 80.593 27.131 1.00 21.57 118 ALA C N 1
ATOM 5865 C CA . ALA C 1 120 ? 46.236 82.037 26.869 1.00 25.01 118 ALA C CA 1
ATOM 5866 C C . ALA C 1 120 ? 45.373 82.736 27.913 1.00 29.04 118 ALA C C 1
ATOM 5867 O O . ALA C 1 120 ? 45.691 83.822 28.412 1.00 25.44 118 ALA C O 1
ATOM 5869 N N . ARG C 1 121 ? 44.282 82.083 28.277 1.00 20.52 119 ARG C N 1
ATOM 5870 C CA . ARG C 1 121 ? 43.363 82.619 29.301 1.00 22.39 119 ARG C CA 1
ATOM 5871 C C . ARG C 1 121 ? 44.019 82.760 30.671 1.00 24.60 119 ARG C C 1
ATOM 5872 O O . ARG C 1 121 ? 43.779 83.719 31.403 1.00 25.98 119 ARG C O 1
ATOM 5880 N N . THR C 1 122 ? 44.783 81.752 31.074 1.00 23.91 120 THR C N 1
ATOM 5881 C CA . THR C 1 122 ? 45.249 81.645 32.445 1.00 19.51 120 THR C CA 1
ATOM 5882 C C . THR C 1 122 ? 46.678 82.111 32.650 1.00 19.26 120 THR C C 1
ATOM 5883 O O . THR C 1 122 ? 47.116 82.231 33.803 1.00 21.63 120 THR C O 1
ATOM 5887 N N . GLY C 1 123 ? 47.440 82.284 31.574 1.00 20.06 121 GLY C N 1
ATOM 5888 C CA . GLY C 1 123 ? 48.872 82.527 31.728 1.00 20.18 121 GLY C CA 1
ATOM 5889 C C . GLY C 1 123 ? 49.700 81.402 32.334 1.00 19.58 121 GLY C C 1
ATOM 5890 O O . GLY C 1 123 ? 50.805 81.639 32.837 1.00 22.90 121 GLY C O 1
ATOM 5891 N N . ARG C 1 124 ? 49.171 80.177 32.254 1.00 18.82 122 ARG C N 1
ATOM 5892 C CA . ARG C 1 124 ? 49.897 78.989 32.696 1.00 19.51 122 ARG C CA 1
ATOM 5893 C C . ARG C 1 124 ? 50.220 78.139 31.470 1.00 19.05 122 ARG C C 1
ATOM 5894 O O . ARG C 1 124 ? 49.739 78.412 30.360 1.00 21.14 122 ARG C O 1
ATOM 5902 N N . ARG C 1 125 ? 51.151 77.208 31.665 1.00 17.32 123 ARG C N 1
ATOM 5903 C CA . ARG C 1 125 ? 51.650 76.430 30.535 1.00 16.61 123 ARG C CA 1
ATOM 5904 C C . ARG C 1 125 ? 51.506 74.932 30.770 1.00 14.32 123 ARG C C 1
ATOM 5905 O O . ARG C 1 125 ? 51.589 74.415 31.888 1.00 14.08 123 ARG C O 1
ATOM 5913 N N . VAL C 1 126 ? 51.312 74.251 29.645 1.00 13.95 124 VAL C N 1
ATOM 5914 C CA . VAL C 1 126 ? 51.234 72.793 29.569 1.00 14.50 124 VAL C CA 1
ATOM 5915 C C . VAL C 1 126 ? 52.555 72.227 28.994 1.00 15.05 124 VAL C C 1
ATOM 5916 O O . VAL C 1 126 ? 52.908 72.553 27.864 1.00 15.41 124 VAL C O 1
ATOM 5920 N N . TYR C 1 127 ? 53.182 71.302 29.699 1.00 14.55 125 TYR C N 1
ATOM 5921 C CA . TYR C 1 127 ? 54.395 70.621 29.234 1.00 13.95 125 TYR C CA 1
ATOM 5922 C C . TYR C 1 127 ? 54.205 69.121 29.288 1.00 14.84 125 TYR C C 1
ATOM 5923 O O . TYR C 1 127 ? 53.271 68.622 29.925 1.00 15.16 125 TYR C O 1
ATOM 5932 N N . THR C 1 128 ? 55.108 68.385 28.638 1.00 14.21 126 THR C N 1
ATOM 5933 C CA . THR C 1 128 ? 54.974 66.939 28.597 1.00 17.63 126 THR C CA 1
ATOM 5934 C C . THR C 1 128 ? 56.324 66.246 28.716 1.00 13.02 126 THR C C 1
ATOM 5935 O O . THR C 1 128 ? 57.371 66.843 28.433 1.00 16.64 126 THR C O 1
ATOM 5939 N N . VAL C 1 129 ? 56.258 64.981 29.138 1.00 13.79 127 VAL C N 1
ATOM 5940 C CA . VAL C 1 129 ? 57.438 64.103 29.228 1.00 15.72 127 VAL C CA 1
ATOM 5941 C C . VAL C 1 129 ? 57.668 63.405 27.873 1.00 16.06 127 VAL C C 1
ATOM 5942 O O . VAL C 1 129 ? 56.917 62.476 27.509 1.00 19.33 127 VAL C O 1
ATOM 5946 N N . LEU C 1 130 ? 58.699 63.869 27.187 1.00 17.77 128 LEU C N 1
ATOM 5947 C CA . LEU C 1 130 ? 59.172 63.178 25.973 1.00 17.24 128 LEU C CA 1
ATOM 5948 C C . LEU C 1 130 ? 60.673 62.981 26.186 1.00 17.05 128 LEU C C 1
ATOM 5949 O O . LEU C 1 130 ? 61.495 63.779 25.732 1.00 18.39 128 LEU C O 1
ATOM 5954 N N . GLN C 1 131 ? 61.022 61.930 26.925 1.00 15.46 129 GLN C N 1
ATOM 5955 C CA . GLN C 1 131 ? 62.431 61.766 27.320 1.00 16.35 129 GLN C CA 1
ATOM 5956 C C . GLN C 1 131 ? 63.370 61.481 26.150 1.00 18.54 129 GLN C C 1
ATOM 5957 O O . GLN C 1 131 ? 64.565 61.753 26.252 1.00 19.44 129 GLN C O 1
ATOM 5963 N N . LEU C 1 132 ? 62.862 61.003 25.019 1.00 16.50 130 LEU C N 1
ATOM 5964 C CA . LEU C 1 132 ? 63.785 60.808 23.900 1.00 19.60 130 LEU C CA 1
ATOM 5965 C C . LEU C 1 132 ? 64.416 62.134 23.460 1.00 20.34 130 LEU C C 1
ATOM 5966 O O . LEU C 1 132 ? 65.519 62.166 22.915 1.00 19.60 130 LEU C O 1
ATOM 5971 N N . ARG C 1 133 ? 63.733 63.256 23.668 1.00 17.32 131 ARG C N 1
ATOM 5972 C CA . ARG C 1 133 ? 64.263 64.554 23.255 1.00 16.10 131 ARG C CA 1
ATOM 5973 C C . ARG C 1 133 ? 65.407 65.028 24.151 1.00 21.20 131 ARG C C 1
ATOM 5974 O O . ARG C 1 133 ? 66.072 66.000 23.814 1.00 22.02 131 ARG C O 1
ATOM 5982 N N . VAL C 1 134 ? 65.606 64.332 25.270 1.00 19.02 132 VAL C N 1
ATOM 5983 C CA . VAL C 1 134 ? 66.802 64.569 26.086 1.00 18.53 132 VAL C CA 1
ATOM 5984 C C . VAL C 1 134 ? 67.779 63.407 26.095 1.00 22.70 132 VAL C C 1
ATOM 5985 O O . VAL C 1 134 ? 68.739 63.411 26.877 1.00 22.26 132 VAL C O 1
ATOM 5989 N N . HIS C 1 135 ? 67.556 62.413 25.239 1.00 22.09 133 HIS C N 1
ATOM 5990 C CA . HIS C 1 135 ? 68.443 61.251 25.233 1.00 19.86 133 HIS C CA 1
ATOM 5991 C C . HIS C 1 135 ? 69.744 61.632 24.514 1.00 22.04 133 HIS C C 1
ATOM 5992 O O . HIS C 1 135 ? 69.690 62.072 23.378 1.00 19.69 133 HIS C O 1
ATOM 5999 N N . PRO C 1 136 ? 70.915 61.527 25.182 1.00 19.40 134 PRO C N 1
ATOM 6000 C CA . PRO C 1 136 ? 72.133 62.043 24.558 1.00 23.15 134 PRO C CA 1
ATOM 6001 C C . PRO C 1 136 ? 72.441 61.464 23.176 1.00 22.90 134 PRO C C 1
ATOM 6002 O O . PRO C 1 136 ? 73.020 62.172 22.344 1.00 22.04 134 PRO C O 1
ATOM 6006 N N . SER C 1 137 ? 72.124 60.194 22.947 1.00 20.08 135 SER C N 1
ATOM 6007 C CA . SER C 1 137 ? 72.443 59.595 21.655 1.00 20.03 135 SER C CA 1
ATOM 6008 C C . SER C 1 137 ? 71.580 60.181 20.545 1.00 20.65 135 SER C C 1
ATOM 6009 O O . SER C 1 137 ? 72.039 60.350 19.418 1.00 22.82 135 SER C O 1
ATOM 6012 N N . LEU C 1 138 ? 70.335 60.536 20.871 1.00 19.17 136 LEU C N 1
ATOM 6013 C CA . LEU C 1 138 ? 69.414 61.120 19.908 1.00 19.13 136 LEU C CA 1
ATOM 6014 C C . LEU C 1 138 ? 69.714 62.598 19.700 1.00 20.05 136 LEU C C 1
ATOM 6015 O O . LEU C 1 138 ? 69.594 63.124 18.603 1.00 20.34 136 LEU C O 1
ATOM 6020 N N . LEU C 1 139 ? 70.124 63.285 20.752 1.00 18.12 137 LEU C N 1
ATOM 6021 C CA . LEU C 1 139 ? 70.522 64.675 20.560 1.00 17.97 137 LEU C CA 1
ATOM 6022 C C . LEU C 1 139 ? 71.766 64.744 19.634 1.00 18.59 137 LEU C C 1
ATOM 6023 O O . LEU C 1 139 ? 71.856 65.615 18.766 1.00 20.47 137 LEU C O 1
ATOM 6028 N N . ALA C 1 140 ? 72.680 63.797 19.833 1.00 20.41 138 ALA C N 1
ATOM 6029 C CA . ALA C 1 140 ? 73.893 63.739 19.017 1.00 23.42 138 ALA C CA 1
ATOM 6030 C C . ALA C 1 140 ? 73.533 63.392 17.585 1.00 23.63 138 ALA C C 1
ATOM 6031 O O . ALA C 1 140 ? 74.059 63.996 16.648 1.00 22.30 138 ALA C O 1
ATOM 6033 N N . LEU C 1 141 ? 72.619 62.442 17.403 1.00 18.64 139 LEU C N 1
ATOM 6034 C CA . LEU C 1 141 ? 72.152 62.117 16.052 1.00 19.43 139 LEU C CA 1
ATOM 6035 C C . LEU C 1 141 ? 71.507 63.332 15.375 1.00 20.99 139 LEU C C 1
ATOM 6036 O O . LEU C 1 141 ? 71.738 63.602 14.196 1.00 22.29 139 LEU C O 1
ATOM 6041 N N . LYS C 1 142 ? 70.663 64.055 16.106 1.00 23.76 140 LYS C N 1
ATOM 6042 C CA . LYS C 1 142 ? 69.992 65.222 15.537 1.00 20.35 140 LYS C CA 1
ATOM 6043 C C . LYS C 1 142 ? 70.986 66.247 14.980 1.00 19.87 140 LYS C C 1
ATOM 6044 O O . LYS C 1 142 ? 70.807 66.786 13.874 1.00 21.36 140 LYS C O 1
ATOM 6050 N N . GLU C 1 143 ? 72.054 66.454 15.745 1.00 23.03 141 GLU C N 1
ATOM 6051 C CA . GLU C 1 143 ? 73.139 67.332 15.305 1.00 24.72 141 GLU C CA 1
ATOM 6052 C C . GLU C 1 143 ? 73.815 66.823 14.041 1.00 26.87 141 GLU C C 1
ATOM 6053 O O . GLU C 1 143 ? 74.031 67.576 13.081 1.00 29.67 141 GLU C O 1
ATOM 6059 N N . ARG C 1 144 ? 74.160 65.542 14.037 1.00 22.09 142 ARG C N 1
ATOM 6060 C CA . ARG C 1 144 ? 74.795 64.973 12.850 1.00 23.75 142 ARG C CA 1
ATOM 6061 C C . ARG C 1 144 ? 73.927 65.106 11.608 1.00 28.31 142 ARG C C 1
ATOM 6062 O O . ARG C 1 144 ? 74.428 65.397 10.516 1.00 28.81 142 ARG C O 1
ATOM 6070 N N . LEU C 1 145 ? 72.633 64.832 11.747 1.00 22.72 143 LEU C N 1
ATOM 6071 C CA . LEU C 1 145 ? 71.705 64.922 10.632 1.00 22.38 143 LEU C CA 1
ATOM 6072 C C . LEU C 1 145 ? 71.583 66.351 10.117 1.00 31.05 143 LEU C C 1
ATOM 6073 O O . LEU C 1 145 ? 71.389 66.570 8.923 1.00 37.44 143 LEU C O 1
ATOM 6078 N N . GLY C 1 146 ? 71.688 67.315 11.023 1.00 28.47 144 GLY C N 1
ATOM 6079 C CA . GLY C 1 146 ? 71.383 68.697 10.677 1.00 38.46 144 GLY C CA 1
ATOM 6080 C C . GLY C 1 146 ? 72.289 69.188 9.571 1.00 74.19 144 GLY C C 1
ATOM 6081 O O . GLY C 1 146 ? 71.901 70.041 8.775 1.00 55.80 144 GLY C O 1
ATOM 6082 N N . GLN C 1 147 ? 73.497 68.638 9.519 1.00 43.99 145 GLN C N 1
ATOM 6083 C CA . GLN C 1 147 ? 74.547 69.197 8.677 1.00 500.00 145 GLN C CA 1
ATOM 6084 C C . GLN C 1 147 ? 74.353 68.921 7.190 1.00 64.36 145 GLN C C 1
ATOM 6085 O O . GLN C 1 147 ? 75.193 69.300 6.375 1.00 85.82 145 GLN C O 1
ATOM 6091 N N . GLU C 1 148 ? 73.242 68.279 6.838 1.00 64.50 146 GLU C N 1
ATOM 6092 C CA . GLU C 1 148 ? 73.073 67.711 5.503 1.00 77.25 146 GLU C CA 1
ATOM 6093 C C . GLU C 1 148 ? 72.135 68.530 4.622 1.00 72.32 146 GLU C C 1
ATOM 6094 O O . GLU C 1 148 ? 72.461 69.657 4.216 1.00 143.73 146 GLU C O 1
ATOM 6100 N N . LYS C 1 149 ? 70.963 67.947 4.330 1.00 92.00 147 LYS C N 1
ATOM 6101 C CA . LYS C 1 149 ? 70.026 68.556 3.390 1.00 107.77 147 LYS C CA 1
ATOM 6102 C C . LYS C 1 149 ? 69.537 67.483 2.421 1.00 42.66 147 LYS C C 1
ATOM 6103 O O . LYS C 1 149 ? 70.300 66.600 2.031 1.00 67.55 147 LYS C O 1
ATOM 6109 N N . GLY C 1 150 ? 68.258 67.548 2.057 1.00 68.91 148 GLY C N 1
ATOM 6110 C CA . GLY C 1 150 ? 67.624 66.485 1.278 1.00 48.67 148 GLY C CA 1
ATOM 6111 C C . GLY C 1 150 ? 66.964 65.419 2.139 1.00 30.69 148 GLY C C 1
ATOM 6112 O O . GLY C 1 150 ? 67.390 65.191 3.278 1.00 41.75 148 GLY C O 1
ATOM 6113 N N . ALA C 1 151 ? 65.949 64.760 1.580 1.00 43.41 149 ALA C N 1
ATOM 6114 C CA . ALA C 1 151 ? 65.128 63.818 2.341 1.00 28.77 149 ALA C CA 1
ATOM 6115 C C . ALA C 1 151 ? 65.935 62.604 2.785 1.00 37.87 149 ALA C C 1
ATOM 6116 O O . ALA C 1 151 ? 66.701 62.025 2.020 1.00 38.54 149 ALA C O 1
ATOM 6118 N N . LYS C 1 152 ? 65.766 62.240 4.048 1.00 22.57 150 LYS C N 1
ATOM 6119 C CA . LYS C 1 152 ? 66.473 61.099 4.615 1.00 22.45 150 LYS C CA 1
ATOM 6120 C C . LYS C 1 152 ? 65.622 59.858 4.404 1.00 19.15 150 LYS C C 1
ATOM 6121 O O . LYS C 1 152 ? 64.422 59.950 4.090 1.00 20.08 150 LYS C O 1
ATOM 6127 N N . ASP C 1 153 ? 66.231 58.685 4.572 1.00 19.89 151 ASP C N 1
ATOM 6128 C CA . ASP C 1 153 ? 65.538 57.425 4.413 1.00 15.37 151 ASP C CA 1
ATOM 6129 C C . ASP C 1 153 ? 65.703 56.576 5.674 1.00 18.42 151 ASP C C 1
ATOM 6130 O O . ASP C 1 153 ? 66.841 56.256 6.059 1.00 19.36 151 ASP C O 1
ATOM 6135 N N . VAL C 1 154 ? 64.594 56.303 6.372 1.00 15.51 152 VAL C N 1
ATOM 6136 C CA . VAL C 1 154 ? 64.684 55.861 7.768 1.00 15.57 152 VAL C CA 1
ATOM 6137 C C . VAL C 1 154 ? 63.985 54.528 7.952 1.00 16.50 152 VAL C C 1
ATOM 6138 O O . VAL C 1 154 ? 62.927 54.268 7.391 1.00 15.41 152 VAL C O 1
ATOM 6142 N N . VAL C 1 155 ? 64.584 53.650 8.765 1.00 14.60 153 VAL C N 1
ATOM 6143 C CA . VAL C 1 155 ? 63.911 52.447 9.247 1.00 14.06 153 VAL C CA 1
ATOM 6144 C C . VAL C 1 155 ? 63.890 52.498 10.763 1.00 15.11 153 VAL C C 1
ATOM 6145 O O . VAL C 1 155 ? 64.942 52.667 11.401 1.00 17.20 153 VAL C O 1
ATOM 6149 N N . LEU C 1 156 ? 62.683 52.572 11.309 1.00 16.05 154 LEU C N 1
ATOM 6150 C CA . LEU C 1 156 ? 62.495 52.750 12.746 1.00 14.87 154 LEU C CA 1
ATOM 6151 C C . LEU C 1 156 ? 61.946 51.425 13.241 1.00 13.54 154 LEU C C 1
ATOM 6152 O O . LEU C 1 156 ? 60.947 50.924 12.723 1.00 13.43 154 LEU C O 1
ATOM 6157 N N . THR C 1 157 ? 62.596 50.827 14.251 1.00 14.16 155 THR C N 1
ATOM 6158 C CA . THR C 1 157 ? 62.153 49.548 14.810 1.00 13.18 155 THR C CA 1
ATOM 6159 C C . THR C 1 157 ? 62.093 49.751 16.313 1.00 12.57 155 THR C C 1
ATOM 6160 O O . THR C 1 157 ? 63.063 50.168 16.935 1.00 16.93 155 THR C O 1
ATOM 6164 N N . TYR C 1 158 ? 60.942 49.423 16.906 1.00 14.93 156 TYR C N 1
ATOM 6165 C CA . TYR C 1 158 ? 60.712 49.792 18.293 1.00 14.36 156 TYR C CA 1
ATOM 6166 C C . TYR C 1 158 ? 60.004 48.613 18.957 1.00 16.98 156 TYR C C 1
ATOM 6167 O O . TYR C 1 158 ? 58.817 48.348 18.728 1.00 15.45 156 TYR C O 1
ATOM 6176 N N . VAL C 1 159 ? 60.774 47.815 19.695 1.00 17.34 157 VAL C N 1
ATOM 6177 C CA . VAL C 1 159 ? 60.232 46.607 20.323 1.00 16.27 157 VAL C CA 1
ATOM 6178 C C . VAL C 1 159 ? 60.470 46.743 21.828 1.00 17.72 157 VAL C C 1
ATOM 6179 O O . VAL C 1 159 ? 61.571 47.082 22.278 1.00 18.12 157 VAL C O 1
ATOM 6183 N N . THR C 1 160 ? 59.413 46.601 22.629 1.00 16.68 158 THR C N 1
ATOM 6184 C CA . THR C 1 160 ? 59.577 46.763 24.074 1.00 14.95 158 THR C CA 1
ATOM 6185 C C . THR C 1 160 ? 58.677 45.719 24.731 1.00 17.66 158 THR C C 1
ATOM 6186 O O . THR C 1 160 ? 57.451 45.780 24.671 1.00 17.66 158 THR C O 1
ATOM 6190 N N . GLY C 1 161 ? 59.282 44.664 25.274 1.00 19.87 159 GLY C N 1
ATOM 6191 C CA . GLY C 1 161 ? 58.495 43.484 25.674 1.00 20.96 159 GLY C CA 1
ATOM 6192 C C . GLY C 1 161 ? 57.483 43.820 26.782 1.00 16.27 159 GLY C C 1
ATOM 6193 O O . GLY C 1 161 ? 57.824 44.567 27.707 1.00 19.73 159 GLY C O 1
ATOM 6194 N N . ARG C 1 162 ? 56.294 43.231 26.688 1.00 18.26 160 ARG C N 1
ATOM 6195 C CA . ARG C 1 162 ? 55.277 43.325 27.754 1.00 19.97 160 ARG C CA 1
ATOM 6196 C C . ARG C 1 162 ? 54.686 41.952 28.048 1.00 18.40 160 ARG C C 1
ATOM 6197 O O . ARG C 1 162 ? 54.317 41.206 27.155 1.00 19.42 160 ARG C O 1
ATOM 6205 N N . GLY C 1 163 ? 54.638 41.623 29.331 1.00 20.47 161 GLY C N 1
ATOM 6206 C CA . GLY C 1 163 ? 53.993 40.370 29.728 1.00 20.59 161 GLY C CA 1
ATOM 6207 C C . GLY C 1 163 ? 52.485 40.412 29.679 1.00 21.82 161 GLY C C 1
ATOM 6208 O O . GLY C 1 163 ? 51.868 41.426 29.306 1.00 19.69 161 GLY C O 1
ATOM 6209 N N . LYS C 1 164 ? 51.886 39.304 30.116 1.00 19.37 162 LYS C N 1
ATOM 6210 C CA . LYS C 1 164 ? 50.449 39.092 29.965 1.00 19.91 162 LYS C CA 1
ATOM 6211 C C . LYS C 1 164 ? 49.590 40.084 30.756 1.00 17.78 162 LYS C C 1
ATOM 6212 O O . LYS C 1 164 ? 48.409 40.230 30.427 1.00 19.67 162 LYS C O 1
ATOM 6218 N N . TRP C 1 165 ? 50.145 40.733 31.787 1.00 17.20 163 TRP C N 1
ATOM 6219 C CA . TRP C 1 165 ? 49.373 41.742 32.513 1.00 17.53 163 TRP C CA 1
ATOM 6220 C C . TRP C 1 165 ? 48.936 42.904 31.623 1.00 15.73 163 TRP C C 1
ATOM 6221 O O . TRP C 1 165 ? 47.866 43.478 31.824 1.00 17.71 163 TRP C O 1
ATOM 6232 N N . TYR C 1 166 ? 49.762 43.207 30.619 1.00 18.27 164 TYR C N 1
ATOM 6233 C CA . TYR C 1 166 ? 49.491 44.414 29.817 1.00 19.22 164 TYR C CA 1
ATOM 6234 C C . TYR C 1 166 ? 48.143 44.271 29.128 1.00 15.02 164 TYR C C 1
ATOM 6235 O O . TYR C 1 166 ? 47.320 45.208 29.080 1.00 17.25 164 TYR C O 1
ATOM 6244 N N . GLY C 1 167 ? 47.839 43.090 28.592 1.00 15.50 165 GLY C N 1
ATOM 6245 C CA . GLY C 1 167 ? 46.575 42.897 27.897 1.00 15.51 165 GLY C CA 1
ATOM 6246 C C . GLY C 1 167 ? 45.346 42.828 28.774 1.00 15.77 165 GLY C C 1
ATOM 6247 O O . GLY C 1 167 ? 44.267 42.708 28.236 1.00 17.83 165 GLY C O 1
ATOM 6248 N N . LYS C 1 168 ? 45.523 42.884 30.089 1.00 14.91 166 LYS C N 1
ATOM 6249 C CA . LYS C 1 168 ? 44.358 43.003 30.950 1.00 19.39 166 LYS C CA 1
ATOM 6250 C C . LYS C 1 168 ? 44.270 44.342 31.629 1.00 24.89 166 LYS C C 1
ATOM 6251 O O . LYS C 1 168 ? 43.459 44.532 32.532 1.00 22.52 166 LYS C O 1
ATOM 6257 N N . SER C 1 169 ? 45.065 45.288 31.141 1.00 17.08 167 SER C N 1
ATOM 6258 C CA . SER C 1 169 ? 45.110 46.617 31.719 1.00 16.00 167 SER C CA 1
ATOM 6259 C C . SER C 1 169 ? 44.434 47.645 30.817 1.00 15.87 167 SER C C 1
ATOM 6260 O O . SER C 1 169 ? 44.112 47.378 29.665 1.00 15.71 167 SER C O 1
ATOM 6263 N N . TRP C 1 170 ? 44.296 48.871 31.322 1.00 14.62 168 TRP C N 1
ATOM 6264 C CA . TRP C 1 170 ? 43.754 49.991 30.544 1.00 14.70 168 TRP C CA 1
ATOM 6265 C C . TRP C 1 170 ? 44.559 50.277 29.283 1.00 13.29 168 TRP C C 1
ATOM 6266 O O . TRP C 1 170 ? 44.074 50.899 28.336 1.00 13.96 168 TRP C O 1
ATOM 6277 N N . LYS C 1 171 ? 45.794 49.814 29.287 1.00 13.06 169 LYS C N 1
ATOM 6278 C CA . LYS C 1 171 ? 46.679 50.149 28.176 1.00 12.92 169 LYS C CA 1
ATOM 6279 C C . LYS C 1 171 ? 46.222 49.567 26.846 1.00 13.58 169 LYS C C 1
ATOM 6280 O O . LYS C 1 171 ? 46.597 50.091 25.787 1.00 15.01 169 LYS C O 1
ATOM 6286 N N . VAL C 1 172 ? 45.444 48.487 26.864 1.00 15.34 170 VAL C N 1
ATOM 6287 C CA . VAL C 1 172 ? 44.884 47.951 25.616 1.00 14.92 170 VAL C CA 1
ATOM 6288 C C . VAL C 1 172 ? 43.454 48.389 25.336 1.00 15.10 170 VAL C C 1
ATOM 6289 O O . VAL C 1 172 ? 42.885 48.005 24.320 1.00 18.25 170 VAL C O 1
ATOM 6293 N N . ASP C 1 173 ? 42.902 49.262 26.168 1.00 15.37 171 ASP C N 1
ATOM 6294 C CA . ASP C 1 173 ? 41.557 49.776 25.912 1.00 14.80 171 ASP C CA 1
ATOM 6295 C C . ASP C 1 173 ? 41.790 51.051 25.127 1.00 15.44 171 ASP C C 1
ATOM 6296 O O . ASP C 1 173 ? 42.322 52.012 25.678 1.00 15.94 171 ASP C O 1
ATOM 6301 N N . GLU C 1 174 ? 41.462 51.036 23.838 1.00 13.25 172 GLU C N 1
ATOM 6302 C CA . GLU C 1 174 ? 41.792 52.146 22.970 1.00 14.91 172 GLU C CA 1
ATOM 6303 C C . GLU C 1 174 ? 41.192 53.485 23.401 1.00 14.87 172 GLU C C 1
ATOM 6304 O O . GLU C 1 174 ? 41.783 54.537 23.191 1.00 15.56 172 GLU C O 1
ATOM 6310 N N . ALA C 1 175 ? 40.028 53.462 24.024 1.00 14.08 173 ALA C N 1
ATOM 6311 C CA . ALA C 1 175 ? 39.436 54.692 24.504 1.00 12.76 173 ALA C CA 1
ATOM 6312 C C . ALA C 1 175 ? 40.266 55.282 25.624 1.00 18.40 173 ALA C C 1
ATOM 6313 O O . ALA C 1 175 ? 40.209 56.490 25.825 1.00 20.17 173 ALA C O 1
ATOM 6315 N N . LYS C 1 176 ? 40.934 54.458 26.414 1.00 13.45 174 LYS C N 1
ATOM 6316 C CA . LYS C 1 176 ? 41.753 54.937 27.520 1.00 12.07 174 LYS C CA 1
ATOM 6317 C C . LYS C 1 176 ? 43.208 55.208 27.097 1.00 16.88 174 LYS C C 1
ATOM 6318 O O . LYS C 1 176 ? 43.840 56.153 27.613 1.00 16.22 174 LYS C O 1
ATOM 6324 N N . SER C 1 177 ? 43.743 54.394 26.182 1.00 13.26 175 SER C N 1
ATOM 6325 C CA . SER C 1 177 ? 45.192 54.463 25.907 1.00 14.41 175 SER C CA 1
ATOM 6326 C C . SER C 1 177 ? 45.507 55.101 24.544 1.00 11.62 175 SER C C 1
ATOM 6327 O O . SER C 1 177 ? 46.661 55.503 24.325 1.00 13.26 175 SER C O 1
ATOM 6330 N N . GLY C 1 178 ? 44.545 55.116 23.638 1.00 13.36 176 GLY C N 1
ATOM 6331 C CA . GLY C 1 178 ? 44.796 55.530 22.251 1.00 12.17 176 GLY C CA 1
ATOM 6332 C C . GLY C 1 178 ? 45.266 54.408 21.351 1.00 13.36 176 GLY C C 1
ATOM 6333 O O . GLY C 1 178 ? 45.410 54.617 20.142 1.00 15.74 176 GLY C O 1
ATOM 6334 N N . GLY C 1 179 ? 45.385 53.212 21.929 1.00 13.08 177 GLY C N 1
ATOM 6335 C CA . GLY C 1 179 ? 45.952 52.073 21.168 1.00 13.86 177 GLY C CA 1
ATOM 6336 C C . GLY C 1 179 ? 47.476 51.946 21.227 1.00 12.64 177 GLY C C 1
ATOM 6337 O O . GLY C 1 179 ? 48.179 52.827 21.706 1.00 14.05 177 GLY C O 1
ATOM 6338 N N . LEU C 1 180 ? 48.014 50.879 20.655 1.00 13.92 178 LEU C N 1
ATOM 6339 C CA . LEU C 1 180 ? 49.429 50.557 20.825 1.00 14.04 178 LEU C CA 1
ATOM 6340 C C . LEU C 1 180 ? 50.316 51.650 20.208 1.00 13.51 178 LEU C C 1
ATOM 6341 O O . LEU C 1 180 ? 51.328 52.067 20.799 1.00 15.43 178 LEU C O 1
ATOM 6346 N N . ALA C 1 181 ? 49.904 52.102 19.015 1.00 15.27 179 ALA C N 1
ATOM 6347 C CA . ALA C 1 181 ? 50.632 53.147 18.292 1.00 17.56 179 ALA C CA 1
ATOM 6348 C C . ALA C 1 181 ? 50.670 54.481 19.038 1.00 18.58 179 ALA C C 1
ATOM 6349 O O . ALA C 1 181 ? 51.512 55.331 18.777 1.00 17.59 179 ALA C O 1
ATOM 6351 N N . THR C 1 182 ? 49.704 54.713 19.906 1.00 14.51 180 THR C N 1
ATOM 6352 C CA . THR C 1 182 ? 49.726 55.914 20.735 1.00 16.06 180 THR C CA 1
ATOM 6353 C C . THR C 1 182 ? 50.465 55.623 22.021 1.00 15.05 180 THR C C 1
ATOM 6354 O O . THR C 1 182 ? 51.431 56.310 22.387 1.00 17.41 180 THR C O 1
ATOM 6358 N N . ASN C 1 183 ? 50.016 54.613 22.759 1.00 14.68 181 ASN C N 1
ATOM 6359 C CA . ASN C 1 183 ? 50.527 54.434 24.116 1.00 16.28 181 ASN C CA 1
ATOM 6360 C C . ASN C 1 183 ? 52.033 54.145 24.136 1.00 14.44 181 ASN C C 1
ATOM 6361 O O . ASN C 1 183 ? 52.772 54.721 24.942 1.00 19.20 181 ASN C O 1
ATOM 6366 N N . ILE C 1 184 ? 52.506 53.242 23.275 1.00 16.10 182 ILE C N 1
ATOM 6367 C CA . ILE C 1 184 ? 53.936 52.988 23.077 1.00 17.49 182 ILE C CA 1
ATOM 6368 C C . ILE C 1 184 ? 54.509 53.868 21.943 1.00 15.65 182 ILE C C 1
ATOM 6369 O O . ILE C 1 184 ? 55.522 54.541 22.096 1.00 18.09 182 ILE C O 1
ATOM 6374 N N . GLY C 1 185 ? 53.793 53.921 20.829 1.00 14.45 183 GLY C N 1
ATOM 6375 C CA . GLY C 1 185 ? 54.356 54.480 19.588 1.00 18.09 183 GLY C CA 1
ATOM 6376 C C . GLY C 1 185 ? 54.631 55.979 19.674 1.00 15.85 183 GLY C C 1
ATOM 6377 O O . GLY C 1 185 ? 55.467 56.515 18.923 1.00 13.82 183 GLY C O 1
ATOM 6378 N N . ILE C 1 186 ? 53.943 56.696 20.572 1.00 14.06 184 ILE C N 1
ATOM 6379 C CA . ILE C 1 186 ? 54.081 58.160 20.573 1.00 11.57 184 ILE C CA 1
ATOM 6380 C C . ILE C 1 186 ? 55.547 58.585 20.724 1.00 12.05 184 ILE C C 1
ATOM 6381 O O . ILE C 1 186 ? 55.993 59.614 20.193 1.00 12.39 184 ILE C O 1
ATOM 6386 N N . HIS C 1 187 ? 56.331 57.811 21.485 1.00 13.58 185 HIS C N 1
ATOM 6387 C CA . HIS C 1 187 ? 57.745 58.113 21.630 1.00 15.30 185 HIS C CA 1
ATOM 6388 C C . HIS C 1 187 ? 58.439 58.304 20.277 1.00 12.16 185 HIS C C 1
ATOM 6389 O O . HIS C 1 187 ? 59.184 59.287 20.111 1.00 13.65 185 HIS C O 1
ATOM 6396 N N . PHE C 1 188 ? 58.237 57.315 19.404 1.00 13.73 186 PHE C N 1
ATOM 6397 C CA . PHE C 1 188 ? 58.948 57.340 18.135 1.00 13.82 186 PHE C CA 1
ATOM 6398 C C . PHE C 1 188 ? 58.256 58.241 17.124 1.00 12.69 186 PHE C C 1
ATOM 6399 O O . PHE C 1 188 ? 58.926 58.859 16.287 1.00 13.62 186 PHE C O 1
ATOM 6407 N N . PHE C 1 189 ? 56.919 58.327 17.146 1.00 12.44 187 PHE C N 1
ATOM 6408 C CA . PHE C 1 189 ? 56.331 59.326 16.245 1.00 13.53 187 PHE C CA 1
ATOM 6409 C C . PHE C 1 189 ? 56.812 60.733 16.599 1.00 12.57 187 PHE C C 1
ATOM 6410 O O . PHE C 1 189 ? 57.006 61.588 15.725 1.00 12.61 187 PHE C O 1
ATOM 6418 N N . ASP C 1 190 ? 57.014 61.007 17.878 1.00 11.88 188 ASP C N 1
ATOM 6419 C CA . ASP C 1 190 ? 57.482 62.284 18.314 1.00 11.23 188 ASP C CA 1
ATOM 6420 C C . ASP C 1 190 ? 58.946 62.479 17.911 1.00 12.45 188 ASP C C 1
ATOM 6421 O O . ASP C 1 190 ? 59.310 63.555 17.457 1.00 14.45 188 ASP C O 1
ATOM 6426 N N . LEU C 1 191 ? 59.772 61.460 18.119 1.00 12.99 189 LEU C N 1
ATOM 6427 C CA . LEU C 1 191 ? 61.169 61.580 17.670 1.00 14.38 189 LEU C CA 1
ATOM 6428 C C . LEU C 1 191 ? 61.208 61.874 16.170 1.00 14.77 189 LEU C C 1
ATOM 6429 O O . LEU C 1 191 ? 61.971 62.747 15.745 1.00 14.37 189 LEU C O 1
ATOM 6434 N N . LEU C 1 192 ? 60.381 61.180 15.394 1.00 12.25 190 LEU C N 1
ATOM 6435 C CA . LEU C 1 192 ? 60.396 61.425 13.944 1.00 13.02 190 LEU C CA 1
ATOM 6436 C C . LEU C 1 192 ? 59.935 62.829 13.580 1.00 15.91 190 LEU C C 1
ATOM 6437 O O . LEU C 1 192 ? 60.512 63.435 12.671 1.00 14.33 190 LEU C O 1
ATOM 6442 N N . ALA C 1 193 ? 58.869 63.322 14.214 1.00 13.33 191 ALA C N 1
ATOM 6443 C CA . ALA C 1 193 ? 58.417 64.698 13.961 1.00 14.45 191 ALA C CA 1
ATOM 6444 C C . ALA C 1 193 ? 59.461 65.710 14.389 1.00 14.41 191 ALA C C 1
ATOM 6445 O O . ALA C 1 193 ? 59.698 66.701 13.669 1.00 15.92 191 ALA C O 1
ATOM 6447 N N . TRP C 1 194 ? 60.121 65.467 15.525 1.00 15.00 192 TRP C N 1
ATOM 6448 C CA . TRP C 1 194 ? 61.177 66.366 15.995 1.00 15.15 192 TRP C CA 1
ATOM 6449 C C . TRP C 1 194 ? 62.329 66.442 14.977 1.00 15.32 192 TRP C C 1
ATOM 6450 O O . TRP C 1 194 ? 62.834 67.528 14.691 1.00 17.24 192 TRP C O 1
ATOM 6461 N N . LEU C 1 195 ? 62.691 65.307 14.384 1.00 14.17 193 LEU C N 1
ATOM 6462 C CA . LEU C 1 195 ? 63.812 65.296 13.415 1.00 14.49 193 LEU C CA 1
ATOM 6463 C C . LEU C 1 195 ? 63.421 65.754 12.029 1.00 16.70 193 LEU C C 1
ATOM 6464 O O . LEU C 1 195 ? 64.226 66.400 11.353 1.00 19.12 193 LEU C O 1
ATOM 6469 N N . PHE C 1 196 ? 62.228 65.376 11.573 1.00 15.17 194 PHE C N 1
ATOM 6470 C CA . PHE C 1 196 ? 61.923 65.384 10.134 1.00 15.03 194 PHE C CA 1
ATOM 6471 C C . PHE C 1 196 ? 60.627 66.129 9.780 1.00 15.63 194 PHE C C 1
ATOM 6472 O O . PHE C 1 196 ? 60.262 66.224 8.591 1.00 18.18 194 PHE C O 1
ATOM 6480 N N . GLY C 1 197 ? 59.918 66.669 10.772 1.00 15.66 195 GLY C N 1
ATOM 6481 C CA . GLY C 1 197 ? 58.750 67.521 10.453 1.00 13.95 195 GLY C CA 1
ATOM 6482 C C . GLY C 1 197 ? 57.422 66.825 10.278 1.00 13.98 195 GLY C C 1
ATOM 6483 O O . GLY C 1 197 ? 57.192 65.747 10.824 1.00 14.22 195 GLY C O 1
ATOM 6484 N N . ARG C 1 198 ? 56.525 67.435 9.497 1.00 15.17 196 ARG C N 1
ATOM 6485 C CA . ARG C 1 198 ? 55.132 67.013 9.360 1.00 14.45 196 ARG C CA 1
ATOM 6486 C C . ARG C 1 198 ? 55.004 65.768 8.499 1.00 15.09 196 ARG C C 1
ATOM 6487 O O . ARG C 1 198 ? 55.593 65.649 7.406 1.00 15.20 196 ARG C O 1
ATOM 6495 N N . ALA C 1 199 ? 54.085 64.900 8.902 1.00 12.92 197 ALA C N 1
ATOM 6496 C CA . ALA C 1 199 ? 53.789 63.712 8.140 1.00 11.74 197 ALA C CA 1
ATOM 6497 C C . ALA C 1 199 ? 52.833 64.117 7.020 1.00 17.49 197 ALA C C 1
ATOM 6498 O O . ALA C 1 199 ? 51.697 64.550 7.268 1.00 18.25 197 ALA C O 1
ATOM 6500 N N . LEU C 1 200 ? 53.284 63.928 5.786 1.00 15.06 198 LEU C N 1
ATOM 6501 C CA . LEU C 1 200 ? 52.461 64.266 4.620 1.00 14.01 198 LEU C CA 1
ATOM 6502 C C . LEU C 1 200 ? 51.750 63.075 4.043 1.00 16.16 198 LEU C C 1
ATOM 6503 O O . LEU C 1 200 ? 50.758 63.221 3.293 1.00 18.07 198 LEU C O 1
ATOM 6508 N N . HIS C 1 201 ? 52.162 61.865 4.425 1.00 13.61 199 HIS C N 1
ATOM 6509 C CA . HIS C 1 201 ? 51.528 60.652 3.955 1.00 13.10 199 HIS C CA 1
ATOM 6510 C C . HIS C 1 201 ? 51.729 59.597 5.042 1.00 15.41 199 HIS C C 1
ATOM 6511 O O . HIS C 1 201 ? 52.826 59.457 5.583 1.00 15.95 199 HIS C O 1
ATOM 6518 N N . VAL C 1 202 ? 50.640 58.889 5.336 1.00 15.43 200 VAL C N 1
ATOM 6519 C CA . VAL C 1 202 ? 50.657 57.900 6.415 1.00 16.38 200 VAL C CA 1
ATOM 6520 C C . VAL C 1 202 ? 50.014 56.614 5.897 1.00 17.70 200 VAL C C 1
ATOM 6521 O O . VAL C 1 202 ? 48.955 56.653 5.263 1.00 18.61 200 VAL C O 1
ATOM 6525 N N . GLU C 1 203 ? 50.619 55.463 6.160 1.00 16.18 201 GLU C N 1
ATOM 6526 C CA . GLU C 1 203 ? 50.037 54.147 5.841 1.00 16.97 201 GLU C CA 1
ATOM 6527 C C . GLU C 1 203 ? 50.232 53.222 7.015 1.00 16.16 201 GLU C C 1
ATOM 6528 O O . GLU C 1 203 ? 51.225 53.330 7.733 1.00 17.98 201 GLU C O 1
ATOM 6534 N N . VAL C 1 204 ? 49.277 52.316 7.194 1.00 16.86 202 VAL C N 1
ATOM 6535 C CA . VAL C 1 204 ? 49.408 51.255 8.191 1.00 19.00 202 VAL C CA 1
ATOM 6536 C C . VAL C 1 204 ? 49.244 49.894 7.514 1.00 22.32 202 VAL C C 1
ATOM 6537 O O . VAL C 1 204 ? 48.333 49.696 6.688 1.00 19.86 202 VAL C O 1
ATOM 6541 N N . HIS C 1 205 ? 50.174 48.985 7.792 1.00 18.95 203 HIS C N 1
ATOM 6542 C CA . HIS C 1 205 ? 50.256 47.737 7.042 1.00 17.26 203 HIS C CA 1
ATOM 6543 C C . HIS C 1 205 ? 49.918 46.535 7.904 1.00 24.52 203 HIS C C 1
ATOM 6544 O O . HIS C 1 205 ? 49.615 45.470 7.373 1.00 27.08 203 HIS C O 1
ATOM 6551 N N . ALA C 1 206 ? 50.080 46.670 9.214 1.00 21.62 204 ALA C N 1
ATOM 6552 C CA . ALA C 1 206 ? 49.741 45.584 10.137 1.00 24.39 204 ALA C CA 1
ATOM 6553 C C . ALA C 1 206 ? 49.242 46.177 11.434 1.00 23.69 204 ALA C C 1
ATOM 6554 O O . ALA C 1 206 ? 49.766 47.194 11.927 1.00 21.62 204 ALA C O 1
ATOM 6556 N N . ARG C 1 207 ? 48.221 45.555 12.012 1.00 23.77 205 ARG C N 1
ATOM 6557 C CA . ARG C 1 207 ? 47.654 46.090 13.246 1.00 26.96 205 ARG C CA 1
ATOM 6558 C C . ARG C 1 207 ? 47.051 44.987 14.107 1.00 59.63 205 ARG C C 1
ATOM 6559 O O . ARG C 1 207 ? 45.858 44.711 14.015 1.00 49.27 205 ARG C O 1
ATOM 6567 N N . THR C 1 208 ? 47.878 44.349 14.932 1.00 27.18 206 THR C N 1
ATOM 6568 C CA . THR C 1 208 ? 47.386 43.271 15.783 1.00 30.38 206 THR C CA 1
ATOM 6569 C C . THR C 1 208 ? 47.552 43.727 17.222 1.00 23.98 206 THR C C 1
ATOM 6570 O O . THR C 1 208 ? 48.116 44.788 17.503 1.00 22.29 206 THR C O 1
ATOM 6574 N N . PRO C 1 209 ? 47.071 42.927 18.179 1.00 23.71 207 PRO C N 1
ATOM 6575 C CA . PRO C 1 209 ? 47.277 43.374 19.546 1.00 25.52 207 PRO C CA 1
ATOM 6576 C C . PRO C 1 209 ? 48.729 43.650 19.947 1.00 22.49 207 PRO C C 1
ATOM 6577 O O . PRO C 1 209 ? 48.969 44.455 20.828 1.00 23.94 207 PRO C O 1
ATOM 6581 N N . THR C 1 210 ? 49.692 42.985 19.324 1.00 17.93 208 THR C N 1
ATOM 6582 C CA . THR C 1 210 ? 51.076 43.130 19.784 1.00 19.18 208 THR C CA 1
ATOM 6583 C C . THR C 1 210 ? 52.008 43.761 18.737 1.00 15.54 208 THR C C 1
ATOM 6584 O O . THR C 1 210 ? 53.151 44.047 19.077 1.00 16.28 208 THR C O 1
ATOM 6588 N N . VAL C 1 211 ? 51.519 44.037 17.534 1.00 17.45 209 VAL C N 1
ATOM 6589 C CA . VAL C 1 211 ? 52.334 44.616 16.442 1.00 17.29 209 VAL C CA 1
ATOM 6590 C C . VAL C 1 211 ? 51.557 45.706 15.733 1.00 19.28 209 VAL C C 1
ATOM 6591 O O . VAL C 1 211 ? 50.435 45.504 15.313 1.00 18.89 209 VAL C O 1
ATOM 6595 N N . ASN C 1 212 ? 52.186 46.852 15.509 1.00 17.34 210 ASN C N 1
ATOM 6596 C CA . ASN C 1 212 ? 51.701 47.746 14.478 1.00 16.92 210 ASN C CA 1
ATOM 6597 C C . ASN C 1 212 ? 52.885 48.044 13.562 1.00 16.83 210 ASN C C 1
ATOM 6598 O O . ASN C 1 212 ? 54.010 48.199 14.039 1.00 17.09 210 ASN C O 1
ATOM 6603 N N . ALA C 1 213 ? 52.634 48.203 12.277 1.00 15.71 211 ALA C N 1
ATOM 6604 C CA . ALA C 1 213 ? 53.720 48.573 11.369 1.00 14.78 211 ALA C CA 1
ATOM 6605 C C . ALA C 1 213 ? 53.132 49.395 10.239 1.00 16.23 211 ALA C C 1
ATOM 6606 O O . ALA C 1 213 ? 51.964 49.254 9.905 1.00 17.89 211 ALA C O 1
ATOM 6608 N N . GLY C 1 214 ? 53.960 50.230 9.627 1.00 14.20 212 GLY C N 1
ATOM 6609 C CA . GLY C 1 214 ? 53.442 51.075 8.547 1.00 15.55 212 GLY C CA 1
ATOM 6610 C C . GLY C 1 214 ? 54.553 51.859 7.896 1.00 17.06 212 GLY C C 1
ATOM 6611 O O . GLY C 1 214 ? 55.726 51.488 7.969 1.00 15.73 212 GLY C O 1
ATOM 6612 N N . TYR C 1 215 ? 54.165 52.958 7.247 1.00 14.71 213 TYR C N 1
ATOM 6613 C CA . TYR C 1 215 ? 55.083 53.739 6.435 1.00 13.23 213 TYR C CA 1
ATOM 6614 C C . TYR C 1 215 ? 54.624 55.187 6.544 1.00 14.76 213 TYR C C 1
ATOM 6615 O O . TYR C 1 215 ? 53.423 55.480 6.511 1.00 17.13 213 TYR C O 1
ATOM 6624 N N . LEU C 1 216 ? 55.586 56.089 6.668 1.00 14.23 214 LEU C N 1
ATOM 6625 C CA . LEU C 1 216 ? 55.316 57.520 6.684 1.00 13.28 214 LEU C CA 1
ATOM 6626 C C . LEU C 1 216 ? 56.171 58.226 5.632 1.00 15.75 214 LEU C C 1
ATOM 6627 O O . LEU C 1 216 ? 57.326 57.843 5.387 1.00 14.80 214 LEU C O 1
ATOM 6632 N N . GLU C 1 217 ? 55.653 59.304 5.059 1.00 13.37 215 GLU C N 1
ATOM 6633 C CA . GLU C 1 217 ? 56.526 60.276 4.417 1.00 14.15 215 GLU C CA 1
ATOM 6634 C C . GLU C 1 217 ? 56.349 61.603 5.103 1.00 13.94 215 GLU C C 1
ATOM 6635 O O . GLU C 1 217 ? 55.240 62.128 5.181 1.00 14.82 215 GLU C O 1
ATOM 6641 N N . LEU C 1 218 ? 57.436 62.108 5.659 1.00 13.22 216 LEU C N 1
ATOM 6642 C CA . LEU C 1 218 ? 57.491 63.351 6.381 1.00 14.75 216 LEU C CA 1
ATOM 6643 C C . LEU C 1 218 ? 58.191 64.376 5.486 1.00 16.03 216 LEU C C 1
ATOM 6644 O O . LEU C 1 218 ? 58.865 64.020 4.511 1.00 15.78 216 LEU C O 1
ATOM 6649 N N . GLU C 1 219 ? 58.070 65.637 5.854 1.00 14.54 217 GLU C N 1
ATOM 6650 C CA . GLU C 1 219 ? 58.808 66.672 5.105 1.00 15.44 217 GLU C CA 1
ATOM 6651 C C . GLU C 1 219 ? 60.269 66.327 4.872 1.00 18.58 217 GLU C C 1
ATOM 6652 O O . GLU C 1 219 ? 60.799 66.490 3.755 1.00 19.54 217 GLU C O 1
ATOM 6658 N N . GLY C 1 220 ? 60.914 65.796 5.901 1.00 15.09 218 GLY C N 1
ATOM 6659 C CA . GLY C 1 220 ? 62.340 65.542 5.797 1.00 15.45 218 GLY C CA 1
ATOM 6660 C C . GLY C 1 220 ? 62.805 64.113 5.660 1.00 16.31 218 GLY C C 1
ATOM 6661 O O . GLY C 1 220 ? 64.010 63.876 5.676 1.00 18.85 218 GLY C O 1
ATOM 6662 N N . ALA C 1 221 ? 61.895 63.148 5.564 1.00 16.29 219 ALA C N 1
ATOM 6663 C CA . ALA C 1 221 ? 62.332 61.754 5.497 1.00 14.82 219 ALA C CA 1
ATOM 6664 C C . ALA C 1 221 ? 61.192 60.859 5.094 1.00 15.89 219 ALA C C 1
ATOM 6665 O O . ALA C 1 221 ? 60.032 61.146 5.433 1.00 18.73 219 ALA C O 1
ATOM 6667 N N . ARG C 1 222 ? 61.482 59.718 4.478 1.00 14.40 220 ARG C N 1
ATOM 6668 C CA . ARG C 1 222 ? 60.536 58.627 4.384 1.00 16.13 220 ARG C CA 1
ATOM 6669 C C . ARG C 1 222 ? 60.904 57.640 5.496 1.00 15.78 220 ARG C C 1
ATOM 6670 O O . ARG C 1 222 ? 62.084 57.533 5.890 1.00 15.29 220 ARG C O 1
ATOM 6678 N N . VAL C 1 223 ? 59.891 56.960 6.032 1.00 13.94 221 VAL C N 1
ATOM 6679 C CA . VAL C 1 223 ? 60.122 56.168 7.257 1.00 13.20 221 VAL C CA 1
ATOM 6680 C C . VAL C 1 223 ? 59.295 54.891 7.200 1.00 13.10 221 VAL C C 1
ATOM 6681 O O . VAL C 1 223 ? 58.044 54.894 7.138 1.00 15.92 221 VAL C O 1
ATOM 6685 N N . ARG C 1 224 ? 59.996 53.744 7.238 1.00 14.39 222 ARG C N 1
ATOM 6686 C CA . ARG C 1 224 ? 59.356 52.441 7.435 1.00 13.95 222 ARG C CA 1
ATOM 6687 C C . ARG C 1 224 ? 59.469 52.124 8.917 1.00 16.08 222 ARG C C 1
ATOM 6688 O O . ARG C 1 224 ? 60.566 52.199 9.471 1.00 14.94 222 ARG C O 1
ATOM 6696 N N . TRP C 1 225 ? 58.338 51.808 9.542 1.00 14.27 223 TRP C N 1
ATOM 6697 C CA . TRP C 1 225 ? 58.347 51.608 10.989 1.00 13.28 223 TRP C CA 1
ATOM 6698 C C . TRP C 1 225 ? 57.667 50.306 11.399 1.00 12.54 223 TRP C C 1
ATOM 6699 O O . TRP C 1 225 ? 56.748 49.818 10.733 1.00 15.01 223 TRP C O 1
ATOM 6710 N N . PHE C 1 226 ? 58.106 49.811 12.557 1.00 13.58 224 PHE C N 1
ATOM 6711 C CA . PHE C 1 226 ? 57.595 48.568 13.145 1.00 13.95 224 PHE C CA 1
ATOM 6712 C C . PHE C 1 226 ? 57.617 48.773 14.646 1.00 13.89 224 PHE C C 1
ATOM 6713 O O . PHE C 1 226 ? 58.641 49.142 15.184 1.00 15.51 224 PHE C O 1
ATOM 6721 N N . LEU C 1 227 ? 56.501 48.457 15.288 1.00 12.33 225 LEU C N 1
ATOM 6722 C CA . LEU C 1 227 ? 56.308 48.618 16.720 1.00 15.32 225 LEU C CA 1
ATOM 6723 C C . LEU C 1 227 ? 55.743 47.308 17.275 1.00 13.62 225 LEU C C 1
ATOM 6724 O O . LEU C 1 227 ? 54.772 46.784 16.742 1.00 15.11 225 LEU C O 1
ATOM 6729 N N . SER C 1 228 ? 56.380 46.767 18.319 1.00 15.04 226 SER C N 1
ATOM 6730 C CA . SER C 1 228 ? 55.789 45.592 18.980 1.00 15.12 226 SER C CA 1
ATOM 6731 C C . SER C 1 228 ? 56.073 45.547 20.463 1.00 15.20 226 SER C C 1
ATOM 6732 O O . SER C 1 228 ? 57.121 46.027 20.925 1.00 15.37 226 SER C O 1
ATOM 6735 N N . ILE C 1 229 ? 55.159 44.898 21.188 1.00 16.70 227 ILE C N 1
ATOM 6736 C CA . ILE C 1 229 ? 55.419 44.580 22.594 1.00 16.34 227 ILE C CA 1
ATOM 6737 C C . ILE C 1 229 ? 55.680 43.075 22.741 1.00 15.95 227 ILE C C 1
ATOM 6738 O O . ILE C 1 229 ? 55.671 42.559 23.864 1.00 19.78 227 ILE C O 1
ATOM 6743 N N . ASP C 1 230 ? 55.915 42.393 21.626 1.00 16.33 228 ASP C N 1
ATOM 6744 C CA . ASP C 1 230 ? 56.293 40.966 21.678 1.00 19.43 228 ASP C CA 1
ATOM 6745 C C . ASP C 1 230 ? 57.815 40.897 21.618 1.00 23.66 228 ASP C C 1
ATOM 6746 O O . ASP C 1 230 ? 58.401 41.244 20.592 1.00 21.18 228 ASP C O 1
ATOM 6751 N N . PRO C 1 231 ? 58.461 40.475 22.720 1.00 19.31 229 PRO C N 1
ATOM 6752 C CA . PRO C 1 231 ? 59.920 40.491 22.742 1.00 22.30 229 PRO C CA 1
ATOM 6753 C C . PRO C 1 231 ? 60.561 39.484 21.774 1.00 21.17 229 PRO C C 1
ATOM 6754 O O . PRO C 1 231 ? 61.772 39.604 21.534 1.00 21.13 229 PRO C O 1
ATOM 6758 N N . SER C 1 232 ? 59.765 38.634 21.129 1.00 22.25 230 SER C N 1
ATOM 6759 C CA . SER C 1 232 ? 60.327 37.727 20.114 1.00 22.05 230 SER C CA 1
ATOM 6760 C C . SER C 1 232 ? 60.874 38.489 18.904 1.00 34.88 230 SER C C 1
ATOM 6761 O O . SER C 1 232 ? 61.601 37.917 18.090 1.00 25.43 230 SER C O 1
ATOM 6764 N N . PHE C 1 233 ? 60.492 39.753 18.746 1.00 23.88 231 PHE C N 1
ATOM 6765 C CA . PHE C 1 233 ? 61.015 40.561 17.641 1.00 19.79 231 PHE C CA 1
ATOM 6766 C C . PHE C 1 233 ? 62.321 41.283 17.937 1.00 21.35 231 PHE C C 1
ATOM 6767 O O . PHE C 1 233 ? 62.873 41.931 17.060 1.00 23.26 231 PHE C O 1
ATOM 6775 N N . VAL C 1 234 ? 62.828 41.231 19.161 1.00 21.82 232 VAL C N 1
ATOM 6776 C CA . VAL C 1 234 ? 64.195 41.681 19.397 1.00 21.41 232 VAL C CA 1
ATOM 6777 C C . VAL C 1 234 ? 65.146 40.789 18.583 1.00 26.79 232 VAL C C 1
ATOM 6778 O O . VAL C 1 234 ? 64.967 39.569 18.524 1.00 25.39 232 VAL C O 1
ATOM 6782 N N . PRO C 1 235 ? 66.114 41.408 17.900 1.00 21.92 233 PRO C N 1
ATOM 6783 C CA . PRO C 1 235 ? 67.038 40.641 17.053 1.00 25.99 233 PRO C CA 1
ATOM 6784 C C . PRO C 1 235 ? 67.674 39.506 17.847 1.00 31.61 233 PRO C C 1
ATOM 6785 O O . PRO C 1 235 ? 67.969 39.676 19.035 1.00 27.22 233 PRO C O 1
ATOM 6789 N N . GLU C 1 236 ? 67.894 38.372 17.180 1.00 35.04 234 GLU C N 1
ATOM 6790 C CA . GLU C 1 236 ? 68.402 37.167 17.836 1.00 40.43 234 GLU C CA 1
ATOM 6791 C C . GLU C 1 236 ? 69.672 37.421 18.646 1.00 38.72 234 GLU C C 1
ATOM 6792 O O . GLU C 1 236 ? 69.763 36.984 19.799 1.00 40.47 234 GLU C O 1
ATOM 6798 N N . PRO C 1 237 ? 70.635 38.172 18.082 1.00 30.13 235 PRO C N 1
ATOM 6799 C CA . PRO C 1 237 ? 71.852 38.345 18.878 1.00 35.75 235 PRO C CA 1
ATOM 6800 C C . PRO C 1 237 ? 71.606 39.026 20.211 1.00 48.40 235 PRO C C 1
ATOM 6801 O O . PRO C 1 237 ? 72.298 38.734 21.177 1.00 37.95 235 PRO C O 1
ATOM 6805 N N . LEU C 1 238 ? 70.675 39.974 20.249 1.00 28.41 236 LEU C N 1
ATOM 6806 C CA . LEU C 1 238 ? 70.365 40.657 21.503 1.00 26.07 236 LEU C CA 1
ATOM 6807 C C . LEU C 1 238 ? 69.473 39.788 22.386 1.00 32.08 236 LEU C C 1
ATOM 6808 O O . LEU C 1 238 ? 69.565 39.849 23.618 1.00 30.79 236 LEU C O 1
ATOM 6813 N N . ARG C 1 239 ? 68.596 39.011 21.761 1.00 27.18 237 ARG C N 1
ATOM 6814 C CA . ARG C 1 239 ? 67.791 38.040 22.505 1.00 45.83 237 ARG C CA 1
ATOM 6815 C C . ARG C 1 239 ? 68.698 37.042 23.215 1.00 51.10 237 ARG C C 1
ATOM 6816 O O . ARG C 1 239 ? 68.478 36.710 24.380 1.00 39.87 237 ARG C O 1
ATOM 6824 N N . ARG C 1 240 ? 69.723 36.576 22.510 1.00 33.49 238 ARG C N 1
ATOM 6825 C CA . ARG C 1 240 ? 70.595 35.539 23.050 1.00 36.59 238 ARG C CA 1
ATOM 6826 C C . ARG C 1 240 ? 71.249 35.967 24.355 1.00 47.68 238 ARG C C 1
ATOM 6827 O O . ARG C 1 240 ? 71.622 35.137 25.179 1.00 45.15 238 ARG C O 1
ATOM 6835 N N . GLN C 1 241 ? 71.404 37.274 24.523 1.00 29.60 239 GLN C N 1
ATOM 6836 C CA . GLN C 1 241 ? 71.882 37.856 25.770 1.00 36.39 239 GLN C CA 1
ATOM 6837 C C . GLN C 1 241 ? 70.798 38.402 26.695 1.00 30.39 239 GLN C C 1
ATOM 6838 O O . GLN C 1 241 ? 71.100 39.169 27.609 1.00 41.11 239 GLN C O 1
ATOM 6844 N N . GLY C 1 242 ? 69.548 38.011 26.460 1.00 34.97 240 GLY C N 1
ATOM 6845 C CA . GLY C 1 242 ? 68.465 38.368 27.380 1.00 28.64 240 GLY C CA 1
ATOM 6846 C C . GLY C 1 242 ? 67.848 39.750 27.233 1.00 37.05 240 GLY C C 1
ATOM 6847 O O . GLY C 1 242 ? 67.164 40.218 28.137 1.00 32.47 240 GLY C O 1
ATOM 6848 N N . LYS C 1 243 ? 68.106 40.459 26.140 1.00 27.08 241 LYS C N 1
ATOM 6849 C CA . LYS C 1 243 ? 67.510 41.795 25.996 1.00 28.70 241 LYS C CA 1
ATOM 6850 C C . LYS C 1 243 ? 66.044 41.640 25.610 1.00 23.65 241 LYS C C 1
ATOM 6851 O O . LYS C 1 243 ? 65.750 40.853 24.715 1.00 25.98 241 LYS C O 1
ATOM 6857 N N . ARG C 1 244 ? 65.177 42.443 26.235 1.00 24.41 242 ARG C N 1
ATOM 6858 C CA A ARG C 1 244 ? 63.739 42.472 25.935 0.50 23.62 242 ARG C CA 1
ATOM 6859 C CA B ARG C 1 244 ? 63.742 42.468 25.928 0.50 23.66 242 ARG C CA 1
ATOM 6860 C C . ARG C 1 244 ? 63.274 43.738 25.220 1.00 23.51 242 ARG C C 1
ATOM 6861 O O . ARG C 1 244 ? 62.065 43.914 24.995 1.00 24.23 242 ARG C O 1
ATOM 6876 N N . THR C 1 245 ? 64.207 44.619 24.889 1.00 21.60 243 THR C N 1
ATOM 6877 C CA . THR C 1 245 ? 63.844 45.788 24.099 1.00 17.90 243 THR C CA 1
ATOM 6878 C C . THR C 1 245 ? 64.818 45.922 22.951 1.00 27.16 243 THR C C 1
ATOM 6879 O O . THR C 1 245 ? 65.966 45.461 23.046 1.00 22.81 243 THR C O 1
ATOM 6883 N N . TYR C 1 246 ? 64.378 46.645 21.919 1.00 19.16 244 TYR C N 1
ATOM 6884 C CA . TYR C 1 246 ? 65.243 47.006 20.788 1.00 18.55 244 TYR C CA 1
ATOM 6885 C C . TYR C 1 246 ? 64.586 48.255 20.203 1.00 17.72 244 TYR C C 1
ATOM 6886 O O . TYR C 1 246 ? 63.486 48.151 19.651 1.00 19.52 244 TYR C O 1
ATOM 6895 N N . ARG C 1 247 ? 65.252 49.396 20.358 1.00 17.91 245 ARG C N 1
ATOM 6896 C CA . ARG C 1 247 ? 64.728 50.704 19.946 1.00 15.63 245 ARG C CA 1
ATOM 6897 C C . ARG C 1 247 ? 65.756 51.294 19.022 1.00 20.16 245 ARG C C 1
ATOM 6898 O O . ARG C 1 247 ? 66.798 51.735 19.493 1.00 18.62 245 ARG C O 1
ATOM 6906 N N . SER C 1 248 ? 65.495 51.241 17.711 1.00 19.21 246 SER C N 1
ATOM 6907 C CA . SER C 1 248 ? 66.524 51.492 16.712 1.00 22.53 246 SER C CA 1
ATOM 6908 C C . SER C 1 248 ? 66.009 52.478 15.670 1.00 18.03 246 SER C C 1
ATOM 6909 O O . SER C 1 248 ? 64.899 52.296 15.122 1.00 17.97 246 SER C O 1
ATOM 6912 N N . ILE C 1 249 ? 66.837 53.472 15.367 1.00 17.64 247 ILE C N 1
ATOM 6913 C CA . ILE C 1 249 ? 66.605 54.333 14.202 1.00 15.68 247 ILE C CA 1
ATOM 6914 C C . ILE C 1 249 ? 67.803 54.213 13.252 1.00 18.56 247 ILE C C 1
ATOM 6915 O O . ILE C 1 249 ? 68.926 54.512 13.658 1.00 19.29 247 ILE C O 1
ATOM 6920 N N . ALA C 1 250 ? 67.559 53.747 12.030 1.00 16.06 248 ALA C N 1
ATOM 6921 C CA . ALA C 1 250 ? 68.592 53.627 11.005 1.00 16.54 248 ALA C CA 1
ATOM 6922 C C . ALA C 1 250 ? 68.316 54.689 9.949 1.00 18.24 248 ALA C C 1
ATOM 6923 O O . ALA C 1 250 ? 67.209 54.769 9.397 1.00 18.46 248 ALA C O 1
ATOM 6925 N N . VAL C 1 251 ? 69.300 55.539 9.703 1.00 17.23 249 VAL C N 1
ATOM 6926 C CA . VAL C 1 251 ? 69.152 56.649 8.785 1.00 16.72 249 VAL C CA 1
ATOM 6927 C C . VAL C 1 251 ? 70.568 57.118 8.387 1.00 26.68 249 VAL C C 1
ATOM 6928 O O . VAL C 1 251 ? 71.490 57.108 9.206 1.00 23.71 249 VAL C O 1
ATOM 6932 N N . ASP C 1 252 ? 70.718 57.626 7.169 1.00 22.25 250 ASP C N 1
ATOM 6933 C CA . ASP C 1 252 ? 71.940 58.348 6.792 1.00 26.45 250 ASP C CA 1
ATOM 6934 C C . ASP C 1 252 ? 73.183 57.457 6.895 1.00 25.67 250 ASP C C 1
ATOM 6935 O O . ASP C 1 252 ? 74.268 57.966 7.178 1.00 27.17 250 ASP C O 1
ATOM 6940 N N . GLY C 1 253 ? 73.011 56.153 6.691 1.00 22.50 251 GLY C N 1
ATOM 6941 C CA . GLY C 1 253 ? 74.113 55.200 6.765 1.00 26.83 251 GLY C CA 1
ATOM 6942 C C . GLY C 1 253 ? 74.566 54.833 8.168 1.00 27.02 251 GLY C C 1
ATOM 6943 O O . GLY C 1 253 ? 75.522 54.085 8.318 1.00 33.65 251 GLY C O 1
ATOM 6944 N N . GLU C 1 254 ? 73.877 55.313 9.202 1.00 23.09 252 GLU C N 1
ATOM 6945 C CA . GLU C 1 254 ? 74.152 54.836 10.555 1.00 21.03 252 GLU C CA 1
ATOM 6946 C C . GLU C 1 254 ? 72.943 54.214 11.250 1.00 28.34 252 GLU C C 1
ATOM 6947 O O . GLU C 1 254 ? 71.846 54.264 10.723 1.00 23.09 252 GLU C O 1
ATOM 6953 N N . GLU C 1 255 ? 73.140 53.549 12.384 1.00 22.22 253 GLU C N 1
ATOM 6954 C CA . GLU C 1 255 ? 72.033 53.044 13.184 1.00 20.45 253 GLU C CA 1
ATOM 6955 C C . GLU C 1 255 ? 72.309 53.464 14.609 1.00 24.95 253 GLU C C 1
ATOM 6956 O O . GLU C 1 255 ? 73.411 53.254 15.116 1.00 21.16 253 GLU C O 1
ATOM 6962 N N . VAL C 1 256 ? 71.319 54.049 15.282 1.00 18.26 254 VAL C N 1
ATOM 6963 C CA . VAL C 1 256 ? 71.429 54.346 16.714 1.00 17.95 254 VAL C CA 1
ATOM 6964 C C . VAL C 1 256 ? 70.391 53.531 17.460 1.00 20.80 254 VAL C C 1
ATOM 6965 O O . VAL C 1 256 ? 69.187 53.570 17.134 1.00 20.62 254 VAL C O 1
ATOM 6969 N N . GLU C 1 257 ? 70.868 52.727 18.403 1.00 20.87 255 GLU C N 1
ATOM 6970 C CA . GLU C 1 257 ? 70.004 51.975 19.295 1.00 19.76 255 GLU C CA 1
ATOM 6971 C C . GLU C 1 257 ? 69.974 52.741 20.606 1.00 21.92 255 GLU C C 1
ATOM 6972 O O . GLU C 1 257 ? 71.020 53.049 21.177 1.00 21.46 255 GLU C O 1
ATOM 6978 N N . PHE C 1 258 ? 68.778 53.175 21.016 1.00 20.06 256 PHE C N 1
ATOM 6979 C CA . PHE C 1 258 ? 68.639 54.143 22.094 1.00 22.36 256 PHE C CA 1
ATOM 6980 C C . PHE C 1 258 ? 67.962 53.619 23.359 1.00 18.63 256 PHE C C 1
ATOM 6981 O O . PHE C 1 258 ? 67.414 54.391 24.137 1.00 23.46 256 PHE C O 1
ATOM 6989 N N . SER C 1 259 ? 68.045 52.318 23.608 1.00 21.24 257 SER C N 1
ATOM 6990 C CA . SER C 1 259 ? 67.526 51.781 24.869 1.00 19.84 257 SER C CA 1
ATOM 6991 C C . SER C 1 259 ? 68.267 52.178 26.135 1.00 20.10 257 SER C C 1
ATOM 6992 O O . SER C 1 259 ? 67.660 52.279 27.199 1.00 23.16 257 SER C O 1
ATOM 6995 N N . GLU C 1 260 ? 69.588 52.351 26.056 1.00 26.80 258 GLU C N 1
ATOM 6996 C CA . GLU C 1 260 ? 70.362 52.616 27.268 1.00 27.03 258 GLU C CA 1
ATOM 6997 C C . GLU C 1 260 ? 69.924 53.939 27.889 1.00 32.07 258 GLU C C 1
ATOM 6998 O O . GLU C 1 260 ? 70.003 54.982 27.238 1.00 29.97 258 GLU C O 1
ATOM 7004 N N . GLY C 1 261 ? 69.477 53.882 29.142 1.00 26.89 259 GLY C N 1
ATOM 7005 C CA . GLY C 1 261 ? 69.145 55.077 29.922 1.00 26.86 259 GLY C CA 1
ATOM 7006 C C . GLY C 1 261 ? 67.767 55.605 29.565 1.00 23.37 259 GLY C C 1
ATOM 7007 O O . GLY C 1 261 ? 67.373 56.681 30.017 1.00 23.86 259 GLY C O 1
ATOM 7008 N N . PHE C 1 262 ? 67.051 54.841 28.750 1.00 21.41 260 PHE C N 1
ATOM 7009 C CA . PHE C 1 262 ? 65.687 55.236 28.355 1.00 20.58 260 PHE C CA 1
ATOM 7010 C C . PHE C 1 262 ? 64.856 55.489 29.614 1.00 23.83 260 PHE C C 1
ATOM 7011 O O . PHE C 1 262 ? 63.947 56.335 29.609 1.00 21.30 260 PHE C O 1
ATOM 7019 N N . THR C 1 263 ? 65.121 54.719 30.664 1.00 25.38 261 THR C N 1
ATOM 7020 C CA . THR C 1 263 ? 64.369 54.816 31.904 1.00 25.55 261 THR C CA 1
ATOM 7021 C C . THR C 1 263 ? 65.002 55.761 32.925 1.00 23.14 261 THR C C 1
ATOM 7022 O O . THR C 1 263 ? 64.544 55.809 34.076 1.00 28.80 261 THR C O 1
ATOM 7026 N N . ASP C 1 264 ? 66.060 56.471 32.534 1.00 21.72 262 ASP C N 1
ATOM 7027 C CA . ASP C 1 264 ? 66.795 57.320 33.469 1.00 29.57 262 ASP C CA 1
ATOM 7028 C C . ASP C 1 264 ? 66.853 58.797 33.112 1.00 33.63 262 ASP C C 1
ATOM 7029 O O . ASP C 1 264 ? 67.840 59.467 33.426 1.00 26.72 262 ASP C O 1
ATOM 7034 N N . LEU C 1 265 ? 65.794 59.312 32.489 1.00 19.51 263 LEU C N 1
ATOM 7035 C CA . LEU C 1 265 ? 65.831 60.646 31.938 1.00 18.87 263 LEU C CA 1
ATOM 7036 C C . LEU C 1 265 ? 64.698 61.550 32.438 1.00 17.49 263 LEU C C 1
ATOM 7037 O O . LEU C 1 265 ? 64.588 62.711 32.061 1.00 20.94 263 LEU C O 1
ATOM 7042 N N . HIS C 1 266 ? 63.869 61.010 33.328 1.00 19.13 264 HIS C N 1
ATOM 7043 C CA . HIS C 1 266 ? 62.795 61.853 33.866 1.00 19.37 264 HIS C CA 1
ATOM 7044 C C . HIS C 1 266 ? 63.247 63.068 34.636 1.00 18.40 264 HIS C C 1
ATOM 7045 O O . HIS C 1 266 ? 62.676 64.126 34.483 1.00 18.68 264 HIS C O 1
ATOM 7052 N N . THR C 1 267 ? 64.300 62.951 35.452 1.00 20.12 265 THR C N 1
ATOM 7053 C CA . THR C 1 267 ? 64.741 64.139 36.157 1.00 20.82 265 THR C CA 1
ATOM 7054 C C . THR C 1 267 ? 65.214 65.215 35.194 1.00 19.11 265 THR C C 1
ATOM 7055 O O . THR C 1 267 ? 64.948 66.420 35.356 1.00 18.84 265 THR C O 1
ATOM 7059 N N . GLU C 1 268 ? 65.924 64.770 34.155 1.00 20.21 266 GLU C N 1
ATOM 7060 C CA . GLU C 1 268 ? 66.359 65.740 33.140 1.00 25.86 266 GLU C CA 1
ATOM 7061 C C . GLU C 1 268 ? 65.179 66.442 32.460 1.00 19.05 266 GLU C C 1
ATOM 7062 O O . GLU C 1 268 ? 65.220 67.646 32.249 1.00 19.99 266 GLU C O 1
ATOM 7068 N N . VAL C 1 269 ? 64.102 65.708 32.168 1.00 20.04 267 VAL C N 1
ATOM 7069 C CA . VAL C 1 269 ? 62.907 66.375 31.633 1.00 22.38 267 VAL C CA 1
ATOM 7070 C C . VAL C 1 269 ? 62.319 67.418 32.606 1.00 19.34 267 VAL C C 1
ATOM 7071 O O . VAL C 1 269 ? 61.973 68.546 32.227 1.00 19.20 267 VAL C O 1
ATOM 7075 N N . TYR C 1 270 ? 62.273 67.065 33.888 1.00 18.44 268 TYR C N 1
ATOM 7076 C CA . TYR C 1 270 ? 61.822 68.008 34.909 1.00 17.20 268 TYR C CA 1
ATOM 7077 C C . TYR C 1 270 ? 62.713 69.246 34.987 1.00 17.37 268 TYR C C 1
ATOM 7078 O O . TYR C 1 270 ? 62.236 70.388 34.965 1.00 20.06 268 TYR C O 1
ATOM 7087 N N . ARG C 1 271 ? 64.033 69.030 34.996 1.00 20.19 269 ARG C N 1
ATOM 7088 C CA . ARG C 1 271 ? 64.950 70.167 35.011 1.00 24.70 269 ARG C CA 1
ATOM 7089 C C . ARG C 1 271 ? 64.756 71.081 33.800 1.00 23.05 269 ARG C C 1
ATOM 7090 O O . ARG C 1 271 ? 64.669 72.298 33.949 1.00 24.83 269 ARG C O 1
ATOM 7098 N N . LYS C 1 272 ? 64.654 70.499 32.606 1.00 20.87 270 LYS C N 1
ATOM 7099 C CA . LYS C 1 272 ? 64.438 71.300 31.403 1.00 20.36 270 LYS C CA 1
ATOM 7100 C C . LYS C 1 272 ? 63.129 72.079 31.505 1.00 19.80 270 LYS C C 1
ATOM 7101 O O . LYS C 1 272 ? 63.075 73.250 31.168 1.00 23.36 270 LYS C O 1
ATOM 7107 N N . THR C 1 273 ? 62.071 71.413 31.978 1.00 21.06 271 THR C N 1
ATOM 7108 C CA . THR C 1 273 ? 60.781 72.055 32.125 1.00 21.13 271 THR C CA 1
ATOM 7109 C C . THR C 1 273 ? 60.841 73.224 33.101 1.00 23.79 271 THR C C 1
ATOM 7110 O O . THR C 1 273 ? 60.361 74.320 32.819 1.00 22.76 271 THR C O 1
ATOM 7114 N N . LEU C 1 274 ? 61.413 72.996 34.281 1.00 21.31 272 LEU C N 1
ATOM 7115 C CA . LEU C 1 274 ? 61.545 74.100 35.220 1.00 20.19 272 LEU C CA 1
ATOM 7116 C C . LEU C 1 274 ? 62.423 75.255 34.742 1.00 29.86 272 LEU C C 1
ATOM 7117 O O . LEU C 1 274 ? 62.257 76.385 35.207 1.00 27.69 272 LEU C O 1
ATOM 7122 N N . ALA C 1 275 ? 63.342 74.968 33.819 1.00 25.32 273 ALA C N 1
ATOM 7123 C CA . ALA C 1 275 ? 64.218 75.988 33.261 1.00 30.43 273 ALA C CA 1
ATOM 7124 C C . ALA C 1 275 ? 63.572 76.730 32.096 1.00 31.97 273 ALA C C 1
ATOM 7125 O O . ALA C 1 275 ? 64.194 77.610 31.502 1.00 33.77 273 ALA C O 1
ATOM 7127 N N . GLY C 1 276 ? 62.3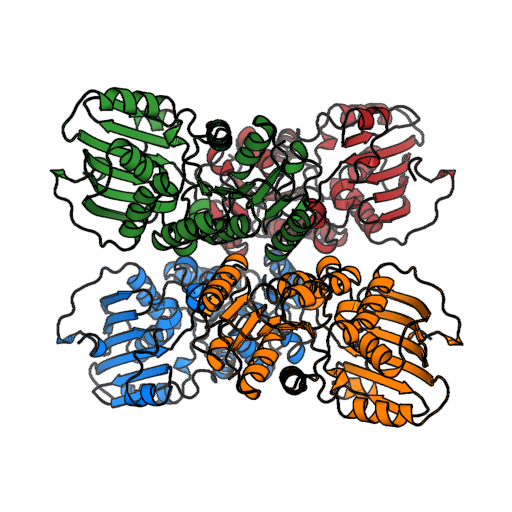30 76.400 31.758 1.00 27.48 274 GLY C N 1
ATOM 7128 C CA . GLY C 1 276 ? 61.655 77.111 30.682 1.00 28.71 274 GLY C CA 1
ATOM 7129 C C . GLY C 1 276 ? 62.068 76.573 29.324 1.00 30.33 274 GLY C C 1
ATOM 7130 O O . GLY C 1 276 ? 61.888 77.234 28.303 1.00 38.38 274 GLY C O 1
ATOM 7131 N N . GLU C 1 277 ? 62.594 75.354 29.315 1.00 24.55 275 GLU C N 1
ATOM 7132 C CA . GLU C 1 277 ? 62.980 74.672 28.084 1.00 24.75 275 GLU C CA 1
ATOM 7133 C C . GLU C 1 277 ? 62.178 73.381 27.858 1.00 25.93 275 GLU C C 1
ATOM 7134 O O . GLU C 1 277 ? 62.649 72.476 27.179 1.00 27.41 275 GLU C O 1
ATOM 7140 N N . GLY C 1 278 ? 60.981 73.315 28.444 1.00 23.78 276 GLY C N 1
ATOM 7141 C CA . GLY C 1 278 ? 60.134 72.119 28.364 1.00 25.33 276 GLY C CA 1
ATOM 7142 C C . GLY C 1 278 ? 59.481 71.926 27.009 1.00 24.70 276 GLY C C 1
ATOM 7143 O O . GLY C 1 278 ? 59.597 72.776 26.123 1.00 27.10 276 GLY C O 1
ATOM 7144 N N . PHE C 1 279 ? 58.874 70.763 26.820 1.00 18.90 277 PHE C N 1
ATOM 7145 C CA . PHE C 1 279 ? 58.209 70.375 25.594 1.00 15.25 277 PHE C CA 1
ATOM 7146 C C . PHE C 1 279 ? 56.735 70.700 25.739 1.00 18.71 277 PHE C C 1
ATOM 7147 O O . PHE C 1 279 ? 56.027 70.068 26.535 1.00 19.10 277 PHE C O 1
ATOM 7155 N N . GLY C 1 280 ? 56.289 71.723 25.024 1.00 15.56 278 GLY C N 1
ATOM 7156 C CA . GLY C 1 280 ? 54.930 72.252 25.131 1.00 18.42 278 GLY C CA 1
ATOM 7157 C C . GLY C 1 280 ? 53.952 71.747 24.094 1.00 14.02 278 GLY C C 1
ATOM 7158 O O . GLY C 1 280 ? 54.256 70.817 23.344 1.00 15.28 278 GLY C O 1
ATOM 7159 N N . LEU C 1 281 ? 52.768 72.366 24.023 1.00 13.08 279 LEU C N 1
ATOM 7160 C CA . LEU C 1 281 ? 51.749 71.973 23.062 1.00 13.94 279 LEU C CA 1
ATOM 7161 C C . LEU C 1 281 ? 52.268 72.025 21.623 1.00 14.19 279 LEU C C 1
ATOM 7162 O O . LEU C 1 281 ? 51.964 71.120 20.842 1.00 17.62 279 LEU C O 1
ATOM 7167 N N . ASP C 1 282 ? 52.980 73.102 21.289 1.00 15.92 280 ASP C N 1
ATOM 7168 C CA . ASP C 1 282 ? 53.478 73.249 19.903 1.00 18.20 280 ASP C CA 1
ATOM 7169 C C . ASP C 1 282 ? 54.415 72.090 19.530 1.00 16.90 280 ASP C C 1
ATOM 7170 O O . ASP C 1 282 ? 54.417 71.616 18.384 1.00 20.10 280 ASP C O 1
ATOM 7175 N N . GLU C 1 283 ? 55.240 71.680 20.486 1.00 16.44 281 GLU C N 1
ATOM 7176 C CA . GLU C 1 283 ? 56.214 70.596 20.299 1.00 16.80 281 GLU C CA 1
ATOM 7177 C C . GLU C 1 283 ? 55.500 69.253 20.203 1.00 17.47 281 GLU C C 1
ATOM 7178 O O . GLU C 1 283 ? 55.886 68.416 19.367 1.00 15.27 281 GLU C O 1
ATOM 7184 N N . ALA C 1 284 ? 54.492 69.014 21.049 1.00 14.42 282 ALA C N 1
ATOM 7185 C CA . ALA C 1 284 ? 53.891 67.681 21.126 1.00 13.48 282 ALA C CA 1
ATOM 7186 C C . ALA C 1 284 ? 52.851 67.408 20.051 1.00 12.89 282 ALA C C 1
ATOM 7187 O O . ALA C 1 284 ? 52.517 66.248 19.792 1.00 13.96 282 ALA C O 1
ATOM 7189 N N . ALA C 1 285 ? 52.307 68.491 19.455 1.00 12.40 283 ALA C N 1
ATOM 7190 C CA . ALA C 1 285 ? 51.105 68.343 18.631 1.00 12.41 283 ALA C CA 1
ATOM 7191 C C . ALA C 1 285 ? 51.255 67.405 17.434 1.00 12.36 283 ALA C C 1
ATOM 7192 O O . ALA C 1 285 ? 50.350 66.642 17.114 1.00 14.35 283 ALA C O 1
ATOM 7194 N N . GLU C 1 286 ? 52.371 67.510 16.717 1.00 12.73 284 GLU C N 1
ATOM 7195 C CA . GLU C 1 286 ? 52.445 66.733 15.481 1.00 13.06 284 GLU C CA 1
ATOM 7196 C C . GLU C 1 286 ? 52.387 65.210 15.691 1.00 13.19 284 GLU C C 1
ATOM 7197 O O . GLU C 1 286 ? 51.657 64.505 14.986 1.00 13.99 284 GLU C O 1
ATOM 7203 N N . ALA C 1 287 ? 53.096 64.707 16.698 1.00 13.85 285 ALA C N 1
ATOM 7204 C CA . ALA C 1 287 ? 53.031 63.261 16.892 1.00 14.02 285 ALA C CA 1
ATOM 7205 C C . ALA C 1 287 ? 51.644 62.802 17.364 1.00 10.89 285 ALA C C 1
ATOM 7206 O O . ALA C 1 287 ? 51.204 61.743 16.990 1.00 12.75 285 ALA C O 1
ATOM 7208 N N . ILE C 1 288 ? 50.983 63.647 18.158 1.00 13.89 286 ILE C N 1
ATOM 7209 C CA . ILE C 1 288 ? 49.588 63.400 18.515 1.00 12.99 286 ILE C CA 1
ATOM 7210 C C . ILE C 1 288 ? 48.635 63.362 17.303 1.00 12.74 286 ILE C C 1
ATOM 7211 O O . ILE C 1 288 ? 47.814 62.455 17.198 1.00 13.71 286 ILE C O 1
ATOM 7216 N N . ARG C 1 289 ? 48.864 64.248 16.334 1.00 11.34 287 ARG C N 1
ATOM 7217 C CA . ARG C 1 289 ? 48.066 64.235 15.091 1.00 13.35 287 ARG C CA 1
ATOM 7218 C C . ARG C 1 289 ? 48.269 62.919 14.347 1.00 12.39 287 ARG C C 1
ATOM 7219 O O . ARG C 1 289 ? 47.330 62.279 13.910 1.00 14.38 287 ARG C O 1
ATOM 7227 N N . VAL C 1 290 ? 49.544 62.514 14.216 1.00 12.75 288 VAL C N 1
ATOM 7228 C CA . VAL C 1 290 ? 49.836 61.266 13.510 1.00 13.62 288 VAL C CA 1
ATOM 7229 C C . VAL C 1 290 ? 49.282 60.024 14.208 1.00 12.77 288 VAL C C 1
ATOM 7230 O O . VAL C 1 290 ? 48.621 59.182 13.606 1.00 14.21 288 VAL C O 1
ATOM 7234 N N . ALA C 1 291 ? 49.469 59.968 15.522 1.00 14.37 289 ALA C N 1
ATOM 7235 C CA . ALA C 1 291 ? 48.966 58.836 16.288 1.00 15.22 289 ALA C CA 1
ATOM 7236 C C . ALA C 1 291 ? 47.437 58.751 16.189 1.00 14.56 289 ALA C C 1
ATOM 7237 O O . ALA C 1 291 ? 46.873 57.668 16.113 1.00 15.10 289 ALA C O 1
ATOM 7239 N N . ALA C 1 292 ? 46.763 59.890 16.208 1.00 15.70 290 ALA C N 1
ATOM 7240 C CA . ALA C 1 292 ? 45.305 59.885 16.141 1.00 16.88 290 ALA C CA 1
ATOM 7241 C C . ALA C 1 292 ? 44.807 59.413 14.772 1.00 17.08 290 ALA C C 1
ATOM 7242 O O . ALA C 1 292 ? 43.840 58.631 14.712 1.00 18.80 290 ALA C O 1
ATOM 7244 N N . LEU C 1 293 ? 45.525 59.815 13.711 1.00 17.94 291 LEU C N 1
ATOM 7245 C CA . LEU C 1 293 ? 45.209 59.369 12.340 1.00 20.53 291 LEU C CA 1
ATOM 7246 C C . LEU C 1 293 ? 45.313 57.867 12.250 1.00 28.09 291 LEU C C 1
ATOM 7247 O O . LEU C 1 293 ? 44.453 57.219 11.659 1.00 23.00 291 LEU C O 1
ATOM 7252 N N . LEU C 1 294 ? 46.357 57.312 12.853 1.00 20.23 292 LEU C N 1
ATOM 7253 C CA . LEU C 1 294 ? 46.531 55.872 12.806 1.00 23.01 292 LEU C CA 1
ATOM 7254 C C . LEU C 1 294 ? 45.436 55.074 13.489 1.00 31.54 292 LEU C C 1
ATOM 7255 O O . LEU C 1 294 ? 45.310 53.881 13.230 1.00 31.42 292 LEU C O 1
ATOM 7260 N N . ARG C 1 295 ? 44.711 55.668 14.432 1.00 23.75 293 ARG C N 1
ATOM 7261 C CA . ARG C 1 295 ? 43.608 54.918 15.037 1.00 22.41 293 ARG C CA 1
ATOM 7262 C C . ARG C 1 295 ? 42.531 54.487 14.071 1.00 31.39 293 ARG C C 1
ATOM 7263 O O . ARG C 1 295 ? 41.936 53.431 14.290 1.00 37.59 293 ARG C O 1
ATOM 7271 N N . THR C 1 296 ? 42.205 55.325 13.085 1.00 25.26 294 THR C N 1
ATOM 7272 C CA . THR C 1 296 ? 41.096 54.971 12.206 1.00 40.70 294 THR C CA 1
ATOM 7273 C C . THR C 1 296 ? 41.536 54.678 10.782 1.00 45.39 294 THR C C 1
ATOM 7274 O O . THR C 1 296 ? 40.697 54.360 9.940 1.00 33.41 294 THR C O 1
ATOM 7278 N N . LEU C 1 297 ? 42.837 54.765 10.504 1.00 23.18 295 LEU C N 1
ATOM 7279 C CA . LEU C 1 297 ? 43.268 54.596 9.131 1.00 22.19 295 LEU C CA 1
ATOM 7280 C C . LEU C 1 297 ? 43.107 53.126 8.712 1.00 20.78 295 LEU C C 1
ATOM 7281 O O . LEU C 1 297 ? 43.588 52.233 9.401 1.00 26.22 295 LEU C O 1
ATOM 7286 N N . PRO C 1 298 ? 42.426 52.855 7.586 1.00 27.06 296 PRO C N 1
ATOM 7287 C CA . PRO C 1 298 ? 42.355 51.436 7.249 1.00 26.43 296 PRO C CA 1
ATOM 7288 C C . PRO C 1 298 ? 43.720 50.865 6.870 1.00 23.10 296 PRO C C 1
ATOM 7289 O O . PRO C 1 298 ? 44.529 51.564 6.246 1.00 28.80 296 PRO C O 1
ATOM 7293 N N . LEU C 1 299 ? 43.913 49.579 7.143 1.00 26.46 297 LEU C N 1
ATOM 7294 C CA . LEU C 1 299 ? 45.052 48.841 6.605 1.00 30.27 297 LEU C CA 1
ATOM 7295 C C . LEU C 1 299 ? 45.212 48.963 5.080 1.00 29.43 297 LEU C C 1
ATOM 7296 O O . LEU C 1 299 ? 44.230 48.958 4.330 1.00 30.16 297 LEU C O 1
ATOM 7301 N N . SER C 1 300 ? 46.447 49.061 4.604 1.00 24.84 298 SER C N 1
ATOM 7302 C CA . SER C 1 300 ? 46.737 48.925 3.184 1.00 24.49 298 SER C CA 1
ATOM 7303 C C . SER C 1 300 ? 47.842 47.907 2.922 1.00 28.51 298 SER C C 1
ATOM 7304 O O . SER C 1 300 ? 48.680 47.629 3.788 1.00 26.91 298 SER C O 1
ATOM 7307 N N . GLN C 1 301 ? 47.825 47.343 1.719 1.00 25.38 299 GLN C N 1
ATOM 7308 C CA . GLN C 1 301 ? 48.905 46.498 1.242 1.00 31.78 299 GLN C CA 1
ATOM 7309 C C . GLN C 1 301 ? 50.128 47.327 0.868 1.00 29.28 299 GLN C C 1
ATOM 7310 O O . GLN C 1 301 ? 50.103 48.128 -0.070 1.00 29.30 299 GLN C O 1
ATOM 7316 N N . PRO C 1 302 ? 51.238 47.114 1.582 1.00 28.50 300 PRO C N 1
ATOM 7317 C CA . PRO C 1 302 ? 52.453 47.821 1.196 1.00 27.33 300 PRO C CA 1
ATOM 7318 C C . PRO C 1 302 ? 53.084 47.377 -0.126 1.00 28.82 300 PRO C C 1
ATOM 7319 O O . PRO C 1 302 ? 53.139 46.179 -0.417 1.00 28.14 300 PRO C O 1
ATOM 7323 N N . SER C 1 303 ? 53.678 48.322 -0.849 1.00 29.37 301 SER C N 1
ATOM 7324 C CA . SER C 1 303 ? 54.650 47.991 -1.886 1.00 25.43 301 SER C CA 1
ATOM 7325 C C . SER C 1 303 ? 55.884 47.450 -1.179 1.00 26.89 301 SER C C 1
ATOM 7326 O O . SER C 1 303 ? 56.161 47.808 -0.033 1.00 27.30 301 SER C O 1
ATOM 7329 N N . PRO C 1 304 ? 56.643 46.563 -1.836 1.00 28.60 302 PRO C N 1
ATOM 7330 C CA . PRO C 1 304 ? 57.884 46.089 -1.225 1.00 28.42 302 PRO C CA 1
ATOM 7331 C C . PRO C 1 304 ? 58.780 47.215 -0.737 1.00 27.51 302 PRO C C 1
ATOM 7332 O O . PRO C 1 304 ? 59.388 47.111 0.324 1.00 24.46 302 PRO C O 1
ATOM 7336 N N . GLU C 1 305 ? 58.892 48.278 -1.522 1.00 22.60 303 GLU C N 1
ATOM 7337 C CA . GLU C 1 305 ? 59.761 49.395 -1.156 1.00 20.06 303 GLU C CA 1
ATOM 7338 C C . GLU C 1 305 ? 59.324 50.063 0.162 1.00 19.51 303 GLU C C 1
ATOM 7339 O O . GLU C 1 305 ? 60.142 50.646 0.858 1.00 21.73 303 GLU C O 1
ATOM 7345 N N . ASN C 1 306 ? 58.036 50.027 0.461 1.00 18.07 304 ASN C N 1
ATOM 7346 C CA . ASN C 1 306 ? 57.528 50.775 1.626 1.00 18.26 304 ASN C CA 1
ATOM 7347 C C . ASN C 1 306 ? 57.266 49.876 2.826 1.00 20.07 304 ASN C C 1
ATOM 7348 O O . ASN C 1 306 ? 56.772 50.352 3.837 1.00 19.94 304 ASN C O 1
ATOM 7353 N N . ARG C 1 307 ? 57.624 48.595 2.729 1.00 20.53 305 ARG C N 1
ATOM 7354 C CA . ARG C 1 307 ? 57.399 47.602 3.783 1.00 21.40 305 ARG C CA 1
ATOM 7355 C C . ARG C 1 307 ? 58.590 47.532 4.740 1.00 20.51 305 ARG C C 1
ATOM 7356 O O . ARG C 1 307 ? 59.729 47.331 4.303 1.00 22.52 305 ARG C O 1
ATOM 7364 N N . HIS C 1 308 ? 58.338 47.652 6.049 1.00 19.25 306 HIS C N 1
ATOM 7365 C CA . HIS C 1 308 ? 59.396 47.447 7.043 1.00 17.60 306 HIS C CA 1
ATOM 7366 C C . HIS C 1 308 ? 59.939 46.013 6.881 1.00 17.95 306 HIS C C 1
ATOM 7367 O O . HIS C 1 308 ? 59.163 45.091 6.650 1.00 23.78 306 HIS C O 1
ATOM 7374 N N . PRO C 1 309 ? 61.265 45.876 6.985 1.00 19.53 307 PRO C N 1
ATOM 7375 C CA . PRO C 1 309 ? 61.907 44.569 6.820 1.00 24.26 307 PRO C CA 1
ATOM 7376 C C . PRO C 1 309 ? 61.328 43.450 7.691 1.00 29.85 307 PRO C C 1
ATOM 7377 O O . PRO C 1 309 ? 61.272 42.302 7.234 1.00 29.77 307 PRO C O 1
ATOM 7381 N N . PHE C 1 310 ? 60.915 43.752 8.925 1.00 21.95 308 PHE C N 1
ATOM 7382 C CA . PHE C 1 310 ? 60.351 42.728 9.802 1.00 24.65 308 PHE C CA 1
ATOM 7383 C C . PHE C 1 310 ? 59.007 42.205 9.311 1.00 35.94 308 PHE C C 1
ATOM 7384 O O . PHE C 1 310 ? 58.467 41.275 9.909 1.00 36.76 308 PHE C O 1
ATOM 7392 N N . LEU C 1 311 ? 58.445 42.801 8.261 1.00 27.42 309 LEU C N 1
ATOM 7393 C CA . LEU C 1 311 ? 57.235 42.236 7.667 1.00 34.48 309 LEU C CA 1
ATOM 7394 C C . LEU C 1 311 ? 57.578 41.397 6.441 1.00 45.99 309 LEU C C 1
ATOM 7395 O O . LEU C 1 311 ? 56.715 40.713 5.896 1.00 46.09 309 LEU C O 1
ATOM 7400 N N . GLY C 1 312 ? 58.821 41.494 5.978 1.00 43.79 310 GLY C N 1
ATOM 7401 C CA . GLY C 1 312 ? 59.222 40.859 4.728 1.00 97.18 310 GLY C CA 1
ATOM 7402 C C . GLY C 1 312 ? 59.267 39.349 4.846 1.00 45.95 310 GLY C C 1
ATOM 7403 O O . GLY C 1 312 ? 58.306 38.723 5.295 1.00 182.66 310 GLY C O 1
ATOM 7405 N N . MET D 1 3 ? 61.523 21.634 39.828 1.00 51.31 1 MET D N 1
ATOM 7406 C CA . MET D 1 3 ? 61.341 23.109 39.920 1.00 49.42 1 MET D CA 1
ATOM 7407 C C . MET D 1 3 ? 59.965 23.384 40.525 1.00 33.66 1 MET D C 1
ATOM 7408 O O . MET D 1 3 ? 58.945 23.024 39.944 1.00 35.84 1 MET D O 1
ATOM 7413 N N . THR D 1 4 ? 59.943 23.979 41.712 1.00 36.85 2 THR D N 1
ATOM 7414 C CA . THR D 1 4 ? 58.684 24.161 42.431 1.00 30.54 2 THR D CA 1
ATOM 7415 C C . THR D 1 4 ? 57.829 25.166 41.664 1.00 22.75 2 THR D C 1
ATOM 7416 O O . THR D 1 4 ? 58.324 26.237 41.319 1.00 25.67 2 THR D O 1
ATOM 7420 N N . ARG D 1 5 ? 56.561 24.818 41.454 1.00 21.68 3 ARG D N 1
ATOM 7421 C CA . ARG D 1 5 ? 55.683 25.714 40.693 1.00 22.73 3 ARG D CA 1
ATOM 7422 C C . ARG D 1 5 ? 54.818 26.544 41.637 1.00 19.85 3 ARG D C 1
ATOM 7423 O O . ARG D 1 5 ? 54.166 25.988 42.515 1.00 21.68 3 ARG D O 1
ATOM 7431 N N . PHE D 1 6 ? 54.847 27.849 41.414 1.00 19.48 4 PHE D N 1
ATOM 7432 C CA . PHE D 1 6 ? 54.111 28.805 42.265 1.00 17.11 4 PHE D CA 1
ATOM 7433 C C . PHE D 1 6 ? 53.054 29.547 41.451 1.00 20.37 4 PHE D C 1
ATOM 7434 O O . PHE D 1 6 ? 53.256 29.865 40.275 1.00 19.74 4 PHE D O 1
ATOM 7442 N N . ALA D 1 7 ? 51.953 29.903 42.103 1.00 15.98 5 ALA D N 1
ATOM 7443 C CA . ALA D 1 7 ? 51.141 31.030 41.674 1.00 15.15 5 ALA D CA 1
ATOM 7444 C C . ALA D 1 7 ? 51.124 32.046 42.820 1.00 18.29 5 ALA D C 1
ATOM 7445 O O . ALA D 1 7 ? 51.441 31.691 43.979 1.00 18.52 5 ALA D O 1
ATOM 7447 N N . LEU D 1 8 ? 50.843 33.310 42.526 1.00 15.83 6 LEU D N 1
ATOM 7448 C CA . LEU D 1 8 ? 50.965 34.390 43.510 1.00 16.62 6 LEU D CA 1
ATOM 7449 C C . LEU D 1 8 ? 49.726 35.278 43.454 1.00 18.20 6 LEU D C 1
ATOM 7450 O O . LEU D 1 8 ? 49.314 35.709 42.373 1.00 19.27 6 LEU D O 1
ATOM 7455 N N . THR D 1 9 ? 49.126 35.584 44.599 1.00 13.90 7 THR D N 1
ATOM 7456 C CA . THR D 1 9 ? 48.094 36.616 44.703 1.00 14.86 7 THR D CA 1
ATOM 7457 C C . THR D 1 9 ? 48.621 37.903 45.350 1.00 15.98 7 THR D C 1
ATOM 7458 O O . THR D 1 9 ? 49.587 37.870 46.123 1.00 17.96 7 THR D O 1
ATOM 7462 N N . GLY D 1 10 ? 48.064 39.015 44.891 1.00 16.79 8 GLY D N 1
ATOM 7463 C CA . GLY D 1 10 ? 48.474 40.322 45.416 1.00 18.61 8 GLY D CA 1
ATOM 7464 C C . GLY D 1 10 ? 49.689 40.916 44.738 1.00 25.30 8 GLY D C 1
ATOM 7465 O O . GLY D 1 10 ? 50.456 41.632 45.377 1.00 21.95 8 GLY D O 1
ATOM 7466 N N . LEU D 1 11 ? 49.875 40.587 43.463 1.00 22.04 9 LEU D N 1
ATOM 7467 C CA . LEU D 1 11 ? 51.146 40.887 42.790 1.00 19.50 9 LEU D CA 1
ATOM 7468 C C . LEU D 1 11 ? 51.455 42.386 42.753 1.00 22.37 9 LEU D C 1
ATOM 7469 O O . LEU D 1 11 ? 52.648 42.727 42.714 1.00 20.97 9 LEU D O 1
ATOM 7474 N N . ALA D 1 12 ? 50.422 43.234 42.767 1.00 22.28 10 ALA D N 1
ATOM 7475 C CA . ALA D 1 12 ? 50.566 44.701 42.622 1.00 26.72 10 ALA D CA 1
ATOM 7476 C C . ALA D 1 12 ? 50.877 45.389 43.947 1.00 29.26 10 ALA D C 1
ATOM 7477 O O . ALA D 1 12 ? 51.097 46.607 44.006 1.00 34.09 10 ALA D O 1
ATOM 7479 N N . GLY D 1 13 ? 50.914 44.606 45.007 1.00 23.41 11 GLY D N 1
ATOM 7480 C CA . GLY D 1 13 ? 50.900 45.204 46.327 1.00 30.98 11 GLY D CA 1
ATOM 7481 C C . GLY D 1 13 ? 52.300 45.492 46.821 1.00 51.81 11 GLY D C 1
ATOM 7482 O O . GLY D 1 13 ? 53.286 44.862 46.424 1.00 34.67 11 GLY D O 1
ATOM 7483 N N . TYR D 1 14 ? 52.366 46.446 47.736 1.00 37.02 12 TYR D N 1
ATOM 7484 C CA . TYR D 1 14 ? 53.630 46.853 48.310 1.00 39.72 12 TYR D CA 1
ATOM 7485 C C . TYR D 1 14 ? 54.593 45.681 48.444 1.00 29.28 12 TYR D C 1
ATOM 7486 O O . TYR D 1 14 ? 55.797 45.791 48.209 1.00 35.44 12 TYR D O 1
ATOM 7495 N N . ILE D 1 15 ? 54.093 44.526 48.865 1.00 38.22 13 ILE D N 1
ATOM 7496 C CA . ILE D 1 15 ? 54.978 43.497 49.375 1.00 23.47 13 ILE D CA 1
ATOM 7497 C C . ILE D 1 15 ? 55.429 42.350 48.434 1.00 28.13 13 ILE D C 1
ATOM 7498 O O . ILE D 1 15 ? 56.358 41.595 48.702 1.00 27.01 13 ILE D O 1
ATOM 7503 N N . ALA D 1 16 ? 54.730 42.209 47.323 1.00 29.94 14 ALA D N 1
ATOM 7504 C CA . ALA D 1 16 ? 54.969 41.121 46.374 1.00 29.60 14 ALA D CA 1
ATOM 7505 C C . ALA D 1 16 ? 56.391 40.954 45.790 1.00 23.44 14 ALA D C 1
ATOM 7506 O O . ALA D 1 16 ? 56.833 39.838 45.537 1.00 28.52 14 ALA D O 1
ATOM 7508 N N . PRO D 1 17 ? 57.153 42.058 45.639 1.00 33.49 15 PRO D N 1
ATOM 7509 C CA . PRO D 1 17 ? 58.525 41.897 45.128 1.00 32.91 15 PRO D CA 1
ATOM 7510 C C . PRO D 1 17 ? 59.432 40.958 45.938 1.00 29.45 15 PRO D C 1
ATOM 7511 O O . PRO D 1 17 ? 60.283 40.262 45.377 1.00 35.41 15 PRO D O 1
ATOM 7515 N N . ARG D 1 18 ? 59.239 40.890 47.255 1.00 25.98 16 ARG D N 1
ATOM 7516 C CA . ARG D 1 18 ? 60.072 39.996 48.068 1.00 32.52 16 ARG D CA 1
ATOM 7517 C C . ARG D 1 18 ? 59.691 38.552 47.782 1.00 21.79 16 ARG D C 1
ATOM 7518 O O . ARG D 1 18 ? 60.505 37.621 47.863 1.00 29.39 16 ARG D O 1
ATOM 7526 N N . HIS D 1 19 ? 58.420 38.344 47.434 1.00 31.50 17 HIS D N 1
ATOM 7527 C CA . HIS D 1 19 ? 57.946 37.012 47.050 1.00 22.73 17 HIS D CA 1
ATOM 7528 C C . HIS D 1 19 ? 58.485 36.592 45.668 1.00 17.55 17 HIS D C 1
ATOM 7529 O O . HIS D 1 19 ? 58.818 35.434 45.428 1.00 24.98 17 HIS D O 1
ATOM 7536 N N . LEU D 1 20 ? 58.527 37.549 44.750 1.00 28.48 18 LEU D N 1
ATOM 7537 C CA . LEU D 1 20 ? 59.148 37.282 43.447 1.00 31.18 18 LEU D CA 1
ATOM 7538 C C . LEU D 1 20 ? 60.637 36.899 43.557 1.00 32.01 18 LEU D C 1
ATOM 7539 O O . LEU D 1 20 ? 61.073 35.941 42.925 1.00 27.29 18 LEU D O 1
ATOM 7544 N N . LYS D 1 21 ? 61.390 37.595 44.412 1.00 35.99 19 LYS D N 1
ATOM 7545 C CA . LYS D 1 21 ? 62.782 37.246 44.753 1.00 26.09 19 LYS D CA 1
ATOM 7546 C C . LYS D 1 21 ? 62.929 35.861 45.362 1.00 40.80 19 LYS D C 1
ATOM 7547 O O . LYS D 1 21 ? 63.802 35.089 44.962 1.00 36.15 19 LYS D O 1
ATOM 7553 N N . ALA D 1 22 ? 62.084 35.540 46.341 1.00 26.71 20 ALA D N 1
ATOM 7554 C CA . ALA D 1 22 ? 62.201 34.244 46.990 1.00 35.53 20 ALA D CA 1
ATOM 7555 C C . ALA D 1 22 ? 61.947 33.159 45.967 1.00 30.46 20 ALA D C 1
ATOM 7556 O O . ALA D 1 22 ? 62.604 32.118 45.966 1.00 37.58 20 ALA D O 1
ATOM 7558 N N . ILE D 1 23 ? 60.922 33.351 45.138 1.00 28.57 21 ILE D N 1
ATOM 7559 C CA . ILE D 1 23 ? 60.593 32.307 44.184 1.00 25.83 21 ILE D CA 1
ATOM 7560 C C . ILE D 1 23 ? 61.785 32.151 43.222 1.00 22.85 21 ILE D C 1
ATOM 7561 O O . ILE D 1 23 ? 62.218 31.037 42.958 1.00 30.81 21 ILE D O 1
ATOM 7566 N N . LYS D 1 24 ? 62.307 33.266 42.730 1.00 31.94 22 LYS D N 1
ATOM 7567 C CA . LYS D 1 24 ? 63.490 33.256 41.861 1.00 33.35 22 LYS D CA 1
ATOM 7568 C C . LYS D 1 24 ? 64.660 32.552 42.564 1.00 34.87 22 LYS D C 1
ATOM 7569 O O . LYS D 1 24 ? 65.252 31.589 42.049 1.00 35.49 22 LYS D O 1
ATOM 7575 N N . GLU D 1 25 ? 64.948 32.999 43.782 1.00 35.89 23 GLU D N 1
ATOM 7576 C CA . GLU D 1 25 ? 66.158 32.572 44.491 1.00 41.73 23 GLU D CA 1
ATOM 7577 C C . GLU D 1 25 ? 66.117 31.114 44.925 1.00 43.82 23 GLU D C 1
ATOM 7578 O O . GLU D 1 25 ? 67.146 30.438 44.965 1.00 61.76 23 GLU D O 1
ATOM 7584 N N . VAL D 1 26 ? 64.928 30.607 45.230 1.00 35.70 24 VAL D N 1
ATOM 7585 C CA . VAL D 1 26 ? 64.803 29.202 45.588 1.00 29.88 24 VAL D CA 1
ATOM 7586 C C . VAL D 1 26 ? 64.664 28.258 44.399 1.00 27.89 24 VAL D C 1
ATOM 7587 O O . VAL D 1 26 ? 64.337 27.084 44.568 1.00 37.13 24 VAL D O 1
ATOM 7591 N N . GLY D 1 27 ? 64.901 28.781 43.195 1.00 35.17 25 GLY D N 1
ATOM 7592 C CA . GLY D 1 27 ? 64.795 27.976 41.980 1.00 33.82 25 GLY D CA 1
ATOM 7593 C C . GLY D 1 27 ? 63.376 27.621 41.579 1.00 35.36 25 GLY D C 1
ATOM 7594 O O . GLY D 1 27 ? 63.143 26.617 40.898 1.00 35.19 25 GLY D O 1
ATOM 7595 N N . GLY D 1 28 ? 62.407 28.419 42.021 1.00 34.59 26 GLY D N 1
ATOM 7596 C CA . GLY D 1 28 ? 61.018 28.146 41.649 1.00 38.84 26 GLY D CA 1
ATOM 7597 C C . GLY D 1 28 ? 60.650 28.803 40.331 1.00 32.55 26 GLY D C 1
ATOM 7598 O O . GLY D 1 28 ? 61.407 29.620 39.813 1.00 31.87 26 GLY D O 1
ATOM 7599 N N . VAL D 1 29 ? 59.463 28.488 39.827 1.00 27.67 27 VAL D N 1
ATOM 7600 C CA . VAL D 1 29 ? 58.887 29.183 38.672 1.00 25.42 27 VAL D CA 1
ATOM 7601 C C . VAL D 1 29 ? 57.493 29.728 39.018 1.00 27.70 27 VAL D C 1
ATOM 7602 O O . VAL D 1 29 ? 56.654 28.999 39.549 1.00 25.28 27 VAL D O 1
ATOM 7606 N N . LEU D 1 30 ? 57.244 30.985 38.657 1.00 27.57 28 LEU D N 1
ATOM 7607 C CA . LEU D 1 30 ? 55.912 31.582 38.800 1.00 21.16 28 LEU D CA 1
ATOM 7608 C C . LEU D 1 30 ? 55.106 31.342 37.535 1.00 20.48 28 LEU D C 1
ATOM 7609 O O . LEU D 1 30 ? 55.462 31.804 36.444 1.00 24.79 28 LEU D O 1
ATOM 7614 N N . VAL D 1 31 ? 54.058 30.555 37.681 1.00 19.11 29 VAL D N 1
ATOM 7615 C CA . VAL D 1 31 ? 53.232 30.161 36.558 1.00 21.04 29 VAL D CA 1
ATOM 7616 C C . VAL D 1 31 ? 52.154 31.217 36.272 1.00 20.39 29 VAL D C 1
ATOM 7617 O O . VAL D 1 31 ? 51.806 31.443 35.116 1.00 19.38 29 VAL D O 1
ATOM 7621 N N . ALA D 1 32 ? 51.605 31.835 37.315 1.00 16.25 30 ALA D N 1
ATOM 7622 C CA . ALA D 1 32 ? 50.464 32.755 37.120 1.00 16.03 30 ALA D CA 1
ATOM 7623 C C . ALA D 1 32 ? 50.329 33.636 38.352 1.00 14.81 30 ALA D C 1
ATOM 7624 O O . ALA D 1 32 ? 50.671 33.191 39.466 1.00 16.92 30 ALA D O 1
ATOM 7626 N N . SER D 1 33 ? 49.719 34.810 38.183 1.00 15.74 31 SER D N 1
ATOM 7627 C CA . SER D 1 33 ? 49.447 35.708 39.310 1.00 13.69 31 SER D CA 1
ATOM 7628 C C . SER D 1 33 ? 48.055 36.289 39.182 1.00 16.62 31 SER D C 1
ATOM 7629 O O . SER D 1 33 ? 47.479 36.302 38.095 1.00 15.42 31 SER D O 1
ATOM 7632 N N . LEU D 1 34 ? 47.553 36.773 40.318 1.00 14.85 32 LEU D N 1
ATOM 7633 C CA . LEU D 1 34 ? 46.238 37.386 40.435 1.00 13.93 32 LEU D CA 1
ATOM 7634 C C . LEU D 1 34 ? 46.393 38.705 41.167 1.00 16.15 32 LEU D C 1
ATOM 7635 O O . LEU D 1 34 ? 47.031 38.783 42.237 1.00 17.44 32 LEU D O 1
ATOM 7640 N N . ASP D 1 35 ? 45.797 39.750 40.596 1.00 17.32 33 ASP D N 1
ATOM 7641 C CA . ASP D 1 35 ? 45.600 41.018 41.309 1.00 17.95 33 ASP D CA 1
ATOM 7642 C C . ASP D 1 35 ? 44.474 41.762 40.603 1.00 17.35 33 ASP D C 1
ATOM 7643 O O . ASP D 1 35 ? 44.420 41.793 39.380 1.00 18.34 33 ASP D O 1
ATOM 7648 N N . PRO D 1 36 ? 43.594 42.414 41.374 1.00 22.50 34 PRO D N 1
ATOM 7649 C CA . PRO D 1 36 ? 42.609 43.260 40.704 1.00 27.24 34 PRO D CA 1
ATOM 7650 C C . PRO D 1 36 ? 43.280 44.458 40.034 1.00 15.94 34 PRO D C 1
ATOM 7651 O O . PRO D 1 36 ? 42.716 45.009 39.084 1.00 30.13 34 PRO D O 1
ATOM 7655 N N . ALA D 1 37 ? 44.438 44.874 40.544 1.00 18.44 35 ALA D N 1
ATOM 7656 C CA . ALA D 1 37 ? 45.152 46.026 39.959 1.00 19.56 35 ALA D CA 1
ATOM 7657 C C . ALA D 1 37 ? 46.255 45.577 38.995 1.00 25.31 35 ALA D C 1
ATOM 7658 O O . ALA D 1 37 ? 46.765 44.462 39.080 1.00 21.77 35 ALA D O 1
ATOM 7660 N N . THR D 1 38 ? 46.711 46.475 38.117 1.00 27.22 36 THR D N 1
ATOM 7661 C CA . THR D 1 38 ? 47.601 46.076 37.014 1.00 27.57 36 THR D CA 1
ATOM 7662 C C . THR D 1 38 ? 49.031 46.685 36.980 1.00 27.11 36 THR D C 1
ATOM 7663 O O . THR D 1 38 ? 49.790 46.399 36.044 1.00 22.09 36 THR D O 1
ATOM 7667 N N . ASN D 1 39 ? 49.415 47.504 37.967 1.00 22.31 37 ASN D N 1
ATOM 7668 C CA . ASN D 1 39 ? 50.803 47.886 38.131 1.00 21.07 37 ASN D CA 1
ATOM 7669 C C . ASN D 1 39 ? 51.634 46.746 38.670 1.00 19.15 37 ASN D C 1
ATOM 7670 O O . ASN D 1 39 ? 51.965 46.715 39.845 1.00 24.68 37 ASN D O 1
ATOM 7675 N N . VAL D 1 40 ? 51.871 45.787 37.792 1.00 18.39 38 VAL D N 1
ATOM 7676 C CA . VAL D 1 40 ? 52.598 44.565 38.168 1.00 20.37 38 VAL D CA 1
ATOM 7677 C C . VAL D 1 40 ? 53.758 44.250 37.223 1.00 23.54 38 VAL D C 1
ATOM 7678 O O . VAL D 1 40 ? 54.347 43.170 37.322 1.00 24.90 38 VAL D O 1
ATOM 7682 N N . GLY D 1 41 ? 54.173 45.218 36.414 1.00 24.64 39 GLY D N 1
ATOM 7683 C CA . GLY D 1 41 ? 55.206 45.041 35.387 1.00 28.04 39 GLY D CA 1
ATOM 7684 C C . GLY D 1 41 ? 56.527 44.494 35.890 1.00 28.72 39 GLY D C 1
ATOM 7685 O O . GLY D 1 41 ? 57.265 43.847 35.152 1.00 25.02 39 GLY D O 1
ATOM 7686 N N . LEU D 1 42 ? 56.829 44.740 37.160 1.00 28.80 40 LEU D N 1
ATOM 7687 C CA . LEU D 1 42 ? 58.067 44.245 37.721 1.00 25.49 40 LEU D CA 1
ATOM 7688 C C . LEU D 1 42 ? 58.173 42.747 37.482 1.00 29.66 40 LEU D C 1
ATOM 7689 O O . LEU D 1 42 ? 59.291 42.227 37.378 1.00 26.14 40 LEU D O 1
ATOM 7694 N N . VAL D 1 43 ? 57.033 42.058 37.386 1.00 25.23 41 VAL D N 1
ATOM 7695 C CA . VAL D 1 43 ? 57.043 40.604 37.236 1.00 22.17 41 VAL D CA 1
ATOM 7696 C C . VAL D 1 43 ? 57.835 40.231 35.971 1.00 21.16 41 VAL D C 1
ATOM 7697 O O . VAL D 1 43 ? 58.410 39.134 35.904 1.00 25.26 41 VAL D O 1
ATOM 7701 N N . ASP D 1 44 ? 57.871 41.106 34.971 1.00 27.27 42 ASP D N 1
ATOM 7702 C CA . ASP D 1 44 ? 58.489 40.746 33.684 1.00 33.09 42 ASP D CA 1
ATOM 7703 C C . ASP D 1 44 ? 59.999 40.523 33.841 1.00 29.67 42 ASP D C 1
ATOM 7704 O O . ASP D 1 44 ? 60.597 39.768 33.069 1.00 27.33 42 ASP D O 1
ATOM 7709 N N . SER D 1 45 ? 60.614 41.182 34.819 1.00 29.71 43 SER D N 1
ATOM 7710 C CA . SER D 1 45 ? 62.048 41.013 35.068 1.00 28.14 43 SER D CA 1
ATOM 7711 C C . SER D 1 45 ? 62.407 39.754 35.862 1.00 29.77 43 SER D C 1
ATOM 7712 O O . SER D 1 45 ? 63.592 39.459 36.018 1.00 31.16 43 SER D O 1
ATOM 7715 N N . PHE D 1 46 ? 61.403 39.040 36.377 1.00 25.91 44 PHE D N 1
ATOM 7716 C CA . PHE D 1 46 ? 61.621 37.742 37.034 1.00 22.47 44 PHE D CA 1
ATOM 7717 C C . PHE D 1 46 ? 61.071 36.577 36.236 1.00 21.42 44 PHE D C 1
ATOM 7718 O O . PHE D 1 46 ? 61.747 35.567 36.038 1.00 28.74 44 PHE D O 1
ATOM 7726 N N . PHE D 1 47 ? 59.792 36.652 35.862 1.00 22.74 45 PHE D N 1
ATOM 7727 C CA . PHE D 1 47 ? 59.113 35.581 35.156 1.00 22.92 45 PHE D CA 1
ATOM 7728 C C . PHE D 1 47 ? 58.334 36.159 33.993 1.00 28.64 45 PHE D C 1
ATOM 7729 O O . PHE D 1 47 ? 57.120 36.436 34.101 1.00 22.49 45 PHE D O 1
ATOM 7737 N N . PRO D 1 48 ? 59.061 36.380 32.881 1.00 26.92 46 PRO D N 1
ATOM 7738 C CA . PRO D 1 48 ? 58.519 37.144 31.772 1.00 31.29 46 PRO D CA 1
ATOM 7739 C C . PRO D 1 48 ? 57.386 36.449 31.019 1.00 23.81 46 PRO D C 1
ATOM 7740 O O . PRO D 1 48 ? 56.784 37.072 30.142 1.00 27.05 46 PRO D O 1
ATOM 7744 N N . GLU D 1 49 ? 57.044 35.211 31.371 1.00 21.73 47 GLU D N 1
ATOM 7745 C CA . GLU D 1 49 ? 56.027 34.461 30.665 1.00 22.52 47 GLU D CA 1
ATOM 7746 C C . GLU D 1 49 ? 54.847 34.103 31.545 1.00 19.30 47 GLU D C 1
ATOM 7747 O O . GLU D 1 49 ? 53.938 33.430 31.088 1.00 21.56 47 GLU D O 1
ATOM 7753 N N . ALA D 1 50 ? 54.864 34.566 32.795 1.00 22.97 48 ALA D N 1
ATOM 7754 C CA . ALA D 1 50 ? 53.794 34.195 33.712 1.00 21.48 48 ALA D CA 1
ATOM 7755 C C . ALA D 1 50 ? 52.433 34.690 33.238 1.00 18.50 48 ALA D C 1
ATOM 7756 O O . ALA D 1 50 ? 52.297 35.815 32.730 1.00 19.48 48 ALA D O 1
ATOM 7758 N N . GLU D 1 51 ? 51.420 33.859 33.423 1.00 14.44 49 GLU D N 1
ATOM 7759 C CA . GLU D 1 51 ? 50.050 34.294 33.190 1.00 15.06 49 GLU D CA 1
ATOM 7760 C C . GLU D 1 51 ? 49.610 35.326 34.219 1.00 15.87 49 GLU D C 1
ATOM 7761 O O . GLU D 1 51 ? 50.142 35.361 35.353 1.00 15.81 49 GLU D O 1
ATOM 7767 N N . PHE D 1 52 ? 48.619 36.132 33.845 1.00 16.36 50 PHE D N 1
ATOM 7768 C CA . PHE D 1 52 ? 48.130 37.168 34.760 1.00 15.72 50 PHE D CA 1
ATOM 7769 C C . PHE D 1 52 ? 46.627 37.260 34.668 1.00 17.56 50 PHE D C 1
ATOM 7770 O O . PHE D 1 52 ? 46.062 37.218 33.571 1.00 17.97 50 PHE D O 1
ATOM 7778 N N . PHE D 1 53 ? 45.962 37.397 35.827 1.00 13.96 51 PHE D N 1
ATOM 7779 C CA . PHE D 1 53 ? 44.510 37.467 35.910 1.00 12.99 51 PHE D CA 1
ATOM 7780 C C . PHE D 1 53 ? 44.144 38.600 36.843 1.00 14.33 51 PHE D C 1
ATOM 7781 O O . PHE D 1 53 ? 44.791 38.810 37.882 1.00 15.54 51 PHE D O 1
ATOM 7789 N N . THR D 1 54 ? 43.080 39.309 36.461 1.00 17.19 52 THR D N 1
ATOM 7790 C CA . THR D 1 54 ? 42.456 40.250 37.386 1.00 15.76 52 THR D CA 1
ATOM 7791 C C . THR D 1 54 ? 41.202 39.606 38.022 1.00 15.21 52 THR D C 1
ATOM 7792 O O . THR D 1 54 ? 40.754 40.088 39.060 1.00 16.86 52 THR D O 1
ATOM 7796 N N . GLU D 1 55 ? 40.700 38.493 37.500 1.00 14.79 53 GLU D N 1
ATOM 7797 C CA A GLU D 1 55 ? 39.457 37.895 37.983 0.50 15.19 53 GLU D CA 1
ATOM 7798 C CA B GLU D 1 55 ? 39.459 37.889 37.976 0.50 15.08 53 GLU D CA 1
ATOM 7799 C C . GLU D 1 55 ? 39.768 36.619 38.771 1.00 14.01 53 GLU D C 1
ATOM 7800 O O . GLU D 1 55 ? 40.286 35.666 38.188 1.00 14.88 53 GLU D O 1
ATOM 7811 N N . PRO D 1 56 ? 39.439 36.576 40.065 1.00 12.01 54 PRO D N 1
ATOM 7812 C CA . PRO D 1 56 ? 39.813 35.400 40.852 1.00 13.58 54 PRO D CA 1
ATOM 7813 C C . PRO D 1 56 ? 39.235 34.114 40.279 1.00 14.58 54 PRO D C 1
ATOM 7814 O O . PRO D 1 56 ? 39.918 33.088 40.313 1.00 13.90 54 PRO D O 1
ATOM 7818 N N . GLU D 1 57 ? 38.025 34.139 39.743 1.00 12.14 55 GLU D N 1
ATOM 7819 C CA . GLU D 1 57 ? 37.402 32.915 39.257 1.00 13.51 55 GLU D CA 1
ATOM 7820 C C . GLU D 1 57 ? 38.147 32.427 38.005 1.00 14.14 55 GLU D C 1
ATOM 7821 O O . GLU D 1 57 ? 38.260 31.206 37.801 1.00 13.76 55 GLU D O 1
ATOM 7827 N N . ALA D 1 58 ? 38.640 33.340 37.170 1.00 13.28 56 ALA D N 1
ATOM 7828 C CA . ALA D 1 58 ? 39.417 32.902 35.987 1.00 13.03 56 ALA D CA 1
ATOM 7829 C C . ALA D 1 58 ? 40.782 32.367 36.380 1.00 14.51 56 ALA D C 1
ATOM 7830 O O . ALA D 1 58 ? 41.228 31.346 35.838 1.00 15.04 56 ALA D O 1
ATOM 7832 N N . PHE D 1 59 ? 41.395 32.959 37.400 1.00 12.70 57 PHE D N 1
ATOM 7833 C CA . PHE D 1 59 ? 42.657 32.475 37.917 1.00 14.10 57 PHE D CA 1
ATOM 7834 C C . PHE D 1 59 ? 42.406 31.041 38.459 1.00 13.92 57 PHE D C 1
ATOM 7835 O O . PHE D 1 59 ? 43.209 30.120 38.143 1.00 13.44 57 PHE D O 1
ATOM 7843 N N . GLU D 1 60 ? 41.311 30.826 39.185 1.00 11.80 58 GLU D N 1
ATOM 7844 C CA . GLU D 1 60 ? 41.098 29.523 39.810 1.00 13.33 58 GLU D CA 1
ATOM 7845 C C . GLU D 1 60 ? 40.858 28.486 38.717 1.00 16.11 58 GLU D C 1
ATOM 7846 O O . GLU D 1 60 ? 41.402 27.362 38.783 1.00 14.80 58 GLU D O 1
ATOM 7852 N N . ALA D 1 61 ? 40.063 28.824 37.702 1.00 13.84 59 ALA D N 1
ATOM 7853 C CA . ALA D 1 61 ? 39.766 27.879 36.608 1.00 15.29 59 ALA D CA 1
ATOM 7854 C C . ALA D 1 61 ? 41.032 27.493 35.845 1.00 15.49 59 ALA D C 1
ATOM 7855 O O . ALA D 1 61 ? 41.192 26.324 35.469 1.00 15.21 59 ALA D O 1
ATOM 7857 N N . TYR D 1 62 ? 41.954 28.427 35.679 1.00 14.90 60 TYR D N 1
ATOM 7858 C CA . TYR D 1 62 ? 43.211 28.189 34.965 1.00 16.64 60 TYR D CA 1
ATOM 7859 C C . TYR D 1 62 ? 44.041 27.209 35.795 1.00 17.20 60 TYR D C 1
ATOM 7860 O O . TYR D 1 62 ? 44.571 26.224 35.246 1.00 16.09 60 TYR D O 1
ATOM 7869 N N . LEU D 1 63 ? 44.141 27.465 37.091 1.00 14.97 61 LEU D N 1
ATOM 7870 C CA . LEU D 1 63 ? 44.935 26.581 37.958 1.00 16.19 61 LEU D CA 1
ATOM 7871 C C . LEU D 1 63 ? 44.290 25.212 38.069 1.00 16.53 61 LEU D C 1
ATOM 7872 O O . LEU D 1 63 ? 45.007 24.195 38.187 1.00 17.37 61 LEU D O 1
ATOM 7877 N N . GLU D 1 64 ? 42.971 25.136 38.044 1.00 14.91 62 GLU D N 1
ATOM 7878 C CA . GLU D 1 64 ? 42.259 23.869 38.142 1.00 14.01 62 GLU D CA 1
ATOM 7879 C C . GLU D 1 64 ? 42.457 23.041 36.859 1.00 18.47 62 GLU D C 1
ATOM 7880 O O . GLU D 1 64 ? 42.650 21.816 36.928 1.00 18.82 62 GLU D O 1
ATOM 7886 N N . ASP D 1 65 ? 42.459 23.697 35.708 1.00 18.11 63 ASP D N 1
ATOM 7887 C CA . ASP D 1 65 ? 42.814 23.031 34.453 1.00 14.95 63 ASP D CA 1
ATOM 7888 C C . ASP D 1 65 ? 44.175 22.433 34.543 1.00 18.21 63 ASP D C 1
ATOM 7889 O O . ASP D 1 65 ? 44.335 21.276 34.074 1.00 20.50 63 ASP D O 1
ATOM 7894 N N . LEU D 1 66 ? 45.152 23.183 35.053 1.00 17.71 64 LEU D N 1
ATOM 7895 C CA . LEU D 1 66 ? 46.534 22.704 35.175 1.00 18.24 64 LEU D CA 1
ATOM 7896 C C . LEU D 1 66 ? 46.535 21.480 36.055 1.00 19.80 64 LEU D C 1
ATOM 7897 O O . LEU D 1 66 ? 47.100 20.456 35.678 1.00 19.85 64 LEU D O 1
ATOM 7902 N N . ARG D 1 67 ? 45.907 21.564 37.211 1.00 21.47 65 ARG D N 1
ATOM 7903 C CA . ARG D 1 67 ? 45.836 20.411 38.105 1.00 22.90 65 ARG D CA 1
ATOM 7904 C C . ARG D 1 67 ? 45.257 19.173 37.412 1.00 24.14 65 ARG D C 1
ATOM 7905 O O . ARG D 1 67 ? 45.814 18.061 37.520 1.00 22.58 65 ARG D O 1
ATOM 7913 N N . ASP D 1 68 ? 44.152 19.357 36.693 1.00 20.39 66 ASP D N 1
ATOM 7914 C CA . ASP D 1 68 ? 43.432 18.223 36.124 1.00 22.61 66 ASP D CA 1
ATOM 7915 C C . ASP D 1 68 ? 44.242 17.526 35.037 1.00 24.86 66 ASP D C 1
ATOM 7916 O O . ASP D 1 68 ? 44.034 16.343 34.791 1.00 26.76 66 ASP D O 1
ATOM 7921 N N . ARG D 1 69 ? 45.166 18.226 34.398 1.00 21.14 67 ARG D N 1
ATOM 7922 C CA . ARG D 1 69 ? 46.054 17.570 33.402 1.00 25.16 67 ARG D CA 1
ATOM 7923 C C . ARG D 1 69 ? 47.474 17.306 33.932 1.00 20.93 67 ARG D C 1
ATOM 7924 O O . ARG D 1 69 ? 48.485 17.274 33.206 1.00 26.16 67 ARG D O 1
ATOM 7932 N N . GLY D 1 70 ? 47.550 17.207 35.253 1.00 23.83 68 GLY D N 1
ATOM 7933 C CA . GLY D 1 70 ? 48.780 16.830 35.906 1.00 25.60 68 GLY D CA 1
ATOM 7934 C C . GLY D 1 70 ? 49.930 17.801 35.886 1.00 33.19 68 GLY D C 1
ATOM 7935 O O . GLY D 1 70 ? 51.075 17.373 35.981 1.00 33.61 68 GLY D O 1
ATOM 7936 N N . GLU D 1 71 ? 49.636 19.103 35.846 1.00 22.81 69 GLU D N 1
ATOM 7937 C CA . GLU D 1 71 ? 50.658 20.128 35.841 1.00 20.21 69 GLU D CA 1
ATOM 7938 C C . GLU D 1 71 ? 50.298 21.264 36.810 1.00 22.78 69 GLU D C 1
ATOM 7939 O O . GLU D 1 71 ? 50.691 22.411 36.594 1.00 24.96 69 GLU D O 1
ATOM 7945 N N . GLY D 1 72 ? 49.642 20.899 37.900 1.00 21.60 70 GLY D N 1
ATOM 7946 C CA . GLY D 1 72 ? 49.209 21.895 38.902 1.00 23.28 70 GLY D CA 1
ATOM 7947 C C . GLY D 1 72 ? 50.361 22.608 39.570 1.00 28.33 70 GLY D C 1
ATOM 7948 O O . GLY D 1 72 ? 51.485 22.091 39.613 1.00 24.71 70 GLY D O 1
ATOM 7949 N N . VAL D 1 73 ? 50.108 23.793 40.127 1.00 18.06 71 VAL D N 1
ATOM 7950 C CA . VAL D 1 73 ? 51.129 24.421 40.958 1.00 20.23 71 VAL D CA 1
ATOM 7951 C C . VAL D 1 73 ? 51.273 23.727 42.317 1.00 17.09 71 VAL D C 1
ATOM 7952 O O . VAL D 1 73 ? 50.372 23.071 42.811 1.00 19.12 71 VAL D O 1
ATOM 7956 N N . ASP D 1 74 ? 52.475 23.866 42.853 1.00 18.54 72 ASP D N 1
ATOM 7957 C CA . ASP D 1 74 ? 52.824 23.218 44.138 1.00 20.18 72 ASP D CA 1
ATOM 7958 C C . ASP D 1 74 ? 52.479 24.137 45.316 1.00 20.84 72 ASP D C 1
ATOM 7959 O O . ASP D 1 74 ? 52.101 23.636 46.372 1.00 18.92 72 ASP D O 1
ATOM 7964 N N . TYR D 1 75 ? 52.549 25.449 45.104 1.00 18.12 73 TYR D N 1
ATOM 7965 C CA . TYR D 1 75 ? 52.250 26.436 46.158 1.00 17.31 73 TYR D CA 1
ATOM 7966 C C . TYR D 1 75 ? 51.461 27.600 45.576 1.00 18.86 73 TYR D C 1
ATOM 7967 O O . TYR D 1 75 ? 51.760 28.097 44.468 1.00 18.98 73 TYR D O 1
ATOM 7976 N N . LEU D 1 76 ? 50.522 28.067 46.389 1.00 15.45 74 LEU D N 1
ATOM 7977 C CA . LEU D 1 76 ? 49.968 29.410 46.170 1.00 16.87 74 LEU D CA 1
ATOM 7978 C C . LEU D 1 76 ? 50.579 30.365 47.173 1.00 16.07 74 LEU D C 1
ATOM 7979 O O . LEU D 1 76 ? 50.369 30.194 48.385 1.00 16.66 74 LEU D O 1
ATOM 7984 N N . SER D 1 77 ? 51.345 31.341 46.707 1.00 16.23 75 SER D N 1
ATOM 7985 C CA . SER D 1 77 ? 51.857 32.373 47.589 1.00 16.92 75 SER D CA 1
ATOM 7986 C C . SER D 1 77 ? 50.845 33.514 47.678 1.00 17.12 75 SER D C 1
ATOM 7987 O O . SER D 1 77 ? 50.253 33.919 46.658 1.00 18.21 75 SER D O 1
ATOM 7990 N N . ILE D 1 78 ? 50.560 34.003 48.883 1.00 15.02 76 ILE D N 1
ATOM 7991 C CA . ILE D 1 78 ? 49.430 34.893 49.091 1.00 15.88 76 ILE D CA 1
ATOM 7992 C C . ILE D 1 78 ? 49.908 36.186 49.696 1.00 20.80 76 ILE D C 1
ATOM 7993 O O . ILE D 1 78 ? 50.465 36.198 50.800 1.00 18.65 76 ILE D O 1
ATOM 7998 N N . ALA D 1 79 ? 49.776 37.263 48.929 1.00 17.66 77 ALA D N 1
ATOM 7999 C CA . ALA D 1 79 ? 50.221 38.569 49.399 1.00 18.82 77 ALA D CA 1
ATOM 8000 C C . ALA D 1 79 ? 49.138 39.607 49.191 1.00 19.86 77 ALA D C 1
ATOM 8001 O O . ALA D 1 79 ? 49.418 40.801 49.051 1.00 23.10 77 ALA D O 1
ATOM 8003 N N . SER D 1 80 ? 47.888 39.174 49.241 1.00 15.68 78 SER D N 1
ATOM 8004 C CA . SER D 1 80 ? 46.702 40.000 49.175 1.00 16.16 78 SER D CA 1
ATOM 8005 C C . SER D 1 80 ? 46.323 40.652 50.514 1.00 21.15 78 SER D C 1
ATOM 8006 O O . SER D 1 80 ? 46.990 40.370 51.515 1.00 19.26 78 SER D O 1
ATOM 8009 N N . PRO D 1 81 ? 45.272 41.505 50.547 1.00 21.01 79 PRO D N 1
ATOM 8010 C CA . PRO D 1 81 ? 44.871 42.154 51.820 1.00 17.89 79 PRO D CA 1
ATOM 8011 C C . PRO D 1 81 ? 44.449 41.054 52.788 1.00 19.40 79 PRO D C 1
ATOM 8012 O O . PRO D 1 81 ? 44.045 39.976 52.356 1.00 17.65 79 PRO D O 1
ATOM 8016 N N . ASN D 1 82 ? 44.466 41.362 54.085 1.00 17.28 80 ASN D N 1
ATOM 8017 C CA . ASN D 1 82 ? 44.459 40.297 55.102 1.00 14.54 80 ASN D CA 1
ATOM 8018 C C . ASN D 1 82 ? 43.192 39.488 55.068 1.00 14.66 80 ASN D C 1
ATOM 8019 O O . ASN D 1 82 ? 43.273 38.264 55.294 1.00 16.95 80 ASN D O 1
ATOM 8024 N N . HIS D 1 83 ? 42.020 40.074 54.829 1.00 16.23 81 HIS D N 1
ATOM 8025 C CA . HIS D 1 83 ? 40.749 39.336 54.843 1.00 14.69 81 HIS D CA 1
ATOM 8026 C C . HIS D 1 83 ? 40.645 38.291 53.700 1.00 13.60 81 HIS D C 1
ATOM 8027 O O . HIS D 1 83 ? 39.818 37.390 53.774 1.00 17.36 81 HIS D O 1
ATOM 8034 N N . LEU D 1 84 ? 41.516 38.456 52.708 1.00 15.09 82 LEU D N 1
ATOM 8035 C CA . LEU D 1 84 ? 41.511 37.537 51.573 1.00 19.34 82 LEU D CA 1
ATOM 8036 C C . LEU D 1 84 ? 42.403 36.336 51.848 1.00 17.86 82 LEU D C 1
ATOM 8037 O O . LEU D 1 84 ? 42.374 35.380 51.072 1.00 15.01 82 LEU D O 1
ATOM 8042 N N . HIS D 1 85 ? 43.217 36.356 52.899 1.00 14.69 83 HIS D N 1
ATOM 8043 C CA . HIS D 1 85 ? 44.147 35.232 53.089 1.00 14.54 83 HIS D CA 1
ATOM 8044 C C . HIS D 1 85 ? 43.350 33.935 53.274 1.00 13.22 83 HIS D C 1
ATOM 8045 O O . HIS D 1 85 ? 43.630 32.938 52.603 1.00 15.06 83 HIS D O 1
ATOM 8052 N N . TYR D 1 86 ? 42.422 33.919 54.225 1.00 13.16 84 TYR D N 1
ATOM 8053 C CA . TYR D 1 86 ? 41.683 32.686 54.476 1.00 16.11 84 TYR D CA 1
ATOM 8054 C C . TYR D 1 86 ? 41.014 32.082 53.232 1.00 14.64 84 TYR D C 1
ATOM 8055 O O . TYR D 1 86 ? 41.294 30.942 52.900 1.00 13.96 84 TYR D O 1
ATOM 8064 N N . PRO D 1 87 ? 40.226 32.874 52.475 1.00 12.86 85 PRO D N 1
ATOM 8065 C CA . PRO D 1 87 ? 39.559 32.262 51.329 1.00 15.62 85 PRO D CA 1
ATOM 8066 C C . PRO D 1 87 ? 40.532 31.926 50.191 1.00 13.12 85 PRO D C 1
ATOM 8067 O O . PRO D 1 87 ? 40.274 30.980 49.441 1.00 14.80 85 PRO D O 1
ATOM 8071 N N . GLN D 1 88 ? 41.671 32.603 50.084 1.00 13.53 86 GLN D N 1
ATOM 8072 C CA . GLN D 1 88 ? 42.688 32.203 49.089 1.00 13.38 86 GLN D CA 1
ATOM 8073 C C . GLN D 1 88 ? 43.467 30.959 49.534 1.00 14.56 86 GLN D C 1
ATOM 8074 O O . GLN D 1 88 ? 43.832 30.160 48.688 1.00 13.17 86 GLN D O 1
ATOM 8080 N N . ILE D 1 89 ? 43.699 30.776 50.834 1.00 13.80 87 ILE D N 1
ATOM 8081 C CA . ILE D 1 89 ? 44.258 29.485 51.285 1.00 12.93 87 ILE D CA 1
ATOM 8082 C C . ILE D 1 89 ? 43.281 28.352 51.022 1.00 12.85 87 ILE D C 1
ATOM 8083 O O . ILE D 1 89 ? 43.717 27.274 50.580 1.00 14.42 87 ILE D O 1
ATOM 8088 N N . ARG D 1 90 ? 41.991 28.593 51.259 1.00 13.89 88 ARG D N 1
ATOM 8089 C CA . ARG D 1 90 ? 40.965 27.612 50.915 1.00 15.15 88 ARG D CA 1
ATOM 8090 C C . ARG D 1 90 ? 41.083 27.276 49.429 1.00 15.14 88 ARG D C 1
ATOM 8091 O O . ARG D 1 90 ? 40.983 26.099 49.097 1.00 18.19 88 ARG D O 1
ATOM 8099 N N . MET D 1 91 ? 41.352 28.256 48.572 1.00 14.65 89 MET D N 1
ATOM 8100 C CA . MET D 1 91 ? 41.463 27.993 47.129 1.00 16.93 89 MET D CA 1
ATOM 8101 C C . MET D 1 91 ? 42.667 27.080 46.875 1.00 15.81 89 MET D C 1
ATOM 8102 O O . MET D 1 91 ? 42.603 26.098 46.097 1.00 16.38 89 MET D O 1
ATOM 8107 N N . ALA D 1 92 ? 43.806 27.419 47.483 1.00 15.54 90 ALA D N 1
ATOM 8108 C CA . ALA D 1 92 ? 45.016 26.609 47.349 1.00 14.43 90 ALA D CA 1
ATOM 8109 C C . ALA D 1 92 ? 44.783 25.137 47.675 1.00 15.48 90 ALA D C 1
ATOM 8110 O O . ALA D 1 92 ? 45.100 24.245 46.858 1.00 16.30 90 ALA D O 1
ATOM 8112 N N . LEU D 1 93 ? 44.201 24.902 48.853 1.00 16.63 91 LEU D N 1
ATOM 8113 C CA . LEU D 1 93 ? 43.911 23.511 49.247 1.00 19.39 91 LEU D CA 1
ATOM 8114 C C . LEU D 1 93 ? 42.928 22.823 48.284 1.00 18.94 91 LEU D C 1
ATOM 8115 O O . LEU D 1 93 ? 43.139 21.659 47.970 1.00 21.97 91 LEU D O 1
ATOM 8120 N N . ARG D 1 94 ? 41.909 23.523 47.790 1.00 17.18 92 ARG D N 1
ATOM 8121 C CA . ARG D 1 94 ? 40.974 22.897 46.854 1.00 18.50 92 ARG D CA 1
ATOM 8122 C C . ARG D 1 94 ? 41.639 22.592 45.512 1.00 21.08 92 ARG D C 1
ATOM 8123 O O . ARG D 1 94 ? 41.234 21.639 44.843 1.00 24.06 92 ARG D O 1
ATOM 8131 N N . LEU D 1 95 ? 42.697 23.323 45.166 1.00 19.79 93 LEU D N 1
ATOM 8132 C CA . LEU D 1 95 ? 43.475 23.096 43.936 1.00 19.18 93 LEU D CA 1
ATOM 8133 C C . LEU D 1 95 ? 44.595 22.071 44.165 1.00 18.42 93 LEU D C 1
ATOM 8134 O O . LEU D 1 95 ? 45.409 21.843 43.274 1.00 21.88 93 LEU D O 1
ATOM 8139 N N . GLY D 1 96 ? 44.693 21.493 45.363 1.00 19.56 94 GLY D N 1
ATOM 8140 C CA . GLY D 1 96 ? 45.789 20.542 45.679 1.00 20.11 94 GLY D CA 1
ATOM 8141 C C . GLY D 1 96 ? 47.183 21.112 45.843 1.00 20.93 94 GLY D C 1
ATOM 8142 O O . GLY D 1 96 ? 48.189 20.443 45.595 1.00 21.15 94 GLY D O 1
ATOM 8143 N N . ALA D 1 97 ? 47.256 22.390 46.224 1.00 19.62 95 ALA D N 1
ATOM 8144 C CA . ALA D 1 97 ? 48.503 23.104 46.439 1.00 16.59 95 ALA D CA 1
ATOM 8145 C C . ALA D 1 97 ? 48.683 23.359 47.938 1.00 14.21 95 ALA D C 1
ATOM 8146 O O . ALA D 1 97 ? 47.685 23.457 48.648 1.00 18.02 95 ALA D O 1
ATOM 8148 N N . ASN D 1 98 ? 49.942 23.569 48.326 1.00 15.77 96 ASN D N 1
ATOM 8149 C CA . ASN D 1 98 ? 50.232 24.179 49.631 1.00 16.96 96 ASN D CA 1
ATOM 8150 C C . ASN D 1 98 ? 50.018 25.676 49.519 1.00 16.33 96 ASN D C 1
ATOM 8151 O O . ASN D 1 98 ? 49.935 26.218 48.408 1.00 17.56 96 ASN D O 1
ATOM 8156 N N . ALA D 1 99 ? 49.903 26.345 50.656 1.00 15.42 97 ALA D N 1
ATOM 8157 C CA . ALA D 1 99 ? 49.751 27.796 50.652 1.00 15.87 97 ALA D CA 1
ATOM 8158 C C . ALA D 1 99 ? 50.906 28.388 51.407 1.00 14.80 97 ALA D C 1
ATOM 8159 O O . ALA D 1 99 ? 51.378 27.781 52.390 1.00 17.63 97 ALA D O 1
ATOM 8161 N N . LEU D 1 100 ? 51.385 29.536 50.972 1.00 15.72 98 LEU D N 1
ATOM 8162 C CA . LEU D 1 100 ? 52.348 30.291 51.768 1.00 16.83 98 LEU D CA 1
ATOM 8163 C C . LEU D 1 100 ? 51.855 31.721 51.825 1.00 16.99 98 LEU D C 1
ATOM 8164 O O . LEU D 1 100 ? 51.959 32.462 50.856 1.00 17.40 98 LEU D O 1
ATOM 8169 N N . SER D 1 101 ? 51.288 32.101 52.965 1.00 15.24 99 SER D N 1
ATOM 8170 C CA . SER D 1 101 ? 50.594 33.373 53.128 1.00 16.00 99 SER D CA 1
ATOM 8171 C C . SER D 1 101 ? 51.365 34.379 53.955 1.00 17.71 99 SER D C 1
ATOM 8172 O O . SER D 1 101 ? 51.975 34.039 54.963 1.00 19.42 99 SER D O 1
ATOM 8175 N N . GLU D 1 102 ? 51.308 35.630 53.516 1.00 16.81 100 GLU D N 1
ATOM 8176 C CA . GLU D 1 102 ? 51.661 36.736 54.381 1.00 18.47 100 GLU D CA 1
ATOM 8177 C C . GLU D 1 102 ? 50.924 36.690 55.692 1.00 20.16 100 GLU D C 1
ATOM 8178 O O . GLU D 1 102 ? 49.818 36.149 55.790 1.00 16.14 100 GLU D O 1
ATOM 8184 N N . LYS D 1 103 ? 51.539 37.339 56.676 1.00 19.05 101 LYS D N 1
ATOM 8185 C CA . LYS D 1 103 ? 50.877 37.606 57.955 1.00 23.02 101 LYS D CA 1
ATOM 8186 C C . LYS D 1 103 ? 49.783 38.636 57.760 1.00 18.39 101 LYS D C 1
ATOM 8187 O O . LYS D 1 103 ? 49.830 39.403 56.794 1.00 21.27 101 LYS D O 1
ATOM 8193 N N . PRO D 1 104 ? 48.769 38.636 58.646 1.00 17.17 102 PRO D N 1
ATOM 8194 C CA . PRO D 1 104 ? 48.415 37.527 59.513 1.00 16.49 102 PRO D CA 1
ATOM 8195 C C . PRO D 1 104 ? 47.913 36.362 58.666 1.00 16.44 102 PRO D C 1
ATOM 8196 O O . PRO D 1 104 ? 47.229 36.564 57.653 1.00 16.91 102 PRO D O 1
ATOM 8200 N N . LEU D 1 105 ? 48.245 35.138 59.061 1.00 17.10 103 LEU D N 1
ATOM 8201 C CA . LEU D 1 105 ? 47.886 33.969 58.251 1.00 17.33 103 LEU D CA 1
ATOM 8202 C C . LEU D 1 105 ? 46.380 33.952 57.920 1.00 15.05 103 LEU D C 1
ATOM 8203 O O . LEU D 1 105 ? 45.997 33.817 56.745 1.00 18.03 103 LEU D O 1
ATOM 8208 N N . VAL D 1 106 ? 45.528 34.185 58.916 1.00 13.99 104 VAL D N 1
ATOM 8209 C CA . VAL D 1 106 ? 44.111 34.437 58.767 1.00 13.80 104 VAL D CA 1
ATOM 8210 C C . VAL D 1 106 ? 43.682 35.430 59.840 1.00 14.34 104 VAL D C 1
ATOM 8211 O O . VAL D 1 106 ? 44.520 35.793 60.678 1.00 16.43 104 VAL D O 1
ATOM 8215 N N . LEU D 1 107 ? 42.419 35.865 59.839 1.00 12.82 105 LEU D N 1
ATOM 8216 C CA . LEU D 1 107 ? 42.018 36.856 60.820 1.00 12.64 105 LEU D CA 1
ATOM 8217 C C . LEU D 1 107 ? 41.485 36.230 62.108 1.00 14.96 105 LEU D C 1
ATOM 8218 O O . LEU D 1 107 ? 41.510 36.890 63.162 1.00 15.50 105 LEU D O 1
ATOM 8223 N N . TRP D 1 108 ? 40.951 34.993 62.065 1.00 13.38 106 TRP D N 1
ATOM 8224 C CA . TRP D 1 108 ? 40.140 34.500 63.201 1.00 15.82 106 TRP D CA 1
ATOM 8225 C C . TRP D 1 108 ? 40.549 33.073 63.582 1.00 14.16 106 TRP D C 1
ATOM 8226 O O . TRP D 1 108 ? 40.848 32.262 62.706 1.00 14.93 106 TRP D O 1
ATOM 8237 N N . PRO D 1 109 ? 40.551 32.759 64.897 1.00 13.96 107 PRO D N 1
ATOM 8238 C CA . PRO D 1 109 ? 40.799 31.382 65.332 1.00 15.22 107 PRO D CA 1
ATOM 8239 C C . PRO D 1 109 ? 39.875 30.323 64.686 1.00 14.44 107 PRO D C 1
ATOM 8240 O O . PRO D 1 109 ? 40.381 29.232 64.413 1.00 16.96 107 PRO D O 1
ATOM 8244 N N . GLU D 1 110 ? 38.627 30.676 64.373 1.00 15.33 108 GLU D N 1
ATOM 8245 C CA . GLU D 1 110 ? 37.697 29.705 63.731 1.00 18.58 108 GLU D CA 1
ATOM 8246 C C . GLU D 1 110 ? 38.271 29.332 62.362 1.00 17.14 108 GLU D C 1
ATOM 8247 O O . GLU D 1 110 ? 38.088 28.196 61.871 1.00 18.52 108 GLU D O 1
ATOM 8253 N N . GLU D 1 111 ? 38.880 30.306 61.685 1.00 15.28 109 GLU D N 1
ATOM 8254 C CA . GLU D 1 111 ? 39.515 30.028 60.394 1.00 13.98 109 GLU D CA 1
ATOM 8255 C C . GLU D 1 111 ? 40.714 29.091 60.493 1.00 15.00 109 GLU D C 1
ATOM 8256 O O . GLU D 1 111 ? 40.865 28.179 59.659 1.00 16.27 109 GLU D O 1
ATOM 8262 N N . ILE D 1 112 ? 41.579 29.286 61.500 1.00 15.67 110 ILE D N 1
ATOM 8263 C CA . ILE D 1 112 ? 42.623 28.307 61.771 1.00 16.24 110 ILE D CA 1
ATOM 8264 C C . ILE D 1 112 ? 42.074 26.892 61.927 1.00 18.11 110 ILE D C 1
ATOM 8265 O O . ILE D 1 112 ? 42.624 25.945 61.346 1.00 17.89 110 ILE D O 1
ATOM 8270 N N . ALA D 1 113 ? 40.998 26.778 62.698 1.00 15.85 111 ALA D N 1
ATOM 8271 C CA . ALA D 1 113 ? 40.455 25.440 62.959 1.00 16.30 111 ALA D CA 1
ATOM 8272 C C . ALA D 1 113 ? 39.968 24.803 61.664 1.00 19.28 111 ALA D C 1
ATOM 8273 O O . ALA D 1 113 ? 40.162 23.598 61.463 1.00 21.72 111 ALA D O 1
ATOM 8275 N N . ARG D 1 114 ? 39.310 25.589 60.814 1.00 16.91 112 ARG D N 1
ATOM 8276 C CA . ARG D 1 114 ? 38.786 25.050 59.562 1.00 15.96 112 ARG D CA 1
ATOM 8277 C C . ARG D 1 114 ? 39.915 24.604 58.637 1.00 23.82 112 ARG D C 1
ATOM 8278 O O . ARG D 1 114 ? 39.814 23.573 57.958 1.00 19.61 112 ARG D O 1
ATOM 8286 N N . LEU D 1 115 ? 40.998 25.374 58.584 1.00 16.37 113 LEU D N 1
ATOM 8287 C CA . LEU D 1 115 ? 42.158 25.019 57.786 1.00 14.81 113 LEU D CA 1
ATOM 8288 C C . LEU D 1 115 ? 42.797 23.716 58.263 1.00 18.37 113 LEU D C 1
ATOM 8289 O O . LEU D 1 115 ? 43.324 22.972 57.435 1.00 18.60 113 LEU D O 1
ATOM 8294 N N . LYS D 1 116 ? 42.850 23.486 59.578 1.00 19.30 114 LYS D N 1
ATOM 8295 C CA . LYS D 1 116 ? 43.389 22.234 60.084 1.00 19.35 114 LYS D CA 1
ATOM 8296 C C . LYS D 1 116 ? 42.571 21.051 59.558 1.00 16.82 114 LYS D C 1
ATOM 8297 O O . LYS D 1 116 ? 43.228 20.073 59.118 1.00 21.47 114 LYS D O 1
ATOM 8303 N N . GLU D 1 117 ? 41.246 21.161 59.530 1.00 22.04 115 GLU D N 1
ATOM 8304 C CA . GLU D 1 117 ? 40.393 20.084 59.019 1.00 20.46 115 GLU D CA 1
ATOM 8305 C C . GLU D 1 117 ? 40.787 19.865 57.564 1.00 22.35 115 GLU D C 1
ATOM 8306 O O . GLU D 1 117 ? 40.879 18.736 57.068 1.00 27.73 115 GLU D O 1
ATOM 8312 N N . LEU D 1 118 ? 40.952 20.974 56.850 1.00 18.48 116 LEU D N 1
ATOM 8313 C CA . LEU D 1 118 ? 41.076 20.862 55.405 1.00 20.15 116 LEU D CA 1
ATOM 8314 C C . LEU D 1 118 ? 42.454 20.366 54.985 1.00 21.35 116 LEU D C 1
ATOM 8315 O O . LEU D 1 118 ? 42.599 19.681 53.967 1.00 20.19 116 LEU D O 1
ATOM 8320 N N . GLU D 1 119 ? 43.484 20.681 55.760 1.00 18.55 117 GLU D N 1
ATOM 8321 C CA . GLU D 1 119 ? 44.801 20.077 55.586 1.00 18.64 117 GLU D CA 1
ATOM 8322 C C . GLU D 1 119 ? 44.700 18.554 55.641 1.00 19.85 117 GLU D C 1
ATOM 8323 O O . GLU D 1 119 ? 45.249 17.858 54.803 1.00 21.78 117 GLU D O 1
ATOM 8329 N N . ALA D 1 120 ? 43.995 18.046 56.649 1.00 23.96 118 ALA D N 1
ATOM 8330 C CA . ALA D 1 120 ? 43.893 16.585 56.798 1.00 25.51 118 ALA D CA 1
ATOM 8331 C C . ALA D 1 120 ? 43.187 15.969 55.591 1.00 30.28 118 ALA D C 1
ATOM 8332 O O . ALA D 1 120 ? 43.509 14.878 55.140 1.00 26.92 118 ALA D O 1
ATOM 8334 N N . ARG D 1 121 ? 42.178 16.658 55.086 1.00 19.96 119 ARG D N 1
ATOM 8335 C CA . ARG D 1 121 ? 41.369 16.150 53.974 1.00 21.66 119 ARG D CA 1
ATOM 8336 C C . ARG D 1 121 ? 42.187 16.054 52.689 1.00 24.73 119 ARG D C 1
ATOM 8337 O O . ARG D 1 121 ? 42.025 15.122 51.910 1.00 27.02 119 ARG D O 1
ATOM 8345 N N . THR D 1 122 ? 43.079 17.014 52.465 1.00 23.92 120 THR D N 1
ATOM 8346 C CA . THR D 1 122 ? 43.707 17.169 51.159 1.00 25.29 120 THR D CA 1
ATOM 8347 C C . THR D 1 122 ? 45.156 16.684 51.141 1.00 22.02 120 THR D C 1
ATOM 8348 O O . THR D 1 122 ? 45.739 16.597 50.059 1.00 22.60 120 THR D O 1
ATOM 8352 N N . GLY D 1 123 ? 45.762 16.442 52.306 1.00 17.37 121 GLY D N 1
ATOM 8353 C CA . GLY D 1 123 ? 47.203 16.223 52.406 1.00 18.04 121 GLY D CA 1
ATOM 8354 C C . GLY D 1 123 ? 48.129 17.331 51.970 1.00 18.67 121 GLY D C 1
ATOM 8355 O O . GLY D 1 123 ? 49.294 17.104 51.651 1.00 25.29 121 GLY D O 1
ATOM 8356 N N . ARG D 1 124 ? 47.618 18.568 51.996 1.00 19.22 122 ARG D N 1
ATOM 8357 C CA . ARG D 1 124 ? 48.436 19.748 51.694 1.00 17.95 122 ARG D CA 1
ATOM 8358 C C . ARG D 1 124 ? 48.580 20.594 52.956 1.00 17.09 122 ARG D C 1
ATOM 8359 O O . ARG D 1 124 ? 47.958 20.317 53.990 1.00 23.12 122 ARG D O 1
ATOM 8367 N N . ARG D 1 125 ? 49.468 21.578 52.915 1.00 17.13 123 ARG D N 1
ATOM 8368 C CA . ARG D 1 125 ? 49.848 22.263 54.143 1.00 16.42 123 ARG D CA 1
ATOM 8369 C C . ARG D 1 125 ? 49.733 23.773 53.944 1.00 15.91 123 ARG D C 1
ATOM 8370 O O . ARG D 1 125 ? 50.025 24.313 52.857 1.00 15.78 123 ARG D O 1
ATOM 8378 N N . VAL D 1 126 ? 49.406 24.433 55.059 1.00 14.95 124 VAL D N 1
ATOM 8379 C CA . VAL D 1 126 ? 49.325 25.893 55.100 1.00 15.09 124 VAL D CA 1
ATOM 8380 C C . VAL D 1 126 ? 50.482 26.490 55.872 1.00 16.11 124 VAL D C 1
ATOM 8381 O O . VAL D 1 126 ? 50.683 26.152 57.049 1.00 15.98 124 VAL D O 1
ATOM 8385 N N . TYR D 1 127 ? 51.244 27.357 55.231 1.00 14.89 125 TYR D N 1
ATOM 8386 C CA . TYR D 1 127 ? 52.389 27.988 55.851 1.00 17.42 125 TYR D CA 1
ATOM 8387 C C . TYR D 1 127 ? 52.238 29.486 55.802 1.00 18.71 125 TYR D C 1
ATOM 8388 O O . TYR D 1 127 ? 51.488 30.034 54.986 1.00 15.18 125 TYR D O 1
ATOM 8397 N N . THR D 1 128 ? 53.056 30.171 56.587 1.00 21.07 126 THR D N 1
ATOM 8398 C CA . THR D 1 128 ? 52.969 31.600 56.675 1.00 18.29 126 THR D CA 1
ATOM 8399 C C . THR D 1 128 ? 54.352 32.211 56.796 1.00 18.17 126 THR D C 1
ATOM 8400 O O . THR D 1 128 ? 55.319 31.556 57.205 1.00 23.03 126 THR D O 1
ATOM 8404 N N . VAL D 1 129 ? 54.444 33.455 56.391 1.00 18.18 127 VAL D N 1
ATOM 8405 C CA . VAL D 1 129 ? 55.746 34.099 56.436 1.00 30.49 127 VAL D CA 1
ATOM 8406 C C . VAL D 1 129 ? 55.901 34.802 57.784 1.00 23.05 127 VAL D C 1
ATOM 8407 O O . VAL D 1 129 ? 55.211 35.783 58.045 1.00 24.84 127 VAL D O 1
ATOM 8411 N N . LEU D 1 130 ? 56.764 34.224 58.623 1.00 27.59 128 LEU D N 1
ATOM 8412 C CA . LEU D 1 130 ? 57.141 34.817 59.927 1.00 29.27 128 LEU D CA 1
ATOM 8413 C C . LEU D 1 130 ? 58.633 35.170 59.959 1.00 24.95 128 LEU D C 1
ATOM 8414 O O . LEU D 1 130 ? 59.444 34.392 60.484 1.00 28.80 128 LEU D O 1
ATOM 8419 N N . GLN D 1 131 ? 58.983 36.291 59.331 1.00 32.77 129 GLN D N 1
ATOM 8420 C CA . GLN D 1 131 ? 60.384 36.579 59.013 1.00 29.57 129 GLN D CA 1
ATOM 8421 C C . GLN D 1 131 ? 61.194 36.900 60.269 1.00 27.79 129 GLN D C 1
ATOM 8422 O O . GLN D 1 131 ? 62.393 36.588 60.316 1.00 31.31 129 GLN D O 1
ATOM 8428 N N . LEU D 1 132 ? 60.542 37.467 61.281 1.00 35.19 130 LEU D N 1
ATOM 8429 C CA . LEU D 1 132 ? 61.230 37.678 62.565 1.00 32.72 130 LEU D CA 1
ATOM 8430 C C . LEU D 1 132 ? 61.786 36.384 63.141 1.00 48.63 130 LEU D C 1
ATOM 8431 O O . LEU D 1 132 ? 62.858 36.378 63.739 1.00 28.84 130 LEU D O 1
ATOM 8436 N N . ARG D 1 133 ? 61.097 35.267 62.934 1.00 27.99 131 ARG D N 1
ATOM 8437 C CA . ARG D 1 133 ? 61.602 33.999 63.429 1.00 32.29 131 ARG D CA 1
ATOM 8438 C C . ARG D 1 133 ? 62.909 33.443 62.846 1.00 22.26 131 ARG D C 1
ATOM 8439 O O . ARG D 1 133 ? 63.503 32.542 63.437 1.00 34.37 131 ARG D O 1
ATOM 8447 N N . VAL D 1 134 ? 63.336 33.910 61.673 1.00 34.52 132 VAL D N 1
ATOM 8448 C CA . VAL D 1 134 ? 64.623 33.460 61.116 1.00 29.12 132 VAL D CA 1
ATOM 8449 C C . VAL D 1 134 ? 65.677 34.557 61.182 1.00 36.37 132 VAL D C 1
ATOM 8450 O O . VAL D 1 134 ? 66.772 34.424 60.617 1.00 36.75 132 VAL D O 1
ATOM 8454 N N . HIS D 1 135 ? 65.323 35.652 61.846 1.00 35.24 133 HIS D N 1
ATOM 8455 C CA . HIS D 1 135 ? 66.221 36.777 61.998 1.00 42.71 133 HIS D CA 1
ATOM 8456 C C . HIS D 1 135 ? 67.358 36.453 62.960 1.00 116.88 133 HIS D C 1
ATOM 8457 O O . HIS D 1 135 ? 67.209 35.641 63.874 1.00 42.85 133 HIS D O 1
ATOM 8464 N N . PRO D 1 136 ? 68.517 37.077 62.725 1.00 58.94 134 PRO D N 1
ATOM 8465 C CA . PRO D 1 136 ? 69.720 36.969 63.541 1.00 147.32 134 PRO D CA 1
ATOM 8466 C C . PRO D 1 136 ? 69.575 37.615 64.923 1.00 24.71 134 PRO D C 1
ATOM 8467 O O . PRO D 1 136 ? 69.823 36.958 65.932 1.00 59.14 134 PRO D O 1
ATOM 8471 N N . SER D 1 137 ? 69.103 38.859 64.978 1.00 64.02 135 SER D N 1
ATOM 8472 C CA . SER D 1 137 ? 69.047 39.599 66.242 1.00 39.40 135 SER D CA 1
ATOM 8473 C C . SER D 1 137 ? 67.863 39.239 67.149 1.00 500.00 135 SER D C 1
ATOM 8474 O O . SER D 1 137 ? 67.985 39.281 68.370 1.00 40.91 135 SER D O 1
ATOM 8477 N N . LEU D 1 138 ? 66.723 38.863 66.577 1.00 39.22 136 LEU D N 1
ATOM 8478 C CA . LEU D 1 138 ? 65.669 38.206 67.357 1.00 34.81 136 LEU D CA 1
ATOM 8479 C C . LEU D 1 138 ? 65.970 36.727 67.621 1.00 40.42 136 LEU D C 1
ATOM 8480 O O . LEU D 1 138 ? 65.628 36.181 68.674 1.00 44.60 136 LEU D O 1
ATOM 8485 N N . LEU D 1 139 ? 66.612 36.055 66.674 1.00 37.38 137 LEU D N 1
ATOM 8486 C CA . LEU D 1 139 ? 66.894 34.645 66.878 1.00 26.26 137 LEU D CA 1
ATOM 8487 C C . LEU D 1 139 ? 67.966 34.521 67.950 1.00 151.91 137 LEU D C 1
ATOM 8488 O O . LEU D 1 139 ? 68.171 33.455 68.537 1.00 40.04 137 LEU D O 1
ATOM 8493 N N . ALA D 1 140 ? 68.678 35.616 68.186 1.00 35.03 138 ALA D N 1
ATOM 8494 C CA . ALA D 1 140 ? 69.720 35.577 69.210 1.00 158.68 138 ALA D CA 1
ATOM 8495 C C . ALA D 1 140 ? 69.072 35.357 70.571 1.00 36.35 138 ALA D C 1
ATOM 8496 O O . ALA D 1 140 ? 69.467 34.468 71.334 1.00 47.49 138 ALA D O 1
ATOM 8498 N N . LEU D 1 141 ? 68.065 36.185 70.846 1.00 104.79 139 LEU D N 1
ATOM 8499 C CA . LEU D 1 141 ? 67.267 36.111 72.065 1.00 41.63 139 LEU D CA 1
ATOM 8500 C C . LEU D 1 141 ? 66.863 34.677 72.377 1.00 59.37 139 LEU D C 1
ATOM 8501 O O . LEU D 1 141 ? 67.163 34.156 73.444 1.00 43.47 139 LEU D O 1
ATOM 8506 N N . LYS D 1 142 ? 66.152 34.039 71.459 1.00 48.08 140 LYS D N 1
ATOM 8507 C CA . LYS D 1 142 ? 65.463 32.811 71.822 1.00 37.44 140 LYS D CA 1
ATOM 8508 C C . LYS D 1 142 ? 66.337 31.731 72.449 1.00 133.90 140 LYS D C 1
ATOM 8509 O O . LYS D 1 142 ? 65.868 30.993 73.315 1.00 46.43 140 LYS D O 1
ATOM 8515 N N . GLU D 1 143 ? 67.589 31.619 72.011 1.00 42.79 141 GLU D N 1
ATOM 8516 C CA . GLU D 1 143 ? 68.482 30.640 72.620 1.00 180.69 141 GLU D CA 1
ATOM 8517 C C . GLU D 1 143 ? 68.905 31.055 74.025 1.00 47.14 141 GLU D C 1
ATOM 8518 O O . GLU D 1 143 ? 68.784 30.278 74.973 1.00 55.90 141 GLU D O 1
ATOM 8524 N N . ARG D 1 144 ? 69.378 32.291 74.149 1.00 39.52 142 ARG D N 1
ATOM 8525 C CA . ARG D 1 144 ? 69.719 32.865 75.444 1.00 45.30 142 ARG D CA 1
ATOM 8526 C C . ARG D 1 144 ? 68.549 32.840 76.412 1.00 134.80 142 ARG D C 1
ATOM 8527 O O . ARG D 1 144 ? 68.564 32.099 77.395 1.00 49.44 142 ARG D O 1
ATOM 8535 N N . LEU D 1 145 ? 67.560 33.691 76.150 1.00 61.18 143 LEU D N 1
ATOM 8536 C CA . LEU D 1 145 ? 66.373 33.731 76.988 1.00 266.98 143 LEU D CA 1
ATOM 8537 C C . LEU D 1 145 ? 66.118 32.305 77.453 1.00 44.52 143 LEU D C 1
ATOM 8538 O O . LEU D 1 145 ? 65.936 32.050 78.644 1.00 62.51 143 LEU D O 1
ATOM 8543 N N . GLY D 1 146 ? 66.128 31.371 76.507 1.00 45.54 144 GLY D N 1
ATOM 8544 C CA . GLY D 1 146 ? 65.687 30.011 76.786 1.00 46.35 144 GLY D CA 1
ATOM 8545 C C . GLY D 1 146 ? 66.601 29.256 77.734 1.00 103.81 144 GLY D C 1
ATOM 8546 O O . GLY D 1 146 ? 66.242 28.192 78.241 1.00 58.31 144 GLY D O 1
ATOM 8547 N N . GLN D 1 147 ? 67.789 29.800 77.976 1.00 500.00 145 GLN D N 1
ATOM 8548 C CA . GLN D 1 147 ? 68.736 29.177 78.896 1.00 71.67 145 GLN D CA 1
ATOM 8549 C C . GLN D 1 147 ? 68.443 29.545 80.348 1.00 59.14 145 GLN D C 1
ATOM 8550 O O . GLN D 1 147 ? 68.909 28.875 81.270 1.00 87.59 145 GLN D O 1
ATOM 8556 N N . GLU D 1 148 ? 67.670 30.607 80.552 1.00 88.19 146 GLU D N 1
ATOM 8557 C CA . GLU D 1 148 ? 67.360 31.071 81.901 1.00 43.22 146 GLU D CA 1
ATOM 8558 C C . GLU D 1 148 ? 65.914 30.757 82.273 1.00 63.53 146 GLU D C 1
ATOM 8559 O O . GLU D 1 148 ? 65.051 30.599 81.402 1.00 119.09 146 GLU D O 1
ATOM 8565 N N . LYS D 1 149 ? 65.650 30.673 83.574 1.00 41.16 147 LYS D N 1
ATOM 8566 C CA . LYS D 1 149 ? 64.291 30.451 84.044 1.00 51.21 147 LYS D CA 1
ATOM 8567 C C . LYS D 1 149 ? 63.749 31.720 84.690 1.00 32.67 147 LYS D C 1
ATOM 8568 O O . LYS D 1 149 ? 64.506 32.637 85.016 1.00 49.91 147 LYS D O 1
ATOM 8574 N N . GLY D 1 150 ? 62.432 31.785 84.851 1.00 36.86 148 GLY D N 1
ATOM 8575 C CA . GLY D 1 150 ? 61.817 32.911 85.543 1.00 37.19 148 GLY D CA 1
ATOM 8576 C C . GLY D 1 150 ? 61.057 33.789 84.570 1.00 38.26 148 GLY D C 1
ATOM 8577 O O . GLY D 1 150 ? 61.454 33.926 83.422 1.00 37.92 148 GLY D O 1
ATOM 8578 N N . ALA D 1 151 ? 59.976 34.399 85.035 1.00 29.10 149 ALA D N 1
ATOM 8579 C CA . ALA D 1 151 ? 59.210 35.326 84.194 1.00 36.05 149 ALA D CA 1
ATOM 8580 C C . ALA D 1 151 ? 60.058 36.524 83.773 1.00 96.89 149 ALA D C 1
ATOM 8581 O O . ALA D 1 151 ? 60.844 37.043 84.565 1.00 31.50 149 ALA D O 1
ATOM 8583 N N . LYS D 1 152 ? 59.906 36.968 82.529 1.00 23.73 150 LYS D N 1
ATOM 8584 C CA . LYS D 1 152 ? 60.592 38.175 82.071 1.00 22.61 150 LYS D CA 1
ATOM 8585 C C . LYS D 1 152 ? 59.634 39.366 82.116 1.00 17.66 150 LYS D C 1
ATOM 8586 O O . LYS D 1 152 ? 58.418 39.182 82.103 1.00 24.24 150 LYS D O 1
ATOM 8592 N N . ASP D 1 153 ? 60.179 40.570 82.250 1.00 18.76 151 ASP D N 1
ATOM 8593 C CA . ASP D 1 153 ? 59.388 41.794 82.228 1.00 21.40 151 ASP D CA 1
ATOM 8594 C C . ASP D 1 153 ? 59.749 42.543 80.946 1.00 22.74 151 ASP D C 1
ATOM 8595 O O . ASP D 1 153 ? 60.906 42.909 80.743 1.00 21.20 151 ASP D O 1
ATOM 8600 N N . VAL D 1 154 ? 58.769 42.715 80.059 1.00 18.19 152 VAL D N 1
ATOM 8601 C CA . VAL D 1 154 ? 59.046 43.181 78.699 1.00 19.00 152 VAL D CA 1
ATOM 8602 C C . VAL D 1 154 ? 58.288 44.470 78.416 1.00 16.82 152 VAL D C 1
ATOM 8603 O O . VAL D 1 154 ? 57.116 44.637 78.793 1.00 15.97 152 VAL D O 1
ATOM 8607 N N . VAL D 1 155 ? 58.959 45.388 77.722 1.00 17.06 153 VAL D N 1
ATOM 8608 C CA . VAL D 1 155 ? 58.316 46.592 77.192 1.00 15.77 153 VAL D CA 1
ATOM 8609 C C . VAL D 1 155 ? 58.541 46.570 75.677 1.00 17.32 153 VAL D C 1
ATOM 8610 O O . VAL D 1 155 ? 59.682 46.445 75.204 1.00 20.25 153 VAL D O 1
ATOM 8614 N N . LEU D 1 156 ? 57.451 46.603 74.915 1.00 15.55 154 LEU D N 1
ATOM 8615 C CA . LEU D 1 156 ? 57.508 46.444 73.466 1.00 16.42 154 LEU D CA 1
ATOM 8616 C C . LEU D 1 156 ? 56.975 47.775 72.950 1.00 17.90 154 LEU D C 1
ATOM 8617 O O . LEU D 1 156 ? 55.895 48.231 73.340 1.00 16.40 154 LEU D O 1
ATOM 8622 N N . THR D 1 157 ? 57.739 48.405 72.059 1.00 16.47 155 THR D N 1
ATOM 8623 C CA . THR D 1 157 ? 57.321 49.678 71.514 1.00 16.42 155 THR D CA 1
ATOM 8624 C C . THR D 1 157 ? 57.546 49.591 70.022 1.00 19.19 155 THR D C 1
ATOM 8625 O O . THR D 1 157 ? 58.626 49.225 69.559 1.00 18.64 155 THR D O 1
ATOM 8629 N N . TYR D 1 158 ? 56.507 49.864 69.245 1.00 17.82 156 TYR D N 1
ATOM 8630 C CA . TYR D 1 158 ? 56.744 49.949 67.806 1.00 23.01 156 TYR D CA 1
ATOM 8631 C C . TYR D 1 158 ? 56.002 51.115 67.203 1.00 17.59 156 TYR D C 1
ATOM 8632 O O . TYR D 1 158 ? 54.760 51.147 67.210 1.00 19.78 156 TYR D O 1
ATOM 8641 N N . VAL D 1 159 ? 56.777 52.048 66.684 1.00 23.50 157 VAL D N 1
ATOM 8642 C CA . VAL D 1 159 ? 56.203 53.197 66.032 1.00 20.75 157 VAL D CA 1
ATOM 8643 C C . VAL D 1 159 ? 56.713 53.106 64.595 1.00 27.38 157 VAL D C 1
ATOM 8644 O O . VAL D 1 159 ? 57.921 52.947 64.336 1.00 29.80 157 VAL D O 1
ATOM 8648 N N . THR D 1 160 ? 55.776 53.109 63.653 1.00 22.50 158 THR D N 1
ATOM 8649 C CA . THR D 1 160 ? 56.186 53.095 62.254 1.00 22.27 158 THR D CA 1
ATOM 8650 C C . THR D 1 160 ? 55.286 54.049 61.467 1.00 26.44 158 THR D C 1
ATOM 8651 O O . THR D 1 160 ? 54.089 53.780 61.266 1.00 22.48 158 THR D O 1
ATOM 8655 N N . GLY D 1 161 ? 55.856 55.186 61.083 1.00 26.05 159 GLY D N 1
ATOM 8656 C CA . GLY D 1 161 ? 55.090 56.317 60.575 1.00 20.52 159 GLY D CA 1
ATOM 8657 C C . GLY D 1 161 ? 54.422 55.947 59.261 1.00 23.75 159 GLY D C 1
ATOM 8658 O O . GLY D 1 161 ? 54.976 55.210 58.447 1.00 24.06 159 GLY D O 1
ATOM 8659 N N . ARG D 1 162 ? 53.174 56.379 59.118 1.00 21.58 160 ARG D N 1
ATOM 8660 C CA . ARG D 1 162 ? 52.463 56.185 57.848 1.00 23.80 160 ARG D CA 1
ATOM 8661 C C . ARG D 1 162 ? 51.866 57.523 57.437 1.00 20.94 160 ARG D C 1
ATOM 8662 O O . ARG D 1 162 ? 51.246 58.254 58.218 1.00 22.72 160 ARG D O 1
ATOM 8670 N N . GLY D 1 163 ? 52.048 57.823 56.155 1.00 25.65 161 GLY D N 1
ATOM 8671 C CA . GLY D 1 163 ? 51.472 59.026 55.557 1.00 23.97 161 GLY D CA 1
ATOM 8672 C C . GLY D 1 163 ? 49.967 58.957 55.365 1.00 26.51 161 GLY D C 1
ATOM 8673 O O . GLY D 1 163 ? 49.297 57.996 55.763 1.00 24.32 161 GLY D O 1
ATOM 8674 N N . LYS D 1 164 ? 49.424 60.006 54.757 1.00 20.36 162 LYS D N 1
ATOM 8675 C CA . LYS D 1 164 ? 47.976 60.206 54.690 1.00 22.39 162 LYS D CA 1
ATOM 8676 C C . LYS D 1 164 ? 47.222 59.171 53.843 1.00 19.91 162 LYS D C 1
ATOM 8677 O O . LYS D 1 164 ? 46.011 58.948 54.014 1.00 22.26 162 LYS D O 1
ATOM 8683 N N . TRP D 1 165 ? 47.908 58.522 52.921 1.00 18.31 163 TRP D N 1
ATOM 8684 C CA . TRP D 1 165 ? 47.332 57.434 52.150 1.00 17.81 163 TRP D CA 1
ATOM 8685 C C . TRP D 1 165 ? 46.813 56.256 52.990 1.00 21.72 163 TRP D C 1
ATOM 8686 O O . TRP D 1 165 ? 45.858 55.582 52.624 1.00 20.31 163 TRP D O 1
ATOM 8697 N N . TYR D 1 166 ? 47.472 55.989 54.117 1.00 19.83 164 TYR D N 1
ATOM 8698 C CA . TYR D 1 166 ? 47.123 54.799 54.898 1.00 20.43 164 TYR D CA 1
ATOM 8699 C C . TYR D 1 166 ? 45.664 54.847 55.358 1.00 17.35 164 TYR D C 1
ATOM 8700 O O . TYR D 1 166 ? 44.961 53.863 55.252 1.00 16.70 164 TYR D O 1
ATOM 8709 N N . GLY D 1 167 ? 45.254 56.019 55.818 1.00 17.66 165 GLY D N 1
ATOM 8710 C CA . GLY D 1 167 ? 43.882 56.266 56.261 1.00 19.04 165 GLY D CA 1
ATOM 8711 C C . GLY D 1 167 ? 42.799 56.193 55.211 1.00 16.34 165 GLY D C 1
ATOM 8712 O O . GLY D 1 167 ? 41.618 56.243 55.568 1.00 19.56 165 GLY D O 1
ATOM 8713 N N . LYS D 1 168 ? 43.204 56.031 53.951 1.00 17.61 166 LYS D N 1
ATOM 8714 C CA . LYS D 1 168 ? 42.248 55.913 52.852 1.00 19.00 166 LYS D CA 1
ATOM 8715 C C . LYS D 1 168 ? 42.344 54.554 52.189 1.00 22.46 166 LYS D C 1
ATOM 8716 O O . LYS D 1 168 ? 41.631 54.318 51.209 1.00 21.21 166 LYS D O 1
ATOM 8722 N N . SER D 1 169 ? 43.104 53.630 52.793 1.00 17.55 167 SER D N 1
ATOM 8723 C CA . SER D 1 169 ? 43.322 52.311 52.197 1.00 17.45 167 SER D CA 1
ATOM 8724 C C . SER D 1 169 ? 42.544 51.258 52.989 1.00 16.91 167 SER D C 1
ATOM 8725 O O . SER D 1 169 ? 41.995 51.542 54.081 1.00 19.92 167 SER D O 1
ATOM 8728 N N . TRP D 1 170 ? 42.583 50.022 52.491 1.00 19.23 168 TRP D N 1
ATOM 8729 C CA . TRP D 1 170 ? 41.905 48.901 53.159 1.00 17.99 168 TRP D CA 1
ATOM 8730 C C . TRP D 1 170 ? 42.506 48.673 54.550 1.00 17.42 168 TRP D C 1
ATOM 8731 O O . TRP D 1 170 ? 41.876 48.019 55.392 1.00 17.55 168 TRP D O 1
ATOM 8742 N N . LYS D 1 171 ? 43.715 49.178 54.762 1.00 17.28 169 LYS D N 1
ATOM 8743 C CA . LYS D 1 171 ? 44.448 48.892 56.009 1.00 14.74 169 LYS D CA 1
ATOM 8744 C C . LYS D 1 171 ? 43.775 49.484 57.242 1.00 15.81 169 LYS D C 1
ATOM 8745 O O . LYS D 1 171 ? 43.948 48.936 58.343 1.00 16.37 169 LYS D O 1
ATOM 8751 N N . VAL D 1 172 ? 42.930 50.502 57.085 1.00 17.82 170 VAL D N 1
ATOM 8752 C CA . VAL D 1 172 ? 42.138 50.987 58.216 1.00 17.54 170 VAL D CA 1
ATOM 8753 C C . VAL D 1 172 ? 40.698 50.465 58.271 1.00 17.86 170 VAL D C 1
ATOM 8754 O O . VAL D 1 172 ? 39.928 50.808 59.173 1.00 20.32 170 VAL D O 1
ATOM 8758 N N . ASP D 1 173 ? 40.328 49.612 57.326 1.00 15.25 171 ASP D N 1
ATOM 8759 C CA . ASP D 1 173 ? 38.999 49.007 57.335 1.00 14.26 171 ASP D CA 1
ATOM 8760 C C . ASP D 1 173 ? 39.160 47.735 58.160 1.00 17.61 171 ASP D C 1
ATOM 8761 O O . ASP D 1 173 ? 39.846 46.799 57.732 1.00 16.62 171 ASP D O 1
ATOM 8766 N N . GLU D 1 174 ? 38.577 47.730 59.351 1.00 15.42 172 GLU D N 1
ATOM 8767 C CA . GLU D 1 174 ? 38.839 46.648 60.290 1.00 16.69 172 GLU D CA 1
ATOM 8768 C C . GLU D 1 174 ? 38.408 45.307 59.683 1.00 17.92 172 GLU D C 1
ATOM 8769 O O . GLU D 1 174 ? 39.031 44.284 59.962 1.00 16.93 172 GLU D O 1
ATOM 8775 N N . ALA D 1 175 ? 37.343 45.268 58.896 1.00 17.08 173 ALA D N 1
ATOM 8776 C CA . ALA D 1 175 ? 36.909 44.002 58.286 1.00 16.69 173 ALA D CA 1
ATOM 8777 C C . ALA D 1 175 ? 37.922 43.466 57.299 1.00 21.31 173 ALA D C 1
ATOM 8778 O O . ALA D 1 175 ? 37.962 42.244 57.029 1.00 22.49 173 ALA D O 1
ATOM 8780 N N . LYS D 1 176 ? 38.688 44.375 56.708 1.00 15.59 174 LYS D N 1
ATOM 8781 C CA . LYS D 1 176 ? 39.708 43.977 55.748 1.00 17.68 174 LYS D CA 1
ATOM 8782 C C . LYS D 1 176 ? 41.077 43.711 56.377 1.00 20.45 174 LYS D C 1
ATOM 8783 O O . LYS D 1 176 ? 41.797 42.794 55.941 1.00 21.12 174 LYS D O 1
ATOM 8789 N N . SER D 1 177 ? 41.500 44.517 57.357 1.00 16.27 175 SER D N 1
ATOM 8790 C CA . SER D 1 177 ? 42.869 44.446 57.869 1.00 15.81 175 SER D CA 1
ATOM 8791 C C . SER D 1 177 ? 42.926 43.747 59.242 1.00 13.96 175 SER D C 1
ATOM 8792 O O . SER D 1 177 ? 43.987 43.296 59.599 1.00 15.53 175 SER D O 1
ATOM 8795 N N . GLY D 1 178 ? 41.830 43.731 59.986 1.00 16.12 176 GLY D N 1
ATOM 8796 C CA . GLY D 1 178 ? 41.859 43.285 61.376 1.00 15.98 176 GLY D CA 1
ATOM 8797 C C . GLY D 1 178 ? 42.154 44.420 62.338 1.00 18.77 176 GLY D C 1
ATOM 8798 O O . GLY D 1 178 ? 42.120 44.221 63.555 1.00 20.56 176 GLY D O 1
ATOM 8799 N N . GLY D 1 179 ? 42.407 45.625 61.821 1.00 16.18 177 GLY D N 1
ATOM 8800 C CA . GLY D 1 179 ? 42.662 46.754 62.701 1.00 17.30 177 GLY D CA 1
ATOM 8801 C C . GLY D 1 179 ? 44.145 46.922 62.936 1.00 18.83 177 GLY D C 1
ATOM 8802 O O . GLY D 1 179 ? 44.958 46.096 62.500 1.00 18.33 177 GLY D O 1
ATOM 8803 N N . LEU D 1 180 ? 44.523 48.009 63.602 1.00 16.02 178 LEU D N 1
ATOM 8804 C CA . LEU D 1 180 ? 45.931 48.400 63.710 1.00 15.40 178 LEU D CA 1
ATOM 8805 C C . LEU D 1 180 ? 46.824 47.365 64.399 1.00 17.97 178 LEU D C 1
ATOM 8806 O O . LEU D 1 180 ? 47.879 46.995 63.899 1.00 21.43 178 LEU D O 1
ATOM 8811 N N . ALA D 1 181 ? 46.386 46.902 65.561 1.00 17.88 179 ALA D N 1
ATOM 8812 C CA . ALA D 1 181 ? 47.222 45.961 66.285 1.00 24.55 179 ALA D CA 1
ATOM 8813 C C . ALA D 1 181 ? 47.522 44.762 65.395 1.00 32.36 179 ALA D C 1
ATOM 8814 O O . ALA D 1 181 ? 48.673 44.288 65.388 1.00 28.96 179 ALA D O 1
ATOM 8816 N N . THR D 1 182 ? 46.529 44.309 64.619 1.00 19.02 180 THR D N 1
ATOM 8817 C CA . THR D 1 182 ? 46.773 43.183 63.709 1.00 26.48 180 THR D CA 1
ATOM 8818 C C . THR D 1 182 ? 47.662 43.599 62.542 1.00 31.49 180 THR D C 1
ATOM 8819 O O . THR D 1 182 ? 48.684 42.983 62.247 1.00 25.26 180 THR D O 1
ATOM 8823 N N . ASN D 1 183 ? 47.273 44.645 61.825 1.00 27.78 181 ASN D N 1
ATOM 8824 C CA . ASN D 1 183 ? 47.994 44.906 60.593 1.00 27.13 181 ASN D CA 1
ATOM 8825 C C . ASN D 1 183 ? 49.452 45.306 60.797 1.00 32.77 181 ASN D C 1
ATOM 8826 O O . ASN D 1 183 ? 50.332 44.880 60.053 1.00 34.77 181 ASN D O 1
ATOM 8831 N N . ILE D 1 184 ? 49.711 46.124 61.812 1.00 24.63 182 ILE D N 1
ATOM 8832 C CA . ILE D 1 184 ? 51.034 46.360 62.346 1.00 32.77 182 ILE D CA 1
ATOM 8833 C C . ILE D 1 184 ? 51.306 45.259 63.417 1.00 23.86 182 ILE D C 1
ATOM 8834 O O . ILE D 1 184 ? 52.147 44.390 63.233 1.00 35.94 182 ILE D O 1
ATOM 8839 N N . GLY D 1 185 ? 50.531 45.230 64.482 1.00 31.07 183 GLY D N 1
ATOM 8840 C CA . GLY D 1 185 ? 50.903 44.379 65.616 1.00 51.55 183 GLY D CA 1
ATOM 8841 C C . GLY D 1 185 ? 51.391 42.958 65.354 1.00 44.38 183 GLY D C 1
ATOM 8842 O O . GLY D 1 185 ? 52.227 42.435 66.090 1.00 24.07 183 GLY D O 1
ATOM 8843 N N . ILE D 1 186 ? 50.850 42.280 64.348 1.00 24.98 184 ILE D N 1
ATOM 8844 C CA . ILE D 1 186 ? 50.825 40.814 64.416 1.00 18.79 184 ILE D CA 1
ATOM 8845 C C . ILE D 1 186 ? 52.243 40.239 64.445 1.00 20.80 184 ILE D C 1
ATOM 8846 O O . ILE D 1 186 ? 52.491 39.231 65.096 1.00 17.43 184 ILE D O 1
ATOM 8851 N N . HIS D 1 187 ? 53.188 40.904 63.789 1.00 20.09 185 HIS D N 1
ATOM 8852 C CA A HIS D 1 187 ? 54.605 40.607 63.801 0.50 13.57 185 HIS D CA 1
ATOM 8853 C CA B HIS D 1 187 ? 54.550 40.404 63.806 0.50 53.53 185 HIS D CA 1
ATOM 8854 C C . HIS D 1 187 ? 55.147 40.376 65.209 1.00 19.07 185 HIS D C 1
ATOM 8855 O O . HIS D 1 187 ? 55.867 39.417 65.507 1.00 21.04 185 HIS D O 1
ATOM 8868 N N . PHE D 1 188 ? 54.768 41.330 66.028 1.00 21.84 186 PHE D N 1
ATOM 8869 C CA . PHE D 1 188 ? 55.318 41.350 67.376 1.00 23.37 186 PHE D CA 1
ATOM 8870 C C . PHE D 1 188 ? 54.526 40.467 68.321 1.00 23.02 186 PHE D C 1
ATOM 8871 O O . PHE D 1 188 ? 55.125 39.854 69.212 1.00 20.79 186 PHE D O 1
ATOM 8879 N N . PHE D 1 189 ? 53.209 40.359 68.155 1.00 18.50 187 PHE D N 1
ATOM 8880 C CA . PHE D 1 189 ? 52.461 39.398 68.975 1.00 19.90 187 PHE D CA 1
ATOM 8881 C C . PHE D 1 189 ? 52.894 37.975 68.701 1.00 22.25 187 PHE D C 1
ATOM 8882 O O . PHE D 1 189 ? 52.970 37.137 69.605 1.00 18.86 187 PHE D O 1
ATOM 8890 N N . ASP D 1 190 ? 53.217 37.694 67.454 1.00 19.03 188 ASP D N 1
ATOM 8891 C CA . ASP D 1 190 ? 53.814 36.437 67.118 1.00 15.85 188 ASP D CA 1
ATOM 8892 C C . ASP D 1 190 ? 55.216 36.284 67.715 1.00 16.33 188 ASP D C 1
ATOM 8893 O O . ASP D 1 190 ? 55.456 35.214 68.261 1.00 18.47 188 ASP D O 1
ATOM 8898 N N . LEU D 1 191 ? 56.068 37.314 67.639 1.00 19.27 189 LEU D N 1
ATOM 8899 C CA . LEU D 1 191 ? 57.389 37.261 68.298 1.00 21.03 189 LEU D CA 1
ATOM 8900 C C . LEU D 1 191 ? 57.216 36.960 69.791 1.00 19.46 189 LEU D C 1
ATOM 8901 O O . LEU D 1 191 ? 57.839 36.054 70.326 1.00 22.73 189 LEU D O 1
ATOM 8906 N N . LEU D 1 192 ? 56.301 37.657 70.436 1.00 16.08 190 LEU D N 1
ATOM 8907 C CA . LEU D 1 192 ? 56.058 37.404 71.867 1.00 17.84 190 LEU D CA 1
ATOM 8908 C C . LEU D 1 192 ? 55.550 35.993 72.165 1.00 20.84 190 LEU D C 1
ATOM 8909 O O . LEU D 1 192 ? 55.969 35.365 73.141 1.00 21.07 190 LEU D O 1
ATOM 8914 N N . ALA D 1 193 ? 54.649 35.448 71.354 1.00 18.67 191 ALA D N 1
ATOM 8915 C CA . ALA D 1 193 ? 54.114 34.099 71.576 1.00 17.42 191 ALA D CA 1
ATOM 8916 C C . ALA D 1 193 ? 55.221 33.075 71.340 1.00 21.82 191 ALA D C 1
ATOM 8917 O O . ALA D 1 193 ? 55.312 32.098 72.090 1.00 22.22 191 ALA D O 1
ATOM 8919 N N . TRP D 1 194 ? 56.052 33.312 70.326 1.00 19.67 192 TRP D N 1
ATOM 8920 C CA . TRP D 1 194 ? 57.224 32.474 69.993 1.00 18.97 192 TRP D CA 1
ATOM 8921 C C . TRP D 1 194 ? 58.159 32.407 71.205 1.00 25.14 192 TRP D C 1
ATOM 8922 O O . TRP D 1 194 ? 58.636 31.328 71.576 1.00 26.41 192 TRP D O 1
ATOM 8933 N N . LEU D 1 195 ? 58.456 33.574 71.765 1.00 21.19 193 LEU D N 1
ATOM 8934 C CA . LEU D 1 195 ? 59.420 33.636 72.888 1.00 21.93 193 LEU D CA 1
ATOM 8935 C C . LEU D 1 195 ? 58.820 33.184 74.217 1.00 28.01 193 LEU D C 1
ATOM 8936 O O . LEU D 1 195 ? 59.493 32.475 74.978 1.00 28.97 193 LEU D O 1
ATOM 8941 N N . PHE D 1 196 ? 57.572 33.550 74.511 1.00 21.89 194 PHE D N 1
ATOM 8942 C CA . PHE D 1 196 ? 57.038 33.467 75.886 1.00 19.63 194 PHE D CA 1
ATOM 8943 C C . PHE D 1 196 ? 55.713 32.722 76.085 1.00 22.57 194 PHE D C 1
ATOM 8944 O O . PHE D 1 196 ? 55.125 32.744 77.178 1.00 21.35 194 PHE D O 1
ATOM 8952 N N . GLY D 1 197 ? 55.187 32.113 75.015 1.00 19.88 195 GLY D N 1
ATOM 8953 C CA . GLY D 1 197 ? 54.005 31.252 75.102 1.00 21.05 195 GLY D CA 1
ATOM 8954 C C . GLY D 1 197 ? 52.632 31.917 75.075 1.00 20.40 195 GLY D C 1
ATOM 8955 O O . GLY D 1 197 ? 52.474 33.013 74.527 1.00 19.58 195 GLY D O 1
ATOM 8956 N N . ARG D 1 198 ? 51.639 31.271 75.673 1.00 20.46 196 ARG D N 1
ATOM 8957 C CA . ARG D 1 198 ? 50.242 31.653 75.586 1.00 21.88 196 ARG D CA 1
ATOM 8958 C C . ARG D 1 198 ? 49.916 32.875 76.424 1.00 22.57 196 ARG D C 1
ATOM 8959 O O . ARG D 1 198 ? 50.359 33.031 77.579 1.00 20.17 196 ARG D O 1
ATOM 8967 N N . ALA D 1 199 ? 49.023 33.701 75.892 1.00 18.24 197 ALA D N 1
ATOM 8968 C CA . ALA D 1 199 ? 48.601 34.880 76.617 1.00 15.61 197 ALA D CA 1
ATOM 8969 C C . ALA D 1 199 ? 47.457 34.485 77.540 1.00 22.95 197 ALA D C 1
ATOM 8970 O O . ALA D 1 199 ? 46.348 34.121 77.130 1.00 23.32 197 ALA D O 1
ATOM 8972 N N . LEU D 1 200 ? 47.760 34.564 78.831 1.00 17.95 198 LEU D N 1
ATOM 8973 C CA . LEU D 1 200 ? 46.774 34.194 79.839 1.00 18.05 198 LEU D CA 1
ATOM 8974 C C . LEU D 1 200 ? 45.922 35.355 80.316 1.00 16.53 198 LEU D C 1
ATOM 8975 O O . LEU D 1 200 ? 44.859 35.143 80.890 1.00 20.72 198 LEU D O 1
ATOM 8980 N N . HIS D 1 201 ? 46.348 36.597 80.044 1.00 15.05 199 HIS D N 1
ATOM 8981 C CA . HIS D 1 201 ? 45.559 37.766 80.339 1.00 14.75 199 HIS D CA 1
ATOM 8982 C C . HIS D 1 201 ? 45.888 38.824 79.283 1.00 15.99 199 HIS D C 1
ATOM 8983 O O . HIS D 1 201 ? 47.070 39.001 78.958 1.00 17.72 199 HIS D O 1
ATOM 8990 N N . VAL D 1 202 ? 44.860 39.504 78.791 1.00 16.87 200 VAL D N 1
ATOM 8991 C CA . VAL D 1 202 ? 45.017 40.502 77.729 1.00 15.83 200 VAL D CA 1
ATOM 8992 C C . VAL D 1 202 ? 44.186 41.725 78.092 1.00 20.09 200 VAL D C 1
ATOM 8993 O O . VAL D 1 202 ? 42.993 41.625 78.424 1.00 20.32 200 VAL D O 1
ATOM 8997 N N . GLU D 1 203 ? 44.798 42.904 78.046 1.00 17.73 201 GLU D N 1
ATOM 8998 C CA . GLU D 1 203 ? 44.073 44.163 78.274 1.00 16.56 201 GLU D CA 1
ATOM 8999 C C . GLU D 1 203 ? 44.412 45.118 77.147 1.00 16.53 201 GLU D C 1
ATOM 9000 O O . GLU D 1 203 ? 45.558 45.128 76.698 1.00 17.25 201 GLU D O 1
ATOM 9006 N N . VAL D 1 204 ? 43.433 45.931 76.754 1.00 17.48 202 VAL D N 1
ATOM 9007 C CA . VAL D 1 204 ? 43.649 47.002 75.783 1.00 16.59 202 VAL D CA 1
ATOM 9008 C C . VAL D 1 204 ? 43.357 48.324 76.453 1.00 22.89 202 VAL D C 1
ATOM 9009 O O . VAL D 1 204 ? 42.285 48.515 77.035 1.00 21.49 202 VAL D O 1
ATOM 9013 N N . HIS D 1 205 ? 44.340 49.225 76.442 1.00 18.32 203 HIS D N 1
ATOM 9014 C CA . HIS D 1 205 ? 44.248 50.510 77.129 1.00 19.59 203 HIS D CA 1
ATOM 9015 C C . HIS D 1 205 ? 43.940 51.705 76.227 1.00 22.09 203 HIS D C 1
ATOM 9016 O O . HIS D 1 205 ? 43.425 52.720 76.688 1.00 26.95 203 HIS D O 1
ATOM 9023 N N . ALA D 1 206 ? 44.262 51.550 74.952 1.00 19.44 204 ALA D N 1
ATOM 9024 C CA . ALA D 1 206 ? 44.052 52.568 73.917 1.00 19.90 204 ALA D CA 1
ATOM 9025 C C . ALA D 1 206 ? 43.891 51.907 72.572 1.00 15.72 204 ALA D C 1
ATOM 9026 O O . ALA D 1 206 ? 44.578 50.966 72.177 1.00 17.42 204 ALA D O 1
ATOM 9028 N N . ARG D 1 207 ? 42.859 52.349 71.845 1.00 23.04 205 ARG D N 1
ATOM 9029 C CA . ARG D 1 207 ? 42.576 51.822 70.515 1.00 24.14 205 ARG D CA 1
ATOM 9030 C C . ARG D 1 207 ? 41.979 52.958 69.696 1.00 32.85 205 ARG D C 1
ATOM 9031 O O . ARG D 1 207 ? 40.759 53.099 69.631 1.00 35.31 205 ARG D O 1
ATOM 9039 N N . THR D 1 208 ? 42.832 53.768 69.072 1.00 25.30 206 THR D N 1
ATOM 9040 C CA . THR D 1 208 ? 42.377 54.958 68.344 1.00 26.57 206 THR D CA 1
ATOM 9041 C C . THR D 1 208 ? 42.890 54.718 66.937 1.00 24.20 206 THR D C 1
ATOM 9042 O O . THR D 1 208 ? 43.489 53.687 66.635 1.00 23.41 206 THR D O 1
ATOM 9046 N N . PRO D 1 209 ? 42.616 55.661 66.023 1.00 30.99 207 PRO D N 1
ATOM 9047 C CA . PRO D 1 209 ? 42.988 55.170 64.699 1.00 27.28 207 PRO D CA 1
ATOM 9048 C C . PRO D 1 209 ? 44.520 55.129 64.460 1.00 30.82 207 PRO D C 1
ATOM 9049 O O . PRO D 1 209 ? 45.006 54.476 63.538 1.00 26.53 207 PRO D O 1
ATOM 9053 N N . THR D 1 210 ? 45.306 55.750 65.321 1.00 25.39 208 THR D N 1
ATOM 9054 C CA . THR D 1 210 ? 46.737 55.702 65.061 1.00 22.67 208 THR D CA 1
ATOM 9055 C C . THR D 1 210 ? 47.531 55.114 66.218 1.00 19.16 208 THR D C 1
ATOM 9056 O O . THR D 1 210 ? 48.765 55.036 66.114 1.00 18.29 208 THR D O 1
ATOM 9060 N N . VAL D 1 211 ? 46.858 54.715 67.296 1.00 17.64 209 VAL D N 1
ATOM 9061 C CA . VAL D 1 211 ? 47.572 54.154 68.473 1.00 16.81 209 VAL D CA 1
ATOM 9062 C C . VAL D 1 211 ? 46.782 52.975 69.014 1.00 17.58 209 VAL D C 1
ATOM 9063 O O . VAL D 1 211 ? 45.562 53.070 69.176 1.00 18.88 209 VAL D O 1
ATOM 9067 N N . ASN D 1 212 ? 47.471 51.869 69.290 1.00 17.04 210 ASN D N 1
ATOM 9068 C CA . ASN D 1 212 ? 46.841 50.804 70.090 1.00 15.59 210 ASN D CA 1
ATOM 9069 C C . ASN D 1 212 ? 47.887 50.510 71.189 1.00 14.30 210 ASN D C 1
ATOM 9070 O O . ASN D 1 212 ? 49.109 50.461 70.916 1.00 16.49 210 ASN D O 1
ATOM 9075 N N . ALA D 1 213 ? 47.460 50.369 72.427 1.00 14.65 211 ALA D N 1
ATOM 9076 C CA . ALA D 1 213 ? 48.407 50.059 73.514 1.00 14.05 211 ALA D CA 1
ATOM 9077 C C . ALA D 1 213 ? 47.696 49.178 74.523 1.00 16.67 211 ALA D C 1
ATOM 9078 O O . ALA D 1 213 ? 46.487 49.268 74.651 1.00 16.86 211 ALA D O 1
ATOM 9080 N N . GLY D 1 214 ? 48.450 48.370 75.243 1.00 14.52 212 GLY D N 1
ATOM 9081 C CA . GLY D 1 214 ? 47.829 47.461 76.203 1.00 16.99 212 GLY D CA 1
ATOM 9082 C C . GLY D 1 214 ? 48.863 46.714 76.998 1.00 19.87 212 GLY D C 1
ATOM 9083 O O . GLY D 1 214 ? 50.022 47.161 77.152 1.00 15.55 212 GLY D O 1
ATOM 9084 N N . TYR D 1 215 ? 48.416 45.586 77.549 1.00 16.38 213 TYR D N 1
ATOM 9085 C CA . TYR D 1 215 ? 49.197 44.826 78.505 1.00 15.95 213 TYR D CA 1
ATOM 9086 C C . TYR D 1 215 ? 48.810 43.368 78.352 1.00 14.62 213 TYR D C 1
ATOM 9087 O O . TYR D 1 215 ? 47.617 43.039 78.214 1.00 17.44 213 TYR D O 1
ATOM 9096 N N . LEU D 1 216 ? 49.823 42.521 78.325 1.00 14.49 214 LEU D N 1
ATOM 9097 C CA . LEU D 1 216 ? 49.647 41.075 78.231 1.00 15.69 214 LEU D CA 1
ATOM 9098 C C . LEU D 1 216 ? 50.344 40.383 79.391 1.00 17.07 214 LEU D C 1
ATOM 9099 O O . LEU D 1 216 ? 51.404 40.828 79.827 1.00 17.53 214 LEU D O 1
ATOM 9104 N N . GLU D 1 217 ? 49.764 39.293 79.881 1.00 15.57 215 GLU D N 1
ATOM 9105 C CA . GLU D 1 217 ? 50.571 38.370 80.678 1.00 16.45 215 GLU D CA 1
ATOM 9106 C C . GLU D 1 217 ? 50.612 37.031 79.991 1.00 16.77 215 GLU D C 1
ATOM 9107 O O . GLU D 1 217 ? 49.544 36.467 79.736 1.00 16.88 215 GLU D O 1
ATOM 9113 N N . LEU D 1 218 ? 51.810 36.592 79.647 1.00 16.20 216 LEU D N 1
ATOM 9114 C CA . LEU D 1 218 ? 52.065 35.368 78.888 1.00 17.84 216 LEU D CA 1
ATOM 9115 C C . LEU D 1 218 ? 52.631 34.390 79.899 1.00 22.12 216 LEU D C 1
ATOM 9116 O O . LEU D 1 218 ? 53.065 34.791 80.987 1.00 21.20 216 LEU D O 1
ATOM 9121 N N . GLU D 1 219 ? 52.607 33.118 79.528 1.00 20.57 217 GLU D N 1
ATOM 9122 C CA . GLU D 1 219 ? 53.133 32.078 80.415 1.00 20.37 217 GLU D CA 1
ATOM 9123 C C . GLU D 1 219 ? 54.518 32.482 80.904 1.00 24.43 217 GLU D C 1
ATOM 9124 O O . GLU D 1 219 ? 54.793 32.354 82.114 1.00 22.85 217 GLU D O 1
ATOM 9130 N N . GLY D 1 220 ? 55.350 33.028 80.021 1.00 21.99 218 GLY D N 1
ATOM 9131 C CA . GLY D 1 220 ? 56.744 33.367 80.326 1.00 19.27 218 GLY D CA 1
ATOM 9132 C C . GLY D 1 220 ? 57.161 34.818 80.506 1.00 21.96 218 GLY D C 1
ATOM 9133 O O . GLY D 1 220 ? 58.342 35.103 80.674 1.00 24.05 218 GLY D O 1
ATOM 9134 N N . ALA D 1 221 ? 56.227 35.755 80.429 1.00 20.41 219 ALA D N 1
ATOM 9135 C CA . ALA D 1 221 ? 56.618 37.164 80.558 1.00 22.21 219 ALA D CA 1
ATOM 9136 C C . ALA D 1 221 ? 55.379 38.015 80.728 1.00 18.44 219 ALA D C 1
ATOM 9137 O O . ALA D 1 221 ? 54.312 37.622 80.262 1.00 21.96 219 ALA D O 1
ATOM 9139 N N . ARG D 1 222 ? 55.504 39.176 81.368 1.00 15.44 220 ARG D N 1
ATOM 9140 C CA . ARG D 1 222 ? 54.476 40.216 81.293 1.00 15.46 220 ARG D CA 1
ATOM 9141 C C . ARG D 1 222 ? 54.978 41.245 80.280 1.00 16.63 220 ARG D C 1
ATOM 9142 O O . ARG D 1 222 ? 56.178 41.451 80.135 1.00 17.75 220 ARG D O 1
ATOM 9150 N N . VAL D 1 223 ? 54.056 41.836 79.524 1.00 16.95 221 VAL D N 1
ATOM 9151 C CA . VAL D 1 223 ? 54.424 42.692 78.388 1.00 14.83 221 VAL D CA 1
ATOM 9152 C C . VAL D 1 223 ? 53.549 43.934 78.386 1.00 14.57 221 VAL D C 1
ATOM 9153 O O . VAL D 1 223 ? 52.326 43.845 78.218 1.00 15.98 221 VAL D O 1
ATOM 9157 N N . ARG D 1 224 ? 54.174 45.112 78.511 1.00 14.13 222 ARG D N 1
ATOM 9158 C CA . ARG D 1 224 ? 53.505 46.397 78.259 1.00 14.85 222 ARG D CA 1
ATOM 9159 C C . ARG D 1 224 ? 53.817 46.774 76.826 1.00 17.18 222 ARG D C 1
ATOM 9160 O O . ARG D 1 224 ? 54.982 46.726 76.451 1.00 14.45 222 ARG D O 1
ATOM 9168 N N . TRP D 1 225 ? 52.802 47.055 76.018 1.00 13.60 223 TRP D N 1
ATOM 9169 C CA . TRP D 1 225 ? 53.081 47.267 74.597 1.00 14.37 223 TRP D CA 1
ATOM 9170 C C . TRP D 1 225 ? 52.406 48.526 74.088 1.00 16.61 223 TRP D C 1
ATOM 9171 O O . TRP D 1 225 ? 51.364 48.957 74.595 1.00 13.66 223 TRP D O 1
ATOM 9182 N N . PHE D 1 226 ? 53.027 49.125 73.065 1.00 14.62 224 PHE D N 1
ATOM 9183 C CA . PHE D 1 226 ? 52.495 50.348 72.485 1.00 13.78 224 PHE D CA 1
ATOM 9184 C C . PHE D 1 226 ? 52.809 50.295 71.003 1.00 16.56 224 PHE D C 1
ATOM 9185 O O . PHE D 1 226 ? 53.948 50.041 70.625 1.00 15.76 224 PHE D O 1
ATOM 9193 N N . LEU D 1 227 ? 51.788 50.498 70.181 1.00 13.48 225 LEU D N 1
ATOM 9194 C CA . LEU D 1 227 ? 51.900 50.429 68.719 1.00 17.09 225 LEU D CA 1
ATOM 9195 C C . LEU D 1 227 ? 51.350 51.728 68.153 1.00 14.62 225 LEU D C 1
ATOM 9196 O O . LEU D 1 227 ? 50.252 52.160 68.505 1.00 15.58 225 LEU D O 1
ATOM 9201 N N . SER D 1 228 ? 52.091 52.348 67.233 1.00 17.04 226 SER D N 1
ATOM 9202 C CA . S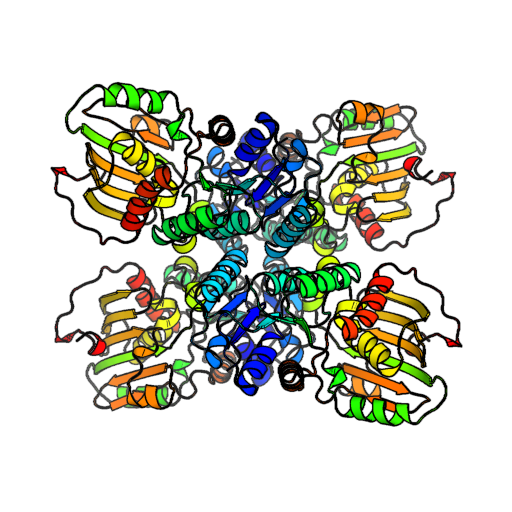ER D 1 228 ? 51.489 53.530 66.587 1.00 17.67 226 SER D CA 1
ATOM 9203 C C . SER D 1 228 ? 52.025 53.748 65.179 1.00 19.49 226 SER D C 1
ATOM 9204 O O . SER D 1 228 ? 53.130 53.304 64.839 1.00 17.88 226 SER D O 1
ATOM 9207 N N . ILE D 1 229 ? 51.189 54.343 64.329 1.00 21.43 227 ILE D N 1
ATOM 9208 C CA . ILE D 1 229 ? 51.655 54.720 62.990 1.00 22.39 227 ILE D CA 1
ATOM 9209 C C . ILE D 1 229 ? 51.816 56.234 62.928 1.00 21.37 227 ILE D C 1
ATOM 9210 O O . ILE D 1 229 ? 51.976 56.820 61.833 1.00 21.47 227 ILE D O 1
ATOM 9215 N N . ASP D 1 230 ? 51.765 56.892 64.077 1.00 19.22 228 ASP D N 1
ATOM 9216 C CA . ASP D 1 230 ? 51.981 58.337 64.176 1.00 21.17 228 ASP D CA 1
ATOM 9217 C C . ASP D 1 230 ? 53.465 58.538 64.550 1.00 25.23 228 ASP D C 1
ATOM 9218 O O . ASP D 1 230 ? 53.874 58.151 65.641 1.00 21.79 228 ASP D O 1
ATOM 9223 N N . PRO D 1 231 ? 54.284 59.142 63.664 1.00 23.62 229 PRO D N 1
ATOM 9224 C CA . PRO D 1 231 ? 55.732 59.263 63.947 1.00 26.90 229 PRO D CA 1
ATOM 9225 C C . PRO D 1 231 ? 56.104 60.231 65.072 1.00 31.12 229 PRO D C 1
ATOM 9226 O O . PRO D 1 231 ? 57.275 60.266 65.486 1.00 31.33 229 PRO D O 1
ATOM 9230 N N . SER D 1 232 ? 55.142 60.995 65.583 1.00 21.77 230 SER D N 1
ATOM 9231 C CA . SER D 1 232 ? 55.376 61.900 66.677 1.00 23.33 230 SER D CA 1
ATOM 9232 C C . SER D 1 232 ? 55.720 61.112 67.945 1.00 27.88 230 SER D C 1
ATOM 9233 O O . SER D 1 232 ? 56.227 61.687 68.907 1.00 29.81 230 SER D O 1
ATOM 9236 N N . PHE D 1 233 ? 55.442 59.807 67.943 1.00 26.32 231 PHE D N 1
ATOM 9237 C CA . PHE D 1 233 ? 55.827 58.961 69.082 1.00 24.02 231 PHE D CA 1
ATOM 9238 C C . PHE D 1 233 ? 57.230 58.387 69.006 1.00 34.96 231 PHE D C 1
ATOM 9239 O O . PHE D 1 233 ? 57.655 57.695 69.922 1.00 25.29 231 PHE D O 1
ATOM 9247 N N . VAL D 1 234 ? 57.956 58.641 67.922 1.00 25.92 232 VAL D N 1
ATOM 9248 C CA . VAL D 1 234 ? 59.358 58.264 67.893 1.00 31.43 232 VAL D CA 1
ATOM 9249 C C . VAL D 1 234 ? 60.057 59.062 68.979 1.00 21.14 232 VAL D C 1
ATOM 9250 O O . VAL D 1 234 ? 59.806 60.239 69.133 1.00 22.84 232 VAL D O 1
ATOM 9254 N N . PRO D 1 235 ? 60.881 58.375 69.800 1.00 21.73 233 PRO D N 1
ATOM 9255 C CA . PRO D 1 235 ? 61.580 59.082 70.875 1.00 31.23 233 PRO D CA 1
ATOM 9256 C C . PRO D 1 235 ? 62.318 60.293 70.310 1.00 26.31 233 PRO D C 1
ATOM 9257 O O . PRO D 1 235 ? 62.882 60.179 69.210 1.00 28.11 233 PRO D O 1
ATOM 9261 N N . GLU D 1 236 ? 62.310 61.405 71.042 1.00 24.22 234 GLU D N 1
ATOM 9262 C CA . GLU D 1 236 ? 62.815 62.709 70.599 1.00 27.18 234 GLU D CA 1
ATOM 9263 C C . GLU D 1 236 ? 64.263 62.756 70.090 1.00 27.71 234 GLU D C 1
ATOM 9264 O O . GLU D 1 236 ? 64.544 63.550 69.184 1.00 27.72 234 GLU D O 1
ATOM 9270 N N . PRO D 1 237 ? 65.176 61.942 70.665 1.00 31.01 235 PRO D N 1
ATOM 9271 C CA . PRO D 1 237 ? 66.541 61.975 70.130 1.00 26.86 235 PRO D CA 1
ATOM 9272 C C . PRO D 1 237 ? 66.659 61.417 68.712 1.00 30.30 235 PRO D C 1
ATOM 9273 O O . PRO D 1 237 ? 67.663 61.672 68.062 1.00 25.92 235 PRO D O 1
ATOM 9277 N N . LEU D 1 238 ? 65.710 60.588 68.279 1.00 29.83 236 LEU D N 1
ATOM 9278 C CA . LEU D 1 238 ? 65.648 60.068 66.909 1.00 24.65 236 LEU D CA 1
ATOM 9279 C C . LEU D 1 238 ? 64.784 61.003 66.068 1.00 30.56 236 LEU D C 1
ATOM 9280 O O . LEU D 1 238 ? 65.111 61.342 64.925 1.00 24.82 236 LEU D O 1
ATOM 9285 N N . ARG D 1 239 ? 63.678 61.438 66.653 1.00 25.37 237 ARG D N 1
ATOM 9286 C CA . ARG D 1 239 ? 62.688 62.235 65.941 1.00 25.86 237 ARG D CA 1
ATOM 9287 C C . ARG D 1 239 ? 63.319 63.559 65.529 1.00 35.28 237 ARG D C 1
ATOM 9288 O O . ARG D 1 239 ? 63.024 64.090 64.460 1.00 34.58 237 ARG D O 1
ATOM 9296 N N . ARG D 1 240 ? 64.181 64.106 66.382 1.00 26.97 238 ARG D N 1
ATOM 9297 C CA . ARG D 1 240 ? 64.825 65.385 66.086 1.00 30.18 238 ARG D CA 1
ATOM 9298 C C . ARG D 1 240 ? 65.685 65.256 64.822 1.00 23.68 238 ARG D C 1
ATOM 9299 O O . ARG D 1 240 ? 66.077 66.274 64.255 1.00 29.83 238 ARG D O 1
ATOM 9307 N N . GLN D 1 241 ? 66.004 64.030 64.440 1.00 22.33 239 GLN D N 1
ATOM 9308 C CA . GLN D 1 241 ? 66.873 63.802 63.296 1.00 24.59 239 GLN D CA 1
ATOM 9309 C C . GLN D 1 241 ? 66.013 63.592 62.062 1.00 48.99 239 GLN D C 1
ATOM 9310 O O . GLN D 1 241 ? 66.529 63.465 60.961 1.00 28.59 239 GLN D O 1
ATOM 9316 N N . GLY D 1 242 ? 64.699 63.539 62.246 1.00 32.93 240 GLY D N 1
ATOM 9317 C CA . GLY D 1 242 ? 63.824 63.211 61.123 1.00 27.17 240 GLY D CA 1
ATOM 9318 C C . GLY D 1 242 ? 63.467 61.744 60.983 1.00 29.19 240 GLY D C 1
ATOM 9319 O O . GLY D 1 242 ? 62.850 61.342 59.995 1.00 32.89 240 GLY D O 1
ATOM 9320 N N . LYS D 1 243 ? 63.807 60.906 61.959 1.00 25.25 241 LYS D N 1
ATOM 9321 C CA . LYS D 1 243 ? 63.473 59.495 61.851 1.00 23.20 241 LYS D CA 1
ATOM 9322 C C . LYS D 1 243 ? 61.978 59.251 62.142 1.00 23.27 241 LYS D C 1
ATOM 9323 O O . LYS D 1 243 ? 61.412 59.976 62.958 1.00 26.52 241 LYS D O 1
ATOM 9329 N N . ARG D 1 244 ? 61.384 58.287 61.440 1.00 23.06 242 ARG D N 1
ATOM 9330 C CA A ARG D 1 244 ? 59.932 58.077 61.522 0.50 26.46 242 ARG D CA 1
ATOM 9331 C CA B ARG D 1 244 ? 59.938 58.054 61.492 0.50 29.82 242 ARG D CA 1
ATOM 9332 C C . ARG D 1 244 ? 59.545 56.665 61.984 1.00 34.51 242 ARG D C 1
ATOM 9333 O O . ARG D 1 244 ? 58.380 56.263 61.891 1.00 27.43 242 ARG D O 1
ATOM 9348 N N . THR D 1 245 ? 60.509 55.902 62.479 1.00 26.64 243 THR D N 1
ATOM 9349 C CA . THR D 1 245 ? 60.275 54.514 62.856 1.00 25.68 243 THR D CA 1
ATOM 9350 C C . THR D 1 245 ? 61.044 54.256 64.143 1.00 64.05 243 THR D C 1
ATOM 9351 O O . THR D 1 245 ? 62.024 54.956 64.407 1.00 31.82 243 THR D O 1
ATOM 9355 N N . TYR D 1 246 ? 60.581 53.276 64.922 1.00 25.04 244 TYR D N 1
ATOM 9356 C CA . TYR D 1 246 ? 61.234 52.847 66.166 1.00 33.40 244 TYR D CA 1
ATOM 9357 C C . TYR D 1 246 ? 60.648 51.525 66.645 1.00 49.34 244 TYR D C 1
ATOM 9358 O O . TYR D 1 246 ? 59.435 51.456 66.854 1.00 24.84 244 TYR D O 1
ATOM 9367 N N . ARG D 1 247 ? 61.480 50.496 66.825 1.00 31.81 245 ARG D N 1
ATOM 9368 C CA . ARG D 1 247 ? 60.999 49.115 66.870 1.00 35.82 245 ARG D CA 1
ATOM 9369 C C . ARG D 1 247 ? 61.716 48.283 67.920 1.00 42.42 245 ARG D C 1
ATOM 9370 O O . ARG D 1 247 ? 62.653 47.568 67.567 1.00 37.03 245 ARG D O 1
ATOM 9378 N N . SER D 1 248 ? 61.269 48.372 69.176 1.00 27.16 246 SER D N 1
ATOM 9379 C CA . SER D 1 248 ? 62.086 48.036 70.343 1.00 39.55 246 SER D CA 1
ATOM 9380 C C . SER D 1 248 ? 61.407 47.053 71.272 1.00 34.02 246 SER D C 1
ATOM 9381 O O . SER D 1 248 ? 60.226 47.168 71.619 1.00 26.12 246 SER D O 1
ATOM 9384 N N . ILE D 1 249 ? 62.191 46.064 71.665 1.00 25.31 247 ILE D N 1
ATOM 9385 C CA A ILE D 1 249 ? 61.794 45.139 72.697 0.50 18.26 247 ILE D CA 1
ATOM 9386 C CA B ILE D 1 249 ? 61.787 45.145 72.714 0.50 18.11 247 ILE D CA 1
ATOM 9387 C C . ILE D 1 249 ? 62.879 45.154 73.760 1.00 22.56 247 ILE D C 1
ATOM 9388 O O . ILE D 1 249 ? 64.020 44.849 73.448 1.00 23.74 247 ILE D O 1
ATOM 9397 N N . ALA D 1 250 ? 62.501 45.565 74.970 1.00 23.19 248 ALA D N 1
ATOM 9398 C CA . ALA D 1 250 ? 63.398 45.613 76.123 1.00 23.78 248 ALA D CA 1
ATOM 9399 C C . ALA D 1 250 ? 62.945 44.501 77.044 1.00 22.29 248 ALA D C 1
ATOM 9400 O O . ALA D 1 250 ? 61.788 44.457 77.475 1.00 21.82 248 ALA D O 1
ATOM 9402 N N . VAL D 1 251 ? 63.871 43.615 77.365 1.00 20.44 249 VAL D N 1
ATOM 9403 C CA . VAL D 1 251 ? 63.571 42.452 78.182 1.00 18.89 249 VAL D CA 1
ATOM 9404 C C . VAL D 1 251 ? 64.375 42.581 79.485 1.00 25.12 249 VAL D C 1
ATOM 9405 O O . VAL D 1 251 ? 65.603 42.549 79.437 1.00 28.43 249 VAL D O 1
ATOM 9409 N N . ASP D 1 252 ? 63.697 42.770 80.614 1.00 25.84 250 ASP D N 1
ATOM 9410 C CA . ASP D 1 252 ? 64.371 42.989 81.900 1.00 25.38 250 ASP D CA 1
ATOM 9411 C C . ASP D 1 252 ? 65.431 44.086 81.753 1.00 32.78 250 ASP D C 1
ATOM 9412 O O . ASP D 1 252 ? 66.574 43.925 82.194 1.00 31.50 250 ASP D O 1
ATOM 9417 N N . GLY D 1 253 ? 65.055 45.199 81.129 1.00 30.57 251 GLY D N 1
ATOM 9418 C CA . GLY D 1 253 ? 65.914 46.378 81.020 1.00 38.81 251 GLY D CA 1
ATOM 9419 C C . GLY D 1 253 ? 66.956 46.368 79.911 1.00 29.54 251 GLY D C 1
ATOM 9420 O O . GLY D 1 253 ? 67.604 47.385 79.651 1.00 37.87 251 GLY D O 1
ATOM 9421 N N . GLU D 1 254 ? 67.091 45.235 79.231 1.00 29.43 252 GLU D N 1
ATOM 9422 C CA . GLU D 1 254 ? 68.052 45.046 78.141 1.00 26.83 252 GLU D CA 1
ATOM 9423 C C . GLU D 1 254 ? 67.397 45.165 76.751 1.00 45.12 252 GLU D C 1
ATOM 9424 O O . GLU D 1 254 ? 66.535 44.348 76.423 1.00 31.01 252 GLU D O 1
ATOM 9430 N N . GLU D 1 255 ? 67.818 46.121 75.918 1.00 29.91 253 GLU D N 1
ATOM 9431 C CA . GLU D 1 255 ? 67.125 46.377 74.652 1.00 34.29 253 GLU D CA 1
ATOM 9432 C C . GLU D 1 255 ? 67.595 45.492 73.500 1.00 48.24 253 GLU D C 1
ATOM 9433 O O . GLU D 1 255 ? 68.713 44.986 73.531 1.00 53.63 253 GLU D O 1
ATOM 9439 N N . VAL D 1 256 ? 66.714 45.275 72.522 1.00 42.23 254 VAL D N 1
ATOM 9440 C CA . VAL D 1 256 ? 67.076 45.113 71.100 1.00 30.78 254 VAL D CA 1
ATOM 9441 C C . VAL D 1 256 ? 66.166 45.965 70.207 1.00 449.45 254 VAL D C 1
ATOM 9442 O O . VAL D 1 256 ? 64.944 45.945 70.328 1.00 32.56 254 VAL D O 1
ATOM 9446 N N . GLU D 1 257 ? 66.751 46.749 69.312 1.00 46.50 255 GLU D N 1
ATOM 9447 C CA . GLU D 1 257 ? 65.940 47.513 68.369 1.00 40.84 255 GLU D CA 1
ATOM 9448 C C . GLU D 1 257 ? 66.020 46.886 66.974 1.00 58.36 255 GLU D C 1
ATOM 9449 O O . GLU D 1 257 ? 67.086 46.431 66.550 1.00 52.93 255 GLU D O 1
ATOM 9455 N N . PHE D 1 258 ? 64.894 46.906 66.264 1.00 40.43 256 PHE D N 1
ATOM 9456 C CA . PHE D 1 258 ? 64.529 45.900 65.272 1.00 331.90 256 PHE D CA 1
ATOM 9457 C C . PHE D 1 258 ? 64.444 46.309 63.810 1.00 57.56 256 PHE D C 1
ATOM 9458 O O . PHE D 1 258 ? 63.990 45.505 62.993 1.00 59.85 256 PHE D O 1
ATOM 9466 N N . SER D 1 259 ? 64.818 47.539 63.473 1.00 404.96 257 SER D N 1
ATOM 9467 C CA . SER D 1 259 ? 64.493 48.069 62.152 1.00 59.14 257 SER D CA 1
ATOM 9468 C C . SER D 1 259 ? 65.303 47.416 61.030 1.00 45.76 257 SER D C 1
ATOM 9469 O O . SER D 1 259 ? 64.822 47.282 59.904 1.00 60.84 257 SER D O 1
ATOM 9472 N N . GLU D 1 260 ? 66.525 46.997 61.342 1.00 103.16 258 GLU D N 1
ATOM 9473 C CA . GLU D 1 260 ? 67.513 46.677 60.315 1.00 75.29 258 GLU D CA 1
ATOM 9474 C C . GLU D 1 260 ? 67.113 45.578 59.325 1.00 47.10 258 GLU D C 1
ATOM 9475 O O . GLU D 1 260 ? 66.946 45.846 58.133 1.00 45.94 258 GLU D O 1
ATOM 9481 N N . GLY D 1 261 ? 66.976 44.342 59.796 1.00 129.27 259 GLY D N 1
ATOM 9482 C CA . GLY D 1 261 ? 66.681 43.220 58.904 1.00 48.48 259 GLY D CA 1
ATOM 9483 C C . GLY D 1 261 ? 65.196 42.954 58.743 1.00 132.55 259 GLY D C 1
ATOM 9484 O O . GLY D 1 261 ? 64.738 41.814 58.905 1.00 147.71 259 GLY D O 1
ATOM 9485 N N . PHE D 1 262 ? 64.436 44.000 58.421 1.00 92.22 260 PHE D N 1
ATOM 9486 C CA . PHE D 1 262 ? 62.982 43.893 58.476 1.00 197.76 260 PHE D CA 1
ATOM 9487 C C . PHE D 1 262 ? 62.347 43.664 57.110 1.00 200.72 260 PHE D C 1
ATOM 9488 O O . PHE D 1 262 ? 61.314 43.008 57.000 1.00 53.30 260 PHE D O 1
ATOM 9496 N N . THR D 1 263 ? 62.963 44.208 56.067 1.00 48.09 261 THR D N 1
ATOM 9497 C CA . THR D 1 263 ? 62.440 44.028 54.717 1.00 460.09 261 THR D CA 1
ATOM 9498 C C . THR D 1 263 ? 63.125 42.894 53.957 1.00 67.03 261 THR D C 1
ATOM 9499 O O . THR D 1 263 ? 63.222 42.934 52.730 1.00 64.51 261 THR D O 1
ATOM 9503 N N . ASP D 1 264 ? 63.550 41.861 54.681 1.00 55.38 262 ASP D N 1
ATOM 9504 C CA . ASP D 1 264 ? 64.804 41.183 54.379 1.00 500.00 262 ASP D CA 1
ATOM 9505 C C . ASP D 1 264 ? 64.709 39.681 54.094 1.00 33.22 262 ASP D C 1
ATOM 9506 O O . ASP D 1 264 ? 65.419 39.177 53.220 1.00 104.57 262 ASP D O 1
ATOM 9511 N N . LEU D 1 265 ? 63.866 38.955 54.828 1.00 56.39 263 LEU D N 1
ATOM 9512 C CA . LEU D 1 265 ? 64.090 37.525 55.087 1.00 61.45 263 LEU D CA 1
ATOM 9513 C C . LEU D 1 265 ? 63.044 36.540 54.524 1.00 27.17 263 LEU D C 1
ATOM 9514 O O . LEU D 1 265 ? 63.045 35.339 54.835 1.00 27.31 263 LEU D O 1
ATOM 9519 N N . HIS D 1 266 ? 62.283 37.028 53.552 1.00 50.74 264 HIS D N 1
ATOM 9520 C CA . HIS D 1 266 ? 61.364 36.187 52.792 1.00 42.11 264 HIS D CA 1
ATOM 9521 C C . HIS D 1 266 ? 62.021 34.969 52.133 1.00 29.03 264 HIS D C 1
ATOM 9522 O O . HIS D 1 266 ? 61.466 33.864 52.119 1.00 30.47 264 HIS D O 1
ATOM 9529 N N . THR D 1 267 ? 63.224 35.121 51.575 1.00 34.97 265 THR D N 1
ATOM 9530 C CA . THR D 1 267 ? 63.885 33.964 50.975 1.00 30.22 265 THR D CA 1
ATOM 9531 C C . THR D 1 267 ? 64.184 32.793 51.909 1.00 23.86 265 THR D C 1
ATOM 9532 O O . THR D 1 267 ? 63.937 31.626 51.573 1.00 27.64 265 THR D O 1
ATOM 9536 N N . GLU D 1 268 ? 64.760 33.080 53.083 1.00 27.24 266 GLU D N 1
ATOM 9537 C CA . GLU D 1 268 ? 65.041 32.033 54.078 1.00 42.52 266 GLU D CA 1
ATOM 9538 C C . GLU D 1 268 ? 63.754 31.296 54.493 1.00 22.61 266 GLU D C 1
ATOM 9539 O O . GLU D 1 268 ? 63.705 30.054 54.581 1.00 27.91 266 GLU D O 1
ATOM 9545 N N . VAL D 1 269 ? 62.707 32.071 54.693 1.00 27.03 267 VAL D N 1
ATOM 9546 C CA . VAL D 1 269 ? 61.388 31.505 54.988 1.00 25.60 267 VAL D CA 1
ATOM 9547 C C . VAL D 1 269 ? 60.876 30.579 53.881 1.00 28.42 267 VAL D C 1
ATOM 9548 O O . VAL D 1 269 ? 60.422 29.466 54.160 1.00 25.22 267 VAL D O 1
ATOM 9552 N N . TYR D 1 270 ? 61.052 30.977 52.620 1.00 31.79 268 TYR D N 1
ATOM 9553 C CA . TYR D 1 270 ? 60.733 30.073 51.514 1.00 31.83 268 TYR D CA 1
ATOM 9554 C C . TYR D 1 270 ? 61.570 28.806 51.559 1.00 19.71 268 TYR D C 1
ATOM 9555 O O . TYR D 1 270 ? 61.067 27.680 51.473 1.00 23.96 268 TYR D O 1
ATOM 9564 N N . ARG D 1 271 ? 62.882 28.985 51.779 1.00 29.88 269 ARG D N 1
ATOM 9565 C CA . ARG D 1 271 ? 63.770 27.833 51.882 1.00 30.80 269 ARG D CA 1
ATOM 9566 C C . ARG D 1 271 ? 63.376 26.848 52.971 1.00 23.15 269 ARG D C 1
ATOM 9567 O O . ARG D 1 271 ? 63.287 25.639 52.727 1.00 30.77 269 ARG D O 1
ATOM 9575 N N . LYS D 1 272 ? 63.141 27.356 54.179 1.00 30.89 270 LYS D N 1
ATOM 9576 C CA . LYS D 1 272 ? 62.736 26.518 55.307 1.00 32.77 270 LYS D CA 1
ATOM 9577 C C . LYS D 1 272 ? 61.436 25.775 54.985 1.00 21.80 270 LYS D C 1
ATOM 9578 O O . LYS D 1 272 ? 61.260 24.600 55.310 1.00 27.37 270 LYS D O 1
ATOM 9584 N N . THR D 1 273 ? 60.505 26.478 54.341 1.00 38.47 271 THR D N 1
ATOM 9585 C CA . THR D 1 273 ? 59.191 25.907 54.029 1.00 26.28 271 THR D CA 1
ATOM 9586 C C . THR D 1 273 ? 59.320 24.750 53.058 1.00 24.52 271 THR D C 1
ATOM 9587 O O . THR D 1 273 ? 58.686 23.697 53.209 1.00 29.42 271 THR D O 1
ATOM 9591 N N . LEU D 1 274 ? 60.168 24.950 52.051 1.00 31.39 272 LEU D N 1
ATOM 9592 C CA . LEU D 1 274 ? 60.445 23.926 51.048 1.00 29.73 272 LEU D CA 1
ATOM 9593 C C . LEU D 1 274 ? 61.216 22.726 51.606 1.00 24.83 272 LEU D C 1
ATOM 9594 O O . LEU D 1 274 ? 61.083 21.611 51.100 1.00 33.78 272 LEU D O 1
ATOM 9599 N N . ALA D 1 275 ? 61.921 22.934 52.719 1.00 36.09 273 ALA D N 1
ATOM 9600 C CA . ALA D 1 275 ? 62.639 21.857 53.404 1.00 36.74 273 ALA D CA 1
ATOM 9601 C C . ALA D 1 275 ? 61.787 21.104 54.425 1.00 54.13 273 ALA D C 1
ATOM 9602 O O . ALA D 1 275 ? 62.242 20.132 55.021 1.00 38.82 273 ALA D O 1
ATOM 9604 N N . GLY D 1 276 ? 60.558 21.556 54.647 1.00 36.82 274 GLY D N 1
ATOM 9605 C CA . GLY D 1 276 ? 59.678 20.924 55.628 1.00 38.12 274 GLY D CA 1
ATOM 9606 C C . GLY D 1 276 ? 59.797 21.490 57.035 1.00 28.83 274 GLY D C 1
ATOM 9607 O O . GLY D 1 276 ? 59.360 20.861 58.000 1.00 40.59 274 GLY D O 1
ATOM 9608 N N . GLU D 1 277 ? 60.404 22.670 57.137 1.00 27.50 275 GLU D N 1
ATOM 9609 C CA . GLU D 1 277 ? 60.582 23.399 58.400 1.00 38.14 275 GLU D CA 1
ATOM 9610 C C . GLU D 1 277 ? 59.798 24.713 58.407 1.00 42.79 275 GLU D C 1
ATOM 9611 O O . GLU D 1 277 ? 60.217 25.697 59.013 1.00 34.42 275 GLU D O 1
ATOM 9617 N N . GLY D 1 278 ? 58.674 24.757 57.705 1.00 33.66 276 GLY D N 1
ATOM 9618 C CA . GLY D 1 278 ? 57.954 26.017 57.581 1.00 30.18 276 GLY D CA 1
ATOM 9619 C C . GLY D 1 278 ? 57.107 26.327 58.798 1.00 28.77 276 GLY D C 1
ATOM 9620 O O . GLY D 1 278 ? 56.933 25.482 59.682 1.00 34.58 276 GLY D O 1
ATOM 9621 N N . PHE D 1 279 ? 56.587 27.547 58.839 1.00 21.39 277 PHE D N 1
ATOM 9622 C CA . PHE D 1 279 ? 55.738 27.995 59.945 1.00 22.28 277 PHE D CA 1
ATOM 9623 C C . PHE D 1 279 ? 54.292 27.724 59.612 1.00 24.41 277 PHE D C 1
ATOM 9624 O O . PHE D 1 279 ? 53.718 28.393 58.764 1.00 20.66 277 PHE D O 1
ATOM 9632 N N . GLY D 1 280 ? 53.715 26.752 60.292 1.00 18.22 278 GLY D N 1
ATOM 9633 C CA . GLY D 1 280 ? 52.379 26.244 59.998 1.00 18.54 278 GLY D CA 1
ATOM 9634 C C . GLY D 1 280 ? 51.294 26.839 60.878 1.00 18.89 278 GLY D C 1
ATOM 9635 O O . GLY D 1 280 ? 51.473 27.832 61.612 1.00 19.08 278 GLY D O 1
ATOM 9636 N N . LEU D 1 281 ? 50.139 26.192 60.810 1.00 16.07 279 LEU D N 1
ATOM 9637 C CA . LEU D 1 281 ? 48.982 26.634 61.565 1.00 18.75 279 LEU D CA 1
ATOM 9638 C C . LEU D 1 281 ? 49.281 26.613 63.064 1.00 18.50 279 LEU D C 1
ATOM 9639 O O . LEU D 1 281 ? 48.817 27.485 63.796 1.00 18.69 279 LEU D O 1
ATOM 9644 N N . ASP D 1 282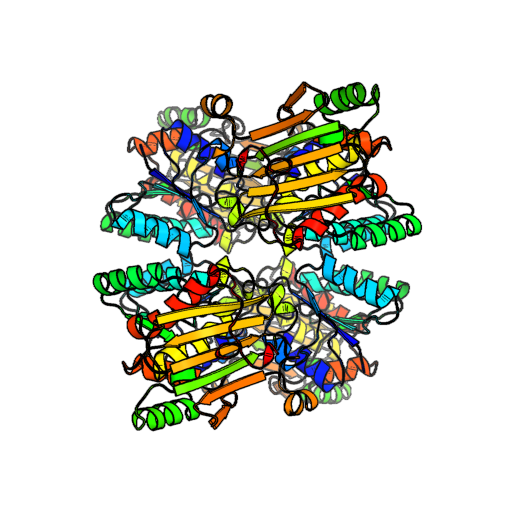 ? 49.979 25.580 63.520 1.00 19.19 280 ASP D N 1
ATOM 9645 C CA . ASP D 1 282 ? 50.208 25.470 64.960 1.00 19.99 280 ASP D CA 1
ATOM 9646 C C . ASP D 1 282 ? 51.118 26.606 65.441 1.00 20.63 280 ASP D C 1
ATOM 9647 O O . ASP D 1 282 ? 50.970 27.075 66.585 1.00 21.08 280 ASP D O 1
ATOM 9652 N N . GLU D 1 283 ? 52.106 26.972 64.631 1.00 18.69 281 GLU D N 1
ATOM 9653 C CA . GLU D 1 283 ? 52.997 28.073 64.965 1.00 17.30 281 GLU D CA 1
ATOM 9654 C C . GLU D 1 283 ? 52.240 29.389 64.891 1.00 19.66 281 GLU D C 1
ATOM 9655 O O . GLU D 1 283 ? 52.433 30.275 65.709 1.00 20.86 281 GLU D O 1
ATOM 9661 N N . ALA D 1 284 ? 51.353 29.536 63.914 1.00 18.87 282 ALA D N 1
ATOM 9662 C CA . ALA D 1 284 ? 50.725 30.831 63.725 1.00 17.01 282 ALA D CA 1
ATOM 9663 C C . ALA D 1 284 ? 49.569 31.178 64.653 1.00 16.09 282 ALA D C 1
ATOM 9664 O O . ALA D 1 284 ? 49.218 32.349 64.824 1.00 16.52 282 ALA D O 1
ATOM 9666 N N . ALA D 1 285 ? 48.952 30.151 65.238 1.00 14.45 283 ALA D N 1
ATOM 9667 C CA . ALA D 1 285 ? 47.620 30.306 65.819 1.00 13.62 283 ALA D CA 1
ATOM 9668 C C . ALA D 1 285 ? 47.572 31.237 67.011 1.00 15.64 283 ALA D C 1
ATOM 9669 O O . ALA D 1 285 ? 46.599 31.959 67.221 1.00 16.56 283 ALA D O 1
ATOM 9671 N N . GLU D 1 286 ? 48.599 31.160 67.849 1.00 16.40 284 GLU D N 1
ATOM 9672 C CA . GLU D 1 286 ? 48.482 31.937 69.079 1.00 19.46 284 GLU D CA 1
ATOM 9673 C C . GLU D 1 286 ? 48.407 33.448 68.867 1.00 15.57 284 GLU D C 1
ATOM 9674 O O . GLU D 1 286 ? 47.562 34.132 69.469 1.00 16.92 284 GLU D O 1
ATOM 9680 N N . ALA D 1 287 ? 49.303 33.958 68.022 1.00 16.88 285 ALA D N 1
ATOM 9681 C CA . ALA D 1 287 ? 49.249 35.387 67.708 1.00 19.52 285 ALA D CA 1
ATOM 9682 C C . ALA D 1 287 ? 47.910 35.769 67.067 1.00 16.29 285 ALA D C 1
ATOM 9683 O O . ALA D 1 287 ? 47.364 36.833 67.352 1.00 16.75 285 ALA D O 1
ATOM 9685 N N . ILE D 1 288 ? 47.373 34.868 66.247 1.00 14.66 286 ILE D N 1
ATOM 9686 C CA . ILE D 1 288 ? 46.040 35.148 65.688 1.00 15.83 286 ILE D CA 1
ATOM 9687 C C . ILE D 1 288 ? 44.931 35.240 66.742 1.00 15.78 286 ILE D C 1
ATOM 9688 O O . ILE D 1 288 ? 44.104 36.141 66.737 1.00 16.44 286 ILE D O 1
ATOM 9693 N N . ARG D 1 289 ? 44.978 34.360 67.742 1.00 14.06 287 ARG D N 1
ATOM 9694 C CA . ARG D 1 289 ? 44.034 34.415 68.847 1.00 14.60 287 ARG D CA 1
ATOM 9695 C C . ARG D 1 289 ? 44.154 35.724 69.656 1.00 14.59 287 ARG D C 1
ATOM 9696 O O . ARG D 1 289 ? 43.190 36.384 69.960 1.00 15.74 287 ARG D O 1
ATOM 9704 N N . VAL D 1 290 ? 45.390 36.125 69.920 1.00 15.84 288 VAL D N 1
ATOM 9705 C CA . VAL D 1 290 ? 45.629 37.356 70.690 1.00 17.69 288 VAL D CA 1
ATOM 9706 C C . VAL D 1 290 ? 45.150 38.603 69.900 1.00 15.11 288 VAL D C 1
ATOM 9707 O O . VAL D 1 290 ? 44.372 39.410 70.399 1.00 17.47 288 VAL D O 1
ATOM 9711 N N . ALA D 1 291 ? 45.473 38.639 68.603 1.00 17.57 289 ALA D N 1
ATOM 9712 C CA . ALA D 1 291 ? 45.097 39.776 67.757 1.00 15.69 289 ALA D CA 1
ATOM 9713 C C . ALA D 1 291 ? 43.589 39.850 67.628 1.00 17.08 289 ALA D C 1
ATOM 9714 O O . ALA D 1 291 ? 42.998 40.938 67.602 1.00 17.50 289 ALA D O 1
ATOM 9716 N N . ALA D 1 292 ? 42.936 38.695 67.572 1.00 14.28 290 ALA D N 1
ATOM 9717 C CA . ALA D 1 292 ? 41.469 38.700 67.547 1.00 17.35 290 ALA D CA 1
ATOM 9718 C C . ALA D 1 292 ? 40.869 39.268 68.847 1.00 18.67 290 ALA D C 1
ATOM 9719 O O . ALA D 1 292 ? 39.921 40.060 68.802 1.00 20.57 290 ALA D O 1
ATOM 9721 N N . LEU D 1 293 ? 41.473 38.921 69.981 1.00 16.81 291 LEU D N 1
ATOM 9722 C CA . LEU D 1 293 ? 41.118 39.593 71.217 1.00 20.29 291 LEU D CA 1
ATOM 9723 C C . LEU D 1 293 ? 41.471 41.077 71.167 1.00 19.15 291 LEU D C 1
ATOM 9724 O O . LEU D 1 293 ? 40.719 41.909 71.669 1.00 22.31 291 LEU D O 1
ATOM 9729 N N . LEU D 1 294 ? 42.646 41.436 70.669 1.00 20.34 292 LEU D N 1
ATOM 9730 C CA . LEU D 1 294 ? 42.988 42.858 70.640 1.00 18.48 292 LEU D CA 1
ATOM 9731 C C . LEU D 1 294 ? 42.051 43.724 69.807 1.00 25.37 292 LEU D C 1
ATOM 9732 O O . LEU D 1 294 ? 41.958 44.915 70.068 1.00 22.67 292 LEU D O 1
ATOM 9737 N N . ARG D 1 295 ? 41.337 43.156 68.831 1.00 17.34 293 ARG D N 1
ATOM 9738 C CA . ARG D 1 295 ? 40.367 43.961 68.094 1.00 21.84 293 ARG D CA 1
ATOM 9739 C C . ARG D 1 295 ? 38.954 43.906 68.664 1.00 20.21 293 ARG D C 1
ATOM 9740 O O . ARG D 1 295 ? 38.119 44.769 68.382 1.00 25.00 293 ARG D O 1
ATOM 9748 N N . THR D 1 296 ? 38.692 42.971 69.570 1.00 22.16 294 THR D N 1
ATOM 9749 C CA . THR D 1 296 ? 37.340 42.793 70.076 1.00 20.41 294 THR D CA 1
ATOM 9750 C C . THR D 1 296 ? 37.090 43.136 71.551 1.00 30.11 294 THR D C 1
ATOM 9751 O O . THR D 1 296 ? 35.982 43.503 71.919 1.00 25.73 294 THR D O 1
ATOM 9755 N N . LEU D 1 297 ? 38.100 43.056 72.408 1.00 20.62 295 LEU D N 1
ATOM 9756 C CA . LEU D 1 297 ? 37.935 43.323 73.842 1.00 18.74 295 LEU D CA 1
ATOM 9757 C C . LEU D 1 297 ? 37.584 44.764 74.190 1.00 25.65 295 LEU D C 1
ATOM 9758 O O . LEU D 1 297 ? 38.073 45.689 73.550 1.00 27.88 295 LEU D O 1
ATOM 9763 N N . PRO D 1 298 ? 36.782 44.975 75.245 1.00 23.23 296 PRO D N 1
ATOM 9764 C CA . PRO D 1 298 ? 36.545 46.357 75.602 1.00 21.68 296 PRO D CA 1
ATOM 9765 C C . PRO D 1 298 ? 37.813 46.976 76.170 1.00 26.46 296 PRO D C 1
ATOM 9766 O O . PRO D 1 298 ? 38.631 46.263 76.768 1.00 24.98 296 PRO D O 1
ATOM 9770 N N . LEU D 1 299 ? 37.943 48.291 76.000 1.00 26.77 297 LEU D N 1
ATOM 9771 C CA . LEU D 1 299 ? 38.976 49.054 76.688 1.00 25.40 297 LEU D CA 1
ATOM 9772 C C . LEU D 1 299 ? 38.860 48.938 78.202 1.00 34.79 297 LEU D C 1
ATOM 9773 O O . LEU D 1 299 ? 37.781 48.816 78.769 1.00 30.72 297 LEU D O 1
ATOM 9778 N N . SER D 1 300 ? 39.997 48.997 78.870 1.00 24.95 298 SER D N 1
ATOM 9779 C CA . SER D 1 300 ? 40.020 49.039 80.309 1.00 32.23 298 SER D CA 1
ATOM 9780 C C . SER D 1 300 ? 41.048 50.073 80.720 1.00 29.67 298 SER D C 1
ATOM 9781 O O . SER D 1 300 ? 41.958 50.413 79.958 1.00 29.26 298 SER D O 1
ATOM 9784 N N . GLN D 1 301 ? 40.877 50.581 81.931 1.00 28.00 299 GLN D N 1
ATOM 9785 C CA . GLN D 1 301 ? 41.819 51.517 82.525 1.00 36.00 299 GLN D CA 1
ATOM 9786 C C . GLN D 1 301 ? 42.990 50.781 83.174 1.00 29.40 299 GLN D C 1
ATOM 9787 O O . GLN D 1 301 ? 42.803 49.968 84.071 1.00 33.69 299 GLN D O 1
ATOM 9793 N N . PRO D 1 302 ? 44.221 51.065 82.729 1.00 25.48 300 PRO D N 1
ATOM 9794 C CA . PRO D 1 302 ? 45.415 50.405 83.261 1.00 26.43 300 PRO D CA 1
ATOM 9795 C C . PRO D 1 302 ? 45.720 50.817 84.686 1.00 24.97 300 PRO D C 1
ATOM 9796 O O . PRO D 1 302 ? 45.516 51.982 85.028 1.00 28.30 300 PRO D O 1
ATOM 9800 N N . SER D 1 303 ? 46.210 49.896 85.504 1.00 25.91 301 SER D N 1
ATOM 9801 C CA . SER D 1 303 ? 47.002 50.287 86.665 1.00 24.67 301 SER D CA 1
ATOM 9802 C C . SER D 1 303 ? 48.285 50.991 86.243 1.00 23.50 301 SER D C 1
ATOM 9803 O O . SER D 1 303 ? 48.816 50.777 85.159 1.00 24.40 301 SER D O 1
ATOM 9806 N N . PRO D 1 304 ? 48.823 51.840 87.118 1.00 26.50 302 PRO D N 1
ATOM 9807 C CA . PRO D 1 304 ? 50.145 52.403 86.862 1.00 28.98 302 PRO D CA 1
ATOM 9808 C C . PRO D 1 304 ? 51.196 51.367 86.447 1.00 24.52 302 PRO D C 1
ATOM 9809 O O . PRO D 1 304 ? 51.949 51.575 85.484 1.00 24.24 302 PRO D O 1
ATOM 9813 N N . GLU D 1 305 ? 51.225 50.233 87.129 1.00 23.17 303 GLU D N 1
ATOM 9814 C CA . GLU D 1 305 ? 52.231 49.200 86.911 1.00 22.58 303 GLU D CA 1
ATOM 9815 C C . GLU D 1 305 ? 52.084 48.587 85.502 1.00 19.40 303 GLU D C 1
ATOM 9816 O O . GLU D 1 305 ? 53.048 48.047 84.952 1.00 20.58 303 GLU D O 1
ATOM 9822 N N . ASN D 1 306 ? 50.869 48.623 84.966 1.00 19.39 304 ASN D N 1
ATOM 9823 C CA . ASN D 1 306 ? 50.627 47.893 83.730 1.00 18.51 304 ASN D CA 1
ATOM 9824 C C . ASN D 1 306 ? 50.524 48.793 82.513 1.00 21.71 304 ASN D C 1
ATOM 9825 O O . ASN D 1 306 ? 50.271 48.322 81.412 1.00 19.15 304 ASN D O 1
ATOM 9830 N N . ARG D 1 307 ? 50.704 50.094 82.707 1.00 20.58 305 ARG D N 1
ATOM 9831 C CA . ARG D 1 307 ? 50.547 51.062 81.630 1.00 19.71 305 ARG D CA 1
ATOM 9832 C C . ARG D 1 307 ? 51.890 51.237 80.922 1.00 20.68 305 ARG D C 1
ATOM 9833 O O . ARG D 1 307 ? 52.911 51.493 81.559 1.00 22.82 305 ARG D O 1
ATOM 9841 N N . HIS D 1 308 ? 51.896 51.122 79.600 1.00 17.51 306 HIS D N 1
ATOM 9842 C CA . HIS D 1 308 ? 53.120 51.372 78.833 1.00 15.10 306 HIS D CA 1
ATOM 9843 C C . HIS D 1 308 ? 53.535 52.834 79.058 1.00 18.00 306 HIS D C 1
ATOM 9844 O O . HIS D 1 308 ? 52.661 53.713 79.146 1.00 19.22 306 HIS D O 1
ATOM 9851 N N . PRO D 1 309 ? 54.855 53.065 79.179 1.00 18.45 307 PRO D N 1
ATOM 9852 C CA . PRO D 1 309 ? 55.324 54.418 79.490 1.00 21.53 307 PRO D CA 1
ATOM 9853 C C . PRO D 1 309 ? 54.880 55.489 78.507 1.00 23.43 307 PRO D C 1
ATOM 9854 O O . PRO D 1 309 ? 54.712 56.638 78.910 1.00 25.43 307 PRO D O 1
ATOM 9858 N N . PHE D 1 310 ? 54.671 55.154 77.240 1.00 21.96 308 PHE D N 1
ATOM 9859 C CA . PHE D 1 310 ? 54.292 56.196 76.283 1.00 21.90 308 PHE D CA 1
ATOM 9860 C C . PHE D 1 310 ? 52.845 56.654 76.475 1.00 36.82 308 PHE D C 1
ATOM 9861 O O . PHE D 1 310 ? 52.431 57.655 75.892 1.00 31.32 308 PHE D O 1
ATOM 9869 N N . LEU D 1 311 ? 52.053 55.915 77.247 1.00 26.56 309 LEU D N 1
ATOM 9870 C CA . LEU D 1 311 ? 50.659 56.304 77.448 1.00 35.67 309 LEU D CA 1
ATOM 9871 C C . LEU D 1 311 ? 50.518 57.496 78.379 1.00 42.85 309 LEU D C 1
ATOM 9872 O O . LEU D 1 311 ? 50.640 57.355 79.594 1.00 57.24 309 LEU D O 1
#

Radius of gyration: 32.44 Å; Cα contacts (8 Å, |Δi|>4): 2701; chains: 4; bounding box: 75×70×91 Å

InterPro domains:
  IPR000683 Gfo/Idh/MocA-like oxidoreductase, N-terminal [PF01408] (3-125)
  IPR004104 Gfo/Idh/MocA-like oxidoreductase, C-terminal [PF02894] (155-206)
  IPR036291 NAD(P)-binding domain superfamily [SSF51735] (3-156)
  IPR052515 Gfo/Idh/MocA Oxidoreductase [PTHR43249] (3-266)

B-factor: mean 25.01, std 26.18, range [6.64, 500.0]

CATH classification: 3.40.50.720 (+1 more: 3.30.360.10)

Foldseek 3Di:
DAEEEEEPQQDDLNVVVLVLCQVVVYAHAEYEDLDDNRVVCCVRHVNHHYYDDPVVVLVVLLVCVVVPNHGAEYEYDDFQQCLLVVQVSCQVSLHEYEYEPPNHQALVSLVVVVVSCVVRVYFYFYDQQVVVQVLLVVVLVVLVVDDAAWEKEWEWEAADDPVCVVDLCCVCSRHVAQCRNPVLNVLLSCCVRFNAWPDWAWADHDNFKTWTWTDGNRYTYTYIYGNHQVPPPPVQVVVVDRIWTWMAINRRIDTRPVCPSPGPSVQVVCVVVVNGQGSVSSNRSSHVSNCVVPDDHDHDDPVRHRPVVD/DAEEEEEPQQDDLNVVVLVLCVVVVHAHAEYEDLDDNRVVVCVRHVNHHYYNDVVVVLVVQLVCQVPPNHGAEYEYDDFQQCLLVVCLSQLVSNYEYEYEPPNHQALVSLVVVVVSCVVRVYFYFYDQLVCVQVLLVVVLVVLVVDDAAKEKEWEKEAADDPVCVVDLCCVCSRNVAPCGNPVLNVLLSCCVRFNAFPDWAWADDDNFKTWWWTDGNRYTYTYIYGNHQVPPDPVVVVVPDSIWTWMQIPNRIDTRPVCPSPRVSVQVVCVVVVNGQGSVSSNRSSHRSNCVVPHDHDHDDPVRHRPVVD/DAEEEEEPQQDDQNVVVLVLCQVVPYAHAEYEDLDDNHVVNCVRHVNHHYYPDVVVVLVVQLVCLVVPNHGAEYEYDDFQQCLLVVCVSQLVSLHAYEYEPPNHQALVSLVVVVVSCVVRVHFYFYDQLCCVQVLLVVVLVVVVVDDAAKEKEWEKEAADDPVCVVDLCCVCSRHVAPCRNVVLNVLLSCCVRFNAWPDWAWADDDNFKTWTWTDGNRYTYTYIYGNHQVPDDPVVVVVPDSIWTWMDIPNDIDTRPVCSSPRSSVQVVCVVVVNGQGSVSSNRSSHRSNCVSPHDHDHDDPVRHRPVVD/DAEEEEEPQQDPQNVLVLVLCQVVVHAHAEYEDLDDNRVVNCVRHVHHHYYPDVVVVLVVQLVCLVVPRHGAEYEYDDFAQCLLVVCVSQLVSLHEYEYEPPNHQALVSLVVVVVSCVVRVYFYFYDLQCCVDDQLVVCQVVVVVDDDAKEKEWEKEAADDPVCVVDCCCVCSGHVAQCRNPVLSVLLSCCVRFNAWPDWAWADGDRFKTWTWTDGNRYTYTYIYGNHQVLPPPVQVVVVDRIWTWMAINNRIDTDDPCDSPGSNVQSVCVVVVNGHGSVSNNRSSHRSNCSSPPDHDHDDPVGHRVSD

Secondary structure (DSSP, 8-state):
--EEEEE-TTSSSHHHHHHHHHHTT-EEEEEE-SS---GGGGGT-TT-EEES-HHHHHHHHHHHHHTT---SEEEE-S-GGGHHHHHHHHHHTT-EEEEPSSS-S-HHHHHHHHHHHHHH---EEE--GGGG-HHHHHHHHHHHT--S-EEEEEEEEE---TTGGGSGGG-HHHH--HHHHTTHHHHHHHHHHH--EEEEEEEEE-SSEEEEEEEETTEEEEEEEES-GGGS-HHHHTTT--EEEEEEETTEEEE--TTTTS-HHHHHHHHHTT--EEHHHHHHHHHHHHHHTTPPP-PPPGGGS-GGG-/--EEEEE-TTSSSHHHHHHHHHHTT-EEEEEE-SS---GGGGGT-TT-EEES-HHHHHHHHHHHHTTT---SEEEE-S-GGGHHHHHHHHHHTT-EEEEPSSS-S-HHHHHHHHHHHHHHT--EEE--GGGG-HHHHHHHHHHTT--S-EEEEEEEEE---TTGGGSGGG-HHHH--HHHHTTHHHHHHHHHHH--EEEEEEEEE-SSEEEEEEEETTEEEEEEEES-GGGS-HHHHHTT--EEEEEEETTEEEE--TTTTS-HHHHHHHHHTT--B-HHHHHHHHHHHHHHTTPPB-PPPGGGS-GGG-/--EEEEE-TTSSSHHHHHHHHHHTT-EEEEEE-SS---GGGGGT-TT-EEES-HHHHHHHHHHHHHTT---SEEEE-S-GGGHHHHHHHHHHTT-EEEEPSSS-S-HHHHHHHHHHHHHHT--EEE--GGGG-HHHHHHHHHHHT--S-EEEEEEEEE---TTGGGSGGG-HHHH--HHHHTTHHHHHHHHHHH--EEEEEEEEE-SSEEEEEEEETTEEEEEEEES-GGGS-HHHHTTT--EEEEEEETTEEEE--TTTTS-HHHHHHHHHTT--EEHHHHHHHHHHHHHHHHPPP-PPPGGGS-GGG-/--EEEEE-TTSTTHHHHHHHHHHTT-EEEEEE-SS---GGGGGT-TT-EEES-HHHHHHHHHHHHHTT---SEEEE-S-GGGHHHHHHHHHHTT-EEEEPSSS-S-HHHHHHHHHHHHHHT--EEE--GGGG-HHHHHHHHHHTTS-S-EEEEEEEEE---TTGGGSGGG-HHHH--HHHHTTHHHHHHHHHHH--EEEEEEEEE-SSEEEEEEEETTEEEEEEEES-GGGS-HHHHTTT--EEEEEEETTEEEE--TTSS--HHHHHHHHHTT--B-HHHHHHHHHHHHHHHHSPB-PPPGGGS-TT-

Sequence (1239 aa):
MTRFALTGLAGYIAPRHLKAIKEVGGVLVASLDPATNVGLVDSFFPEAEFFTEPEAFEAYLEDLRDRGEGVDYLSIASPNHLHYPQIRMMALRLGANALSEKPLVLWPEEIARLKELEARTGRRRVYTVLQLRVHPSLLALKERLGQEKGAKDVVLTYVTGRGKWYGKSWKVDEAKSGGLATNIGIHFFDLLAWLFGRALHVEVHARTPTVNAGYLELEGARVRWFLSIDPSSFVPEPLRRQGKRRTYRSIAVDGEEVEFSEGFTDLHTEVYRKTLAGEGFGLDEAAEAIRVAALLRTLPLSQPSPENRHPFLGMTRFALTGLAGYIAPRHLKAIKEVGGVLVASLDPATNVGLVDSFFPEAEFFTEPEAFEAYLEDLRDRGEGVDYLSIASPNHLHYPQIRMMALRLGANALSEKPLVLWPEEIARLKKELEARTGRRVYTVLQLRVHPSLLALKERLGQEKGAKDVVLTYVTGRGKWYGKSWKVDEAKSGGLATNIGIHFFDLLAWLFGRALHVEVHARTPTVNAGYLELEGARVRWFLSIDPSFVPEPLRRQGKRRTYRSIAVDGEEVEFSEGFTDLHTEVYRKTLAGEGFGLDEAAEAIRVAALLRTLPLSQPSPENRHPFLGMTRFALTGLAGYIAPRHLKAIKEVGGVLVASLDPATNVGLVDSFFPEAEFFTEPEAFEAYLEDLRDRGEGVDYLSIASPNHLHYPQIRMALRLGANALSEKPLVLWPEEIARLKELEARTGRRVYTVLQLRVHPSLLALKERLGQEKGAKDVVLTYVTGRGKWYGKSWKVDEAKSGGLATNIGIHFFDLLAWLFGRALHVEVHARTPTVNAGYLELEGARVRWFLSIDPSFVPEPLRRQGKRRTYRSIAVDGEEVEFSEGFTDLHTEVYRKTLAGEGFGLDEAAEAIRVAALLRTLPLSQPSPENRHPFLGMTRFALTGLAGYIAPRHLKAIKEVGGVLVASLDPATNVGLVDSFFPEAEFFTEEPEAFEAYLEDLRDRGEGVDYLSIASPNHLHYPQIRMALRLGANALSEKPLVLWPEEIARLKELEARTGRRVYTVLQLRVHPSLLALKERLGQEKGAKDVVLTYVTGRGKWYGKSWKVDEAKSGGLATNIGIHHFFDLLAWLFGRALHVEVHARTPTVNAGYLELEGARVRWFLSIDPSFVPEPLRRQGKRRTYRSIIAVDGEEVEFSEGFTDLHTEVYRKTLAGEGFGLDEAAEAIRVAALLRTLPLSQPSPENRHPFL

Solvent-accessible surface area: 48630 Å² total; per-residue (Å²): 183,36,69,0,0,0,1,10,10,12,21,106,37,0,45,41,0,2,100,0,0,92,97,38,40,4,40,3,19,0,1,3,14,103,33,30,38,4,10,76,6,30,87,49,19,42,138,12,48,5,21,23,40,13,6,28,0,3,5,48,2,17,37,4,90,56,145,72,80,25,12,65,18,1,0,0,15,12,35,4,38,18,0,24,6,5,0,2,1,0,4,38,8,17,1,31,0,1,0,12,31,1,3,0,9,115,55,117,32,16,54,110,0,87,108,20,18,90,146,40,66,98,103,0,21,0,0,6,5,3,18,8,10,91,47,0,79,45,8,71,118,109,23,67,149,79,186,66,43,30,74,3,33,0,7,2,0,4,13,75,11,117,13,6,44,97,8,60,47,74,58,93,81,74,0,3,15,20,7,2,3,11,0,4,16,0,4,2,0,1,17,49,24,12,24,126,7,110,83,20,28,1,21,25,85,72,122,53,17,10,0,0,18,2,67,9,118,22,0,98,0,68,0,2,0,0,12,46,30,64,67,1,36,76,79,58,101,167,120,52,111,82,47,32,19,4,0,23,10,80,78,115,94,22,60,1,26,152,40,21,72,116,20,6,38,58,0,0,112,40,4,63,60,64,87,13,17,0,2,103,75,4,31,29,1,4,55,5,1,10,76,6,31,114,47,102,97,49,163,17,39,98,126,23,62,1,70,76,54,88,177,32,71,1,0,0,1,9,10,12,21,109,37,0,42,44,0,2,97,0,0,89,94,35,39,4,42,3,18,0,1,3,14,105,34,28,39,5,11,77,6,30,89,48,25,42,129,12,50,6,22,22,34,13,5,29,0,2,6,55,2,18,35,8,91,66,144,73,84,20,6,60,15,1,0,0,15,12,36,4,40,18,1,17,6,5,0,8,0,0,2,52,6,20,0,29,0,1,0,13,31,0,3,1,9,115,53,124,31,15,56,93,0,87,100,41,20,82,171,40,62,90,108,0,22,0,0,6,5,3,14,9,8,92,44,0,78,43,0,66,120,107,14,63,155,62,208,58,48,16,88,4,30,0,8,2,0,5,11,74,11,112,12,5,48,99,9,61,46,77,60,93,77,70,0,2,15,21,8,1,4,10,0,4,17,0,4,2,0,1,17,50,28,11,24,126,7,110,86,17,30,1,21,21,92,70,120,54,17,12,0,0,18,2,70,9,113,23,0,98,0,67,0,2,0,0,12,48,31,68,63,1,36,88,75,45,106,174,121,56,105,89,34,30,16,4,0,32,4,67,90,53,85,16,63,0,26,156,22,20,68,113,20,5,38,58,0,1,114,58,2,60,57,62,84,14,14,0,2,102,73,4,30,30,1,3,53,6,0,9,81,6,33,116,49,105,97,52,163,16,41,96,128,26,70,1,74,79,53,96,174,36,70,0,0,0,1,11,9,9,26,132,38,0,49,34,0,2,82,0,0,92,106,40,40,3,42,3,19,0,0,4,15,104,38,27,59,4,18,78,7,32,88,41,17,43,135,11,47,6,22,25,34,15,6,27,0,4,6,50,2,22,24,8,87,92,138,72,86,24,10,64,16,0,0,0,16,12,37,4,39,16,1,13,5,4,0,8,0,0,3,56,8,30,0,28,0,1,0,14,29,1,2,1,10,103,44,104,21,8,48,90,0,81,119,28,21,89,169,50,56,102,103,0,20,1,0,6,4,4,18,7,7,92,45,0,78,39,0,76,127,104,13,64,138,47,195,62,87,25,69,0,30,0,7,2,0,4,7,76,10,96,20,5,46,99,9,62,46,74,60,94,75,72,0,2,15,20,7,1,5,12,0,3,16,0,4,2,0,0,16,53,31,14,24,116,6,120,74,22,28,1,21,20,88,65,120,54,16,10,0,0,4,2,69,15,114,24,2,53,0,47,0,1,0,0,11,44,43,58,62,2,34,90,79,57,99,171,146,60,111,62,39,28,17,4,0,32,4,70,91,50,101,16,66,0,27,151,24,21,64,104,20,5,34,57,0,0,112,46,3,60,59,62,95,14,17,0,3,115,73,4,30,32,1,2,51,6,1,8,80,5,30,116,49,103,100,49,158,14,50,101,129,25,78,1,73,74,52,99,178,34,68,0,0,0,0,7,10,14,22,139,34,0,47,36,0,1,114,0,0,93,104,38,40,2,40,4,19,0,1,5,11,117,32,29,56,5,15,90,8,15,87,33,16,60,144,12,52,5,20,31,38,20,8,26,0,2,5,56,2,12,43,5,84,58,151,70,88,23,10,61,15,1,0,0,10,13,38,5,41,18,0,26,7,4,0,3,0,0,4,42,6,30,0,28,0,2,0,13,29,2,3,1,13,96,56,147,34,15,58,37,0,82,106,15,16,89,152,50,56,100,103,0,20,1,0,18,6,6,18,17,13,95,38,0,70,46,6,81,144,118,17,62,157,88,204,55,88,18,49,0,32,1,6,6,0,8,15,78,12,110,12,4,45,99,10,64,45,72,59,94,75,75,0,1,15,19,5,1,11,9,0,7,29,1,5,6,0,1,16,45,27,13,24,117,5,120,76,20,32,1,21,17,83,70,115,55,15,5,0,0,3,2,69,14,117,24,3,53,0,48,1,1,0,0,12,45,31,67,63,1,38,80,78,48,102,167,111,53,101,85,44,28,19,6,0,20,9,83,80,128,99,34,70,2,36,161,12,29,82,99,26,3,39,62,0,1,116,42,4,66,64,63,92,16,18,0,2,106,73,5,31,33,2,4,52,5,1,8,55,2,21,80,48,104,99,51,160,13,50,129,129,25,94,0,90,73,62

Nearest PDB structures (foldseek):
  3o9z-assembly1_D  TM=9.892E-01  e=8.227E-64  Thermus thermophilus HB27
  3oa2-assembly1_A  TM=9.539E-01  e=7.361E-44  Pseudomonas aeruginosa
  3oa2-assembly1_B  TM=9.441E-01  e=2.967E-43  Pseudomonas aeruginosa
  3oa2-assembly1_C  TM=9.413E-01  e=1.619E-42  Pseudomonas aeruginosa
  3oa2-assembly1_D  TM=9.522E-01  e=6.147E-41  Pseudomonas aeruginosa